Protein 4HUD (pdb70)

Solvent-accessible surface area: 57945 Å² total; per-residue (Å²): 86,75,14,59,2,0,1,1,60,11,0,5,6,0,0,0,3,12,0,30,99,8,67,0,32,66,73,92,186,116,34,80,107,96,45,164,2,37,3,0,34,5,14,62,107,29,0,56,78,41,2,76,128,60,54,42,117,123,66,146,120,22,80,78,108,33,72,104,24,26,10,13,0,2,0,21,3,59,52,2,44,44,29,76,163,194,109,16,72,59,96,20,4,27,3,48,0,28,0,39,0,1,0,1,0,86,86,58,29,2,1,11,10,0,0,1,44,0,6,0,35,1,63,46,78,18,94,5,39,0,81,0,42,28,35,132,99,150,59,62,121,16,83,2,84,0,24,14,104,60,15,57,44,86,53,36,41,107,89,53,76,20,25,25,10,7,0,36,0,24,0,23,2,69,1,3,12,42,16,48,22,85,137,28,88,8,135,14,39,1,28,25,34,103,77,87,96,85,102,32,41,69,10,136,65,11,28,82,73,15,135,84,67,15,56,2,0,0,2,60,14,2,5,7,0,1,0,3,12,0,29,105,9,70,0,36,53,64,88,187,114,34,84,108,105,46,167,2,38,4,0,35,5,13,59,108,34,0,51,78,44,2,76,128,64,40,44,137,117,60,136,144,31,76,80,108,40,84,103,23,17,10,11,0,2,0,20,4,60,54,2,45,44,31,82,162,199,110,20,72,60,110,26,4,26,3,49,0,31,0,42,0,1,0,0,0,78,88,52,29,2,0,10,9,0,0,1,48,1,6,1,35,0,60,49,78,20,91,3,39,0,85,1,40,27,33,135,102,147,53,64,132,19,83,3,84,0,22,15,112,61,15,59,44,84,53,37,39,106,87,58,64,22,25,25,7,8,1,35,0,22,0,23,2,70,2,3,12,44,14,50,20,86,139,26,88,6,128,13,39,0,26,20,31,100,78,82,96,78,102,24,45,70,9,142,67,11,26,81,70,13,134,88,74,16,58,2,0,1,0,57,13,1,5,6,0,0,0,4,13,1,31,104,9,69,0,35,57,81,82,188,111,35,85,100,105,51,171,1,40,3,0,36,5,12,61,114,32,0,53,83,48,0,71,134,60,33,41,127,116,56,141,138,28,88,76,109,36,83,102,24,18,10,14,0,2,0,22,3,58,55,3,44,45,27,81,157,196,102,18,71,61,104,24,5,26,3,48,0,27,0,41,0,1,0,0,0,81,89,49,28,3,0,12,10,0,0,1,46,0,6,0,39,1,57,46,78,18,92,4,38,1,82,1,38,28,31,133,99,147,56,65,131,16,86,3,88,0,21,14,111,58,13,58,44,84,50,37,41,108,89,49,63,14,23,20,7,9,1,36,0,24,0,20,1,70,1,3,12,45,15,52,21,88,137,29,87,9,134,13,38,1,28,23,31,106,75,87,94,82,104,27,43,68,10,143,64,11,28,83,72,16,136,82,70,18,57,2,0,1,0,59,14,2,5,6,0,0,0,4,14,0,29,106,10,70,0,34,56,76,97,186,112,37,77,106,106,46,170,2,41,4,0,37,5,13,58,105,34,0,45,84,48,3,76,130,67,44,45,121,116,70,147,119,36,85,77,113,30,70,100,25,18,5,15,0,2,0,23,4,58,51,2,44,42,28,77,166,195,102,14,73,60,99,22,3,31,3,50,0,28,0,40,0,1,0,0,0,77,87,52,29,2,0,12,10,0,0,1,45,1,7,0,44,1,61,48,79,17,94,4,39,0,84,0,40,31,31,133,100,152,57,67,127,16,86,3,82,0,21,15,103,58,12,59,42,84,54,38,40,106,80,59,63,20,24,22,8,7,1,33,0,26,0,24,1,68,1,3,12,42,15,53,21,87,139,30,87,9,130,14,38,1,27,25,35,107,80,81,98,83,100,25,44,70,10,140,64,10,29,77,73,14,136,81,65,20,54,2,0,1,2,59,14,1,5,6,0,0,0,4,12,1,31,108,9,70,0,37,59,90,88,186,111,34,80,106,103,46,173,3,38,4,0,38,5,14,58,106,35,0,49,86,43,2,77,126,60,42,40,119,121,66,150,135,26,91,79,104,39,79,103,17,16,6,12,0,2,0,22,4,59,53,3,45,44,28,80,156,202,113,22,69,59,107,21,4,25,4,48,0,29,0,41,0,1,0,0,0,75,90,52,28,3,0,12,11,0,0,1,43,0,7,0,33,1,60,48,78,19,91,4,41,0,83,0,37,29,35,135,96,153,56,63,133,18,87,3,82,0,22,15,107,59,15,57,41,88,54,38,42,104,88,57,62,19,22,23,7,8,1,36,0,23,0,24,1,67,1,3,10,45,15,51,21,87,138,28,94,8,132,14,39,0,25,23,31,99,77,84,95,77,103,28,46,74,11,143,65,12,30,81,75,13,136,86,68,17,58,3,0,1,1,56,14,1,5,7,0,0,0,4,13,0,32,100,9,67,0,36,53,94,81,187,112,33,77,104,104,48,173,2,38,4,0,38,5,15,58,108,35,0,50,89,44,2,73,127,74,43,43,121,115,61,138,135,38,76,82,113,35,73,102,24,17,8,12,0,2,0,18,3,57,54,3,42,44,26,74,160,196,91,16,77,56,109,24,4,28,3,49,0,29,1,44,0,1,0,0,0,78,90,51,28,4,0,12,10,0,0,1,44,0,5,0,36,0,57,48,78,19,94,4,39,0,84,0,47,27,30,130,100,150,62,60,131,17,83,3,84,0,20,12,109,56,15,60,41,87,46,38,40,107,82,51,62,17,23,21,8,6,0,36,0,21,0,24,2,70,2,4,10,44,14,49,24,85,137,26,88,8,129,16,38,1,28,23,34,108,78,81,95,86,105,26,42,74,12,144,65,11,29,80,78,16,137

Radius of gyration: 38.24 Å; Cα contacts (8 Å, |Δi|>4): 2691; chains: 6; bounding box: 109×105×53 Å

CATH classification: 3.30.2000.40

Sequence (1266 aa):
GYFYNSSFRRYATLMGDLFSNIQIKRQLESGDKFIRVPITYASKEHFMMKLNKWTSINSQEDVAKVETILPRINLHLVDFSYNAPVVSQYNPSPIKMIYELSIFTRYEDDMFQIVEQILPYFQPHFNTTMYEQFGNDIPFKRDIKIVLMSAAIDEAIDGRRRIEWSLTFEVNGWMYPPVDDAEGLIRTTYTDFHANTRDLPDGEGVFESVDGYFYNSSFRRYATLMGDLFSNIQIKRQLESGDKFIRVPITYASKEHFMMKLNKWTSINSQEDVAKVETILPRINLHLVDFSYNAPVVSQYNPSPIKMIYELSIFTRYEDDMFQIVEQILPYFQPHFNTTMYEQFGNDIPFKRDIKIVLMSAAIDEAIDGRRRIEWSLTFEVNGWMYPPVDDAEGLIRTTYTDFHANTRDLPDGEGVFESVDGYFYNSSFRRYATLMGDLFSNIQIKRQLESGDKFIRVPITYASKEHFMMKLNKWTSINSQEDVAKVETILPRINLHLVDFSYNAPVVSQYNPSPIKMIYELSIFTRYEDDMFQIVEQILPYFQPHFNTTMYEQFGNDIPFKRDIKIVLMSAAIDEAIDGRRRIEWSLTFEVNGWMYPPVDDAEGLIRTTYTDFHANTRDLPDGEGVFESVDGYFYNSSFRRYATLMGDLFSNIQIKRQLESGDKFIRVPITYASKEHFMMKLNKWTSINSQEDVAKVETILPRINLHLVDFSYNAPVVSQYNPSPIKMIYELSIFTRYEDDMFQIVEQILPYFQPHFNTTMYEQFGNDIPFKRDIKIVLMSAAIDEAIDGRRRIEWSLTFEVNGWMYPPVDDAEGLIRTTYTDFHANTRDLPDGEGVFESVDGYFYNSSFRRYATLMGDLFSNIQIKRQLESGDKFIRVPITYASKEHFMMKLNKWTSINSQEDVAKVETILPRINLHLVDFSYNAPVVSQYNPSPIKMIYELSIFTRYEDDMFQIVEQILPYFQPHFNTTMYEQFGNDIPFKRDIKIVLMSAAIDEAIDGRRRIEWSLTFEVNGWMYPPVDDAEGLIRTTYTDFHANTRDLPDGEGVFESVDGYFYNSSFRRYATLMGDLFSNIQIKRQLESGDKFIRVPITYASKEHFMMKLNKWTSINSQEDVAKVETILPRINLHLVDFSYNAPVVSQYNPSPIKMIYELSIFTRYEDDMFQIVEQILPYFQPHFNTTMYEQFGNDIPFKRDIKIVLMSAAIDEAIDGRRRIEWSLTFEVNGWMYPPVDDAEGLIRTTYTDFHANTRDLPDGEGVFESVD

Organism: Enterobacteria phage T4 (NCBI:txid10665)

Nearest PDB structures (foldseek):
  4hud-assembly1_A  TM=1.002E+00  e=3.599E-44  Tequatrovirus T4
  4huh-assembly1_E  TM=1.003E+00  e=1.280E-42  Tequatrovirus T4
  4huh-assembly1_C  TM=1.003E+00  e=3.822E-42  Tequatrovirus T4
  4huh-assembly1_F  TM=1.003E+00  e=7.202E-42  Tequatrovirus T4
  4huh-assembly1_D  TM=9.959E-01  e=1.709E-41  Tequatrovirus T4

Structure (mmCIF, N/CA/C/O backbone):
data_4HUD
#
_entry.id   4HUD
#
_cell.length_a   100.682
_cell.length_b   100.682
_cell.length_c   155.891
_cell.angle_alpha   90.00
_cell.angle_beta   90.00
_cell.angle_gamma   120.00
#
_symmetry.space_group_name_H-M   'P 32'
#
loop_
_entity.id
_entity.type
_entity.pdbx_description
1 polymer 'Tail connector protein Gp15'
2 water water
#
loop_
_atom_site.group_PDB
_atom_site.id
_atom_site.type_symbol
_atom_site.label_atom_id
_atom_site.label_alt_id
_atom_site.label_comp_id
_atom_site.label_asym_id
_atom_site.label_entity_id
_atom_site.label_seq_id
_atom_site.pdbx_PDB_ins_code
_atom_site.Cartn_x
_atom_site.Cartn_y
_atom_site.Cartn_z
_atom_site.occupancy
_atom_site.B_iso_or_equiv
_atom_site.auth_seq_id
_atom_site.auth_comp_id
_atom_site.auth_asym_id
_atom_site.auth_atom_id
_atom_site.pdbx_PDB_model_num
ATOM 1 N N . GLY A 1 3 ? 48.966 21.508 5.069 1.00 73.30 3 GLY A N 1
ATOM 2 C CA . GLY A 1 3 ? 47.973 22.398 4.495 1.00 70.02 3 GLY A CA 1
ATOM 3 C C . GLY A 1 3 ? 46.782 22.629 5.410 1.00 69.16 3 GLY A C 1
ATOM 4 O O . GLY A 1 3 ? 45.663 22.830 4.943 1.00 68.50 3 GLY A O 1
ATOM 5 N N . TYR A 1 4 ? 47.020 22.597 6.717 1.00 62.42 4 TYR A N 1
ATOM 6 C CA . TYR A 1 4 ? 45.985 22.916 7.694 1.00 56.09 4 TYR A CA 1
ATOM 7 C C . TYR A 1 4 ? 46.548 23.120 9.101 1.00 57.16 4 TYR A C 1
ATOM 8 O O . TYR A 1 4 ? 47.591 22.585 9.449 1.00 59.24 4 TYR A O 1
ATOM 17 N N . PHE A 1 5 ? 45.884 23.966 9.879 1.00 61.23 5 PHE A N 1
ATOM 18 C CA . PHE A 1 5 ? 46.271 24.201 11.266 1.00 61.38 5 PHE A CA 1
ATOM 19 C C . PHE A 1 5 ? 45.932 22.965 12.135 1.00 55.24 5 PHE A C 1
ATOM 20 O O . PHE A 1 5 ? 44.836 22.861 12.691 1.00 53.56 5 PHE A O 1
ATOM 28 N N . TYR A 1 6 ? 46.904 22.068 12.274 1.00 57.27 6 TYR A N 1
ATOM 29 C CA . TYR A 1 6 ? 46.724 20.768 12.938 1.00 57.60 6 TYR A CA 1
ATOM 30 C C . TYR A 1 6 ? 46.137 20.879 14.346 1.00 57.09 6 TYR A C 1
ATOM 31 O O . TYR A 1 6 ? 45.319 20.042 14.743 1.00 56.13 6 TYR A O 1
ATOM 40 N N . ASN A 1 7 ? 46.572 21.888 15.105 1.00 57.90 7 ASN A N 1
ATOM 41 C CA . ASN A 1 7 ? 46.112 22.040 16.486 1.00 57.77 7 ASN A CA 1
ATOM 42 C C . ASN A 1 7 ? 44.797 22.817 16.656 1.00 57.21 7 ASN A C 1
ATOM 43 O O . ASN A 1 7 ? 44.371 23.075 17.782 1.00 55.25 7 ASN A O 1
ATOM 48 N N . SER A 1 8 ? 44.156 23.164 15.545 1.00 53.55 8 SER A N 1
ATOM 49 C CA . SER A 1 8 ? 42.853 23.818 15.578 1.00 51.22 8 SER A CA 1
ATOM 50 C C . SER A 1 8 ? 41.896 23.173 16.568 1.00 50.44 8 SER A C 1
ATOM 51 O O . SER A 1 8 ? 41.722 21.956 16.538 1.00 51.87 8 SER A O 1
ATOM 54 N N . SER A 1 9 ? 41.312 23.966 17.464 1.00 49.78 9 SER A N 1
ATOM 55 C CA . SER A 1 9 ? 40.326 23.451 18.414 1.00 50.13 9 SER A CA 1
ATOM 56 C C . SER A 1 9 ? 39.066 22.977 17.697 1.00 46.74 9 SER A C 1
ATOM 57 O O . SER A 1 9 ? 38.474 21.941 18.047 1.00 46.41 9 SER A O 1
ATOM 60 N N . PHE A 1 10 ? 38.659 23.735 16.686 1.00 48.51 10 PHE A N 1
ATOM 61 C CA . PHE A 1 10 ? 37.511 23.344 15.900 1.00 43.40 10 PHE A CA 1
ATOM 62 C C . PHE A 1 10 ? 37.781 22.009 15.222 1.00 48.04 10 PHE A C 1
ATOM 63 O O . PHE A 1 10 ? 36.923 21.114 15.266 1.00 54.52 10 PHE A O 1
ATOM 71 N N . ARG A 1 11 ? 38.951 21.869 14.599 1.00 45.25 11 ARG A N 1
ATOM 72 C CA . ARG A 1 11 ? 39.335 20.597 13.986 1.00 46.01 11 ARG A CA 1
ATOM 73 C C . ARG A 1 11 ? 39.263 19.422 14.971 1.00 55.86 11 ARG A C 1
ATOM 74 O O . ARG A 1 11 ? 38.786 18.334 14.614 1.00 46.38 11 ARG A O 1
ATOM 82 N N . ARG A 1 12 ? 39.752 19.634 16.198 1.00 48.78 12 ARG A N 1
ATOM 83 C CA . ARG A 1 12 ? 39.727 18.564 17.202 1.00 52.41 12 ARG A CA 1
ATOM 84 C C . ARG A 1 12 ? 38.295 18.171 17.534 1.00 51.59 12 ARG A C 1
ATOM 85 O O . ARG A 1 12 ? 37.972 16.996 17.644 1.00 48.14 12 ARG A O 1
ATOM 93 N N . TYR A 1 13 ? 37.424 19.149 17.711 1.00 49.42 13 TYR A N 1
ATOM 94 C CA . TYR A 1 13 ? 36.057 18.755 17.989 1.00 47.87 13 TYR A CA 1
ATOM 95 C C . TYR A 1 13 ? 35.364 18.045 16.797 1.00 55.60 13 TYR A C 1
ATOM 96 O O . TYR A 1 13 ? 34.703 17.027 16.990 1.00 47.00 13 TYR A O 1
ATOM 105 N N . ALA A 1 14 ? 35.581 18.533 15.576 1.00 42.29 14 ALA A N 1
ATOM 106 C CA . ALA A 1 14 ? 35.092 17.865 14.369 1.00 41.41 14 ALA A CA 1
ATOM 107 C C . ALA A 1 14 ? 35.583 16.421 14.245 1.00 42.71 14 ALA A C 1
ATOM 108 O O . ALA A 1 14 ? 34.849 15.550 13.794 1.00 42.04 14 ALA A O 1
ATOM 110 N N . THR A 1 15 ? 36.837 16.180 14.600 1.00 50.01 15 THR A N 1
ATOM 111 C CA . THR A 1 15 ? 37.420 14.863 14.446 1.00 47.37 15 THR A CA 1
ATOM 112 C C . THR A 1 15 ? 36.960 13.950 15.568 1.00 56.20 15 THR A C 1
ATOM 113 O O . THR A 1 15 ? 36.668 12.782 15.345 1.00 47.92 15 THR A O 1
ATOM 117 N N . LEU A 1 16 ? 36.890 14.487 16.777 1.00 46.65 16 LEU A N 1
ATOM 118 C CA . LEU A 1 16 ? 36.372 13.737 17.915 1.00 47.03 16 LEU A CA 1
ATOM 119 C C . LEU A 1 16 ? 34.975 13.211 17.590 1.00 45.31 16 LEU A C 1
ATOM 120 O O . LEU A 1 16 ? 34.709 12.001 17.657 1.00 45.74 16 LEU A O 1
ATOM 125 N N . MET A 1 17 ? 34.090 14.140 17.225 1.00 51.62 17 MET A N 1
ATOM 126 C CA . MET A 1 17 ? 32.736 13.772 16.818 1.00 52.22 17 MET A CA 1
ATOM 127 C C . MET A 1 17 ? 32.745 12.784 15.660 1.00 56.61 17 MET A C 1
ATOM 128 O O . MET A 1 17 ? 32.062 11.759 15.717 1.00 64.35 17 MET A O 1
ATOM 133 N N . GLY A 1 18 ? 33.520 13.079 14.618 1.00 42.12 18 GLY A N 1
ATOM 134 C CA . GLY A 1 18 ? 33.533 12.204 13.464 1.00 42.26 18 GLY A CA 1
ATOM 135 C C . GLY A 1 18 ? 33.931 10.787 13.845 1.00 54.31 18 GLY A C 1
ATOM 136 O O . GLY A 1 18 ? 33.453 9.802 13.280 1.00 45.29 18 GLY A O 1
ATOM 137 N N . ASP A 1 19 ? 34.793 10.690 14.847 1.00 46.49 19 ASP A N 1
ATOM 138 C CA . ASP A 1 19 ? 35.449 9.436 15.156 1.00 54.61 19 ASP A CA 1
ATOM 139 C C . ASP A 1 19 ? 34.622 8.589 16.106 1.00 49.01 19 ASP A C 1
ATOM 140 O O . ASP A 1 19 ? 34.721 7.358 16.071 1.00 55.70 19 ASP A O 1
ATOM 145 N N . LEU A 1 20 ? 33.811 9.228 16.944 1.00 46.08 20 LEU A N 1
ATOM 146 C CA . LEU A 1 20 ? 32.855 8.464 17.740 1.00 45.93 20 LEU A CA 1
ATOM 147 C C . LEU A 1 20 ? 31.911 7.688 16.816 1.00 44.93 20 LEU A C 1
ATOM 148 O O . LEU A 1 20 ? 31.497 6.573 17.124 1.00 45.49 20 LEU A O 1
ATOM 153 N N . PHE A 1 21 ? 31.607 8.284 15.668 1.00 48.05 21 PHE A N 1
ATOM 154 C CA . PHE A 1 21 ? 30.680 7.730 14.686 1.00 45.61 21 PHE A CA 1
ATOM 155 C C . PHE A 1 21 ? 31.399 7.181 13.451 1.00 44.65 21 PHE A C 1
ATOM 156 O O . PHE A 1 21 ? 30.819 7.047 12.383 1.00 48.32 21 PHE A O 1
ATOM 164 N N . SER A 1 22 ? 32.671 6.862 13.584 1.00 45.65 22 SER A N 1
ATOM 165 C CA . SER A 1 22 ? 33.412 6.426 12.415 1.00 56.27 22 SER A CA 1
ATOM 166 C C . SER A 1 22 ? 33.242 4.925 12.201 1.00 59.07 22 SER A C 1
ATOM 167 O O . SER A 1 22 ? 33.271 4.427 11.068 1.00 47.25 22 SER A O 1
ATOM 170 N N . ASN A 1 23 ? 33.016 4.235 13.314 1.00 71.38 23 ASN A N 1
ATOM 171 C CA . ASN A 1 23 ? 33.084 2.791 13.392 1.00 70.56 23 ASN A CA 1
ATOM 172 C C . ASN A 1 23 ? 31.719 2.171 13.643 1.00 73.79 23 ASN A C 1
ATOM 173 O O . ASN A 1 23 ? 31.462 1.608 14.708 1.00 65.01 23 ASN A O 1
ATOM 178 N N . ILE A 1 24 ? 30.846 2.309 12.652 1.00 55.52 24 ILE A N 1
ATOM 179 C CA . ILE A 1 24 ? 29.471 1.828 12.710 1.00 54.06 24 ILE A CA 1
ATOM 180 C C . ILE A 1 24 ? 29.220 0.966 11.494 1.00 53.41 24 ILE A C 1
ATOM 181 O O . ILE A 1 24 ? 29.476 1.381 10.366 1.00 51.05 24 ILE A O 1
ATOM 186 N N . GLN A 1 25 ? 28.754 -0.249 11.709 1.00 47.00 25 GLN A N 1
ATOM 187 C CA . GLN A 1 25 ? 28.523 -1.112 10.580 1.00 47.53 25 GLN A CA 1
ATOM 188 C C . GLN A 1 25 ? 27.085 -1.563 10.538 1.00 53.24 25 GLN A C 1
ATOM 189 O O . GLN A 1 25 ? 26.397 -1.578 11.553 1.00 50.45 25 GLN A O 1
ATOM 195 N N . ILE A 1 26 ? 26.621 -1.910 9.350 1.00 46.61 26 ILE A N 1
ATOM 196 C CA . ILE A 1 26 ? 25.319 -2.524 9.219 1.00 50.94 26 ILE A CA 1
ATOM 197 C C . ILE A 1 26 ? 25.458 -3.953 8.691 1.00 48.64 26 ILE A C 1
ATOM 198 O O . ILE A 1 26 ? 26.313 -4.233 7.840 1.00 53.22 26 ILE A O 1
ATOM 203 N N . LYS A 1 27 ? 24.630 -4.854 9.217 1.00 49.75 27 LYS A N 1
ATOM 204 C CA . LYS A 1 27 ? 24.573 -6.235 8.727 1.00 60.86 27 LYS A CA 1
ATOM 205 C C . LYS A 1 27 ? 23.675 -6.295 7.494 1.00 49.50 27 LYS A C 1
ATOM 206 O O . LYS A 1 27 ? 22.583 -5.740 7.468 1.00 51.36 27 LYS A O 1
ATOM 212 N N . ARG A 1 28 ? 24.129 -7.028 6.499 1.00 50.88 28 ARG A N 1
ATOM 213 C CA . ARG A 1 28 ? 23.512 -7.108 5.196 1.00 50.83 28 ARG A CA 1
ATOM 214 C C . ARG A 1 28 ? 23.548 -8.594 4.794 1.00 59.70 28 ARG A C 1
ATOM 215 O O . ARG A 1 28 ? 24.587 -9.090 4.334 1.00 70.56 28 ARG A O 1
ATOM 223 N N . GLN A 1 29 ? 22.432 -9.313 4.988 1.00 70.19 29 GLN A N 1
ATOM 224 C CA . GLN A 1 29 ? 22.412 -10.785 4.793 1.00 81.00 29 GLN A CA 1
ATOM 225 C C . GLN A 1 29 ? 22.500 -11.231 3.331 1.00 73.04 29 GLN A C 1
ATOM 226 O O . GLN A 1 29 ? 21.631 -10.927 2.530 1.00 70.22 29 GLN A O 1
ATOM 232 N N . LEU A 1 30 ? 23.514 -12.008 2.992 1.00 95.73 30 LEU A N 1
ATOM 233 C CA . LEU A 1 30 ? 23.629 -12.456 1.618 1.00 108.82 30 LEU A CA 1
ATOM 234 C C . LEU A 1 30 ? 23.450 -13.971 1.542 1.00 112.77 30 LEU A C 1
ATOM 235 O O . LEU A 1 30 ? 23.342 -14.643 2.569 1.00 109.93 30 LEU A O 1
ATOM 240 N N . GLU A 1 31 ? 23.388 -14.502 0.326 1.00 93.34 31 GLU A N 1
ATOM 241 C CA . GLU A 1 31 ? 23.213 -15.934 0.138 1.00 99.90 31 GLU A CA 1
ATOM 242 C C . GLU A 1 31 ? 24.466 -16.674 0.600 1.00 97.96 31 GLU A C 1
ATOM 243 O O . GLU A 1 31 ? 24.379 -17.689 1.294 1.00 94.54 31 GLU A O 1
ATOM 249 N N . SER A 1 32 ? 25.629 -16.166 0.204 1.00 104.41 32 SER A N 1
ATOM 250 C CA . SER A 1 32 ? 26.899 -16.775 0.583 1.00 103.19 32 SER A CA 1
ATOM 251 C C . SER A 1 32 ? 27.156 -16.627 2.081 1.00 101.72 32 SER A C 1
ATOM 252 O O . SER A 1 32 ? 27.874 -17.427 2.683 1.00 108.20 32 SER A O 1
ATOM 255 N N . GLY A 1 33 ? 26.568 -15.596 2.674 1.00 104.07 33 GLY A N 1
ATOM 256 C CA . GLY A 1 33 ? 26.713 -15.337 4.093 1.00 101.23 33 GLY A CA 1
ATOM 257 C C . GLY A 1 33 ? 26.568 -13.859 4.406 1.00 99.27 33 GLY A C 1
ATOM 258 O O . GLY A 1 33 ? 26.535 -13.027 3.505 1.00 91.29 33 GLY A O 1
ATOM 259 N N . ASP A 1 34 ? 26.507 -13.536 5.691 1.00 82.42 34 ASP A N 1
ATOM 260 C CA . ASP A 1 34 ? 26.354 -12.164 6.148 1.00 66.22 34 ASP A CA 1
ATOM 261 C C . ASP A 1 34 ? 27.520 -11.256 5.758 1.00 68.61 34 ASP A C 1
ATOM 262 O O . ASP A 1 34 ? 28.673 -11.603 5.957 1.00 76.93 34 ASP A O 1
ATOM 267 N N . LYS A 1 35 ? 27.215 -10.086 5.204 1.00 58.53 35 LYS A N 1
ATOM 268 C CA . LYS A 1 35 ? 28.261 -9.104 4.946 1.00 60.34 35 LYS A CA 1
ATOM 269 C C . LYS A 1 35 ? 28.062 -7.904 5.857 1.00 56.26 35 LYS A C 1
ATOM 270 O O . LYS A 1 35 ? 26.964 -7.396 5.956 1.00 54.67 35 LYS A O 1
ATOM 276 N N . PHE A 1 36 ? 29.120 -7.474 6.537 1.00 55.51 36 PHE A N 1
ATOM 277 C CA . PHE A 1 36 ? 29.027 -6.314 7.406 1.00 53.88 36 PHE A CA 1
ATOM 278 C C . PHE A 1 36 ? 29.659 -5.132 6.704 1.00 53.16 36 PHE A C 1
ATOM 279 O O . PHE A 1 36 ? 30.807 -5.189 6.320 1.00 54.40 36 PHE A O 1
ATOM 287 N N . ILE A 1 37 ? 28.919 -4.059 6.499 1.00 51.25 37 ILE A N 1
ATOM 288 C CA . ILE A 1 37 ? 29.547 -2.923 5.827 1.00 50.67 37 ILE A CA 1
ATOM 289 C C . ILE A 1 37 ? 29.575 -1.680 6.687 1.00 49.20 37 ILE A C 1
ATOM 290 O O . ILE A 1 37 ? 28.593 -1.313 7.321 1.00 47.80 37 ILE A O 1
ATOM 295 N N . ARG A 1 38 ? 30.752 -1.066 6.700 1.00 62.37 38 ARG A N 1
ATOM 296 C CA . ARG A 1 38 ? 31.041 0.135 7.464 1.00 56.84 38 ARG A CA 1
ATOM 297 C C . ARG A 1 38 ? 30.438 1.326 6.769 1.00 50.29 38 ARG A C 1
ATOM 298 O O . ARG A 1 38 ? 30.503 1.449 5.548 1.00 49.92 38 ARG A O 1
ATOM 306 N N . VAL A 1 39 ? 29.836 2.191 7.569 1.00 45.43 39 VAL A N 1
ATOM 307 C CA . VAL A 1 39 ? 29.245 3.435 7.089 1.00 43.71 39 VAL A CA 1
ATOM 308 C C . VAL A 1 39 ? 30.263 4.576 7.056 1.00 43.69 39 VAL A C 1
ATOM 309 O O . VAL A 1 39 ? 30.713 5.029 8.091 1.00 43.69 39 VAL A O 1
ATOM 313 N N . PRO A 1 40 ? 30.636 5.021 5.849 1.00 43.82 40 PRO A N 1
ATOM 314 C CA . PRO A 1 40 ? 31.577 6.102 5.568 1.00 43.92 40 PRO A CA 1
ATOM 315 C C . PRO A 1 40 ? 31.056 7.449 5.988 1.00 42.19 40 PRO A C 1
ATOM 316 O O . PRO A 1 40 ? 29.875 7.740 5.760 1.00 40.96 40 PRO A O 1
ATOM 320 N N . ILE A 1 41 ? 31.913 8.264 6.599 1.00 42.39 41 ILE A N 1
ATOM 321 C CA . ILE A 1 41 ? 31.471 9.529 7.164 1.00 40.90 41 ILE A CA 1
ATOM 322 C C . ILE A 1 41 ? 32.212 10.730 6.578 1.00 40.89 41 ILE A C 1
ATOM 323 O O . ILE A 1 41 ? 33.423 10.715 6.432 1.00 42.31 41 ILE A O 1
ATOM 328 N N . THR A 1 42 ? 31.486 11.786 6.233 1.00 47.81 42 THR A N 1
ATOM 329 C CA . THR A 1 42 ? 32.137 12.993 5.716 1.00 42.21 42 THR A CA 1
ATOM 330 C C . THR A 1 42 ? 31.854 14.209 6.579 1.00 39.51 42 THR A C 1
ATOM 331 O O . THR A 1 42 ? 30.896 14.231 7.346 1.00 37.39 42 THR A O 1
ATOM 335 N N . TYR A 1 43 ? 32.709 15.219 6.442 1.00 38.57 43 TYR A N 1
ATOM 336 C CA . TYR A 1 43 ? 32.538 16.490 7.134 1.00 40.20 43 TYR A CA 1
ATOM 337 C C . TYR A 1 43 ? 32.381 17.608 6.118 1.00 36.91 43 TYR A C 1
ATOM 338 O O . TYR A 1 43 ? 33.322 17.947 5.396 1.00 37.92 43 TYR A O 1
ATOM 347 N N . ALA A 1 44 ? 31.175 18.156 6.049 1.00 35.26 44 ALA A N 1
ATOM 348 C CA . ALA A 1 44 ? 30.838 19.107 5.001 1.00 34.55 44 ALA A CA 1
ATOM 349 C C . ALA A 1 44 ? 29.553 19.866 5.297 1.00 32.75 44 ALA A C 1
ATOM 350 O O . ALA A 1 44 ? 28.704 19.416 6.064 1.00 32.00 44 ALA A O 1
ATOM 352 N N . SER A 1 45 ? 29.431 21.039 4.697 1.00 47.40 45 SER A N 1
ATOM 353 C CA . SER A 1 45 ? 28.173 21.765 4.748 1.00 54.89 45 SER A CA 1
ATOM 354 C C . SER A 1 45 ? 27.090 20.854 4.157 1.00 50.30 45 SER A C 1
ATOM 355 O O . SER A 1 45 ? 27.347 20.081 3.230 1.00 40.20 45 SER A O 1
ATOM 358 N N . LYS A 1 46 ? 25.893 20.911 4.723 1.00 42.77 46 LYS A N 1
ATOM 359 C CA . LYS A 1 46 ? 24.856 19.964 4.329 1.00 40.59 46 LYS A CA 1
ATOM 360 C C . LYS A 1 46 ? 24.510 20.152 2.851 1.00 32.47 46 LYS A C 1
ATOM 361 O O . LYS A 1 46 ? 24.373 19.191 2.101 1.00 50.92 46 LYS A O 1
ATOM 367 N N . GLU A 1 47 ? 24.360 21.400 2.443 1.00 39.84 47 GLU A N 1
ATOM 368 C CA . GLU A 1 47 ? 24.061 21.705 1.054 1.00 44.20 47 GLU A CA 1
ATOM 369 C C . GLU A 1 47 ? 25.106 21.106 0.125 1.00 41.27 47 GLU A C 1
ATOM 370 O O . GLU A 1 47 ? 24.785 20.426 -0.854 1.00 54.08 47 GLU A O 1
ATOM 376 N N . HIS A 1 48 ? 26.361 21.365 0.456 1.00 43.81 48 HIS A N 1
ATOM 377 C CA . HIS A 1 48 ? 27.494 20.836 -0.277 1.00 51.51 48 HIS A CA 1
ATOM 378 C C . HIS A 1 48 ? 27.387 19.325 -0.415 1.00 52.50 48 HIS A C 1
ATOM 379 O O . HIS A 1 48 ? 27.373 18.776 -1.531 1.00 56.97 48 HIS A O 1
ATOM 386 N N . PHE A 1 49 ? 27.292 18.661 0.733 1.00 46.61 49 PHE A N 1
ATOM 387 C CA . PHE A 1 49 ? 27.218 17.206 0.780 1.00 45.91 49 PHE A CA 1
ATOM 388 C C . PHE A 1 49 ? 26.106 16.656 -0.099 1.00 47.81 49 PHE A 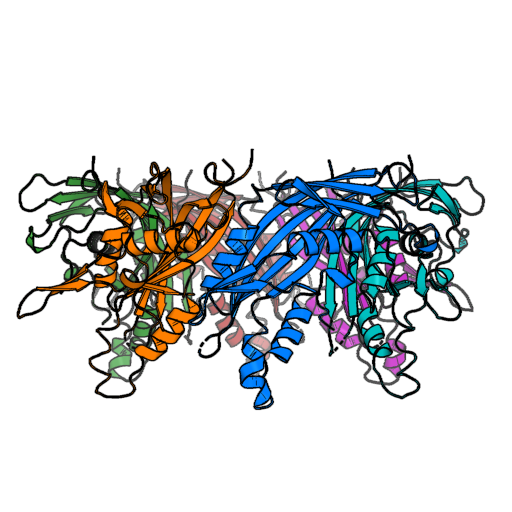C 1
ATOM 389 O O . PHE A 1 49 ? 26.298 15.653 -0.788 1.00 50.55 49 PHE A O 1
ATOM 397 N N . MET A 1 50 ? 24.945 17.306 -0.061 1.00 49.16 50 MET A N 1
ATOM 398 C CA . MET A 1 50 ? 23.802 16.839 -0.828 1.00 46.63 50 MET A CA 1
ATOM 399 C C . MET A 1 50 ? 24.023 17.051 -2.324 1.00 49.91 50 MET A C 1
ATOM 400 O O . MET A 1 50 ? 23.624 16.218 -3.135 1.00 54.27 50 MET A O 1
ATOM 405 N N . MET A 1 51 ? 24.680 18.146 -2.690 1.00 61.31 51 MET A N 1
ATOM 406 C CA . MET A 1 51 ? 25.050 18.365 -4.087 1.00 64.77 51 MET A CA 1
ATOM 407 C C . MET A 1 51 ? 25.911 17.220 -4.615 1.00 64.30 51 MET A C 1
ATOM 408 O O . MET A 1 51 ? 25.589 16.576 -5.626 1.00 65.94 51 MET A O 1
ATOM 413 N N . LYS A 1 52 ? 27.032 16.999 -3.937 1.00 50.72 52 LYS A N 1
ATOM 414 C CA . LYS A 1 52 ? 27.957 15.956 -4.346 1.00 58.31 52 LYS A CA 1
ATOM 415 C C . LYS A 1 52 ? 27.300 14.556 -4.299 1.00 61.49 52 LYS A C 1
ATOM 416 O O . LYS A 1 52 ? 27.621 13.670 -5.093 1.00 55.59 52 LYS A O 1
ATOM 422 N N . LEU A 1 53 ? 26.361 14.376 -3.377 1.00 61.33 53 LEU A N 1
ATOM 423 C CA . LEU A 1 53 ? 25.643 13.116 -3.251 1.00 54.01 53 LEU A CA 1
ATOM 424 C C . LEU A 1 53 ? 24.719 12.889 -4.432 1.00 51.31 53 LEU A C 1
ATOM 425 O O . LEU A 1 53 ? 24.520 11.759 -4.866 1.00 55.92 53 LEU A O 1
ATOM 430 N N . ASN A 1 54 ? 24.131 13.967 -4.937 1.00 53.35 54 ASN A N 1
ATOM 431 C CA . ASN A 1 54 ? 23.315 13.862 -6.137 1.00 52.43 54 ASN A CA 1
ATOM 432 C C . ASN A 1 54 ? 24.204 13.599 -7.346 1.00 60.30 54 ASN A C 1
ATOM 433 O O . ASN A 1 54 ? 23.796 12.919 -8.293 1.00 55.39 54 ASN A O 1
ATOM 438 N N . LYS A 1 55 ? 25.437 14.103 -7.281 1.00 54.59 55 LYS A N 1
ATOM 439 C CA . LYS A 1 55 ? 26.408 13.903 -8.354 1.00 53.12 55 LYS A CA 1
ATOM 440 C C . LYS A 1 55 ? 26.915 12.468 -8.438 1.00 69.25 55 LYS A C 1
ATOM 441 O O . LYS A 1 55 ? 27.093 11.936 -9.531 1.00 75.97 55 LYS A O 1
ATOM 447 N N . TRP A 1 56 ? 27.164 11.855 -7.284 1.00 69.50 56 TRP A N 1
ATOM 448 C CA . TRP A 1 56 ? 27.667 10.485 -7.221 1.00 68.99 56 TRP A CA 1
ATOM 449 C C . TRP A 1 56 ? 26.593 9.498 -7.650 1.00 79.66 56 TRP A C 1
ATOM 450 O O . TRP A 1 56 ? 26.864 8.509 -8.342 1.00 78.26 56 TRP A O 1
ATOM 461 N N . THR A 1 57 ? 25.368 9.785 -7.228 1.00 70.60 57 THR A N 1
ATOM 462 C CA . THR A 1 57 ? 24.247 8.879 -7.409 1.00 51.07 57 THR A CA 1
ATOM 463 C C . THR A 1 57 ? 23.679 8.946 -8.831 1.00 64.01 57 THR A C 1
ATOM 464 O O . THR A 1 57 ? 22.762 8.199 -9.177 1.00 72.32 57 THR A O 1
ATOM 468 N N . SER A 1 58 ? 24.197 9.860 -9.647 1.00 65.72 58 SER A N 1
ATOM 469 C CA . SER A 1 58 ? 23.714 9.987 -11.023 1.00 75.64 58 SER A CA 1
ATOM 470 C C . SER A 1 58 ? 24.286 8.929 -11.992 1.00 82.34 58 SER A C 1
ATOM 471 O O . SER A 1 58 ? 25.501 8.744 -12.102 1.00 82.21 58 SER A O 1
ATOM 474 N N . ILE A 1 59 ? 23.387 8.248 -12.695 1.00 85.71 59 ILE A N 1
ATOM 475 C CA . ILE A 1 59 ? 23.772 7.243 -13.673 1.00 86.40 59 ILE A CA 1
ATOM 476 C C . ILE A 1 59 ? 24.081 7.867 -15.037 1.00 82.84 59 ILE A C 1
ATOM 477 O O . ILE A 1 59 ? 23.184 8.204 -15.807 1.00 67.48 59 ILE A O 1
ATOM 482 N N . ASN A 1 60 ? 25.359 8.113 -15.280 1.00 87.86 60 ASN A N 1
ATOM 483 C CA . ASN A 1 60 ? 25.810 8.664 -16.553 1.00 93.69 60 ASN A CA 1
ATOM 484 C C . ASN A 1 60 ? 26.172 7.576 -17.571 1.00 94.72 60 ASN A C 1
ATOM 485 O O . ASN A 1 60 ? 25.983 7.750 -18.776 1.00 90.04 60 ASN A O 1
ATOM 490 N N . SER A 1 61 ? 26.679 6.448 -17.090 1.00 66.84 61 SER A N 1
ATOM 491 C CA . SER A 1 61 ? 27.012 5.356 -18.004 1.00 67.84 61 SER A CA 1
ATOM 492 C C . SER A 1 61 ? 26.573 4.023 -17.411 1.00 68.00 61 SER A C 1
ATOM 493 O O . SER A 1 61 ? 25.933 3.993 -16.367 1.00 63.85 61 SER A O 1
ATOM 496 N N . GLN A 1 62 ? 26.957 2.922 -18.044 1.00 103.65 62 GLN A N 1
ATOM 497 C CA . GLN A 1 62 ? 26.463 1.619 -17.628 1.00 99.83 62 GLN A CA 1
ATOM 498 C C . GLN A 1 62 ? 27.200 1.100 -16.398 1.00 93.41 62 GLN A C 1
ATOM 499 O O . GLN A 1 62 ? 26.617 0.413 -15.562 1.00 82.70 62 GLN A O 1
ATOM 505 N N . GLU A 1 63 ? 28.475 1.461 -16.281 1.00 104.00 63 GLU A N 1
ATOM 506 C CA . GLU A 1 63 ? 29.300 1.076 -15.138 1.00 105.53 63 GLU A CA 1
ATOM 507 C C . GLU A 1 63 ? 28.818 1.760 -13.863 1.00 107.51 63 GLU A C 1
ATOM 508 O O . GLU A 1 63 ? 29.119 1.337 -12.747 1.00 106.48 63 GLU A O 1
ATOM 514 N N . ASP A 1 64 ? 28.028 2.804 -14.044 1.00 97.32 64 ASP A N 1
ATOM 515 C CA . ASP A 1 64 ? 27.449 3.528 -12.931 1.00 92.46 64 ASP A CA 1
ATOM 516 C C . ASP A 1 64 ? 26.306 2.742 -12.302 1.00 90.59 64 ASP A C 1
ATOM 517 O O . ASP A 1 64 ? 26.169 2.721 -11.083 1.00 88.85 64 ASP A O 1
ATOM 522 N N . VAL A 1 65 ? 25.497 2.094 -13.132 1.00 82.03 65 VAL A N 1
ATOM 523 C CA . VAL A 1 65 ? 24.342 1.347 -12.640 1.00 76.61 65 VAL A CA 1
ATOM 524 C C . VAL A 1 65 ? 24.619 0.493 -11.392 1.00 75.91 65 VAL A C 1
ATOM 525 O O . VAL A 1 65 ? 23.930 0.636 -10.382 1.00 75.39 65 VAL A O 1
ATOM 529 N N . ALA A 1 66 ? 25.671 -0.314 -11.419 1.00 96.90 66 ALA A N 1
ATOM 530 C CA . ALA A 1 66 ? 26.046 -1.100 -10.246 1.00 89.00 66 ALA A CA 1
ATOM 531 C C . ALA A 1 66 ? 26.656 -0.227 -9.148 1.00 87.45 66 ALA A C 1
ATOM 532 O O . ALA A 1 66 ? 26.135 -0.167 -8.034 1.00 82.09 66 ALA A O 1
ATOM 534 N N . LYS A 1 67 ? 27.772 0.422 -9.480 1.00 98.14 67 LYS A N 1
ATOM 535 C CA . LYS A 1 67 ? 28.495 1.362 -8.611 1.00 95.90 67 LYS A CA 1
ATOM 536 C C . LYS A 1 67 ? 27.640 2.296 -7.743 1.00 94.36 67 LYS A C 1
ATOM 537 O O . LYS A 1 67 ? 28.041 2.710 -6.652 1.00 92.21 67 LYS A O 1
ATOM 543 N N . VAL A 1 68 ? 26.444 2.596 -8.224 1.00 85.12 68 VAL A N 1
ATOM 544 C CA . VAL A 1 68 ? 25.574 3.563 -7.591 1.00 77.37 68 VAL A CA 1
ATOM 545 C C . VAL A 1 68 ? 24.970 3.107 -6.256 1.00 75.38 68 VAL A C 1
ATOM 546 O O . VAL A 1 68 ? 24.782 3.936 -5.358 1.00 68.58 68 VAL A O 1
ATOM 550 N N . GLU A 1 69 ? 24.690 1.812 -6.108 1.00 83.03 69 GLU A N 1
ATOM 551 C CA . GLU A 1 69 ? 24.057 1.317 -4.889 1.00 81.11 69 GLU A CA 1
ATOM 552 C C . GLU A 1 69 ? 25.065 0.976 -3.796 1.00 71.38 69 GLU A C 1
ATOM 553 O O . GLU A 1 69 ? 24.733 0.321 -2.816 1.00 75.45 69 GLU A O 1
ATOM 559 N N . THR A 1 70 ? 26.298 1.433 -3.956 1.00 63.19 70 THR A N 1
ATOM 560 C CA . THR A 1 70 ? 27.296 1.273 -2.913 1.00 66.37 70 THR A CA 1
ATOM 561 C C . THR A 1 70 ? 27.498 2.582 -2.174 1.00 71.27 70 THR A C 1
ATOM 562 O O . THR A 1 70 ? 28.030 2.615 -1.064 1.00 64.43 70 THR A O 1
ATOM 566 N N . ILE A 1 71 ? 27.077 3.666 -2.811 1.00 73.82 71 ILE A N 1
ATOM 567 C CA . ILE A 1 71 ? 27.212 5.000 -2.247 1.00 62.20 71 ILE A CA 1
ATOM 568 C C . ILE A 1 71 ? 26.421 5.129 -0.942 1.00 55.88 71 ILE A C 1
ATOM 569 O O . ILE A 1 71 ? 26.973 5.540 0.070 1.00 57.76 71 ILE A O 1
ATOM 574 N N . LEU A 1 72 ? 25.142 4.776 -0.940 1.00 47.42 72 LEU A N 1
ATOM 575 C CA . LEU A 1 72 ? 24.426 4.726 0.332 1.00 40.31 72 LEU A CA 1
ATOM 576 C C . LEU A 1 72 ? 24.639 3.364 0.984 1.00 41.46 72 LEU A C 1
ATOM 577 O O . LEU A 1 72 ? 24.729 2.351 0.286 1.00 54.03 72 LEU A O 1
ATOM 582 N N . PRO A 1 73 ? 24.691 3.318 2.327 1.00 40.98 73 PRO A N 1
ATOM 583 C CA . PRO A 1 73 ? 24.439 4.370 3.319 1.00 39.42 73 PRO A CA 1
ATOM 584 C C . PRO A 1 73 ? 25.641 5.243 3.619 1.00 39.49 73 PRO A C 1
ATOM 585 O O . PRO A 1 73 ? 26.785 4.833 3.457 1.00 40.88 73 PRO A O 1
ATOM 589 N N . ARG A 1 74 ? 25.390 6.469 4.044 1.00 43.50 74 ARG A N 1
ATOM 590 C CA . ARG A 1 74 ? 26.480 7.262 4.605 1.00 41.74 74 ARG A CA 1
ATOM 591 C C . ARG A 1 74 ? 26.013 8.250 5.642 1.00 37.32 74 ARG A C 1
ATOM 592 O O . ARG A 1 74 ? 24.823 8.410 5.894 1.00 42.01 74 ARG A O 1
ATOM 600 N N . ILE A 1 75 ? 26.987 8.875 6.273 1.00 37.86 75 ILE A N 1
ATOM 601 C CA . ILE A 1 75 ? 26.742 9.865 7.302 1.00 37.96 75 ILE A CA 1
ATOM 602 C C . ILE A 1 75 ? 27.531 11.108 6.949 1.00 35.75 75 ILE A C 1
ATOM 603 O O . ILE A 1 75 ? 28.692 11.027 6.568 1.00 43.70 75 ILE A O 1
ATOM 608 N N . ASN A 1 76 ? 26.868 12.254 6.987 1.00 37.86 76 ASN A N 1
ATOM 609 C CA . ASN A 1 76 ? 27.550 13.532 6.808 1.00 34.12 76 ASN A CA 1
ATOM 610 C C . ASN A 1 76 ? 27.543 14.291 8.115 1.00 33.58 76 ASN A C 1
ATOM 611 O O . ASN A 1 76 ? 26.553 14.238 8.823 1.00 32.71 76 ASN A O 1
ATOM 616 N N . LEU A 1 77 ? 28.653 14.922 8.478 1.00 34.29 77 LEU A N 1
ATOM 617 C CA . LEU A 1 77 ? 28.710 15.668 9.734 1.00 34.00 77 LEU A CA 1
ATOM 618 C C . LEU A 1 77 ? 29.071 17.137 9.533 1.00 33.53 77 LEU A C 1
ATOM 619 O O . LEU A 1 77 ? 29.916 17.465 8.706 1.00 34.18 77 LEU A O 1
ATOM 624 N N . HIS A 1 78 ? 28.434 18.034 10.276 1.00 32.51 78 HIS A N 1
ATOM 625 C CA . HIS A 1 78 ? 28.865 19.433 10.207 1.00 33.13 78 HIS A CA 1
ATOM 626 C C . HIS A 1 78 ? 28.562 20.267 11.442 1.00 33.11 78 HIS A C 1
ATOM 627 O O . HIS A 1 78 ? 27.577 20.024 12.142 1.00 31.08 78 HIS A O 1
ATOM 634 N N . LEU A 1 79 ? 29.415 21.261 11.685 1.00 32.34 79 LEU A N 1
ATOM 635 C CA . LEU A 1 79 ? 29.149 22.288 12.696 1.00 31.93 79 LEU A CA 1
ATOM 636 C C . LEU A 1 79 ? 28.137 23.287 12.103 1.00 30.34 79 LEU A C 1
ATOM 637 O O . LEU A 1 79 ? 28.220 23.668 10.928 1.00 30.01 79 LEU A O 1
ATOM 642 N N . VAL A 1 80 ? 27.151 23.666 12.907 1.00 29.45 80 VAL A N 1
ATOM 643 C CA . VAL A 1 80 ? 26.039 24.513 12.438 1.00 27.94 80 VAL A CA 1
ATOM 644 C C . VAL A 1 80 ? 25.790 25.676 13.377 1.00 27.65 80 VAL A C 1
ATOM 645 O O . VAL A 1 80 ? 25.079 26.610 13.017 1.00 26.60 80 VAL A O 1
ATOM 649 N N . ASP A 1 81 ? 26.332 25.582 14.591 1.00 34.86 81 ASP A N 1
ATOM 650 C CA . ASP A 1 81 ? 26.265 26.674 15.554 1.00 34.74 81 ASP A CA 1
ATOM 651 C C . ASP A 1 81 ? 27.261 26.537 16.721 1.00 35.18 81 ASP A C 1
ATOM 652 O O . ASP A 1 81 ? 27.672 25.437 17.069 1.00 37.35 81 ASP A O 1
ATOM 657 N N . PHE A 1 82 ? 27.619 27.668 17.328 1.00 30.85 82 PHE A N 1
ATOM 658 C CA . PHE A 1 82 ? 28.394 27.684 18.568 1.00 32.46 82 PHE A CA 1
ATOM 659 C C . PHE A 1 82 ? 28.105 28.968 19.348 1.00 32.46 82 PHE A C 1
ATOM 660 O O . PHE A 1 82 ? 27.691 29.966 18.761 1.00 38.62 82 PHE A O 1
ATOM 668 N N . SER A 1 83 ? 28.337 28.957 20.656 1.00 35.85 83 SER A N 1
ATOM 669 C CA . SER A 1 83 ? 28.084 30.143 21.475 1.00 36.09 83 SER A CA 1
ATOM 670 C C . SER A 1 83 ? 28.853 29.993 22.769 1.00 47.65 83 SER A C 1
ATOM 671 O O . SER A 1 83 ? 29.258 28.876 23.099 1.00 49.35 83 SER A O 1
ATOM 674 N N . TYR A 1 84 ? 29.049 31.073 23.516 1.00 37.75 84 TYR A N 1
ATOM 675 C CA . TYR A 1 84 ? 29.693 30.935 24.822 1.00 40.44 84 TYR A CA 1
ATOM 676 C C . TYR A 1 84 ? 28.821 30.120 25.781 1.00 47.24 84 TYR A C 1
ATOM 677 O O . TYR A 1 84 ? 27.603 30.261 25.769 1.00 53.08 84 TYR A O 1
ATOM 686 N N . ASN A 1 85 ? 29.440 29.256 26.588 1.00 54.92 85 ASN A N 1
ATOM 687 C CA . ASN A 1 85 ? 28.714 28.293 27.438 1.00 56.49 85 ASN A CA 1
ATOM 688 C C . ASN A 1 85 ? 28.665 28.672 28.918 1.00 62.66 85 ASN A C 1
ATOM 689 O O . ASN A 1 85 ? 29.295 28.020 29.759 1.00 64.68 85 ASN A O 1
ATOM 694 N N . ALA A 1 86 ? 27.829 29.662 29.221 1.00 86.94 86 ALA A N 1
ATOM 695 C CA . ALA A 1 86 ? 27.659 30.234 30.560 1.00 94.45 86 ALA A CA 1
ATOM 696 C C . ALA A 1 86 ? 27.342 29.210 31.652 1.00 113.98 86 ALA A C 1
ATOM 697 O O . ALA A 1 86 ? 26.348 28.489 31.570 1.00 120.56 86 ALA A O 1
ATOM 699 N N . PRO A 1 87 ? 28.208 29.131 32.674 1.00 133.38 87 PRO A N 1
ATOM 700 C CA . PRO A 1 87 ? 28.019 28.188 33.780 1.00 132.05 87 PRO A CA 1
ATOM 701 C C . PRO A 1 87 ? 26.913 28.648 34.724 1.00 130.04 87 PRO A C 1
ATOM 702 O O . PRO A 1 87 ? 25.892 27.968 34.834 1.00 124.42 87 PRO A O 1
ATOM 706 N N . VAL A 1 105 ? 44.582 34.047 34.929 1.00 112.17 105 VAL A N 1
ATOM 707 C CA . VAL A 1 105 ? 43.896 35.279 34.557 1.00 115.14 105 VAL A CA 1
ATOM 708 C C . VAL A 1 105 ? 43.706 35.418 33.042 1.00 108.87 105 VAL A C 1
ATOM 709 O O . VAL A 1 105 ? 42.638 35.836 32.582 1.00 111.48 105 VAL A O 1
ATOM 713 N N . VAL A 1 106 ? 44.724 35.049 32.267 1.00 89.94 106 VAL A N 1
ATOM 714 C CA . VAL A 1 106 ? 44.621 35.118 30.813 1.00 82.74 106 VAL A CA 1
ATOM 715 C C . VAL A 1 106 ? 43.850 33.898 30.330 1.00 84.22 106 VAL A C 1
ATOM 716 O O . VAL A 1 106 ? 43.355 33.123 31.149 1.00 90.58 106 VAL A O 1
ATOM 720 N N . SER A 1 107 ? 43.765 33.698 29.018 1.00 71.61 107 SER A N 1
ATOM 721 C CA . SER A 1 107 ? 42.916 32.626 28.504 1.00 71.87 107 SER A CA 1
ATOM 722 C C . SER A 1 107 ? 43.634 31.682 27.544 1.00 73.42 107 SER A C 1
ATOM 723 O O . SER A 1 107 ? 43.971 32.062 26.419 1.00 68.95 107 SER A O 1
ATOM 726 N N . GLN A 1 108 ? 43.900 30.483 28.065 1.00 118.35 108 GLN A N 1
ATOM 727 C CA . GLN A 1 108 ? 44.156 29.229 27.341 1.00 128.18 108 GLN A CA 1
ATOM 728 C C . GLN A 1 108 ? 44.768 28.219 28.302 1.00 125.06 108 GLN A C 1
ATOM 729 O O . GLN A 1 108 ? 45.920 28.357 28.706 1.00 123.48 108 GLN A O 1
ATOM 735 N N . TYR A 1 109 ? 43.969 27.212 28.659 1.00 87.76 109 TYR A N 1
ATOM 736 C CA . TYR A 1 109 ? 44.265 26.261 29.746 1.00 85.21 109 TYR A CA 1
ATOM 737 C C . TYR A 1 109 ? 44.926 26.890 30.984 1.00 81.99 109 TYR A C 1
ATOM 738 O O . TYR A 1 109 ? 46.130 26.706 31.186 1.00 78.81 109 TYR A O 1
ATOM 747 N N . ASN A 1 110 ? 44.172 27.618 31.822 1.00 85.01 110 ASN A N 1
ATOM 748 C CA . ASN A 1 110 ? 42.706 27.775 31.778 1.00 90.29 110 ASN A CA 1
ATOM 749 C C . ASN A 1 110 ? 42.081 28.361 30.497 1.00 89.84 110 ASN A C 1
ATOM 750 O O . ASN A 1 110 ? 42.473 29.436 30.035 1.00 87.25 110 ASN A O 1
ATOM 755 N N . PRO A 1 111 ? 41.143 27.611 29.892 1.00 67.88 111 PRO A N 1
ATOM 756 C CA . PRO A 1 111 ? 40.528 27.974 28.620 1.00 58.58 111 PRO A CA 1
ATOM 757 C C . PRO A 1 111 ? 39.038 28.265 28.784 1.00 58.87 111 PRO A C 1
ATOM 758 O O . PRO A 1 111 ? 38.489 28.190 29.881 1.00 57.07 111 PRO A O 1
ATOM 762 N N . SER A 1 112 ? 38.380 28.554 27.673 1.00 53.98 112 SER A N 1
ATOM 763 C CA . SER A 1 112 ? 37.025 29.084 27.700 1.00 66.59 112 SER A CA 1
ATOM 764 C C . SER A 1 112 ? 35.969 28.026 27.402 1.00 52.12 112 SER A C 1
ATOM 765 O O . SER A 1 112 ? 36.103 27.276 26.439 1.00 49.89 112 SER A O 1
ATOM 768 N N . PRO A 1 113 ? 34.929 27.947 28.250 1.00 60.13 113 PRO A N 1
ATOM 769 C CA . PRO A 1 113 ? 33.841 26.990 28.045 1.00 60.06 113 PRO A CA 1
ATOM 770 C C . PRO A 1 113 ? 32.999 27.402 26.853 1.00 58.56 113 PRO A C 1
ATOM 771 O O . PRO A 1 113 ? 32.318 28.422 26.888 1.00 67.95 113 PRO A O 1
ATOM 775 N N . ILE A 1 114 ? 33.075 26.615 25.793 1.00 52.12 114 ILE A N 1
ATOM 776 C CA . ILE A 1 114 ? 32.358 26.915 24.569 1.00 48.57 114 ILE A CA 1
ATOM 777 C C . ILE A 1 114 ? 31.326 25.823 24.385 1.00 48.59 114 ILE A C 1
ATOM 778 O O . ILE A 1 114 ? 31.396 24.768 25.024 1.00 62.57 114 ILE A O 1
ATOM 783 N N . LYS A 1 115 ? 30.371 26.054 23.504 1.00 41.62 115 LYS A N 1
ATOM 784 C CA . LYS A 1 115 ? 29.340 25.063 23.249 1.00 46.66 115 LYS A CA 1
ATOM 785 C C . LYS A 1 115 ? 29.109 25.026 21.747 1.00 37.37 115 LYS A C 1
ATOM 786 O O . LYS A 1 115 ? 28.927 26.062 21.126 1.00 46.67 115 LYS A O 1
ATOM 792 N N . MET A 1 116 ? 29.198 23.843 21.162 1.00 36.22 116 MET A N 1
ATOM 793 C CA . MET A 1 116 ? 29.229 23.667 19.706 1.00 45.76 116 MET A CA 1
ATOM 794 C C . MET A 1 116 ? 28.083 22.763 19.221 1.00 34.65 116 MET A C 1
ATOM 795 O O . MET A 1 116 ? 27.796 21.734 19.819 1.00 38.97 116 MET A O 1
ATOM 800 N N . ILE A 1 117 ? 27.449 23.130 18.121 1.00 36.66 117 ILE A N 1
ATOM 801 C CA . ILE A 1 117 ? 26.250 22.413 17.677 1.00 31.20 117 ILE A CA 1
ATOM 802 C C . ILE A 1 117 ? 26.529 21.641 16.400 1.00 36.55 117 ILE A C 1
ATOM 803 O O . ILE A 1 117 ? 26.923 22.239 15.393 1.00 33.74 117 ILE A O 1
ATOM 808 N N . TYR A 1 118 ? 26.317 20.328 16.434 1.00 31.39 118 TYR A N 1
ATOM 809 C CA . TYR A 1 118 ? 26.638 19.490 15.297 1.00 31.53 118 TYR A CA 1
ATOM 810 C C . TYR A 1 118 ? 25.409 18.803 14.727 1.00 31.33 118 TYR A C 1
ATOM 811 O O . TYR A 1 118 ? 24.585 18.239 15.458 1.00 30.31 118 TYR A O 1
ATOM 820 N N . GLU A 1 119 ? 25.298 18.846 13.404 1.00 40.37 119 GLU A N 1
ATOM 821 C CA . GLU A 1 119 ? 24.293 18.080 12.684 1.00 35.43 119 GLU A CA 1
ATOM 822 C C . GLU A 1 119 ? 24.920 16.822 12.099 1.00 41.13 119 GLU A C 1
ATOM 823 O O . GLU A 1 119 ? 25.811 16.891 11.234 1.00 42.97 119 GLU A O 1
ATOM 829 N N . LEU A 1 120 ? 24.429 15.680 12.578 1.00 30.54 120 LEU A N 1
ATOM 830 C CA . LEU A 1 120 ? 24.862 14.362 12.160 1.00 31.60 120 LEU A CA 1
ATOM 831 C C . LEU A 1 120 ? 23.792 13.815 11.241 1.00 30.86 120 LEU A C 1
ATOM 832 O O . LEU A 1 120 ? 22.702 13.529 11.689 1.00 30.27 120 LEU A O 1
ATOM 837 N N . SER A 1 121 ? 24.060 13.711 9.946 1.00 32.43 121 SER A N 1
ATOM 838 C CA . SER A 1 121 ? 22.999 13.364 8.990 1.00 37.69 121 SER A CA 1
ATOM 839 C C . SER A 1 121 ? 23.150 11.989 8.332 1.00 32.80 121 SER A C 1
ATOM 840 O O . SER A 1 121 ? 24.000 11.783 7.478 1.00 36.46 121 SER A O 1
ATOM 843 N N . ILE A 1 122 ? 22.287 11.058 8.723 1.00 33.73 122 ILE A N 1
ATOM 844 C CA . ILE A 1 122 ? 22.294 9.700 8.203 1.00 36.27 122 ILE A CA 1
ATOM 845 C C . ILE A 1 122 ? 21.376 9.540 6.984 1.00 31.96 122 ILE A C 1
ATOM 846 O O . ILE A 1 122 ? 20.184 9.841 7.045 1.00 55.08 122 ILE A O 1
ATOM 851 N N . PHE A 1 123 ? 21.957 9.051 5.889 1.00 40.35 123 PHE A N 1
ATOM 852 C CA . PHE A 1 123 ? 21.246 8.849 4.628 1.00 32.82 123 PHE A CA 1
ATOM 853 C C . PHE A 1 123 ? 21.341 7.386 4.260 1.00 34.21 123 PHE A C 1
ATOM 854 O O . PHE A 1 123 ? 22.404 6.770 4.404 1.00 37.74 123 PHE A O 1
ATOM 862 N N . THR A 1 124 ? 20.260 6.857 3.701 1.00 41.28 124 THR A N 1
ATOM 863 C CA . THR A 1 124 ? 20.088 5.421 3.618 1.00 36.75 124 THR A CA 1
ATOM 864 C C . THR A 1 124 ? 19.059 5.020 2.557 1.00 39.02 124 THR A C 1
ATOM 865 O O . THR A 1 124 ? 18.028 5.671 2.405 1.00 41.70 124 THR A O 1
ATOM 869 N N . ARG A 1 125 ? 19.304 3.945 1.834 1.00 56.17 125 ARG A N 1
ATOM 870 C CA . ARG A 1 125 ? 18.315 3.526 0.851 1.00 57.84 125 ARG A CA 1
ATOM 871 C C . ARG A 1 125 ? 17.218 2.657 1.449 1.00 56.52 125 ARG A C 1
ATOM 872 O O . ARG A 1 125 ? 16.144 2.549 0.881 1.00 55.33 125 ARG A O 1
ATOM 880 N N . TYR A 1 126 ? 17.488 2.083 2.615 1.00 37.60 126 TYR A N 1
ATOM 881 C CA . TYR A 1 126 ? 16.587 1.155 3.261 1.00 37.92 126 TYR A CA 1
ATOM 882 C C . TYR A 1 126 ? 16.256 1.487 4.719 1.00 36.96 126 TYR A C 1
ATOM 883 O O . TYR A 1 126 ? 17.132 1.655 5.535 1.00 37.79 126 TYR A O 1
ATOM 892 N N . GLU A 1 127 ? 14.981 1.512 5.057 1.00 40.96 127 GLU A N 1
ATOM 893 C CA . GLU A 1 127 ? 14.556 1.659 6.443 1.00 37.28 127 GLU A CA 1
ATOM 894 C C . GLU A 1 127 ? 15.370 0.790 7.416 1.00 44.09 127 GLU A C 1
ATOM 895 O O . GLU A 1 127 ? 15.700 1.224 8.517 1.00 40.23 127 GLU A O 1
ATOM 901 N N . ASP A 1 128 ? 15.692 -0.429 6.989 1.00 38.31 128 ASP A N 1
ATOM 902 C CA . ASP A 1 128 ? 16.460 -1.391 7.787 1.00 39.60 128 ASP A CA 1
ATOM 903 C C . ASP A 1 128 ? 17.869 -0.906 8.090 1.00 39.69 128 ASP A C 1
ATOM 904 O O . ASP A 1 128 ? 18.302 -0.900 9.249 1.00 39.85 128 ASP A O 1
ATOM 909 N N . ASP A 1 129 ? 18.573 -0.477 7.048 1.00 39.69 129 ASP A N 1
ATOM 910 C CA . ASP A 1 129 ? 19.862 0.195 7.228 1.00 44.39 129 ASP A CA 1
ATOM 911 C C . ASP A 1 129 ? 19.796 1.305 8.303 1.00 43.20 129 ASP A C 1
ATOM 912 O O . ASP A 1 129 ? 20.617 1.319 9.253 1.00 38.81 129 ASP A O 1
ATOM 917 N N . MET A 1 130 ? 18.792 2.190 8.183 1.00 36.90 130 MET A N 1
ATOM 918 C CA . MET A 1 130 ? 18.624 3.273 9.130 1.00 35.70 130 MET A CA 1
ATOM 919 C C . MET A 1 130 ? 18.436 2.758 10.548 1.00 36.17 130 MET A C 1
ATOM 920 O O . MET A 1 130 ? 19.088 3.228 11.480 1.00 36.18 130 MET A O 1
ATOM 925 N N . PHE A 1 131 ? 17.538 1.796 10.706 1.00 36.68 131 PHE A N 1
ATOM 926 C CA . PHE A 1 131 ? 17.225 1.225 12.015 1.00 37.27 131 PHE A CA 1
ATOM 927 C C . PHE A 1 131 ? 18.484 0.692 12.692 1.00 42.06 131 PHE A C 1
ATOM 928 O O . PHE A 1 131 ? 18.702 0.908 13.893 1.00 38.77 131 PHE A O 1
ATOM 936 N N . GLN A 1 132 ? 19.300 -0.013 11.912 1.00 39.63 132 GLN A N 1
ATOM 937 C CA . GLN A 1 132 ? 20.545 -0.554 12.431 1.00 41.03 132 GLN A CA 1
ATOM 938 C C . GLN A 1 132 ? 21.464 0.537 12.946 1.00 40.58 132 GLN A C 1
ATOM 939 O O . GLN A 1 132 ? 21.829 0.556 14.145 1.00 41.87 132 GLN A O 1
ATOM 945 N N . ILE A 1 133 ? 21.788 1.470 12.051 1.00 39.67 133 ILE A N 1
ATOM 946 C CA . ILE A 1 133 ? 22.683 2.576 12.389 1.00 39.27 133 ILE A CA 1
ATOM 947 C C . ILE A 1 133 ? 22.231 3.307 13.653 1.00 38.56 133 ILE A C 1
ATOM 948 O O . ILE A 1 133 ? 22.972 3.393 14.654 1.00 39.32 133 ILE A O 1
ATOM 953 N N . VAL A 1 134 ? 20.997 3.808 13.614 1.00 37.24 134 VAL A N 1
ATOM 954 C CA . VAL A 1 134 ? 20.491 4.652 14.694 1.00 36.47 134 VAL A CA 1
ATOM 955 C C . VAL A 1 134 ? 20.411 3.879 15.979 1.00 37.61 134 VAL A C 1
ATOM 956 O O . VAL A 1 134 ? 20.654 4.443 17.041 1.00 37.72 134 VAL A O 1
ATOM 960 N N . GLU A 1 135 ? 20.101 2.588 15.889 1.00 44.74 135 GLU A N 1
ATOM 961 C CA . GLU A 1 135 ? 20.124 1.764 17.087 1.00 47.35 135 GLU A CA 1
ATOM 962 C C . GLU A 1 135 ? 21.534 1.701 17.664 1.00 45.82 135 GLU A C 1
ATOM 963 O O . GLU A 1 135 ? 21.694 1.487 18.864 1.00 45.93 135 GLU A O 1
ATOM 969 N N . GLN A 1 136 ? 22.550 1.884 16.815 1.00 44.24 136 GLN A N 1
ATOM 970 C CA . GLN A 1 136 ? 23.936 1.956 17.320 1.00 42.52 136 GLN A CA 1
ATOM 971 C C . GLN A 1 136 ? 24.355 3.320 17.840 1.00 44.30 136 GLN A C 1
ATOM 972 O O . GLN A 1 136 ? 25.351 3.421 18.564 1.00 43.65 136 GLN A O 1
ATOM 978 N N . ILE A 1 137 ? 23.627 4.371 17.468 1.00 49.93 137 ILE A N 1
ATOM 979 C CA . ILE A 1 137 ? 23.916 5.707 18.019 1.00 40.48 137 ILE A CA 1
ATOM 980 C C . ILE A 1 137 ? 23.082 6.030 19.271 1.00 39.29 137 ILE A C 1
ATOM 981 O O . ILE A 1 137 ? 23.611 6.225 20.366 1.00 48.22 137 ILE A O 1
ATOM 986 N N . LEU A 1 138 ? 21.773 6.077 19.078 1.00 39.72 138 LEU A N 1
ATOM 987 C CA . LEU A 1 138 ? 20.791 6.508 20.073 1.00 45.28 138 LEU A CA 1
ATOM 988 C C . LEU A 1 138 ? 20.883 6.072 21.562 1.00 49.46 138 LEU A C 1
ATOM 989 O O . LEU A 1 138 ? 20.579 6.881 22.452 1.00 48.55 138 LEU A O 1
ATOM 994 N N . PRO A 1 139 ? 21.239 4.801 21.847 1.00 56.02 139 PRO A N 1
ATOM 995 C CA . PRO A 1 139 ? 21.152 4.422 23.264 1.00 51.24 139 PRO A CA 1
ATOM 996 C C . PRO A 1 139 ? 22.240 5.015 24.144 1.00 53.07 139 PRO A C 1
ATOM 997 O O . PRO A 1 139 ? 22.067 5.041 25.359 1.00 53.22 139 PRO A O 1
ATOM 1001 N N . TYR A 1 140 ? 23.321 5.510 23.551 1.00 60.97 140 TYR A N 1
ATOM 1002 C CA . TYR A 1 140 ? 24.430 6.045 24.341 1.00 59.25 140 TYR A CA 1
ATOM 1003 C C . TYR A 1 140 ? 24.243 7.528 24.762 1.00 60.21 140 TYR A C 1
ATOM 1004 O O . TYR A 1 140 ? 25.146 8.138 25.321 1.00 61.94 140 TYR A O 1
ATOM 1013 N N . PHE A 1 141 ? 23.070 8.096 24.518 1.00 46.85 141 PHE A N 1
ATOM 1014 C CA . PHE A 1 141 ? 22.818 9.481 24.870 1.00 44.28 141 PHE A CA 1
ATOM 1015 C C . PHE A 1 141 ? 21.578 9.622 25.746 1.00 48.59 141 PHE A C 1
ATOM 1016 O O . PHE A 1 141 ? 20.461 9.646 25.237 1.00 55.47 141 PHE A O 1
ATOM 1024 N N . GLN A 1 142 ? 21.763 9.746 27.058 1.00 61.34 142 GLN A N 1
ATOM 1025 C CA . GLN A 1 142 ? 20.626 9.657 27.978 1.00 61.33 142 GLN A CA 1
ATOM 1026 C C . GLN A 1 142 ? 20.385 10.846 28.917 1.00 61.48 142 GLN A C 1
ATOM 1027 O O . GLN A 1 142 ? 20.409 10.675 30.133 1.00 70.26 142 GLN A O 1
ATOM 1033 N N . PRO A 1 143 ? 20.141 12.050 28.374 1.00 56.46 143 PRO A N 1
ATOM 1034 C CA . PRO A 1 143 ? 20.188 12.446 26.962 1.00 59.95 143 PRO A CA 1
ATOM 1035 C C . PRO A 1 143 ? 21.629 12.764 26.572 1.00 60.48 143 PRO A C 1
ATOM 1036 O O . PRO A 1 143 ? 21.930 13.083 25.418 1.00 63.80 143 PRO A O 1
ATOM 1040 N N . HIS A 1 144 ? 22.514 12.652 27.555 1.00 71.04 144 HIS A N 1
ATOM 1041 C CA . HIS A 1 144 ? 23.897 13.053 27.399 1.00 69.55 144 HIS A CA 1
ATOM 1042 C C . HIS A 1 144 ? 24.853 11.868 27.465 1.00 70.51 144 HIS A C 1
ATOM 1043 O O . HIS A 1 144 ? 24.529 10.805 27.989 1.00 74.65 144 HIS A O 1
ATOM 1050 N N . PHE A 1 145 ? 26.037 12.077 26.911 1.00 72.44 145 PHE A N 1
ATOM 1051 C CA . PHE A 1 145 ? 27.106 11.104 26.900 1.00 70.43 145 PHE A CA 1
ATOM 1052 C C . PHE A 1 145 ? 28.371 11.844 27.323 1.00 71.58 145 PHE A C 1
ATOM 1053 O O . PHE A 1 145 ? 28.759 12.826 26.680 1.00 72.21 145 PHE A O 1
ATOM 1061 N N . ASN A 1 146 ? 28.995 11.395 28.412 1.00 58.91 146 ASN A N 1
ATOM 1062 C CA . ASN A 1 146 ? 30.213 12.023 28.912 1.00 54.70 146 ASN A CA 1
ATOM 1063 C C . ASN A 1 146 ? 31.429 11.417 28.248 1.00 61.65 146 ASN A C 1
ATOM 1064 O O . ASN A 1 146 ? 31.445 10.231 27.935 1.00 71.45 146 ASN A O 1
ATOM 1069 N N . THR A 1 147 ? 32.446 12.233 28.020 1.00 64.48 147 THR A N 1
ATOM 1070 C CA . THR A 1 147 ? 33.753 11.733 27.605 1.00 70.30 147 THR A CA 1
ATOM 1071 C C . THR A 1 147 ? 34.905 12.596 28.133 1.00 74.15 147 THR A C 1
ATOM 1072 O O . THR A 1 147 ? 34.867 13.827 28.053 1.00 70.41 147 THR A O 1
ATOM 1076 N N . THR A 1 148 ? 35.924 11.951 28.689 1.00 87.44 148 THR A N 1
ATOM 1077 C CA . THR A 1 148 ? 37.093 12.683 29.154 1.00 83.77 148 THR A CA 1
ATOM 1078 C C . THR A 1 148 ? 38.107 12.756 28.025 1.00 78.86 148 THR A C 1
ATOM 1079 O O . THR A 1 148 ? 38.478 11.736 27.447 1.00 76.80 148 THR A O 1
ATOM 1083 N N . MET A 1 149 ? 38.538 13.963 27.687 1.00 67.39 149 MET A N 1
ATOM 1084 C CA . MET A 1 149 ? 39.500 14.103 26.606 1.00 68.66 149 MET A CA 1
ATOM 1085 C C . MET A 1 149 ? 40.861 14.560 27.120 1.00 79.38 149 MET A C 1
ATOM 1086 O O . MET A 1 149 ? 40.950 15.450 27.970 1.00 90.55 149 MET A O 1
ATOM 1091 N N . TYR A 1 150 ? 41.921 13.955 26.590 1.00 69.76 150 TYR A N 1
ATOM 1092 C CA . TYR A 1 150 ? 43.277 14.304 27.002 1.00 65.07 150 TYR A CA 1
ATOM 1093 C C . TYR A 1 150 ? 44.106 14.902 25.909 1.00 64.93 150 TYR A C 1
ATOM 1094 O O . TYR A 1 150 ? 44.448 14.224 24.936 1.00 64.79 150 TYR A O 1
ATOM 1103 N N . GLU A 1 151 ? 44.462 16.164 26.091 1.00 65.17 151 GLU A N 1
ATOM 1104 C CA . GLU A 1 151 ? 45.287 16.823 25.106 1.00 65.23 151 GLU A CA 1
ATOM 1105 C C . GLU A 1 151 ? 46.637 17.167 25.713 1.00 68.13 151 GLU A C 1
ATOM 1106 O O . GLU A 1 151 ? 46.730 17.994 26.610 1.00 72.53 151 GLU A O 1
ATOM 1112 N N . GLN A 1 152 ? 47.681 16.498 25.233 1.00 72.13 152 GLN A N 1
ATOM 1113 C CA . GLN A 1 152 ? 49.032 16.707 25.724 1.00 75.10 152 GLN A CA 1
ATOM 1114 C C . GLN A 1 152 ? 49.838 17.597 24.765 1.00 85.00 152 GLN A C 1
ATOM 1115 O O . GLN A 1 152 ? 49.776 17.440 23.543 1.00 74.95 152 GLN A O 1
ATOM 1121 N N . PHE A 1 153 ? 50.564 18.553 25.334 1.00 76.43 153 PHE A N 1
ATOM 1122 C CA . PHE A 1 153 ? 51.331 19.515 24.549 1.00 76.93 153 PHE A CA 1
ATOM 1123 C C . PHE A 1 153 ? 52.828 19.182 24.522 1.00 88.55 153 PHE A C 1
ATOM 1124 O O . PHE A 1 153 ? 53.530 19.332 25.532 1.00 89.94 153 PHE A O 1
ATOM 1132 N N . GLY A 1 154 ? 53.320 18.739 23.368 1.00 89.14 154 GLY A N 1
ATOM 1133 C CA . GLY A 1 154 ? 54.705 18.323 23.271 1.00 89.48 154 GLY A CA 1
ATOM 1134 C C . GLY A 1 154 ? 54.900 17.155 24.209 1.00 95.72 154 GLY A C 1
ATOM 1135 O O . GLY A 1 154 ? 54.512 16.034 23.892 1.00 106.17 154 GLY A O 1
ATOM 1136 N N . ASN A 1 155 ? 55.480 17.418 25.376 1.00 96.80 155 ASN A N 1
ATOM 1137 C CA . ASN A 1 155 ? 55.699 16.370 26.373 1.00 103.73 155 ASN A CA 1
ATOM 1138 C C . ASN A 1 155 ? 55.241 16.708 27.791 1.00 99.27 155 ASN A C 1
ATOM 1139 O O . ASN A 1 155 ? 55.520 15.946 28.724 1.00 94.36 155 ASN A O 1
ATOM 1144 N N . ASP A 1 156 ? 54.532 17.825 27.956 1.00 90.81 156 ASP A N 1
ATOM 1145 C CA . ASP A 1 156 ? 54.084 18.241 29.286 1.00 87.78 156 ASP A CA 1
ATOM 1146 C C . ASP A 1 156 ? 53.051 17.245 29.815 1.00 94.20 156 ASP A C 1
ATOM 1147 O O . ASP A 1 156 ? 52.705 16.276 29.135 1.00 85.40 156 ASP A O 1
ATOM 1152 N N . ILE A 1 157 ? 52.552 17.488 31.023 1.00 103.47 157 ILE A N 1
ATOM 1153 C CA . ILE A 1 157 ? 51.455 16.686 31.556 1.00 104.30 157 ILE A CA 1
ATOM 1154 C C . ILE A 1 157 ? 50.211 16.959 30.719 1.00 105.05 157 ILE A C 1
ATOM 1155 O O . ILE A 1 157 ? 49.875 18.116 30.451 1.00 98.98 157 ILE A O 1
ATOM 1160 N N . PRO A 1 158 ? 49.514 15.896 30.301 1.00 91.06 158 PRO A N 1
ATOM 1161 C CA . PRO A 1 158 ? 48.355 16.147 29.441 1.00 78.10 158 PRO A CA 1
ATOM 1162 C C . PRO A 1 158 ? 47.302 16.966 30.178 1.00 80.78 158 PRO A C 1
ATOM 1163 O O . PRO A 1 158 ? 47.286 17.003 31.412 1.00 82.27 158 PRO A O 1
ATOM 1167 N N . PHE A 1 159 ? 46.465 17.655 29.414 1.00 72.14 159 PHE A N 1
ATOM 1168 C CA . PHE A 1 159 ? 45.349 18.381 29.965 1.00 70.64 159 PHE A CA 1
ATOM 1169 C C . PHE A 1 159 ? 44.122 17.519 29.904 1.00 68.75 159 PHE A C 1
ATOM 1170 O O . PHE A 1 159 ? 43.931 16.756 28.953 1.00 67.47 159 PHE A O 1
ATOM 1178 N N . LYS A 1 160 ? 43.287 17.673 30.922 1.00 89.59 160 LYS A N 1
ATOM 1179 C CA . LYS A 1 160 ? 42.055 16.921 31.061 1.00 98.21 160 LYS A CA 1
ATOM 1180 C C . LYS A 1 160 ? 40.827 17.800 30.818 1.00 93.34 160 LYS A C 1
ATOM 1181 O O . LYS A 1 160 ? 40.458 18.607 31.677 1.00 96.13 160 LYS A O 1
ATOM 1187 N N . ARG A 1 161 ? 40.210 17.667 29.650 1.00 69.94 161 ARG A N 1
ATOM 1188 C CA . ARG A 1 161 ? 39.018 18.454 29.318 1.00 69.17 161 ARG A CA 1
ATOM 1189 C C . ARG A 1 161 ? 37.780 17.580 29.388 1.00 63.98 161 ARG A C 1
ATOM 1190 O O . ARG A 1 161 ? 37.695 16.575 28.686 1.00 62.76 161 ARG A O 1
ATOM 1198 N N . ASP A 1 162 ? 36.829 17.958 30.239 1.00 85.14 162 ASP A N 1
ATOM 1199 C CA . ASP A 1 162 ? 35.564 17.231 30.354 1.00 81.45 162 ASP A CA 1
ATOM 1200 C C . ASP A 1 162 ? 34.613 17.614 29.238 1.00 75.11 162 ASP A C 1
ATOM 1201 O O . ASP A 1 162 ? 34.175 18.758 29.140 1.00 83.24 162 ASP A O 1
ATOM 1206 N N . ILE A 1 163 ? 34.288 16.648 28.395 1.00 70.14 163 ILE A N 1
ATOM 1207 C CA . ILE A 1 163 ? 33.463 16.914 27.230 1.00 65.23 163 ILE A CA 1
ATOM 1208 C C . ILE A 1 163 ? 32.114 16.229 27.388 1.00 57.94 163 ILE A C 1
ATOM 1209 O O . ILE A 1 163 ? 32.046 15.010 27.452 1.00 64.70 163 ILE A O 1
ATOM 1214 N N . LYS A 1 164 ? 31.053 17.020 27.482 1.00 58.09 164 LYS A N 1
ATOM 1215 C CA . LYS A 1 164 ? 29.691 16.503 27.547 1.00 54.76 164 LYS A CA 1
ATOM 1216 C C . LYS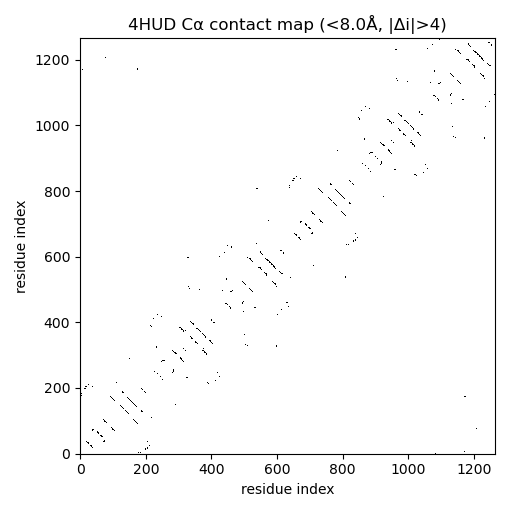 A 1 164 ? 29.015 16.666 26.205 1.00 56.73 164 LYS A C 1
ATOM 1217 O O . LYS A 1 164 ? 28.858 17.797 25.724 1.00 54.47 164 LYS A O 1
ATOM 1223 N N . ILE A 1 165 ? 28.578 15.555 25.620 1.00 49.08 165 ILE A N 1
ATOM 1224 C CA . ILE A 1 165 ? 27.838 15.620 24.363 1.00 52.87 165 ILE A CA 1
ATOM 1225 C C . ILE A 1 165 ? 26.355 15.298 24.593 1.00 50.65 165 ILE A C 1
ATOM 1226 O O . ILE A 1 165 ? 26.007 14.225 25.070 1.00 57.95 165 ILE A O 1
ATOM 1231 N N . VAL A 1 166 ? 25.473 16.236 24.268 1.00 49.48 166 VAL A N 1
ATOM 1232 C CA . VAL A 1 166 ? 24.050 16.038 24.554 1.00 49.03 166 VAL A CA 1
ATOM 1233 C C . VAL A 1 166 ? 23.231 15.881 23.273 1.00 44.75 166 VAL A C 1
ATOM 1234 O O . VAL A 1 166 ? 23.321 16.702 22.355 1.00 41.63 166 VAL A O 1
ATOM 1238 N N . LEU A 1 167 ? 22.434 14.821 23.210 1.00 46.23 167 LEU A N 1
ATOM 1239 C CA . LEU A 1 167 ? 21.532 14.631 22.077 1.00 52.09 167 LEU A CA 1
ATOM 1240 C C . LEU A 1 167 ? 20.369 15.599 22.224 1.00 49.49 167 LEU A C 1
ATOM 1241 O O . LEU A 1 167 ? 19.584 15.493 23.158 1.00 61.49 167 LEU A O 1
ATOM 1246 N N . MET A 1 168 ? 20.257 16.543 21.302 1.00 48.32 168 MET A N 1
ATOM 1247 C CA . MET A 1 168 ? 19.286 17.620 21.444 1.00 44.45 168 MET A CA 1
ATOM 1248 C C . MET A 1 168 ? 17.934 17.336 20.789 1.00 46.34 168 MET A C 1
ATOM 1249 O O . MET A 1 168 ? 16.898 17.576 21.393 1.00 45.51 168 MET A O 1
ATOM 1254 N N . SER A 1 169 ? 17.952 16.825 19.560 1.00 34.07 169 SER A N 1
ATOM 1255 C CA . SER A 1 169 ? 16.729 16.559 18.819 1.00 28.34 169 SER A CA 1
ATOM 1256 C C . SER A 1 169 ? 17.023 15.690 17.594 1.00 38.42 169 SER A C 1
ATOM 1257 O O . SER A 1 169 ? 18.190 15.556 17.198 1.00 28.84 169 SER A O 1
ATOM 1260 N N . ALA A 1 170 ? 15.962 15.141 16.981 1.00 26.82 170 ALA A N 1
ATOM 1261 C CA . ALA A 1 170 ? 16.116 14.306 15.793 1.00 26.88 170 ALA A CA 1
ATOM 1262 C C . ALA A 1 170 ? 15.165 14.783 14.729 1.00 25.68 170 ALA A C 1
ATOM 1263 O O . ALA A 1 170 ? 14.159 15.341 15.075 1.00 28.45 170 ALA A O 1
ATOM 1265 N N . ALA A 1 171 ? 15.430 14.517 13.451 1.00 25.83 171 ALA A N 1
ATOM 1266 C CA . ALA A 1 171 ? 14.542 14.961 12.360 1.00 24.85 171 ALA A CA 1
ATOM 1267 C C . ALA A 1 171 ? 14.430 13.948 11.223 1.00 25.26 171 ALA A C 1
ATOM 1268 O O . ALA A 1 171 ? 15.428 13.608 10.598 1.00 42.79 171 ALA A O 1
ATOM 1270 N N . ILE A 1 172 ? 13.218 13.470 10.947 1.00 39.55 172 ILE A N 1
ATOM 1271 C CA . ILE A 1 172 ? 13.002 12.420 9.945 1.00 31.30 172 ILE A CA 1
ATOM 1272 C C . ILE A 1 172 ? 12.423 12.947 8.619 1.00 29.74 172 ILE A C 1
ATOM 1273 O O . ILE A 1 172 ? 11.453 13.702 8.623 1.00 33.46 172 ILE A O 1
ATOM 1278 N N . ASP A 1 173 ? 13.015 12.551 7.493 1.00 41.34 173 ASP A N 1
ATOM 1279 C CA . ASP A 1 173 ? 12.565 13.009 6.169 1.00 48.39 173 ASP A CA 1
ATOM 1280 C C . ASP A 1 173 ? 12.852 12.040 5.007 1.00 60.69 173 ASP A C 1
ATOM 1281 O O . ASP A 1 173 ? 13.649 11.099 5.136 1.00 56.40 173 ASP A O 1
ATOM 1286 N N . GLU A 1 174 ? 12.228 12.291 3.857 1.00 70.25 174 GLU A N 1
ATOM 1287 C CA . GLU A 1 174 ? 12.548 11.522 2.660 1.00 70.21 174 GLU A CA 1
ATOM 1288 C C . GLU A 1 174 ? 12.996 12.372 1.464 1.00 81.79 174 GLU A C 1
ATOM 1289 O O . GLU A 1 174 ? 13.290 13.564 1.611 1.00 78.49 174 GLU A O 1
ATOM 1295 N N . ALA A 1 175 ? 13.050 11.731 0.294 1.00 108.00 175 ALA A N 1
ATOM 1296 C CA . ALA A 1 175 ? 13.367 12.366 -0.992 1.00 109.24 175 ALA A CA 1
ATOM 1297 C C . ALA A 1 175 ? 13.208 11.322 -2.098 1.00 118.89 175 ALA A C 1
ATOM 1298 O O . ALA A 1 175 ? 14.154 10.612 -2.435 1.00 124.36 175 ALA A O 1
ATOM 1300 N N . ILE A 1 176 ? 12.019 11.262 -2.684 1.00 113.75 176 ILE A N 1
ATOM 1301 C CA . ILE A 1 176 ? 11.596 10.113 -3.481 1.00 124.35 176 ILE A CA 1
ATOM 1302 C C . ILE A 1 176 ? 11.842 10.261 -4.991 1.00 129.68 176 ILE A C 1
ATOM 1303 O O . ILE A 1 176 ? 12.152 11.355 -5.476 1.00 114.38 176 ILE A O 1
ATOM 1308 N N . ASP A 1 177 ? 11.743 9.133 -5.704 1.00 154.85 177 ASP A N 1
ATOM 1309 C CA . ASP A 1 177 ? 11.686 9.087 -7.170 1.00 151.27 177 ASP A CA 1
ATOM 1310 C C . ASP A 1 177 ? 11.259 7.705 -7.696 1.00 146.91 177 ASP A C 1
ATOM 1311 O O . ASP A 1 177 ? 12.092 6.910 -8.140 1.00 145.37 177 ASP A O 1
ATOM 1316 N N . GLY A 1 178 ? 9.958 7.428 -7.649 1.00 107.74 178 GLY A N 1
ATOM 1317 C CA . GLY A 1 178 ? 9.429 6.159 -8.117 1.00 96.20 178 GLY A CA 1
ATOM 1318 C C . GLY A 1 178 ? 9.278 5.142 -7.001 1.00 100.23 178 GLY A C 1
ATOM 1319 O O . GLY A 1 178 ? 10.117 4.245 -6.850 1.00 100.55 178 GLY A O 1
ATOM 1320 N N . ARG A 1 183 ? 13.312 4.964 -5.396 1.00 106.41 183 ARG A N 1
ATOM 1321 C CA . ARG A 1 183 ? 12.712 4.520 -4.137 1.00 113.42 183 ARG A CA 1
ATOM 1322 C C . ARG A 1 183 ? 12.305 5.611 -3.113 1.00 130.19 183 ARG A C 1
ATOM 1323 O O . ARG A 1 183 ? 11.155 5.605 -2.669 1.00 131.65 183 ARG A O 1
ATOM 1325 N N . ARG A 1 184 ? 13.192 6.536 -2.720 1.00 123.20 184 ARG A N 1
ATOM 1326 C CA . ARG A 1 184 ? 14.583 6.642 -3.164 1.00 112.42 184 ARG A CA 1
ATOM 1327 C C . ARG A 1 184 ? 15.589 6.750 -2.027 1.00 99.50 184 ARG A C 1
ATOM 1328 O O . ARG A 1 184 ? 16.532 5.966 -1.952 1.00 110.16 184 ARG A O 1
ATOM 1336 N N . ARG A 1 185 ? 15.398 7.728 -1.149 1.00 48.25 185 ARG A N 1
ATOM 1337 C CA . ARG A 1 185 ? 16.433 8.052 -0.168 1.00 46.19 185 ARG A CA 1
ATOM 1338 C C . ARG A 1 185 ? 15.934 8.556 1.197 1.00 42.49 185 ARG A C 1
ATOM 1339 O O . ARG A 1 185 ? 15.299 9.608 1.281 1.00 40.68 185 ARG A O 1
ATOM 1347 N N . ILE A 1 186 ? 16.280 7.842 2.270 1.00 35.43 186 ILE A N 1
ATOM 1348 C CA . ILE A 1 186 ? 15.848 8.220 3.625 1.00 30.65 186 ILE A CA 1
ATOM 1349 C C . ILE A 1 186 ? 16.888 9.109 4.293 1.00 35.99 186 ILE A C 1
ATOM 1350 O O . ILE A 1 186 ? 18.081 8.817 4.211 1.00 44.98 186 ILE A O 1
ATOM 1355 N N . GLU A 1 187 ? 16.442 10.182 4.951 1.00 40.51 187 GLU A N 1
ATOM 1356 C CA . GLU A 1 187 ? 17.350 11.088 5.667 1.00 44.56 187 GLU A CA 1
ATOM 1357 C C . GLU A 1 187 ? 16.874 11.384 7.093 1.00 41.63 187 GLU A C 1
ATOM 1358 O O . GLU A 1 187 ? 15.840 12.024 7.295 1.00 49.95 187 GLU A O 1
ATOM 1364 N N . TRP A 1 188 ? 17.626 10.908 8.074 1.00 34.97 188 TRP A N 1
ATOM 1365 C CA . TRP A 1 188 ? 17.387 11.238 9.475 1.00 28.18 188 TRP A CA 1
ATOM 1366 C C . TRP A 1 188 ? 18.554 12.075 9.988 1.00 28.24 188 TRP A C 1
ATOM 1367 O O . TRP A 1 188 ? 19.708 11.731 9.747 1.00 45.51 188 TRP A O 1
ATOM 1378 N N . SER A 1 189 ? 18.279 13.149 10.712 1.00 47.71 189 SER A N 1
ATOM 1379 C CA . SER A 1 189 ? 19.345 13.989 11.241 1.00 32.83 189 SER A CA 1
ATOM 1380 C C . SER A 1 189 ? 19.321 14.104 12.766 1.00 41.40 189 SER A C 1
ATOM 1381 O O . SER A 1 189 ? 18.299 14.460 13.348 1.00 39.98 189 SER A O 1
ATOM 1384 N N . LEU A 1 190 ? 20.433 13.797 13.419 1.00 34.13 190 LEU A N 1
ATOM 1385 C CA . LEU A 1 190 ? 20.565 14.052 14.852 1.00 42.05 190 LEU A CA 1
ATOM 1386 C C . LEU A 1 190 ? 21.269 15.411 15.096 1.00 41.92 190 LEU A C 1
ATOM 1387 O O . LEU A 1 190 ? 22.180 15.799 14.364 1.00 47.08 190 LEU A O 1
ATOM 1392 N N . THR A 1 191 ? 20.841 16.142 16.119 1.00 28.78 191 THR A N 1
ATOM 1393 C CA . THR A 1 191 ? 21.484 17.382 16.479 1.00 28.73 191 THR A CA 1
ATOM 1394 C C . THR A 1 191 ? 22.102 17.181 17.835 1.00 31.34 191 THR A C 1
ATOM 1395 O O . THR A 1 191 ? 21.461 16.677 18.745 1.00 30.37 191 THR A O 1
ATOM 1399 N N . PHE A 1 192 ? 23.370 17.558 17.955 1.00 34.57 192 PHE A N 1
ATOM 1400 C CA . PHE A 1 192 ? 24.137 17.310 19.158 1.00 33.36 192 PHE A CA 1
ATOM 1401 C C . PHE A 1 192 ? 24.769 18.572 19.696 1.00 39.83 192 PHE A C 1
ATOM 1402 O O . PHE A 1 192 ? 25.377 19.343 18.954 1.00 33.35 192 PHE A O 1
ATOM 1410 N N . GLU A 1 193 ? 24.683 18.744 21.007 1.00 50.48 193 GLU A N 1
ATOM 1411 C CA . GLU A 1 193 ? 25.356 19.839 21.684 1.00 50.08 193 GLU A CA 1
ATOM 1412 C C . GLU A 1 193 ? 26.604 19.320 22.370 1.00 55.34 193 GLU A C 1
ATOM 1413 O O . GLU A 1 193 ? 26.505 18.528 23.312 1.00 64.01 193 GLU A O 1
ATOM 1419 N N . VAL A 1 194 ? 27.775 19.729 21.876 1.00 36.78 194 VAL A N 1
ATOM 1420 C CA . VAL A 1 194 ? 29.042 19.398 22.517 1.00 38.80 194 VAL A CA 1
ATOM 1421 C C . VAL A 1 194 ? 29.373 20.520 23.479 1.00 39.59 194 VAL A C 1
ATOM 1422 O O . VAL A 1 194 ? 29.409 21.680 23.086 1.00 38.83 194 VAL A O 1
ATOM 1426 N N . ASN A 1 195 ? 29.562 20.187 24.749 1.00 43.36 195 ASN A N 1
ATOM 1427 C CA . ASN A 1 195 ? 30.002 21.187 25.710 1.00 47.40 195 ASN A CA 1
ATOM 1428 C C . ASN A 1 195 ? 31.510 21.125 25.905 1.00 57.03 195 ASN A C 1
ATOM 1429 O O . ASN A 1 195 ? 32.003 20.338 26.709 1.00 60.08 195 ASN A O 1
ATOM 1434 N N . GLY A 1 196 ? 32.240 21.963 25.173 1.00 49.59 196 GLY A N 1
ATOM 1435 C CA . GLY A 1 196 ? 33.683 21.827 25.100 1.00 45.87 196 GLY A CA 1
ATOM 1436 C C . GLY A 1 196 ? 34.510 23.036 25.496 1.00 51.95 196 GLY A C 1
ATOM 1437 O O . GLY A 1 196 ? 34.082 23.890 26.287 1.00 51.17 196 GLY A O 1
ATOM 1438 N N . TRP A 1 197 ? 35.707 23.119 24.922 1.00 52.00 197 TRP A N 1
ATOM 1439 C CA . TRP A 1 197 ? 36.679 24.116 25.352 1.00 56.40 197 TRP A CA 1
ATOM 1440 C C . TRP A 1 197 ? 37.448 24.763 24.202 1.00 56.35 197 TRP A C 1
ATOM 1441 O O . TRP A 1 197 ? 38.008 24.071 23.340 1.00 59.54 197 TRP A O 1
ATOM 1452 N N . MET A 1 198 ? 37.484 26.092 24.221 1.00 49.82 198 MET A N 1
ATOM 1453 C CA . MET A 1 198 ? 38.167 26.877 23.214 1.00 49.68 198 MET A CA 1
ATOM 1454 C C . MET A 1 198 ? 39.335 27.635 23.840 1.00 65.52 198 MET A C 1
ATOM 1455 O O . MET A 1 198 ? 39.313 27.967 25.025 1.00 57.02 198 MET A O 1
ATOM 1460 N N . TYR A 1 199 ? 40.378 27.862 23.050 1.00 52.52 199 TYR A N 1
ATOM 1461 C CA . TYR A 1 199 ? 41.477 28.717 23.457 1.00 54.09 199 TYR A CA 1
ATOM 1462 C C . TYR A 1 199 ? 42.205 29.227 22.209 1.00 54.04 199 TYR A C 1
ATOM 1463 O O . TYR A 1 199 ? 42.030 28.659 21.139 1.00 52.84 199 TYR A O 1
ATOM 1472 N N . PRO A 1 200 ? 42.984 30.315 22.318 1.00 55.38 200 PRO A N 1
ATOM 1473 C CA . PRO A 1 200 ? 43.696 30.786 21.116 1.00 55.48 200 PRO A CA 1
ATOM 1474 C C . PRO A 1 200 ? 44.626 29.719 20.499 1.00 56.62 200 PRO A C 1
ATOM 1475 O O . PRO A 1 200 ? 45.124 28.848 21.225 1.00 58.19 200 PRO A O 1
ATOM 1479 N N . PRO A 1 201 ? 44.845 29.791 19.171 1.00 55.94 201 PRO A N 1
ATOM 1480 C CA . PRO A 1 201 ? 45.608 28.806 18.399 1.00 56.81 201 PRO A CA 1
ATOM 1481 C C . PRO A 1 201 ? 47.014 28.631 18.922 1.00 59.75 201 PRO A C 1
ATOM 1482 O O . PRO A 1 201 ? 47.708 29.592 19.169 1.00 61.16 201 PRO A O 1
ATOM 1486 N N . VAL A 1 202 ? 47.440 27.398 19.066 1.00 60.78 202 VAL A N 1
ATOM 1487 C CA . VAL A 1 202 ? 48.804 27.109 19.435 1.00 63.67 202 VAL A CA 1
ATOM 1488 C C . VAL A 1 202 ? 49.522 26.569 18.207 1.00 64.21 202 VAL A C 1
ATOM 1489 O O . VAL A 1 202 ? 49.253 25.463 17.767 1.00 63.57 202 VAL A O 1
ATOM 1493 N N . ASP A 1 203 ? 50.421 27.378 17.654 1.00 65.48 203 ASP A N 1
ATOM 1494 C CA . ASP A 1 203 ? 51.072 27.079 16.377 1.00 73.68 203 ASP A CA 1
ATOM 1495 C C . ASP A 1 203 ? 51.540 25.628 16.268 1.00 75.72 203 ASP A C 1
ATOM 1496 O O . ASP A 1 203 ? 52.069 25.050 17.222 1.00 68.84 203 ASP A O 1
ATOM 1501 N N . ASP A 1 204 ? 51.340 25.054 15.088 1.00 70.05 204 ASP A N 1
ATOM 1502 C CA . ASP A 1 204 ? 51.742 23.685 14.823 1.00 75.77 204 ASP A CA 1
ATOM 1503 C C . ASP A 1 204 ? 53.271 23.582 14.945 1.00 79.05 204 ASP A C 1
ATOM 1504 O O . ASP A 1 204 ? 53.815 22.496 15.215 1.00 76.19 204 ASP A O 1
ATOM 1509 N N . ALA A 1 205 ? 53.955 24.712 14.746 1.00 71.37 205 ALA A N 1
ATOM 1510 C CA . ALA A 1 205 ? 55.423 24.778 14.849 1.00 74.54 205 ALA A CA 1
ATOM 1511 C C . ALA A 1 205 ? 55.920 24.663 16.292 1.00 76.44 205 ALA A C 1
ATOM 1512 O O . ALA A 1 205 ? 57.070 24.322 16.535 1.00 79.18 205 ALA A O 1
ATOM 1514 N N . GLU A 1 206 ? 55.040 24.952 17.241 1.00 75.08 206 GLU A N 1
ATOM 1515 C CA . GLU A 1 206 ? 55.330 24.840 18.666 1.00 76.71 206 GLU A CA 1
ATOM 1516 C C . GLU A 1 206 ? 55.144 23.396 19.138 1.00 81.40 206 GLU A C 1
ATOM 1517 O O . GLU A 1 206 ? 55.317 23.087 20.315 1.00 78.30 206 GLU A O 1
ATOM 1523 N N . GLY A 1 207 ? 54.771 22.519 18.212 1.00 75.64 207 GLY A N 1
ATOM 1524 C CA . GLY A 1 207 ? 54.621 21.108 18.514 1.00 75.89 207 GLY A CA 1
ATOM 1525 C C . GLY A 1 207 ? 53.202 20.595 18.398 1.00 72.99 207 GLY A C 1
ATOM 1526 O O . GLY A 1 207 ? 52.285 21.267 18.831 1.00 71.23 207 GLY A O 1
ATOM 1527 N N . LEU A 1 208 ? 53.032 19.396 17.843 1.00 72.63 208 LEU A N 1
ATOM 1528 C CA . LEU A 1 208 ? 51.703 18.811 17.602 1.00 70.00 208 LEU A CA 1
ATOM 1529 C C . LEU A 1 208 ? 51.041 18.275 18.855 1.00 69.73 208 LEU A C 1
ATOM 1530 O O . LEU A 1 208 ? 51.647 17.564 19.642 1.00 71.78 208 LEU A O 1
ATOM 1535 N N . ILE A 1 209 ? 49.770 18.599 19.017 1.00 68.82 209 ILE A N 1
ATOM 1536 C CA . ILE A 1 209 ? 49.047 18.219 20.212 1.00 66.94 209 ILE A CA 1
ATOM 1537 C C . ILE A 1 209 ? 48.687 16.738 20.112 1.00 70.24 209 ILE A C 1
ATOM 1538 O O . ILE A 1 209 ? 48.309 16.265 19.040 1.00 69.57 209 ILE A O 1
ATOM 1543 N N . ARG A 1 210 ? 48.861 15.998 21.205 1.00 84.76 210 ARG A N 1
ATOM 1544 C CA . ARG A 1 210 ? 48.490 14.580 21.257 1.00 88.54 210 ARG A CA 1
ATOM 1545 C C . ARG A 1 210 ? 47.143 14.411 21.952 1.00 80.19 210 ARG A C 1
ATOM 1546 O O . ARG A 1 210 ? 46.976 14.871 23.067 1.00 80.85 210 ARG A O 1
ATOM 1554 N N . THR A 1 211 ? 46.193 13.716 21.335 1.00 64.66 211 THR A N 1
ATOM 1555 C CA . THR A 1 211 ? 44.844 13.676 21.893 1.00 62.83 211 THR A CA 1
ATOM 1556 C C . THR A 1 211 ? 44.276 12.279 22.039 1.00 62.75 211 THR A C 1
ATOM 1557 O O . THR A 1 211 ? 44.278 11.509 21.083 1.00 62.39 211 THR A O 1
ATOM 1561 N N . THR A 1 212 ? 43.757 11.980 23.233 1.00 70.60 212 THR A N 1
ATOM 1562 C CA . THR A 1 212 ? 43.014 10.738 23.494 1.00 78.47 212 THR A CA 1
ATOM 1563 C C . THR A 1 212 ? 41.601 11.054 24.017 1.00 78.76 212 THR A C 1
ATOM 1564 O O . THR A 1 212 ? 41.307 12.193 24.394 1.00 74.93 212 THR A O 1
ATOM 1568 N N . TYR A 1 213 ? 40.724 10.056 24.002 1.00 65.87 213 TYR A N 1
ATOM 1569 C CA . TYR A 1 213 ? 39.367 10.215 24.518 1.00 59.73 213 TYR A CA 1
ATOM 1570 C C . TYR A 1 213 ? 38.706 8.872 24.861 1.00 65.08 213 TYR A C 1
ATOM 1571 O O . TYR A 1 213 ? 39.207 7.792 24.494 1.00 62.93 213 TYR A O 1
ATOM 1580 N N . THR A 1 214 ? 37.587 8.948 25.577 1.00 57.96 214 THR A N 1
ATOM 1581 C CA . THR A 1 214 ? 36.859 7.750 25.954 1.00 62.27 214 THR A CA 1
ATOM 1582 C C . THR A 1 214 ? 35.667 7.562 25.026 1.00 55.78 214 THR A C 1
ATOM 1583 O O . THR A 1 214 ? 34.847 8.462 24.887 1.00 53.95 214 THR A O 1
ATOM 1587 N N . ASP A 1 215 ? 35.583 6.401 24.374 1.00 59.73 215 ASP A N 1
ATOM 1588 C CA . ASP A 1 215 ? 34.515 6.179 23.405 1.00 58.58 215 ASP A CA 1
ATOM 1589 C C . ASP A 1 215 ? 33.227 5.799 24.096 1.00 57.13 215 ASP A C 1
ATOM 1590 O O . ASP A 1 215 ? 33.116 5.921 25.313 1.00 65.58 215 ASP A O 1
ATOM 1595 N N . PHE A 1 216 ? 32.267 5.307 23.318 1.00 63.93 216 PHE A N 1
ATOM 1596 C CA . PHE A 1 216 ? 30.944 5.003 23.841 1.00 64.10 216 PHE A CA 1
ATOM 1597 C C . PHE A 1 216 ? 30.939 3.916 24.909 1.00 64.34 216 PHE A C 1
ATOM 1598 O O . PHE A 1 216 ? 29.941 3.726 25.597 1.00 64.86 216 PHE A O 1
ATOM 1606 N N . HIS A 1 217 ? 32.060 3.220 25.053 1.00 82.41 217 HIS A N 1
ATOM 1607 C CA . HIS A 1 217 ? 32.188 2.152 26.045 1.00 89.53 217 HIS A CA 1
ATOM 1608 C C . HIS A 1 217 ? 33.282 2.471 27.066 1.00 84.95 217 HIS A C 1
ATOM 1609 O O . HIS A 1 217 ? 33.804 1.577 27.717 1.00 90.35 217 HIS A O 1
ATOM 1616 N N . ALA A 1 218 ? 33.628 3.750 27.180 1.00 72.47 218 ALA A N 1
ATOM 1617 C CA . ALA A 1 218 ? 34.667 4.219 28.098 1.00 73.62 218 ALA A CA 1
ATOM 1618 C C . ALA A 1 218 ? 36.036 3.648 27.766 1.00 76.24 218 ALA A C 1
ATOM 1619 O O . ALA A 1 218 ? 36.959 3.711 28.575 1.00 77.70 218 ALA A O 1
ATOM 1621 N N . ASN A 1 219 ? 36.165 3.105 26.564 1.00 83.64 219 ASN A N 1
ATOM 1622 C CA . ASN A 1 219 ? 37.441 2.607 26.092 1.00 84.56 219 ASN A CA 1
ATOM 1623 C C . ASN A 1 219 ? 38.268 3.720 25.480 1.00 88.25 219 ASN A C 1
ATOM 1624 O O . ASN A 1 219 ? 37.828 4.406 24.564 1.00 93.65 219 ASN A O 1
ATOM 1629 N N . THR A 1 220 ? 39.487 3.858 25.980 1.00 69.59 220 THR A N 1
ATOM 1630 C CA . THR A 1 220 ? 40.348 4.990 25.681 1.00 71.26 220 THR A CA 1
ATOM 1631 C C . THR A 1 220 ? 41.066 4.884 24.341 1.00 65.25 220 THR A C 1
ATOM 1632 O O . THR A 1 220 ? 42.172 4.362 24.267 1.00 76.95 220 THR A O 1
ATOM 1636 N N . ARG A 1 221 ? 40.434 5.378 23.280 1.00 90.52 221 ARG A N 1
ATOM 1637 C CA . ARG A 1 221 ? 41.097 5.430 21.980 1.00 87.40 221 ARG A CA 1
ATOM 1638 C C . ARG A 1 221 ? 41.833 6.745 21.910 1.00 90.01 221 ARG A C 1
ATOM 1639 O O . ARG A 1 221 ? 41.511 7.661 22.651 1.00 99.65 221 ARG A O 1
ATOM 1647 N N . ASP A 1 222 ? 42.839 6.847 21.051 1.00 77.16 222 ASP A N 1
ATOM 1648 C CA . ASP A 1 222 ? 43.455 8.147 20.817 1.00 77.66 222 ASP A CA 1
ATOM 1649 C C . ASP A 1 222 ? 43.059 8.700 19.453 1.00 77.57 222 ASP A C 1
ATOM 1650 O O . ASP A 1 222 ? 42.953 7.962 18.472 1.00 84.11 222 ASP A O 1
ATOM 1655 N N . LEU A 1 223 ? 42.846 10.011 19.417 1.00 68.35 223 LEU A N 1
ATOM 1656 C CA . LEU A 1 223 ? 42.283 10.714 18.268 1.00 73.17 223 LEU A CA 1
ATOM 1657 C C . LEU A 1 223 ? 43.089 10.555 16.980 1.00 58.24 223 LEU A C 1
ATOM 1658 O O . LEU A 1 223 ? 44.227 11.004 16.882 1.00 60.70 223 LEU A O 1
ATOM 1663 N N . PRO A 1 224 ? 42.488 9.883 15.992 1.00 61.41 224 PRO A N 1
ATOM 1664 C CA . PRO A 1 224 ? 43.124 9.678 14.694 1.00 59.18 224 PRO A CA 1
ATOM 1665 C C . PRO A 1 224 ? 43.197 11.008 13.996 1.00 56.73 224 PRO A C 1
ATOM 1666 O O . PRO A 1 224 ? 42.318 11.821 14.254 1.00 56.98 224 PRO A O 1
ATOM 1670 N N . ASP A 1 225 ? 44.151 11.201 13.091 1.00 57.83 225 ASP A N 1
ATOM 1671 C CA . ASP A 1 225 ? 44.222 12.436 12.310 1.00 59.03 225 ASP A CA 1
ATOM 1672 C C . ASP A 1 225 ? 42.977 12.588 11.447 1.00 55.33 225 ASP A C 1
ATOM 1673 O O . ASP A 1 225 ? 42.354 11.585 11.079 1.00 54.19 225 ASP A O 1
ATOM 1678 N N . GLY A 1 226 ? 42.614 13.840 11.146 1.00 67.43 226 GLY A N 1
ATOM 1679 C CA . GLY A 1 226 ? 41.419 14.134 10.376 1.00 53.18 226 GLY A CA 1
ATOM 1680 C C . GLY A 1 226 ? 41.275 13.258 9.143 1.00 55.89 226 GLY A C 1
ATOM 1681 O O . GLY A 1 226 ? 40.262 12.557 8.952 1.00 60.34 226 GLY A O 1
ATOM 1682 N N . GLU A 1 227 ? 42.327 13.252 8.334 1.00 77.57 227 GLU A N 1
ATOM 1683 C CA . GLU A 1 227 ? 42.377 12.485 7.097 1.00 68.69 227 GLU A CA 1
ATOM 1684 C C . GLU A 1 227 ? 41.999 11.010 7.254 1.00 68.24 227 GLU A C 1
ATOM 1685 O O . GLU A 1 227 ? 41.649 10.350 6.278 1.00 71.43 227 GLU A O 1
ATOM 1691 N N . GLY A 1 228 ? 42.068 10.493 8.478 1.00 64.56 228 GLY A N 1
ATOM 1692 C CA . GLY A 1 228 ? 41.782 9.089 8.725 1.00 59.07 228 GLY A CA 1
ATOM 1693 C C . GLY A 1 228 ? 40.322 8.777 8.990 1.00 64.72 228 GLY A C 1
ATOM 1694 O O . GLY A 1 228 ? 39.843 7.693 8.656 1.00 68.15 228 GLY A O 1
ATOM 1695 N N . VAL A 1 229 ? 39.608 9.733 9.578 1.00 56.06 229 VAL A N 1
ATOM 1696 C CA . VAL A 1 229 ? 38.215 9.530 9.974 1.00 51.70 229 VAL A CA 1
ATOM 1697 C C . VAL A 1 229 ? 37.229 9.783 8.840 1.00 47.69 229 VAL A C 1
ATOM 1698 O O . VAL A 1 229 ? 36.362 8.963 8.573 1.00 54.24 229 VAL A O 1
ATOM 1702 N N . PHE A 1 230 ? 37.381 10.911 8.163 1.00 47.09 230 PHE A N 1
ATOM 1703 C CA . PHE A 1 230 ? 36.425 11.331 7.152 1.00 47.76 230 PHE A CA 1
ATOM 1704 C C . PHE A 1 230 ? 36.876 10.975 5.761 1.00 46.50 230 PHE A C 1
ATOM 1705 O O . PHE A 1 230 ? 37.970 11.296 5.357 1.00 49.30 230 PHE A O 1
ATOM 1713 N N . GLU A 1 231 ? 36.008 10.342 5.009 1.00 50.85 231 GLU A N 1
ATOM 1714 C CA . GLU A 1 231 ? 36.238 10.185 3.593 1.00 52.42 231 GLU A CA 1
ATOM 1715 C C . GLU A 1 231 ? 36.132 11.568 2.999 1.00 52.63 231 GLU A C 1
ATOM 1716 O O . GLU A 1 231 ? 35.371 12.389 3.495 1.00 55.47 231 GLU A O 1
ATOM 1722 N N . SER A 1 232 ? 36.875 11.849 1.938 1.00 66.20 232 SER A N 1
ATOM 1723 C CA . SER A 1 232 ? 36.874 13.211 1.413 1.00 73.98 232 SER A CA 1
ATOM 1724 C C . SER A 1 232 ? 35.674 13.450 0.519 1.00 65.27 232 SER A C 1
ATOM 1725 O O . SER A 1 232 ? 35.417 12.701 -0.415 1.00 65.39 232 SER A O 1
ATOM 1728 N N . VAL A 1 233 ? 34.946 14.514 0.810 1.00 75.31 233 VAL A N 1
ATOM 1729 C CA . VAL A 1 233 ? 33.848 14.909 -0.048 1.00 81.50 233 VAL A CA 1
ATOM 1730 C C . VAL A 1 233 ? 34.426 15.436 -1.360 1.00 88.48 233 VAL A C 1
ATOM 1731 O O . VAL A 1 233 ? 33.800 15.328 -2.413 1.00 83.36 233 VAL A O 1
ATOM 1735 N N . ASP A 1 234 ? 35.643 15.974 -1.292 1.00 98.32 234 ASP A N 1
ATOM 1736 C CA . ASP A 1 234 ? 36.339 16.483 -2.470 1.00 99.39 234 ASP A CA 1
ATOM 1737 C C . ASP A 1 234 ? 37.010 15.357 -3.247 1.00 103.53 234 ASP A C 1
ATOM 1738 O O . ASP A 1 234 ? 36.864 15.259 -4.465 1.00 107.05 234 ASP A O 1
ATOM 1743 N N . GLY B 1 3 ? 16.605 -10.813 5.479 1.00 72.18 3 GLY B N 1
ATOM 1744 C CA . GLY B 1 3 ? 16.993 -9.599 4.787 1.00 70.20 3 GLY B CA 1
ATOM 1745 C C . GLY B 1 3 ? 16.607 -8.351 5.564 1.00 71.51 3 GLY B C 1
ATOM 1746 O O . GLY B 1 3 ? 16.307 -7.313 4.988 1.00 66.60 3 GLY B O 1
ATOM 1747 N N . TYR B 1 4 ? 16.614 -8.460 6.885 1.00 65.74 4 TYR B N 1
ATOM 1748 C CA . TYR B 1 4 ? 16.373 -7.325 7.744 1.00 63.59 4 TYR B CA 1
ATOM 1749 C C . TYR B 1 4 ? 16.771 -7.699 9.153 1.00 64.29 4 TYR B C 1
ATOM 1750 O O . TYR B 1 4 ? 16.690 -8.852 9.535 1.00 65.88 4 TYR B O 1
ATOM 1759 N N . PHE B 1 5 ? 17.220 -6.718 9.919 1.00 63.55 5 PHE B N 1
ATOM 1760 C CA . PHE B 1 5 ? 17.603 -6.951 11.302 1.00 63.99 5 PHE B CA 1
ATOM 1761 C C . PHE B 1 5 ? 16.366 -7.260 12.158 1.00 63.17 5 PHE B C 1
ATOM 1762 O O . PHE B 1 5 ? 15.697 -6.360 12.661 1.00 61.27 5 PHE B O 1
ATOM 1770 N N . TYR B 1 6 ? 16.088 -8.549 12.314 1.00 64.81 6 TYR B N 1
ATOM 1771 C CA . TYR B 1 6 ? 14.888 -9.053 12.982 1.00 64.50 6 TYR B CA 1
ATOM 1772 C C . TYR B 1 6 ? 14.666 -8.493 14.393 1.00 63.73 6 TYR B C 1
ATOM 1773 O O . TYR B 1 6 ? 13.543 -8.181 14.768 1.00 62.39 6 TYR B O 1
ATOM 1782 N N . ASN B 1 7 ? 15.733 -8.385 15.178 1.00 64.80 7 ASN B N 1
ATOM 1783 C CA . ASN B 1 7 ? 15.625 -7.931 16.565 1.00 64.51 7 ASN B CA 1
ATOM 1784 C C . ASN B 1 7 ? 15.678 -6.396 16.737 1.00 65.53 7 ASN B C 1
ATOM 1785 O O . ASN B 1 7 ? 15.737 -5.879 17.860 1.00 62.27 7 ASN B O 1
ATOM 1790 N N . SER B 1 8 ? 15.667 -5.682 15.617 1.00 60.98 8 SER B N 1
ATOM 1791 C CA . SER B 1 8 ? 15.588 -4.237 15.618 1.00 58.94 8 SER B CA 1
ATOM 1792 C C . SER B 1 8 ? 14.552 -3.717 16.601 1.00 63.52 8 SER B C 1
ATOM 1793 O O . SER B 1 8 ? 13.394 -4.138 16.566 1.00 57.65 8 SER B O 1
ATOM 1796 N N . SER B 1 9 ? 14.971 -2.812 17.481 1.00 57.25 9 SER B N 1
ATOM 1797 C CA . SER B 1 9 ? 14.055 -2.179 18.433 1.00 62.98 9 SER B CA 1
ATOM 1798 C C . SER B 1 9 ? 13.000 -1.310 17.720 1.00 53.76 9 SER B C 1
ATOM 1799 O O . SER B 1 9 ? 11.812 -1.274 18.089 1.00 54.50 9 SER B O 1
ATOM 1802 N N . PHE B 1 10 ? 13.450 -0.597 16.699 1.00 52.81 10 PHE B N 1
ATOM 1803 C CA . PHE B 1 10 ? 12.543 0.228 15.927 1.00 50.80 10 PHE B CA 1
ATOM 1804 C C . PHE B 1 10 ? 11.527 -0.684 15.274 1.00 50.92 10 PHE B C 1
ATOM 1805 O O . PHE B 1 10 ? 10.322 -0.411 15.346 1.00 49.81 10 PHE B O 1
ATOM 1813 N N . ARG B 1 11 ? 12.006 -1.768 14.659 1.00 52.41 11 ARG B N 1
ATOM 1814 C CA . ARG B 1 11 ? 11.103 -2.751 14.049 1.00 52.87 11 ARG B CA 1
ATOM 1815 C C . ARG B 1 11 ? 10.034 -3.274 15.012 1.00 60.97 11 ARG B C 1
ATOM 1816 O O . ARG B 1 11 ? 8.851 -3.358 14.646 1.00 52.47 11 ARG B O 1
ATOM 1824 N N . ARG B 1 12 ? 10.446 -3.605 16.238 1.00 54.20 12 ARG B N 1
ATOM 1825 C CA . ARG B 1 12 ? 9.499 -4.127 17.216 1.00 54.73 12 ARG B CA 1
ATOM 1826 C C . ARG B 1 12 ? 8.422 -3.106 17.570 1.00 52.97 12 ARG B C 1
ATOM 1827 O O . ARG B 1 12 ? 7.228 -3.436 17.582 1.00 52.87 12 ARG B O 1
ATOM 1835 N N . TYR B 1 13 ? 8.815 -1.865 17.819 1.00 51.71 13 TYR B N 1
ATOM 1836 C CA . TYR B 1 13 ? 7.781 -0.890 18.125 1.00 50.16 13 TYR B CA 1
ATOM 1837 C C . TYR B 1 13 ? 6.826 -0.639 16.928 1.00 50.14 13 TYR B C 1
ATOM 1838 O O . TYR B 1 13 ? 5.598 -0.566 17.100 1.00 48.46 13 TYR B O 1
ATOM 1847 N N . ALA B 1 14 ? 7.383 -0.583 15.719 1.00 48.61 14 ALA B N 1
ATOM 1848 C CA . ALA B 1 14 ? 6.572 -0.460 14.509 1.00 47.79 14 ALA B CA 1
ATOM 1849 C C . ALA B 1 14 ? 5.547 -1.569 14.388 1.00 48.78 14 ALA B C 1
ATOM 1850 O O . ALA B 1 14 ? 4.421 -1.339 13.976 1.00 48.12 14 ALA B O 1
ATOM 1852 N N . THR B 1 15 ? 5.939 -2.782 14.738 1.00 50.52 15 THR B N 1
ATOM 1853 C CA . THR B 1 15 ? 5.053 -3.927 14.595 1.00 51.73 15 THR B CA 1
ATOM 1854 C C . THR B 1 15 ? 4.006 -4.000 15.700 1.00 51.90 15 THR B C 1
ATOM 1855 O O . THR B 1 15 ? 2.851 -4.332 15.454 1.00 52.10 15 THR B O 1
ATOM 1859 N N . LEU B 1 16 ? 4.422 -3.695 16.919 1.00 52.03 16 LEU B N 1
ATOM 1860 C CA . LEU B 1 16 ? 3.499 -3.636 18.032 1.00 52.27 16 LEU B CA 1
ATOM 1861 C C . LEU B 1 16 ? 2.376 -2.666 17.694 1.00 51.06 16 LEU B C 1
ATOM 1862 O O . LEU B 1 16 ? 1.188 -3.041 17.740 1.00 51.16 16 LEU B O 1
ATOM 1867 N N . MET B 1 17 ? 2.755 -1.429 17.342 1.00 49.68 17 MET B N 1
ATOM 1868 C CA . MET B 1 17 ? 1.768 -0.437 16.942 1.00 49.93 17 MET B CA 1
ATOM 1869 C C . MET B 1 17 ? 0.911 -0.947 15.791 1.00 57.19 17 MET B C 1
ATOM 1870 O O . MET B 1 17 ? -0.322 -0.913 15.881 1.00 64.63 17 MET B O 1
ATOM 1875 N N . GLY B 1 18 ? 1.531 -1.462 14.733 1.00 54.25 18 GLY B N 1
ATOM 1876 C CA . GLY B 1 18 ? 0.718 -1.941 13.624 1.00 54.55 18 GLY B CA 1
ATOM 1877 C C . GLY B 1 18 ? -0.295 -3.021 14.018 1.00 67.09 18 GLY B C 1
ATOM 1878 O O . GLY B 1 18 ? -1.392 -3.108 13.456 1.00 59.36 18 GLY B O 1
ATOM 1879 N N . ASP B 1 19 ? 0.064 -3.839 15.003 1.00 51.27 19 ASP B N 1
ATOM 1880 C CA . ASP B 1 19 ? -0.709 -5.034 15.302 1.00 56.39 19 ASP B CA 1
ATOM 1881 C C . ASP B 1 19 ? -1.833 -4.710 16.272 1.00 53.10 19 ASP B C 1
ATOM 1882 O O . ASP B 1 19 ? -2.874 -5.386 16.269 1.00 59.04 19 ASP B O 1
ATOM 1887 N N . LEU B 1 20 ? -1.637 -3.686 17.094 1.00 51.99 20 LEU B N 1
ATOM 1888 C CA . LEU B 1 20 ? -2.741 -3.195 17.906 1.00 51.94 20 LEU B CA 1
ATOM 1889 C C . LEU B 1 20 ? -3.896 -2.765 16.983 1.00 51.34 20 LEU B C 1
ATOM 1890 O O . LEU B 1 20 ? -5.089 -2.921 17.301 1.00 52.12 20 LEU B O 1
ATOM 1895 N N . PHE B 1 21 ? -3.510 -2.240 15.823 1.00 54.22 21 PHE B N 1
ATOM 1896 C CA . PHE B 1 21 ? -4.441 -1.716 14.844 1.00 54.11 21 PHE B CA 1
ATOM 1897 C C . PHE B 1 21 ? -4.555 -2.623 13.614 1.00 54.71 21 PHE B C 1
ATOM 1898 O O . PHE B 1 21 ? -4.924 -2.184 12.533 1.00 57.88 21 PHE B O 1
ATOM 1906 N N . SER B 1 22 ? -4.222 -3.893 13.769 1.00 58.16 22 SER B N 1
ATOM 1907 C CA . SER B 1 22 ? -4.250 -4.795 12.617 1.00 68.25 22 SER B CA 1
ATOM 1908 C C . SER B 1 22 ? -5.625 -5.415 12.421 1.00 67.42 22 SER B C 1
ATOM 1909 O O . SER B 1 22 ? -6.037 -5.715 11.295 1.00 58.88 22 SER B O 1
ATOM 1912 N N . ASN B 1 23 ? -6.334 -5.544 13.537 1.00 63.99 23 ASN B N 1
ATOM 1913 C CA . ASN B 1 23 ? -7.543 -6.336 13.649 1.00 63.11 23 ASN B CA 1
ATOM 1914 C C . ASN B 1 23 ? -8.764 -5.455 13.833 1.00 64.73 23 ASN B C 1
ATOM 1915 O O . ASN B 1 23 ? -9.375 -5.442 14.900 1.00 58.24 23 ASN B O 1
ATOM 1920 N N . ILE B 1 24 ? -9.077 -4.685 12.794 1.00 59.48 24 ILE B N 1
ATOM 1921 C CA . ILE B 1 24 ? -10.193 -3.742 12.806 1.00 61.24 24 ILE B CA 1
ATOM 1922 C C . ILE B 1 24 ? -11.082 -3.939 11.594 1.00 60.59 24 ILE B C 1
ATOM 1923 O O . ILE B 1 24 ? -10.608 -3.867 10.458 1.00 60.38 24 ILE B O 1
ATOM 1928 N N . GLN B 1 25 ? -12.370 -4.156 11.813 1.00 62.27 25 GLN B N 1
ATOM 1929 C CA . GLN B 1 25 ? -13.249 -4.384 10.679 1.00 61.68 25 GLN B CA 1
ATOM 1930 C C . GLN B 1 25 ? -14.352 -3.351 10.625 1.00 65.59 25 GLN B C 1
ATOM 1931 O O . GLN B 1 25 ? -14.715 -2.769 11.643 1.00 68.44 25 GLN B O 1
ATOM 1937 N N . ILE B 1 26 ? -14.876 -3.105 9.432 1.00 58.94 26 ILE B N 1
ATOM 1938 C CA . ILE B 1 26 ? -16.079 -2.284 9.320 1.00 59.26 26 ILE B CA 1
ATOM 1939 C C . ILE B 1 26 ? -17.223 -3.122 8.744 1.00 61.89 26 ILE B C 1
ATOM 1940 O O . ILE B 1 26 ? -17.018 -3.980 7.872 1.00 63.20 26 ILE B O 1
ATOM 1945 N N . LYS B 1 27 ? -18.423 -2.882 9.254 1.00 63.03 27 LYS B N 1
ATOM 1946 C CA . LYS B 1 27 ? -19.611 -3.522 8.721 1.00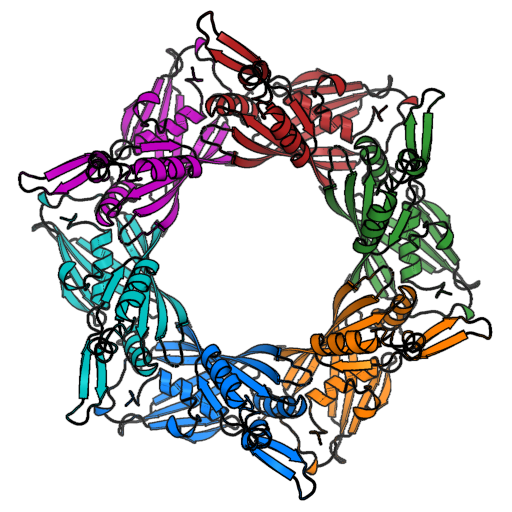 65.65 27 LYS B CA 1
ATOM 1947 C C . LYS B 1 27 ? -20.065 -2.741 7.498 1.00 65.63 27 LYS B C 1
ATOM 1948 O O . LYS B 1 27 ? -20.071 -1.520 7.497 1.00 64.05 27 LYS B O 1
ATOM 1954 N N . ARG B 1 28 ? -20.458 -3.461 6.468 1.00 67.56 28 ARG B N 1
ATOM 1955 C CA . ARG B 1 28 ? -20.807 -2.921 5.169 1.00 67.96 28 ARG B CA 1
ATOM 1956 C C . ARG B 1 28 ? -22.048 -3.687 4.727 1.00 71.16 28 ARG B C 1
ATOM 1957 O O . ARG B 1 28 ? -21.952 -4.826 4.260 1.00 81.71 28 ARG B O 1
ATOM 1965 N N . GLN B 1 29 ? -23.221 -3.095 4.927 1.00 91.24 29 GLN B N 1
ATOM 1966 C CA . GLN B 1 29 ? -24.482 -3.819 4.698 1.00 103.58 29 GLN B CA 1
ATOM 1967 C C . GLN B 1 29 ? -24.881 -4.031 3.231 1.00 96.09 29 GLN B C 1
ATOM 1968 O O . GLN B 1 29 ? -24.989 -3.087 2.462 1.00 91.93 29 GLN B O 1
ATOM 1974 N N . LEU B 1 30 ? -25.064 -5.286 2.841 1.00 102.61 30 LEU B N 1
ATOM 1975 C CA . LEU B 1 30 ? -25.545 -5.602 1.498 1.00 116.10 30 LEU B CA 1
ATOM 1976 C C . LEU B 1 30 ? -26.908 -6.284 1.553 1.00 121.20 30 LEU B C 1
ATOM 1977 O O . LEU B 1 30 ? -27.401 -6.626 2.629 1.00 119.28 30 LEU B O 1
ATOM 1982 N N . GLU B 1 31 ? -27.512 -6.478 0.386 1.00 119.94 31 GLU B N 1
ATOM 1983 C CA . GLU B 1 31 ? -28.826 -7.104 0.302 1.00 126.72 31 GLU B CA 1
ATOM 1984 C C . GLU B 1 31 ? -28.738 -8.583 0.681 1.00 122.54 31 GLU B C 1
ATOM 1985 O O . GLU B 1 31 ? -29.561 -9.087 1.443 1.00 119.42 31 GLU B O 1
ATOM 1991 N N . SER B 1 32 ? -27.727 -9.273 0.166 1.00 117.75 32 SER B N 1
ATOM 1992 C CA . SER B 1 32 ? -27.565 -10.693 0.451 1.00 118.39 32 SER B CA 1
ATOM 1993 C C . SER B 1 32 ? -27.268 -10.909 1.933 1.00 117.11 32 SER B C 1
ATOM 1994 O O . SER B 1 32 ? -27.558 -11.969 2.487 1.00 123.37 32 SER B O 1
ATOM 1997 N N . GLY B 1 33 ? -26.693 -9.889 2.561 1.00 99.83 33 GLY B N 1
ATOM 1998 C CA . GLY B 1 33 ? -26.374 -9.904 3.977 1.00 96.21 33 GLY B CA 1
ATOM 1999 C C . GLY B 1 33 ? -25.190 -8.998 4.283 1.00 95.19 33 GLY B C 1
ATOM 2000 O O . GLY B 1 33 ? -24.496 -8.549 3.373 1.00 89.14 33 GLY B O 1
ATOM 2001 N N . ASP B 1 34 ? -24.949 -8.754 5.569 1.00 86.43 34 ASP B N 1
ATOM 2002 C CA . ASP B 1 34 ? -23.861 -7.897 6.032 1.00 80.23 34 ASP B CA 1
ATOM 2003 C C . ASP B 1 34 ? -22.491 -8.465 5.684 1.00 78.96 34 ASP B C 1
ATOM 2004 O O . ASP B 1 34 ? -22.229 -9.626 5.928 1.00 80.23 34 ASP B O 1
ATOM 2009 N N . LYS B 1 35 ? -21.611 -7.637 5.131 1.00 75.91 35 LYS B N 1
ATOM 2010 C CA . LYS B 1 35 ? -20.227 -8.053 4.904 1.00 74.54 35 LYS B CA 1
ATOM 2011 C C . LYS B 1 35 ? -19.292 -7.287 5.829 1.00 71.57 35 LYS B C 1
ATOM 2012 O O . LYS B 1 35 ? -19.413 -6.091 5.946 1.00 69.93 35 LYS B O 1
ATOM 2018 N N . PHE B 1 36 ? -18.388 -7.985 6.507 1.00 71.07 36 PHE B N 1
ATOM 2019 C CA . PHE B 1 36 ? -17.419 -7.343 7.386 1.00 68.49 36 PHE B CA 1
ATOM 2020 C C . PHE B 1 36 ? -16.081 -7.278 6.678 1.00 66.99 36 PHE B C 1
ATOM 2021 O O . PHE B 1 36 ? -15.575 -8.300 6.239 1.00 68.11 36 PHE B O 1
ATOM 2029 N N . ILE B 1 37 ? -15.493 -6.100 6.537 1.00 64.63 37 ILE B N 1
ATOM 2030 C CA . ILE B 1 37 ? -14.190 -6.066 5.873 1.00 63.41 37 ILE B CA 1
ATOM 2031 C C . ILE B 1 37 ? -13.078 -5.538 6.755 1.00 61.14 37 ILE B C 1
ATOM 2032 O O . ILE B 1 37 ? -13.251 -4.572 7.482 1.00 59.71 37 ILE B O 1
ATOM 2037 N N . ARG B 1 38 ? -11.955 -6.243 6.717 1.00 74.86 38 ARG B N 1
ATOM 2038 C CA . ARG B 1 38 ? -10.770 -5.885 7.481 1.00 72.43 38 ARG B CA 1
ATOM 2039 C C . ARG B 1 38 ? -10.058 -4.706 6.836 1.00 67.72 38 ARG B C 1
ATOM 2040 O O . ARG B 1 38 ? -9.934 -4.636 5.616 1.00 70.28 38 ARG B O 1
ATOM 2048 N N . VAL B 1 39 ? -9.607 -3.775 7.666 1.00 55.37 39 VAL B N 1
ATOM 2049 C CA . VAL B 1 39 ? -8.842 -2.627 7.195 1.00 53.44 39 VAL B CA 1
ATOM 2050 C C . VAL B 1 39 ? -7.359 -2.964 7.131 1.00 52.94 39 VAL B C 1
ATOM 2051 O O . VAL B 1 39 ? -6.736 -3.183 8.159 1.00 52.56 39 VAL B O 1
ATOM 2055 N N . PRO B 1 40 ? -6.800 -3.041 5.911 1.00 53.18 40 PRO B N 1
ATOM 2056 C CA . PRO B 1 40 ? -5.390 -3.334 5.635 1.00 52.95 40 PRO B CA 1
ATOM 2057 C C . PRO B 1 40 ? -4.453 -2.236 6.086 1.00 50.92 40 PRO B C 1
ATOM 2058 O O . PRO B 1 40 ? -4.733 -1.055 5.846 1.00 49.65 40 PRO B O 1
ATOM 2062 N N . ILE B 1 41 ? -3.340 -2.598 6.714 1.00 50.74 41 ILE B N 1
ATOM 2063 C CA . ILE B 1 41 ? -2.473 -1.586 7.300 1.00 48.99 41 ILE B CA 1
ATOM 2064 C C . ILE B 1 41 ? -1.076 -1.629 6.703 1.00 48.94 41 ILE B C 1
ATOM 2065 O O . ILE B 1 41 ? -0.542 -2.693 6.491 1.00 50.28 41 ILE B O 1
ATOM 2070 N N . THR B 1 42 ? -0.516 -0.466 6.372 1.00 47.54 42 THR B N 1
ATOM 2071 C CA . THR B 1 42 ? 0.860 -0.377 5.855 1.00 47.51 42 THR B CA 1
ATOM 2072 C C . THR B 1 42 ? 1.785 0.528 6.672 1.00 46.11 42 THR B C 1
ATOM 2073 O O . THR B 1 42 ? 1.342 1.442 7.368 1.00 44.83 42 THR B O 1
ATOM 2077 N N . TYR B 1 43 ? 3.089 0.302 6.521 1.00 46.52 43 TYR B N 1
ATOM 2078 C CA . TYR B 1 43 ? 4.100 1.105 7.195 1.00 45.51 43 TYR B CA 1
ATOM 2079 C C . TYR B 1 43 ? 4.962 1.809 6.164 1.00 45.24 43 TYR B C 1
ATOM 2080 O O . TYR B 1 43 ? 5.666 1.177 5.409 1.00 46.44 43 TYR B O 1
ATOM 2089 N N . ALA B 1 44 ? 4.849 3.122 6.094 1.00 43.81 44 ALA B N 1
ATOM 2090 C CA . ALA B 1 44 ? 5.489 3.874 5.031 1.00 43.62 44 ALA B CA 1
ATOM 2091 C C . ALA B 1 44 ? 5.523 5.360 5.332 1.00 42.00 44 ALA B C 1
ATOM 2092 O O . ALA B 1 44 ? 4.703 5.874 6.072 1.00 40.99 44 ALA B O 1
ATOM 2094 N N . SER B 1 45 ? 6.495 6.047 4.758 1.00 48.17 45 SER B N 1
ATOM 2095 C CA . SER B 1 45 ? 6.499 7.488 4.846 1.00 56.08 45 SER B CA 1
ATOM 2096 C C . SER B 1 45 ? 5.189 7.917 4.221 1.00 53.64 45 SER B C 1
ATOM 2097 O O . SER B 1 45 ? 4.754 7.322 3.238 1.00 44.72 45 SER B O 1
ATOM 2100 N N . LYS B 1 46 ? 4.567 8.941 4.792 1.00 47.61 46 LYS B N 1
ATOM 2101 C CA . LYS B 1 46 ? 3.232 9.318 4.375 1.00 43.09 46 LYS B CA 1
ATOM 2102 C C . LYS B 1 46 ? 3.203 9.754 2.914 1.00 39.99 46 LYS B C 1
ATOM 2103 O O . LYS B 1 46 ? 2.347 9.324 2.156 1.00 55.67 46 LYS B O 1
ATOM 2109 N N . GLU B 1 47 ? 4.153 10.587 2.517 1.00 48.82 47 GLU B N 1
ATOM 2110 C CA . GLU B 1 47 ? 4.226 11.067 1.141 1.00 50.82 47 GLU B CA 1
ATOM 2111 C C . GLU B 1 47 ? 4.233 9.897 0.169 1.00 52.13 47 GLU B C 1
ATOM 2112 O O . GLU B 1 47 ? 3.492 9.884 -0.813 1.00 62.47 47 GLU B O 1
ATOM 2118 N N . HIS B 1 48 ? 5.094 8.927 0.462 1.00 47.78 48 HIS B N 1
ATOM 2119 C CA . HIS B 1 48 ? 5.224 7.681 -0.281 1.00 53.56 48 HIS B CA 1
ATOM 2120 C C . HIS B 1 48 ? 3.882 6.985 -0.431 1.00 54.94 48 HIS B C 1
ATOM 2121 O O . HIS B 1 48 ? 3.428 6.682 -1.550 1.00 59.25 48 HIS B O 1
ATOM 2128 N N . PHE B 1 49 ? 3.260 6.714 0.713 1.00 54.82 49 PHE B N 1
ATOM 2129 C CA . PHE B 1 49 ? 1.982 6.024 0.741 1.00 49.76 49 PHE B CA 1
ATOM 2130 C C . PHE B 1 49 ? 0.974 6.741 -0.137 1.00 50.67 49 PHE B C 1
ATOM 2131 O O . PHE B 1 49 ? 0.280 6.115 -0.918 1.00 55.52 49 PHE B O 1
ATOM 2139 N N . MET B 1 50 ? 0.932 8.060 -0.050 1.00 64.41 50 MET B N 1
ATOM 2140 C CA . MET B 1 50 ? -0.049 8.812 -0.816 1.00 63.64 50 MET B CA 1
ATOM 2141 C C . MET B 1 50 ? 0.253 8.760 -2.311 1.00 68.62 50 MET B C 1
ATOM 2142 O O . MET B 1 50 ? -0.665 8.714 -3.125 1.00 73.49 50 MET B O 1
ATOM 2147 N N . MET B 1 51 ? 1.532 8.757 -2.670 1.00 73.44 51 MET B N 1
ATOM 2148 C CA . MET B 1 51 ? 1.920 8.599 -4.068 1.00 75.22 51 MET B CA 1
ATOM 2149 C C . MET B 1 51 ? 1.354 7.306 -4.616 1.00 75.71 51 MET B C 1
ATOM 2150 O O . MET B 1 51 ? 0.606 7.295 -5.604 1.00 78.77 51 MET B O 1
ATOM 2155 N N . LYS B 1 52 ? 1.719 6.211 -3.959 1.00 62.02 52 LYS B N 1
ATOM 2156 C CA . LYS B 1 52 ? 1.286 4.900 -4.407 1.00 66.27 52 LYS B CA 1
ATOM 2157 C C . LYS B 1 52 ? -0.252 4.796 -4.403 1.00 75.04 52 LYS B C 1
ATOM 2158 O O . LYS B 1 52 ? -0.851 4.160 -5.269 1.00 75.41 52 LYS B O 1
ATOM 2164 N N . LEU B 1 53 ? -0.887 5.483 -3.461 1.00 71.94 53 LEU B N 1
ATOM 2165 C CA . LEU B 1 53 ? -2.341 5.466 -3.331 1.00 64.53 53 LEU B CA 1
ATOM 2166 C C . LEU B 1 53 ? -3.016 6.210 -4.483 1.00 66.46 53 LEU B C 1
ATOM 2167 O O . LEU B 1 53 ? -4.098 5.825 -4.928 1.00 67.05 53 LEU B O 1
ATOM 2172 N N . ASN B 1 54 ? -2.380 7.283 -4.952 1.00 80.75 54 ASN B N 1
ATOM 2173 C CA . ASN B 1 54 ? -2.839 8.002 -6.139 1.00 73.16 54 ASN B CA 1
ATOM 2174 C C . ASN B 1 54 ? -2.609 7.152 -7.391 1.00 85.73 54 ASN B C 1
ATOM 2175 O O . ASN B 1 54 ? -3.319 7.293 -8.388 1.00 82.59 54 ASN B O 1
ATOM 2180 N N . LYS B 1 55 ? -1.597 6.284 -7.335 1.00 98.04 55 LYS B N 1
ATOM 2181 C CA . LYS B 1 55 ? -1.328 5.350 -8.428 1.00 95.27 55 LYS B CA 1
ATOM 2182 C C . LYS B 1 55 ? -2.379 4.238 -8.538 1.00 112.04 55 LYS B C 1
ATOM 2183 O O . LYS B 1 55 ? -2.803 3.883 -9.642 1.00 119.39 55 LYS B O 1
ATOM 2189 N N . TRP B 1 56 ? -2.787 3.686 -7.394 1.00 101.67 56 TRP B N 1
ATOM 2190 C CA . TRP B 1 56 ? -3.781 2.607 -7.358 1.00 98.68 56 TRP B CA 1
ATOM 2191 C C . TRP B 1 56 ? -5.201 3.105 -7.710 1.00 107.09 56 TRP B C 1
ATOM 2192 O O . TRP B 1 56 ? -5.959 2.419 -8.405 1.00 107.03 56 TRP B O 1
ATOM 2203 N N . THR B 1 57 ? -5.553 4.293 -7.217 1.00 106.15 57 THR B N 1
ATOM 2204 C CA . THR B 1 57 ? -6.915 4.825 -7.333 1.00 94.05 57 THR B CA 1
ATOM 2205 C C . THR B 1 57 ? -7.240 5.442 -8.693 1.00 106.25 57 THR B C 1
ATOM 2206 O O . THR B 1 57 ? -8.384 5.815 -8.956 1.00 109.57 57 THR B O 1
ATOM 2210 N N . SER B 1 58 ? -6.236 5.542 -9.555 1.00 143.69 58 SER B N 1
ATOM 2211 C CA . SER B 1 58 ? -6.413 6.128 -10.880 1.00 148.94 58 SER B CA 1
ATOM 2212 C C . SER B 1 58 ? -7.129 5.168 -11.832 1.00 157.26 58 SER B C 1
ATOM 2213 O O . SER B 1 58 ? -6.779 3.989 -11.923 1.00 157.70 58 SER B O 1
ATOM 2216 N N . ILE B 1 59 ? -8.139 5.680 -12.531 1.00 144.13 59 ILE B N 1
ATOM 2217 C CA . ILE B 1 59 ? -8.925 4.881 -13.471 1.00 145.88 59 ILE B CA 1
ATOM 2218 C C . ILE B 1 59 ? -8.229 4.703 -14.824 1.00 142.54 59 ILE B C 1
ATOM 2219 O O . ILE B 1 59 ? -8.416 5.496 -15.747 1.00 129.77 59 ILE B O 1
ATOM 2224 N N . ASN B 1 60 ? -7.438 3.638 -14.940 1.00 167.66 60 ASN B N 1
ATOM 2225 C CA . ASN B 1 60 ? -6.702 3.379 -16.173 1.00 173.09 60 ASN B CA 1
ATOM 2226 C C . ASN B 1 60 ? -7.527 2.542 -17.144 1.00 175.64 60 ASN B C 1
ATOM 2227 O O . ASN B 1 60 ? -7.473 2.749 -18.357 1.00 173.41 60 ASN B O 1
ATOM 2232 N N . SER B 1 61 ? -8.289 1.594 -16.605 1.00 169.92 61 SER B N 1
ATOM 2233 C CA . SER B 1 61 ? -9.155 0.754 -17.429 1.00 170.86 61 SER B CA 1
ATOM 2234 C C . SER B 1 61 ? -10.472 0.445 -16.717 1.00 171.85 61 SER B C 1
ATOM 2235 O O . SER B 1 61 ? -10.791 1.052 -15.696 1.00 166.83 61 SER B O 1
ATOM 2238 N N . GLN B 1 62 ? -11.242 -0.469 -17.305 1.00 179.46 62 GLN B N 1
ATOM 2239 C CA . GLN B 1 62 ? -12.510 -0.943 -16.754 1.00 175.96 62 GLN B CA 1
ATOM 2240 C C . GLN B 1 62 ? -12.253 -2.068 -15.747 1.00 170.70 62 GLN B C 1
ATOM 2241 O O . GLN B 1 62 ? -13.021 -2.248 -14.799 1.00 160.51 62 GLN B O 1
ATOM 2247 N N . GLU B 1 63 ? -11.170 -2.817 -15.944 1.00 169.57 63 GLU B N 1
ATOM 2248 C CA . GLU B 1 63 ? -10.788 -3.836 -14.973 1.00 170.01 63 GLU B CA 1
ATOM 2249 C C . GLU B 1 63 ? -10.360 -3.134 -13.684 1.00 172.20 63 GLU B C 1
ATOM 2250 O O . GLU B 1 63 ? -10.322 -3.741 -12.613 1.00 171.09 63 GLU B O 1
ATOM 2256 N N . ASP B 1 64 ? -10.026 -1.849 -13.814 1.00 167.95 64 ASP B N 1
ATOM 2257 C CA . ASP B 1 64 ? -9.726 -0.962 -12.682 1.00 163.89 64 ASP B CA 1
ATOM 2258 C C . ASP B 1 64 ? -10.965 -0.393 -11.960 1.00 162.60 64 ASP B C 1
ATOM 2259 O O . ASP B 1 64 ? -10.978 -0.291 -10.729 1.00 160.48 64 ASP B O 1
ATOM 2264 N N . VAL B 1 65 ? -11.968 0.014 -12.744 1.00 170.26 65 VAL B N 1
ATOM 2265 C CA . VAL B 1 65 ? -13.213 0.621 -12.245 1.00 167.89 65 VAL B CA 1
ATOM 2266 C C . VAL B 1 65 ? -13.845 -0.087 -11.028 1.00 165.54 65 VAL B C 1
ATOM 2267 O O . VAL B 1 65 ? -14.232 0.572 -10.058 1.00 163.23 65 VAL B O 1
ATOM 2271 N N . ALA B 1 66 ? -13.939 -1.414 -11.065 1.00 158.37 66 ALA B N 1
ATOM 2272 C CA . ALA B 1 66 ? -14.436 -2.155 -9.903 1.00 150.12 66 ALA B CA 1
ATOM 2273 C C . ALA B 1 66 ? -13.409 -2.135 -8.771 1.00 148.99 66 ALA B C 1
ATOM 2274 O O . ALA B 1 66 ? -13.656 -1.555 -7.711 1.00 143.97 66 ALA B O 1
ATOM 2276 N N . LYS B 1 67 ? -12.254 -2.750 -9.019 1.00 141.32 67 LYS B N 1
ATOM 2277 C CA . LYS B 1 67 ? -11.094 -2.777 -8.111 1.00 138.57 67 LYS B CA 1
ATOM 2278 C C . LYS B 1 67 ? -10.714 -1.450 -7.392 1.00 135.12 67 LYS B C 1
ATOM 2279 O O . LYS B 1 67 ? -9.635 -1.345 -6.803 1.00 132.77 67 LYS B O 1
ATOM 2285 N N . VAL B 1 68 ? -11.573 -0.438 -7.436 1.00 157.97 68 VAL B N 1
ATOM 2286 C CA . VAL B 1 68 ? -11.253 0.833 -6.797 1.00 153.69 68 VAL B CA 1
ATOM 2287 C C . VAL B 1 68 ? -11.804 0.879 -5.369 1.00 152.15 68 VAL B C 1
ATOM 2288 O O . VAL B 1 68 ? -11.152 1.394 -4.456 1.00 145.65 68 VAL B O 1
ATOM 2292 N N . GLU B 1 69 ? -12.990 0.312 -5.167 1.00 135.01 69 GLU B N 1
ATOM 2293 C CA . GLU B 1 69 ? -13.612 0.342 -3.846 1.00 134.01 69 GLU B CA 1
ATOM 2294 C C . GLU B 1 69 ? -13.205 -0.865 -2.996 1.00 124.93 69 GLU B C 1
ATOM 2295 O O . GLU B 1 69 ? -13.848 -1.192 -1.998 1.00 127.84 69 GLU B O 1
ATOM 2301 N N . THR B 1 70 ? -12.144 -1.539 -3.422 1.00 78.58 70 THR B N 1
ATOM 2302 C CA . THR B 1 70 ? -11.505 -2.558 -2.609 1.00 83.55 70 THR B CA 1
ATOM 2303 C C . THR B 1 70 ? -10.232 -1.952 -1.993 1.00 88.28 70 THR B C 1
ATOM 2304 O O . THR B 1 70 ? -9.719 -2.432 -0.973 1.00 78.56 70 THR B O 1
ATOM 2308 N N . ILE B 1 71 ? -9.724 -0.897 -2.630 1.00 90.54 71 ILE B N 1
ATOM 2309 C CA . ILE B 1 71 ? -8.532 -0.196 -2.148 1.00 79.05 71 ILE B CA 1
ATOM 2310 C C . ILE B 1 71 ? -8.757 0.510 -0.810 1.00 75.27 71 ILE B C 1
ATOM 2311 O O . ILE B 1 71 ? -8.020 0.264 0.144 1.00 75.74 71 ILE B O 1
ATOM 2316 N N . LEU B 1 72 ? -9.765 1.382 -0.743 1.00 56.63 72 LEU B N 1
ATOM 2317 C CA . LEU B 1 72 ? -10.171 2.005 0.519 1.00 52.68 72 LEU B CA 1
ATOM 2318 C C . LEU B 1 72 ? -11.195 1.118 1.203 1.00 54.00 72 LEU B C 1
ATOM 2319 O O . LEU B 1 72 ? -12.005 0.487 0.532 1.00 58.92 72 LEU B O 1
ATOM 2324 N N . PRO B 1 73 ? -11.207 1.096 2.544 1.00 53.06 73 PRO B N 1
ATOM 2325 C CA . PRO B 1 73 ? -10.460 1.932 3.489 1.00 50.87 73 PRO B CA 1
ATOM 2326 C C . PRO B 1 73 ? -9.097 1.391 3.774 1.00 50.27 73 PRO B C 1
ATOM 2327 O O . PRO B 1 73 ? -8.877 0.197 3.669 1.00 51.57 73 PRO B O 1
ATOM 2331 N N . ARG B 1 74 ? -8.171 2.253 4.147 1.00 49.69 74 ARG B N 1
ATOM 2332 C CA . ARG B 1 74 ? -6.914 1.736 4.657 1.00 48.60 74 ARG B CA 1
ATOM 2333 C C . ARG B 1 74 ? -6.272 2.605 5.701 1.00 46.79 74 ARG B C 1
ATOM 2334 O O . ARG B 1 74 ? -6.735 3.688 6.005 1.00 50.41 74 ARG B O 1
ATOM 2342 N N . ILE B 1 75 ? -5.234 2.058 6.301 1.00 46.01 75 ILE B N 1
ATOM 2343 C CA . ILE B 1 75 ? -4.489 2.741 7.321 1.00 44.58 75 ILE B CA 1
ATOM 2344 C C . ILE B 1 75 ? -3.035 2.643 6.953 1.00 44.30 75 ILE B C 1
ATOM 2345 O O . ILE B 1 75 ? -2.522 1.569 6.614 1.00 45.47 75 ILE B O 1
ATOM 2350 N N . ASN B 1 76 ? -2.377 3.793 6.960 1.00 46.42 76 ASN B N 1
ATOM 2351 C CA . ASN B 1 76 ? -0.943 3.822 6.791 1.00 43.45 76 ASN B CA 1
ATOM 2352 C C . ASN B 1 76 ? -0.337 4.219 8.116 1.00 41.72 76 ASN B C 1
ATOM 2353 O O . ASN B 1 76 ? -0.815 5.144 8.750 1.00 40.71 76 ASN B O 1
ATOM 2358 N N . LEU B 1 77 ? 0.720 3.543 8.530 1.00 42.25 77 LEU B N 1
ATOM 2359 C CA . LEU B 1 77 ? 1.363 3.855 9.802 1.00 41.71 77 LEU B CA 1
ATOM 2360 C C . LEU B 1 77 ? 2.802 4.312 9.586 1.00 41.34 77 LEU B C 1
ATOM 2361 O O . LEU B 1 77 ? 3.483 3.754 8.753 1.00 42.13 77 LEU B O 1
ATOM 2366 N N . HIS B 1 78 ? 3.271 5.324 10.310 1.00 40.30 78 HIS B N 1
ATOM 2367 C CA . HIS B 1 78 ? 4.715 5.660 10.245 1.00 40.25 78 HIS B CA 1
ATOM 2368 C C . HIS B 1 78 ? 5.299 6.361 11.457 1.00 39.69 78 HIS B C 1
ATOM 2369 O O . HIS B 1 78 ? 4.613 7.121 12.127 1.00 38.84 78 HIS B O 1
ATOM 2376 N N . LEU B 1 79 ? 6.587 6.131 11.700 1.00 40.33 79 LEU B N 1
ATOM 2377 C CA . LEU B 1 79 ? 7.329 6.897 12.706 1.00 39.98 79 LEU B CA 1
ATOM 2378 C C . LEU B 1 79 ? 7.729 8.283 12.153 1.00 38.87 79 LEU B C 1
ATOM 2379 O O . LEU B 1 79 ? 8.170 8.403 11.008 1.00 38.93 79 LEU B O 1
ATOM 2384 N N . VAL B 1 80 ? 7.559 9.324 12.969 1.00 37.99 80 VAL B N 1
ATOM 2385 C CA . VAL B 1 80 ? 7.759 10.718 12.527 1.00 36.92 80 VAL B CA 1
ATOM 2386 C C . VAL B 1 80 ? 8.648 11.513 13.463 1.00 36.87 80 VAL B C 1
ATOM 2387 O O . VAL B 1 80 ? 9.177 12.543 13.068 1.00 36.35 80 VAL B O 1
ATOM 2391 N N . ASP B 1 81 ? 8.827 11.022 14.687 1.00 44.78 81 ASP B N 1
ATOM 2392 C CA . ASP B 1 81 ? 9.773 11.636 15.622 1.00 47.59 81 ASP B CA 1
ATOM 2393 C C . ASP B 1 81 ? 10.156 10.705 16.779 1.00 46.96 81 ASP B C 1
ATOM 2394 O O . ASP B 1 81 ? 9.431 9.775 17.090 1.00 47.72 81 ASP B O 1
ATOM 2399 N N . PHE B 1 82 ? 11.308 10.958 17.399 1.00 40.17 82 PHE B N 1
ATOM 2400 C CA . PHE B 1 82 ? 11.682 10.287 18.653 1.00 45.09 82 PHE B CA 1
ATOM 2401 C C . PHE B 1 82 ? 12.647 11.178 19.439 1.00 45.73 82 PHE B C 1
ATOM 2402 O O . PHE B 1 82 ? 13.309 12.010 18.853 1.00 54.23 82 PHE B O 1
ATOM 2410 N N . SER B 1 83 ? 12.738 10.986 20.752 1.00 43.21 83 SER B N 1
ATOM 2411 C CA . SER B 1 83 ? 13.641 11.768 21.589 1.00 44.02 83 SER B CA 1
ATOM 2412 C C . SER B 1 83 ? 13.872 11.010 22.885 1.00 51.91 83 SER B C 1
ATOM 2413 O O . SER B 1 83 ? 13.094 10.114 23.216 1.00 54.53 83 SER B O 1
ATOM 2416 N N . TYR B 1 84 ? 14.928 11.345 23.622 1.00 54.76 84 TYR B N 1
ATOM 2417 C CA . TYR B 1 84 ? 15.158 10.711 24.923 1.00 58.90 84 TYR B CA 1
ATOM 2418 C C . TYR B 1 84 ? 14.028 11.109 25.882 1.00 67.22 84 TYR B C 1
ATOM 2419 O O . TYR B 1 84 ? 13.516 12.231 25.812 1.00 66.25 84 TYR B O 1
ATOM 2428 N N . ASN B 1 85 ? 13.624 10.185 26.751 1.00 83.08 85 ASN B N 1
ATOM 2429 C CA . ASN B 1 85 ? 12.456 10.379 27.617 1.00 82.32 85 ASN B CA 1
ATOM 2430 C C . ASN B 1 85 ? 12.829 10.749 29.060 1.00 85.93 85 ASN B C 1
ATOM 2431 O O . ASN B 1 85 ? 12.773 9.902 29.954 1.00 90.44 85 ASN B O 1
ATOM 2436 N N . ALA B 1 86 ? 13.209 12.008 29.278 1.00 125.83 86 ALA B N 1
ATOM 2437 C CA . ALA B 1 86 ? 13.601 12.486 30.608 1.00 133.32 86 ALA B CA 1
ATOM 2438 C C . ALA B 1 86 ? 12.512 12.294 31.666 1.00 152.10 86 ALA B C 1
ATOM 2439 O O . ALA B 1 86 ? 11.453 12.921 31.594 1.00 157.06 86 ALA B O 1
ATOM 2441 N N . PRO B 1 87 ? 12.781 11.434 32.665 1.00 123.85 87 PRO B N 1
ATOM 2442 C CA . PRO B 1 87 ? 11.808 11.196 33.736 1.00 121.34 87 PRO B CA 1
ATOM 2443 C C . PRO B 1 87 ? 11.793 12.347 34.741 1.00 118.26 87 PRO B C 1
ATOM 2444 O O . PRO B 1 87 ? 10.914 12.399 35.603 1.00 112.23 87 PRO B O 1
ATOM 2448 N N . VAL B 1 105 ? 26.229 -0.775 34.977 1.00 127.09 105 VAL B N 1
ATOM 2449 C CA . VAL B 1 105 ? 26.985 0.411 34.580 1.00 128.48 105 VAL B CA 1
ATOM 2450 C C . VAL B 1 105 ? 26.816 0.777 33.095 1.00 120.14 105 VAL B C 1
ATOM 2451 O O . VAL B 1 105 ? 26.640 1.951 32.755 1.00 121.82 105 VAL B O 1
ATOM 2455 N N . VAL B 1 106 ? 26.862 -0.230 32.225 1.00 101.60 106 VAL B N 1
ATOM 2456 C CA . VAL B 1 106 ? 26.646 -0.043 30.789 1.00 91.63 106 VAL B CA 1
ATOM 2457 C C . VAL B 1 106 ? 25.162 -0.007 30.408 1.00 95.54 106 VAL B C 1
ATOM 2458 O O . VAL B 1 106 ? 24.283 0.083 31.272 1.00 101.05 106 VAL B O 1
ATOM 2462 N N . SER B 1 107 ? 24.893 -0.081 29.107 1.00 80.86 107 SER B N 1
ATOM 2463 C CA . SER B 1 107 ? 23.552 0.161 28.586 1.00 76.18 107 SER B CA 1
ATOM 2464 C C . SER B 1 107 ? 22.951 -0.905 27.671 1.00 79.74 107 SER B C 1
ATOM 2465 O O . SER B 1 107 ? 23.323 -0.989 26.504 1.00 78.50 107 SER B O 1
ATOM 2468 N N . GLN B 1 108 ? 22.014 -1.681 28.228 1.00 102.26 108 GLN B N 1
ATOM 2469 C CA . GLN B 1 108 ? 20.994 -2.489 27.527 1.00 111.44 108 GLN B CA 1
ATOM 2470 C C . GLN B 1 108 ? 20.388 -3.528 28.465 1.00 112.24 108 GLN B C 1
ATOM 2471 O O . GLN B 1 108 ? 21.049 -4.502 28.834 1.00 106.22 108 GLN B O 1
ATOM 2477 N N . TYR B 1 109 ? 19.118 -3.325 28.811 1.00 86.83 109 TYR B N 1
ATOM 2478 C CA . TYR B 1 109 ? 18.444 -4.061 29.894 1.00 81.96 109 TYR B CA 1
ATOM 2479 C C . TYR B 1 109 ? 19.353 -4.321 31.100 1.00 77.38 109 TYR B C 1
ATOM 2480 O O . TYR B 1 109 ? 19.754 -5.457 31.305 1.00 79.73 109 TYR B O 1
ATOM 2489 N N . ASN B 1 110 ? 19.651 -3.303 31.925 1.00 85.75 110 ASN B N 1
ATOM 2490 C CA . ASN B 1 110 ? 19.040 -1.959 31.897 1.00 91.55 110 ASN B CA 1
ATOM 2491 C C . ASN B 1 110 ? 19.151 -1.147 30.600 1.00 89.82 110 ASN B C 1
ATOM 2492 O O . ASN B 1 110 ? 20.242 -0.943 30.068 1.00 86.90 110 ASN B O 1
ATOM 2497 N N . PRO B 1 111 ? 17.990 -0.741 30.056 1.00 86.00 111 PRO B N 1
ATOM 2498 C CA . PRO B 1 111 ? 17.903 -0.060 28.769 1.00 74.94 111 PRO B CA 1
ATOM 2499 C C . PRO B 1 111 ? 17.471 1.392 28.930 1.00 76.49 111 PRO B C 1
ATOM 2500 O O . PRO B 1 111 ? 17.137 1.842 30.023 1.00 76.03 111 PRO B O 1
ATOM 2504 N N . SER B 1 112 ? 17.440 2.109 27.818 1.00 63.39 112 SER B N 1
ATOM 2505 C CA . SER B 1 112 ? 17.278 3.553 27.838 1.00 70.76 112 SER B CA 1
ATOM 2506 C C . SER B 1 112 ? 15.844 3.973 27.509 1.00 59.32 112 SER B C 1
ATOM 2507 O O . SER B 1 112 ? 15.278 3.530 26.520 1.00 58.04 112 SER B O 1
ATOM 2510 N N . PRO B 1 113 ? 15.257 4.840 28.346 1.00 67.33 113 PRO B N 1
ATOM 2511 C CA . PRO B 1 113 ? 13.888 5.310 28.127 1.00 65.35 113 PRO B CA 1
ATOM 2512 C C . PRO B 1 113 ? 13.824 6.206 26.905 1.00 63.26 113 PRO B C 1
ATOM 2513 O O . PRO B 1 113 ? 14.456 7.256 26.866 1.00 74.38 113 PRO B O 1
ATOM 2517 N N . ILE B 1 114 ? 13.128 5.741 25.880 1.00 55.00 114 ILE B N 1
ATOM 2518 C C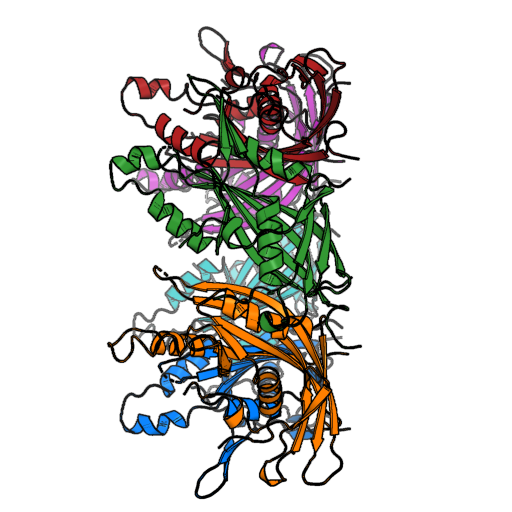A . ILE B 1 114 ? 13.011 6.495 24.646 1.00 51.81 114 ILE B CA 1
ATOM 2519 C C . ILE B 1 114 ? 11.544 6.869 24.474 1.00 50.79 114 ILE B C 1
ATOM 2520 O O . ILE B 1 114 ? 10.645 6.299 25.122 1.00 61.74 114 ILE B O 1
ATOM 2525 N N . LYS B 1 115 ? 11.285 7.796 23.570 1.00 57.44 115 LYS B N 1
ATOM 2526 C CA . LYS B 1 115 ? 9.922 8.192 23.304 1.00 60.49 115 LYS B CA 1
ATOM 2527 C C . LYS B 1 115 ? 9.772 8.334 21.800 1.00 52.81 115 LYS B C 1
ATOM 2528 O O . LYS B 1 115 ? 10.546 9.030 21.158 1.00 59.47 115 LYS B O 1
ATOM 2534 N N . MET B 1 116 ? 8.805 7.624 21.238 1.00 45.94 116 MET B N 1
ATOM 2535 C CA . MET B 1 116 ? 8.648 7.499 19.787 1.00 56.49 116 MET B CA 1
ATOM 2536 C C . MET B 1 116 ? 7.284 8.025 19.323 1.00 44.78 116 MET B C 1
ATOM 2537 O O . MET B 1 116 ? 6.269 7.732 19.935 1.00 49.03 116 MET B O 1
ATOM 2542 N N . ILE B 1 117 ? 7.266 8.775 18.226 1.00 45.17 117 ILE B N 1
ATOM 2543 C CA . ILE B 1 117 ? 6.055 9.455 17.767 1.00 38.87 117 ILE B CA 1
ATOM 2544 C C . ILE B 1 117 ? 5.532 8.847 16.474 1.00 47.84 117 ILE B C 1
ATOM 2545 O O . ILE B 1 117 ? 6.247 8.803 15.477 1.00 44.86 117 ILE B O 1
ATOM 2550 N N . TYR B 1 118 ? 4.285 8.389 16.489 1.00 38.60 118 TYR B N 1
ATOM 2551 C CA . TYR B 1 118 ? 3.735 7.689 15.340 1.00 38.71 118 TYR B CA 1
ATOM 2552 C C . TYR B 1 118 ? 2.535 8.400 14.739 1.00 37.76 118 TYR B C 1
ATOM 2553 O O . TYR B 1 118 ? 1.625 8.807 15.451 1.00 37.53 118 TYR B O 1
ATOM 2562 N N . GLU B 1 119 ? 2.530 8.526 13.418 1.00 42.21 119 GLU B N 1
ATOM 2563 C CA . GLU B 1 119 ? 1.367 9.011 12.699 1.00 40.30 119 GLU B CA 1
ATOM 2564 C C . GLU B 1 119 ? 0.597 7.842 12.086 1.00 47.15 119 GLU B C 1
ATOM 2565 O O . GLU B 1 119 ? 1.079 7.148 11.181 1.00 46.46 119 GLU B O 1
ATOM 2571 N N . LEU B 1 120 ? -0.621 7.660 12.581 1.00 38.08 120 LEU B N 1
ATOM 2572 C CA . LEU B 1 120 ? -1.529 6.612 12.146 1.00 39.15 120 LEU B CA 1
ATOM 2573 C C . LEU B 1 120 ? -2.565 7.272 11.254 1.00 41.79 120 LEU B C 1
ATOM 2574 O O . LEU B 1 120 ? -3.349 8.084 11.729 1.00 38.24 120 LEU B O 1
ATOM 2579 N N . SER B 1 121 ? -2.540 6.979 9.958 1.00 39.10 121 SER B N 1
ATOM 2580 C CA . SER B 1 121 ? -3.375 7.710 8.996 1.00 40.58 121 SER B CA 1
ATOM 2581 C C . SER B 1 121 ? -4.498 6.881 8.381 1.00 40.10 121 SER B C 1
ATOM 2582 O O . SER B 1 121 ? -4.257 5.982 7.584 1.00 41.07 121 SER B O 1
ATOM 2585 N N . ILE B 1 122 ? -5.725 7.208 8.762 1.00 40.24 122 ILE B N 1
ATOM 2586 C CA . ILE B 1 122 ? -6.914 6.529 8.276 1.00 41.60 122 ILE B CA 1
ATOM 2587 C C . ILE B 1 122 ? -7.499 7.210 7.040 1.00 41.67 122 ILE B C 1
ATOM 2588 O O . ILE B 1 122 ? -7.756 8.402 7.051 1.00 53.46 122 ILE B O 1
ATOM 2593 N N . PHE B 1 123 ? -7.684 6.433 5.976 1.00 42.91 123 PHE B N 1
ATOM 2594 C CA . PHE B 1 123 ? -8.211 6.916 4.701 1.00 43.38 123 PHE B CA 1
ATOM 2595 C C . PHE B 1 123 ? -9.464 6.126 4.399 1.00 45.17 123 PHE B C 1
ATOM 2596 O O . PHE B 1 123 ? -9.530 4.926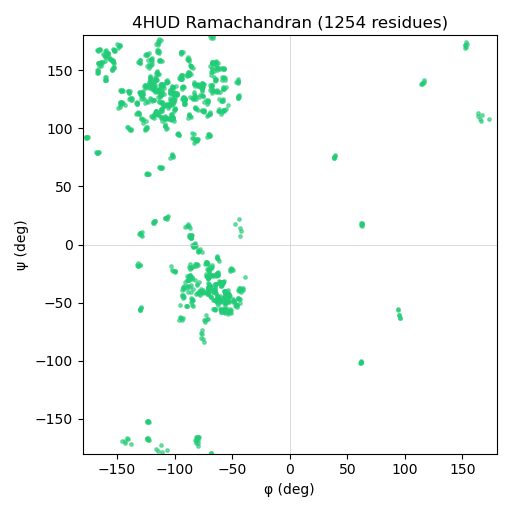 4.630 1.00 46.28 123 PHE B O 1
ATOM 2604 N N . THR B 1 124 ? -10.443 6.788 3.821 1.00 45.61 124 THR B N 1
ATOM 2605 C CA . THR B 1 124 ? -11.780 6.247 3.800 1.00 47.28 124 THR B CA 1
ATOM 2606 C C . THR B 1 124 ? -12.577 6.918 2.699 1.00 48.07 124 THR B C 1
ATOM 2607 O O . THR B 1 124 ? -12.437 8.115 2.470 1.00 46.99 124 THR B O 1
ATOM 2611 N N . ARG B 1 125 ? -13.411 6.171 1.999 1.00 59.28 125 ARG B N 1
ATOM 2612 C CA . ARG B 1 125 ? -14.251 6.812 0.997 1.00 62.75 125 ARG B CA 1
ATOM 2613 C C . ARG B 1 125 ? -15.568 7.342 1.566 1.00 61.48 125 ARG B C 1
ATOM 2614 O O . ARG B 1 125 ? -16.199 8.190 0.956 1.00 63.60 125 ARG B O 1
ATOM 2622 N N . TYR B 1 126 ? -15.968 6.840 2.731 1.00 51.75 126 TYR B N 1
ATOM 2623 C CA . TYR B 1 126 ? -17.235 7.199 3.354 1.00 52.56 126 TYR B CA 1
ATOM 2624 C C . TYR B 1 126 ? -17.077 7.602 4.810 1.00 51.14 126 TYR B C 1
ATOM 2625 O O . TYR B 1 126 ? -16.500 6.881 5.591 1.00 50.72 126 TYR B O 1
ATOM 2634 N N . GLU B 1 127 ? -17.643 8.735 5.183 1.00 50.65 127 GLU B N 1
ATOM 2635 C CA . GLU B 1 127 ? -17.677 9.161 6.574 1.00 49.70 127 GLU B CA 1
ATOM 2636 C C . GLU B 1 127 ? -18.039 7.998 7.528 1.00 51.25 127 GLU B C 1
ATOM 2637 O O . GLU B 1 127 ? -17.466 7.867 8.608 1.00 49.92 127 GLU B O 1
ATOM 2643 N N . ASP B 1 128 ? -18.954 7.132 7.101 1.00 53.03 128 ASP B N 1
ATOM 2644 C CA . ASP B 1 128 ? -19.413 6.005 7.925 1.00 54.48 128 ASP B CA 1
ATOM 2645 C C . ASP B 1 128 ? -18.271 5.030 8.238 1.00 53.81 128 ASP B C 1
ATOM 2646 O O . ASP B 1 128 ? -18.060 4.640 9.392 1.00 53.66 128 ASP B O 1
ATOM 2651 N N . ASP B 1 129 ? -17.528 4.656 7.206 1.00 54.12 129 ASP B N 1
ATOM 2652 C CA . ASP B 1 129 ? -16.313 3.860 7.379 1.00 57.10 129 ASP B CA 1
ATOM 2653 C C . ASP B 1 129 ? -15.379 4.423 8.465 1.00 53.20 129 ASP B C 1
ATOM 2654 O O . ASP B 1 129 ? -14.898 3.667 9.353 1.00 52.06 129 ASP B O 1
ATOM 2659 N N . MET B 1 130 ? -15.126 5.739 8.382 1.00 49.21 130 MET B N 1
ATOM 2660 C CA . MET B 1 130 ? -14.270 6.440 9.333 1.00 47.39 130 MET B CA 1
ATOM 2661 C C . MET B 1 130 ? -14.830 6.342 10.739 1.00 47.89 130 MET B C 1
ATOM 2662 O O . MET B 1 130 ? -14.096 6.081 11.687 1.00 47.31 130 MET B O 1
ATOM 2667 N N . PHE B 1 131 ? -16.122 6.610 10.874 1.00 49.08 131 PHE B N 1
ATOM 2668 C CA . PHE B 1 131 ? -16.762 6.611 12.180 1.00 49.80 131 PHE B CA 1
ATOM 2669 C C . PHE B 1 131 ? -16.562 5.261 12.834 1.00 50.91 131 PHE B C 1
ATOM 2670 O O . PHE B 1 131 ? -16.230 5.169 14.011 1.00 50.73 131 PHE B O 1
ATOM 2678 N N . GLN B 1 132 ? -16.768 4.210 12.047 1.00 52.83 132 GLN B N 1
ATOM 2679 C CA . GLN B 1 132 ? -16.607 2.849 12.541 1.00 54.11 132 GLN B CA 1
ATOM 2680 C C . GLN B 1 132 ? -15.189 2.587 13.045 1.00 52.78 132 GLN B C 1
ATOM 2681 O O . GLN B 1 132 ? -14.984 2.275 14.237 1.00 55.62 132 GLN B O 1
ATOM 2687 N N . ILE B 1 133 ? -14.207 2.773 12.165 1.00 50.86 133 ILE B N 1
ATOM 2688 C CA . ILE B 1 133 ? -12.810 2.554 12.550 1.00 49.72 133 ILE B CA 1
ATOM 2689 C C . ILE B 1 133 ? -12.421 3.358 13.819 1.00 48.60 133 ILE B C 1
ATOM 2690 O O . ILE B 1 133 ? -11.999 2.784 14.840 1.00 49.03 133 ILE B O 1
ATOM 2695 N N . VAL B 1 134 ? -12.581 4.685 13.759 1.00 47.34 134 VAL B N 1
ATOM 2696 C CA . VAL B 1 134 ? -12.115 5.554 14.846 1.00 46.24 134 VAL B CA 1
ATOM 2697 C C . VAL B 1 134 ? -12.854 5.280 16.132 1.00 47.53 134 VAL B C 1
ATOM 2698 O O . VAL B 1 134 ? -12.269 5.350 17.205 1.00 47.30 134 VAL B O 1
ATOM 2702 N N . GLU B 1 135 ? -14.133 4.930 16.028 1.00 49.11 135 GLU B N 1
ATOM 2703 C CA . GLU B 1 135 ? -14.874 4.526 17.217 1.00 50.72 135 GLU B CA 1
ATOM 2704 C C . GLU B 1 135 ? -14.265 3.270 17.805 1.00 51.64 135 GLU B C 1
ATOM 2705 O O . GLU B 1 135 ? -14.381 3.037 19.005 1.00 52.58 135 GLU B O 1
ATOM 2711 N N . GLN B 1 136 ? -13.608 2.466 16.971 1.00 51.52 136 GLN B N 1
ATOM 2712 C CA . GLN B 1 136 ? -12.890 1.297 17.513 1.00 52.36 136 GLN B CA 1
ATOM 2713 C C . GLN B 1 136 ? -11.497 1.637 18.059 1.00 50.95 136 GLN B C 1
ATOM 2714 O O . GLN B 1 136 ? -10.900 0.839 18.783 1.00 51.73 136 GLN B O 1
ATOM 2720 N N . ILE B 1 137 ? -10.949 2.789 17.696 1.00 50.44 137 ILE B N 1
ATOM 2721 C CA . ILE B 1 137 ? -9.669 3.171 18.295 1.00 47.93 137 ILE B CA 1
ATOM 2722 C C . ILE B 1 137 ? -9.795 4.091 19.533 1.00 47.69 137 ILE B C 1
ATOM 2723 O O . ILE B 1 137 ? -9.411 3.727 20.640 1.00 48.47 137 ILE B O 1
ATOM 2728 N N . LEU B 1 138 ? -10.345 5.281 19.313 1.00 51.92 138 LEU B N 1
ATOM 2729 C CA . LEU B 1 138 ? -10.434 6.393 20.283 1.00 53.58 138 LEU B CA 1
ATOM 2730 C C . LEU B 1 138 ? -10.800 6.116 21.764 1.00 57.26 138 LEU B C 1
ATOM 2731 O O . LEU B 1 138 ? -10.288 6.800 22.662 1.00 54.46 138 LEU B O 1
ATOM 2736 N N . PRO B 1 139 ? -11.728 5.174 22.031 1.00 57.11 139 PRO B N 1
ATOM 2737 C CA . PRO B 1 139 ? -12.111 5.058 23.444 1.00 53.82 139 PRO B CA 1
ATOM 2738 C C . PRO B 1 139 ? -11.057 4.407 24.338 1.00 55.76 139 PRO B C 1
ATOM 2739 O O . PRO B 1 139 ? -11.135 4.556 25.556 1.00 55.53 139 PRO B O 1
ATOM 2743 N N . TYR B 1 140 ? -10.077 3.723 23.756 1.00 68.73 140 TYR B N 1
ATOM 2744 C CA . TYR B 1 140 ? -9.060 3.055 24.564 1.00 65.67 140 TYR B CA 1
ATOM 2745 C C . TYR B 1 140 ? -7.876 3.958 24.965 1.00 62.27 140 TYR B C 1
ATOM 2746 O O . TYR B 1 140 ? -6.939 3.493 25.592 1.00 65.37 140 TYR B O 1
ATOM 2755 N N . PHE B 1 141 ? -7.931 5.245 24.660 1.00 50.90 141 PHE B N 1
ATOM 2756 C CA . PHE B 1 141 ? -6.824 6.134 24.989 1.00 51.01 141 PHE B CA 1
ATOM 2757 C C . PHE B 1 141 ? -7.316 7.292 25.846 1.00 58.18 141 PHE B C 1
ATOM 2758 O O . PHE B 1 141 ? -7.916 8.249 25.340 1.00 61.20 141 PHE B O 1
ATOM 2766 N N . GLN B 1 142 ? -7.086 7.203 27.154 1.00 69.00 142 GLN B N 1
ATOM 2767 C CA . GLN B 1 142 ? -7.711 8.158 28.069 1.00 66.23 142 GLN B CA 1
ATOM 2768 C C . GLN B 1 142 ? -6.774 8.940 28.999 1.00 65.17 142 GLN B C 1
ATOM 2769 O O . GLN B 1 142 ? -6.915 8.874 30.216 1.00 72.47 142 GLN B O 1
ATOM 2775 N N . PRO B 1 143 ? -5.841 9.719 28.437 1.00 59.57 143 PRO B N 1
ATOM 2776 C CA . PRO B 1 143 ? -5.526 9.836 27.013 1.00 61.04 143 PRO B CA 1
ATOM 2777 C C . PRO B 1 143 ? -4.567 8.718 26.617 1.00 59.66 143 PRO B C 1
ATOM 2778 O O . PRO B 1 143 ? -4.215 8.576 25.449 1.00 66.25 143 PRO B O 1
ATOM 2782 N N . HIS B 1 144 ? -4.192 7.899 27.595 1.00 67.26 144 HIS B N 1
ATOM 2783 C CA . HIS B 1 144 ? -3.163 6.884 27.404 1.00 68.53 144 HIS B CA 1
ATOM 2784 C C . HIS B 1 144 ? -3.724 5.476 27.470 1.00 70.06 144 HIS B C 1
ATOM 2785 O O . HIS B 1 144 ? -4.792 5.250 28.030 1.00 73.71 144 HIS B O 1
ATOM 2792 N N . PHE B 1 145 ? -2.987 4.541 26.882 1.00 65.78 145 PHE B N 1
ATOM 2793 C CA . PHE B 1 145 ? -3.302 3.122 26.909 1.00 67.31 145 PHE B CA 1
ATOM 2794 C C . PHE B 1 145 ? -2.014 2.364 27.244 1.00 67.55 145 PHE B C 1
ATOM 2795 O O . PHE B 1 145 ? -1.011 2.484 26.524 1.00 66.01 145 PHE B O 1
ATOM 2803 N N . ASN B 1 146 ? -2.037 1.595 28.333 1.00 66.17 146 ASN B N 1
ATOM 2804 C CA . ASN B 1 146 ? -0.865 0.830 28.761 1.00 60.40 146 ASN B CA 1
ATOM 2805 C C . ASN B 1 146 ? -0.818 -0.542 28.100 1.00 68.21 146 ASN B C 1
ATOM 2806 O O . ASN B 1 146 ? -1.854 -1.152 27.820 1.00 75.52 146 ASN B O 1
ATOM 2811 N N . THR B 1 147 ? 0.390 -1.030 27.853 1.00 72.33 147 THR B N 1
ATOM 2812 C CA . THR B 1 147 ? 0.560 -2.422 27.453 1.00 78.63 147 THR B CA 1
ATOM 2813 C C . THR B 1 147 ? 1.848 -2.984 28.044 1.00 80.71 147 THR B C 1
ATOM 2814 O O . THR B 1 147 ? 2.900 -2.337 27.996 1.00 79.08 147 THR B O 1
ATOM 2818 N N . THR B 1 148 ? 1.752 -4.170 28.639 1.00 90.24 148 THR B N 1
ATOM 2819 C CA . THR B 1 148 ? 2.929 -4.835 29.171 1.00 84.26 148 THR B CA 1
ATOM 2820 C C . THR B 1 148 ? 3.487 -5.715 28.071 1.00 81.24 148 THR B C 1
ATOM 2821 O O . THR B 1 148 ? 2.790 -6.567 27.522 1.00 80.56 148 THR B O 1
ATOM 2825 N N . MET B 1 149 ? 4.752 -5.507 27.744 1.00 75.41 149 MET B N 1
ATOM 2826 C CA . MET B 1 149 ? 5.365 -6.280 26.682 1.00 74.43 149 MET B CA 1
ATOM 2827 C C . MET B 1 149 ? 6.418 -7.216 27.260 1.00 84.61 149 MET B C 1
ATOM 2828 O O . MET B 1 149 ? 7.192 -6.824 28.137 1.00 99.07 149 MET B O 1
ATOM 2833 N N . TYR B 1 150 ? 6.442 -8.454 26.776 1.00 75.98 150 TYR B N 1
ATOM 2834 C CA . TYR B 1 150 ? 7.418 -9.425 27.254 1.00 69.38 150 TYR B CA 1
ATOM 2835 C C . TYR B 1 150 ? 8.358 -9.847 26.152 1.00 69.23 150 TYR B C 1
ATOM 2836 O O . TYR B 1 150 ? 7.937 -10.481 25.179 1.00 68.99 150 TYR B O 1
ATOM 2845 N N . GLU B 1 151 ? 9.634 -9.497 26.311 1.00 69.56 151 GLU B N 1
ATOM 2846 C CA . GLU B 1 151 ? 10.621 -9.854 25.307 1.00 69.65 151 GLU B CA 1
ATOM 2847 C C . GLU B 1 151 ? 11.642 -10.836 25.862 1.00 72.48 151 GLU B C 1
ATOM 2848 O O . GLU B 1 151 ? 12.461 -10.496 26.705 1.00 79.24 151 GLU B O 1
ATOM 2854 N N . GLN B 1 152 ? 11.593 -12.061 25.360 1.00 73.89 152 GLN B N 1
ATOM 2855 C CA . GLN B 1 152 ? 12.457 -13.127 25.819 1.00 76.78 152 GLN B CA 1
ATOM 2856 C C . GLN B 1 152 ? 13.629 -13.375 24.865 1.00 77.16 152 GLN B C 1
ATOM 2857 O O . GLN B 1 152 ? 13.458 -13.404 23.639 1.00 75.88 152 GLN B O 1
ATOM 2863 N N . PHE B 1 153 ? 14.818 -13.541 25.441 1.00 85.56 153 PHE B N 1
ATOM 2864 C CA . PHE B 1 153 ? 16.035 -13.767 24.673 1.00 86.34 153 PHE B CA 1
ATOM 2865 C C . PHE B 1 153 ? 16.437 -15.247 24.679 1.00 93.98 153 PHE B C 1
ATOM 2866 O O . PHE B 1 153 ? 16.841 -15.793 25.712 1.00 98.46 153 PHE B O 1
ATOM 2874 N N . GLY B 1 154 ? 16.294 -15.902 23.529 1.00 96.98 154 GLY B N 1
ATOM 2875 C CA . GLY B 1 154 ? 16.590 -17.317 23.431 1.00 99.60 154 GLY B CA 1
ATOM 2876 C C . GLY B 1 154 ? 15.679 -18.059 24.379 1.00 106.39 154 GLY B C 1
ATOM 2877 O O . GLY B 1 154 ? 14.493 -18.233 24.101 1.00 116.99 154 GLY B O 1
ATOM 2878 N N . ASN B 1 155 ? 16.219 -18.457 25.525 1.00 94.28 155 ASN B N 1
ATOM 2879 C CA . ASN B 1 155 ? 15.418 -19.147 26.534 1.00 98.94 155 ASN B CA 1
ATOM 2880 C C . ASN B 1 155 ? 15.539 -18.560 27.937 1.00 96.56 155 ASN B C 1
ATOM 2881 O O . ASN B 1 155 ? 15.058 -19.160 28.906 1.00 98.46 155 ASN B O 1
ATOM 2886 N N . ASP B 1 156 ? 16.175 -17.394 28.048 1.00 90.20 156 ASP B N 1
ATOM 2887 C CA . ASP B 1 156 ? 16.329 -16.744 29.346 1.00 90.86 156 ASP B CA 1
ATOM 2888 C C . ASP B 1 156 ? 14.954 -16.262 29.841 1.00 89.29 156 ASP B C 1
ATOM 2889 O O . ASP B 1 156 ? 13.932 -16.456 29.172 1.00 87.80 156 ASP B O 1
ATOM 2894 N N . ILE B 1 157 ? 14.933 -15.640 31.016 1.00 107.63 157 ILE B N 1
ATOM 2895 C CA . ILE B 1 157 ? 13.717 -15.017 31.530 1.00 109.76 157 ILE B CA 1
ATOM 2896 C C . ILE B 1 157 ? 13.327 -13.818 30.677 1.00 110.82 157 ILE B C 1
ATOM 2897 O O . ILE B 1 157 ? 14.160 -12.952 30.392 1.00 103.78 157 ILE B O 1
ATOM 2902 N N . PRO B 1 158 ? 12.048 -13.762 30.268 1.00 101.07 158 PRO B N 1
ATOM 2903 C CA . PRO B 1 158 ? 11.660 -12.657 29.406 1.00 84.46 158 PRO B CA 1
ATOM 2904 C C . PRO B 1 158 ? 11.788 -11.372 30.197 1.00 91.43 158 PRO B C 1
ATOM 2905 O O . PRO B 1 158 ? 11.707 -11.395 31.426 1.00 96.64 158 PRO B O 1
ATOM 2909 N N . PHE B 1 159 ? 11.978 -10.267 29.492 1.00 76.23 159 PHE B N 1
ATOM 2910 C CA . PHE B 1 159 ? 12.042 -8.963 30.104 1.00 75.11 159 PHE B CA 1
ATOM 2911 C C . PHE B 1 159 ? 10.660 -8.346 30.068 1.00 73.14 159 PHE B C 1
ATOM 2912 O O . PHE B 1 159 ? 9.892 -8.572 29.121 1.00 71.71 159 PHE B O 1
ATOM 2920 N N . LYS B 1 160 ? 10.359 -7.575 31.108 1.00 86.57 160 LYS B N 1
ATOM 2921 C CA . LYS B 1 160 ? 9.058 -6.954 31.287 1.00 93.83 160 LYS B CA 1
ATOM 2922 C C . LYS B 1 160 ? 9.154 -5.461 31.029 1.00 91.26 160 LYS B C 1
ATOM 2923 O O . LYS B 1 160 ? 9.557 -4.694 31.904 1.00 94.04 160 LYS B O 1
ATOM 2929 N N . ARG B 1 161 ? 8.759 -5.045 29.831 1.00 75.19 161 ARG B N 1
ATOM 2930 C CA . ARG B 1 161 ? 8.829 -3.634 29.478 1.00 75.33 161 ARG B CA 1
ATOM 2931 C C . ARG B 1 161 ? 7.436 -3.034 29.497 1.00 72.99 161 ARG B C 1
ATOM 2932 O O . ARG B 1 161 ? 6.566 -3.440 28.724 1.00 69.89 161 ARG B O 1
ATOM 2940 N N . ASP B 1 162 ? 7.237 -2.065 30.385 1.00 91.27 162 ASP B N 1
ATOM 2941 C CA . ASP B 1 162 ? 5.970 -1.359 30.488 1.00 87.24 162 ASP B CA 1
ATOM 2942 C C . ASP B 1 162 ? 5.916 -0.261 29.440 1.00 83.34 162 ASP B C 1
ATOM 2943 O O . ASP B 1 162 ? 6.733 0.656 29.443 1.00 91.43 162 ASP B O 1
ATOM 2948 N N . ILE B 1 163 ? 4.959 -0.371 28.527 1.00 67.11 163 ILE B N 1
ATOM 2949 C CA . ILE B 1 163 ? 4.863 0.543 27.392 1.00 63.64 163 ILE B CA 1
ATOM 2950 C C . ILE B 1 163 ? 3.624 1.413 27.512 1.00 54.41 163 ILE B C 1
ATOM 2951 O O . ILE B 1 163 ? 2.518 0.903 27.509 1.00 63.81 163 ILE B O 1
ATOM 2956 N N . LYS B 1 164 ? 3.805 2.720 27.631 1.00 64.35 164 LYS B N 1
ATOM 2957 C CA . LYS B 1 164 ? 2.679 3.648 27.665 1.00 65.74 164 LYS B CA 1
ATOM 2958 C C . LYS B 1 164 ? 2.498 4.287 26.301 1.00 69.96 164 LYS B C 1
ATOM 2959 O O . LYS B 1 164 ? 3.427 4.909 25.780 1.00 64.02 164 LYS B O 1
ATOM 2965 N N . ILE B 1 165 ? 1.310 4.126 25.720 1.00 50.72 165 ILE B N 1
ATOM 2966 C CA . ILE B 1 165 ? 1.007 4.762 24.441 1.00 53.17 165 ILE B CA 1
ATOM 2967 C C . ILE B 1 165 ? 0.002 5.907 24.619 1.00 53.38 165 ILE B C 1
ATOM 2968 O O . ILE B 1 165 ? -1.116 5.701 25.085 1.00 60.70 165 ILE B O 1
ATOM 2973 N N . VAL B 1 166 ? 0.397 7.121 24.260 1.00 53.81 166 VAL B N 1
ATOM 2974 C CA . VAL B 1 166 ? -0.464 8.278 24.492 1.00 47.72 166 VAL B CA 1
ATOM 2975 C C . VAL B 1 166 ? -0.960 8.933 23.195 1.00 48.36 166 VAL B C 1
ATOM 2976 O O . VAL B 1 166 ? -0.166 9.304 22.313 1.00 43.69 166 VAL B O 1
ATOM 2980 N N . LEU B 1 167 ? -2.278 9.090 23.107 1.00 44.07 167 LEU B N 1
ATOM 2981 C CA . LEU B 1 167 ? -2.906 9.804 22.006 1.00 47.05 167 LEU B CA 1
ATOM 2982 C C . LEU B 1 167 ? -2.683 11.276 22.192 1.00 45.41 167 LEU B C 1
ATOM 2983 O O . LEU B 1 167 ? -3.212 11.872 23.125 1.00 57.22 167 LEU B O 1
ATOM 2988 N N . MET B 1 168 ? -1.916 11.874 21.292 1.00 56.50 168 MET B N 1
ATOM 2989 C CA . MET B 1 168 ? -1.504 13.263 21.451 1.00 53.36 168 MET B CA 1
ATOM 2990 C C . MET B 1 168 ? -2.437 14.260 20.762 1.00 51.48 168 MET B C 1
ATOM 2991 O O . MET B 1 168 ? -2.784 15.275 21.343 1.00 51.95 168 MET B O 1
ATOM 2996 N N . SER B 1 169 ? -2.852 13.951 19.538 1.00 42.35 169 SER B N 1
ATOM 2997 C CA . SER B 1 169 ? -3.731 14.824 18.771 1.00 38.71 169 SER B CA 1
ATOM 2998 C C . SER B 1 169 ? -4.354 14.084 17.580 1.00 46.63 169 SER B C 1
ATOM 2999 O O . SER B 1 169 ? -3.933 12.967 17.236 1.00 39.28 169 SER B O 1
ATOM 3002 N N . ALA B 1 170 ? -5.362 14.708 16.963 1.00 35.00 170 ALA B N 1
ATOM 3003 C CA . ALA B 1 170 ? -6.027 14.129 15.796 1.00 35.26 170 ALA B CA 1
ATOM 3004 C C . ALA B 1 170 ? -6.061 15.211 14.762 1.00 34.31 170 ALA B C 1
ATOM 3005 O O . ALA B 1 170 ? -5.928 16.334 15.131 1.00 33.67 170 ALA B O 1
ATOM 3007 N N . ALA B 1 171 ? -6.203 14.890 13.482 1.00 34.34 171 ALA B N 1
ATOM 3008 C CA . ALA B 1 171 ? -6.259 15.897 12.410 1.00 33.65 171 ALA B CA 1
ATOM 3009 C C . ALA B 1 171 ? -7.210 15.485 11.270 1.00 34.38 171 ALA B C 1
ATOM 3010 O O . ALA B 1 171 ? -7.032 14.422 10.668 1.00 47.46 171 ALA B O 1
ATOM 3012 N N . ILE B 1 172 ? -8.226 16.292 10.979 1.00 42.18 172 ILE B N 1
ATOM 3013 C CA . ILE B 1 172 ? -9.244 15.914 9.988 1.00 36.03 172 ILE B CA 1
ATOM 3014 C C . ILE B 1 172 ? -9.086 16.626 8.637 1.00 35.74 172 ILE B C 1
ATOM 3015 O O . ILE B 1 172 ? -8.894 17.838 8.584 1.00 39.52 172 ILE B O 1
ATOM 3020 N N . ASP B 1 173 ? -9.166 15.871 7.542 1.00 53.60 173 ASP B N 1
ATOM 3021 C CA . ASP B 1 173 ? -8.965 16.454 6.215 1.00 58.85 173 ASP B CA 1
ATOM 3022 C C . ASP B 1 173 ? -9.700 15.729 5.067 1.00 68.04 173 ASP B C 1
ATOM 3023 O O . ASP B 1 173 ? -10.212 14.617 5.234 1.00 63.02 173 ASP B O 1
ATOM 3028 N N . GLU B 1 174 ? -9.745 16.378 3.904 1.00 74.07 174 GLU B N 1
ATOM 3029 C CA . GLU B 1 174 ? -10.264 15.767 2.680 1.00 73.56 174 GLU B CA 1
ATOM 3030 C C . GLU B 1 174 ? -9.264 15.781 1.510 1.00 80.86 174 GLU B C 1
ATOM 3031 O O . GLU B 1 174 ? -8.065 16.030 1.696 1.00 74.97 174 GLU B O 1
ATOM 3037 N N . ALA B 1 175 ? -9.791 15.485 0.319 1.00 83.48 175 ALA B N 1
ATOM 3038 C CA . ALA B 1 175 ? -9.090 15.570 -0.970 1.00 84.22 175 ALA B CA 1
ATOM 3039 C C . ALA B 1 175 ? -10.090 15.216 -2.080 1.00 95.80 175 ALA B C 1
ATOM 3040 O O . ALA B 1 175 ? -10.216 14.048 -2.455 1.00 100.21 175 ALA B O 1
ATOM 3042 N N . ILE B 1 176 ? -10.759 16.228 -2.635 1.00 112.05 176 ILE B N 1
ATOM 3043 C CA . ILE B 1 176 ? -11.976 16.020 -3.432 1.00 122.66 176 ILE B CA 1
ATOM 3044 C C . ILE B 1 176 ? -11.715 15.882 -4.940 1.00 127.66 176 ILE B C 1
ATOM 3045 O O . ILE B 1 176 ? -10.623 16.184 -5.425 1.00 112.72 176 ILE B O 1
ATOM 3050 N N . ASP B 1 177 ? -12.730 15.395 -5.658 1.00 167.60 177 ASP B N 1
ATOM 3051 C CA . ASP B 1 177 ? -12.772 15.394 -7.122 1.00 164.64 177 ASP B CA 1
ATOM 3052 C C . ASP B 1 177 ? -14.189 15.071 -7.612 1.00 160.49 177 ASP B C 1
ATOM 3053 O O . ASP B 1 177 ? -14.485 13.937 -8.005 1.00 158.67 177 ASP B O 1
ATOM 3058 N N . GLY B 1 178 ? -15.055 16.082 -7.586 1.00 109.88 178 GLY B N 1
ATOM 3059 C CA . GLY B 1 178 ? -16.443 15.928 -7.986 1.00 105.67 178 GLY B CA 1
ATOM 3060 C C . GLY B 1 178 ? -17.352 15.679 -6.795 1.00 100.40 178 GLY B C 1
ATOM 3061 O O . GLY B 1 178 ? -17.962 14.616 -6.671 1.00 99.93 178 GLY B O 1
ATOM 3062 N N . ARG B 1 183 ? -15.566 11.673 -5.421 1.00 113.85 183 ARG B N 1
ATOM 3063 C CA . ARG B 1 183 ? -16.305 12.080 -4.221 1.00 120.87 183 ARG B CA 1
ATOM 3064 C C . ARG B 1 183 ? -15.590 13.040 -3.230 1.00 135.91 183 ARG B C 1
ATOM 3065 O O . ARG B 1 183 ? -16.180 14.066 -2.878 1.00 137.62 183 ARG B O 1
ATOM 3067 N N . ARG B 1 184 ? -14.363 12.752 -2.766 1.00 104.99 184 ARG B N 1
ATOM 3068 C CA . ARG B 1 184 ? -13.574 11.562 -3.104 1.00 93.29 184 ARG B CA 1
ATOM 3069 C C . ARG B 1 184 ? -12.995 10.797 -1.902 1.00 81.25 184 ARG B C 1
ATOM 3070 O O . ARG B 1 184 ? -13.266 9.609 -1.748 1.00 93.65 184 ARG B O 1
ATOM 3078 N N . ARG B 1 185 ? -12.222 11.460 -1.044 1.00 66.47 185 ARG B N 1
ATOM 3079 C CA . ARG B 1 185 ? -11.444 10.725 -0.032 1.00 65.33 185 ARG B CA 1
ATOM 3080 C C . ARG B 1 185 ? -11.250 11.426 1.321 1.00 60.04 185 ARG B C 1
ATOM 3081 O O . ARG B 1 185 ? -10.725 12.547 1.379 1.00 53.47 185 ARG B O 1
ATOM 3089 N N . ILE B 1 186 ? -11.678 10.757 2.399 1.00 44.10 186 ILE B N 1
ATOM 3090 C CA . ILE B 1 186 ? -11.581 11.308 3.756 1.00 42.72 186 ILE B CA 1
ATOM 3091 C C . ILE B 1 186 ? -10.304 10.833 4.406 1.00 41.66 186 ILE B C 1
ATOM 3092 O O . ILE B 1 186 ? -9.961 9.666 4.302 1.00 51.64 186 ILE B O 1
ATOM 3097 N N . GLU B 1 187 ? -9.597 11.740 5.067 1.00 47.01 187 GLU B N 1
ATOM 3098 C CA . GLU B 1 187 ? -8.356 11.385 5.736 1.00 53.56 187 GLU B CA 1
ATOM 3099 C C . GLU B 1 187 ? -8.280 11.955 7.152 1.00 50.27 187 GLU B C 1
ATOM 3100 O O . GLU B 1 187 ? -8.212 13.171 7.335 1.00 58.83 187 GLU B O 1
ATOM 3106 N N . TRP B 1 188 ? -8.307 11.084 8.152 1.00 38.54 188 TRP B N 1
ATOM 3107 C CA . TRP B 1 188 ? -8.104 11.498 9.535 1.00 37.80 188 TRP B CA 1
ATOM 3108 C C . TRP B 1 188 ? -6.803 10.905 10.021 1.00 37.43 188 TRP B C 1
ATOM 3109 O O . TRP B 1 188 ? -6.578 9.717 9.834 1.00 44.59 188 TRP B O 1
ATOM 3120 N N . SER B 1 189 ? -5.969 11.697 10.686 1.00 53.13 189 SER B N 1
ATOM 3121 C CA . SER B 1 189 ? -4.696 11.181 11.192 1.00 40.02 189 SER B CA 1
ATOM 3122 C C . SER B 1 189 ? -4.580 11.311 12.711 1.00 46.43 189 SER B C 1
ATOM 3123 O O . SER B 1 189 ? -4.725 12.397 13.253 1.00 47.62 189 SER B O 1
ATOM 3126 N N . LEU B 1 190 ? -4.314 10.208 13.392 1.00 37.58 190 LEU B N 1
ATOM 3127 C CA . LEU B 1 190 ? -4.020 10.229 14.822 1.00 41.03 190 LEU B CA 1
ATOM 3128 C C . LEU B 1 190 ? -2.486 10.290 15.081 1.00 45.78 190 LEU B C 1
ATOM 3129 O O . LEU B 1 190 ? -1.714 9.635 14.383 1.00 48.95 190 LEU B O 1
ATOM 3134 N N . THR B 1 191 ? -2.052 11.036 16.097 1.00 36.23 191 THR B N 1
ATOM 3135 C CA . THR B 1 191 ? -0.650 11.084 16.469 1.00 36.11 191 THR B CA 1
ATOM 3136 C C . THR B 1 191 ? -0.486 10.459 17.841 1.00 37.15 191 THR B C 1
ATOM 3137 O O . THR B 1 191 ? -1.212 10.771 18.763 1.00 37.45 191 THR B O 1
ATOM 3141 N N . PHE B 1 192 ? 0.490 9.565 17.959 1.00 40.30 192 PHE B N 1
ATOM 3142 C CA . PHE B 1 192 ? 0.678 8.751 19.153 1.00 39.45 192 PHE B CA 1
ATOM 3143 C C . PHE B 1 192 ? 2.078 8.847 19.750 1.00 47.34 192 PHE B C 1
ATOM 3144 O O . PHE B 1 192 ? 3.089 8.716 19.055 1.00 39.59 192 PHE B O 1
ATOM 3152 N N . GLU B 1 193 ? 2.124 9.004 21.065 1.00 59.75 193 GLU B N 1
ATOM 3153 C CA . GLU B 1 193 ? 3.387 8.979 21.771 1.00 58.13 193 GLU B CA 1
ATOM 3154 C C . GLU B 1 193 ? 3.560 7.647 22.479 1.00 59.29 193 GLU B C 1
ATOM 3155 O O . GLU B 1 193 ? 2.888 7.368 23.468 1.00 67.36 193 GLU B O 1
ATOM 3161 N N . VAL B 1 194 ? 4.479 6.833 21.973 1.00 43.22 194 VAL B N 1
ATOM 3162 C CA . VAL B 1 194 ? 4.842 5.572 22.594 1.00 45.01 194 VAL B CA 1
ATOM 3163 C C . VAL B 1 194 ? 6.013 5.827 23.526 1.00 45.94 194 VAL B C 1
ATOM 3164 O O . VAL B 1 194 ? 7.051 6.289 23.089 1.00 47.15 194 VAL B O 1
ATOM 3168 N N . ASN B 1 195 ? 5.844 5.534 24.810 1.00 59.42 195 ASN B N 1
ATOM 3169 C CA . ASN B 1 195 ? 6.944 5.657 25.763 1.00 62.31 195 ASN B CA 1
ATOM 3170 C C . ASN B 1 195 ? 7.627 4.312 25.992 1.00 69.77 195 ASN B C 1
ATOM 3171 O O . ASN B 1 195 ? 7.196 3.512 26.826 1.00 74.23 195 ASN B O 1
ATOM 3176 N N . GLY B 1 196 ? 8.707 4.072 25.259 1.00 64.33 196 GLY B N 1
ATOM 3177 C CA . GLY B 1 196 ? 9.283 2.745 25.218 1.00 60.83 196 GLY B CA 1
ATOM 3178 C C . GLY B 1 196 ? 10.735 2.698 25.642 1.00 66.76 196 GLY B C 1
ATOM 3179 O O . GLY B 1 196 ? 11.203 3.544 26.414 1.00 65.51 196 GLY B O 1
ATOM 3180 N N . TRP B 1 197 ? 11.452 1.714 25.103 1.00 56.15 197 TRP B N 1
ATOM 3181 C CA . TRP B 1 197 ? 12.799 1.394 25.549 1.00 60.80 197 TRP B CA 1
ATOM 3182 C C . TRP B 1 197 ? 13.735 1.076 24.387 1.00 59.67 197 TRP B C 1
ATOM 3183 O O . TRP B 1 197 ? 13.394 0.301 23.496 1.00 60.39 197 TRP B O 1
ATOM 3194 N N . MET B 1 198 ? 14.910 1.689 24.404 1.00 58.28 198 MET B N 1
ATOM 3195 C CA . MET B 1 198 ? 15.925 1.485 23.388 1.00 59.34 198 MET B CA 1
ATOM 3196 C C . MET B 1 198 ? 17.176 0.842 23.997 1.00 71.99 198 MET B C 1
ATOM 3197 O O . MET B 1 198 ? 17.501 1.085 25.156 1.00 67.19 198 MET B O 1
ATOM 3202 N N . TYR B 1 199 ? 17.865 0.013 23.214 1.00 60.77 199 TYR B N 1
ATOM 3203 C CA . TYR B 1 199 ? 19.168 -0.548 23.590 1.00 63.34 199 TYR B CA 1
ATOM 3204 C C . TYR B 1 199 ? 19.967 -0.942 22.339 1.00 63.71 199 TYR B C 1
ATOM 3205 O O . TYR B 1 199 ? 19.391 -1.111 21.274 1.00 62.32 199 TYR B O 1
ATOM 3214 N N . PRO B 1 200 ? 21.297 -1.077 22.454 1.00 65.75 200 PRO B N 1
ATOM 3215 C CA . PRO B 1 200 ? 22.076 -1.473 21.271 1.00 66.36 200 PRO B CA 1
ATOM 3216 C C . PRO B 1 200 ? 21.610 -2.815 20.655 1.00 66.91 200 PRO B C 1
ATOM 3217 O O . PRO B 1 200 ? 21.045 -3.655 21.372 1.00 67.75 200 PRO B O 1
ATOM 3221 N N . PRO B 1 201 ? 21.813 -2.986 19.332 1.00 66.52 201 PRO B N 1
ATOM 3222 C CA . PRO B 1 201 ? 21.331 -4.124 18.548 1.00 66.86 201 PRO B CA 1
ATOM 3223 C C . PRO B 1 201 ? 21.845 -5.433 19.105 1.00 69.66 201 PRO B C 1
ATOM 3224 O O . PRO B 1 201 ? 23.020 -5.525 19.452 1.00 71.71 201 PRO B O 1
ATOM 3228 N N . VAL B 1 202 ? 20.970 -6.420 19.211 1.00 69.90 202 VAL B N 1
ATOM 3229 C CA . VAL B 1 202 ? 21.371 -7.754 19.591 1.00 72.59 202 VAL B CA 1
ATOM 3230 C C . VAL B 1 202 ? 21.272 -8.648 18.356 1.00 73.04 202 VAL B C 1
ATOM 3231 O O . VAL B 1 202 ? 20.181 -8.957 17.902 1.00 71.82 202 VAL B O 1
ATOM 3235 N N . ASP B 1 203 ? 22.420 -9.035 17.809 1.00 76.01 203 ASP B N 1
ATOM 3236 C CA . ASP B 1 203 ? 22.485 -9.771 16.548 1.00 78.38 203 ASP B CA 1
ATOM 3237 C C . ASP B 1 203 ? 21.499 -10.941 16.460 1.00 79.64 203 ASP B C 1
ATOM 3238 O O . ASP B 1 203 ? 21.295 -11.696 17.423 1.00 78.39 203 ASP B O 1
ATOM 3243 N N . ASP B 1 204 ? 20.916 -11.098 15.278 1.00 74.98 204 ASP B N 1
ATOM 3244 C CA . ASP B 1 204 ? 19.962 -12.163 15.029 1.00 79.90 204 ASP B CA 1
ATOM 3245 C C . ASP B 1 204 ? 20.666 -13.507 15.200 1.00 82.63 204 ASP B C 1
ATOM 3246 O O . ASP B 1 204 ? 20.029 -14.523 15.519 1.00 79.58 204 ASP B O 1
ATOM 3251 N N . ALA B 1 205 ? 21.985 -13.508 15.008 1.00 80.29 205 ALA B N 1
ATOM 3252 C CA . ALA B 1 205 ? 22.776 -14.740 15.119 1.00 83.55 205 ALA B CA 1
ATOM 3253 C C . ALA B 1 205 ? 22.887 -15.251 16.556 1.00 85.13 205 ALA B C 1
ATOM 3254 O O . ALA B 1 205 ? 23.099 -16.434 16.784 1.00 87.63 205 ALA B O 1
ATOM 3256 N N . GLU B 1 206 ? 22.702 -14.354 17.514 1.00 83.75 206 GLU B N 1
ATOM 3257 C CA . GLU B 1 206 ? 22.717 -14.664 18.939 1.00 85.08 206 GLU B CA 1
ATOM 3258 C C . GLU B 1 206 ? 21.351 -15.203 19.392 1.00 84.37 206 GLU B C 1
ATOM 3259 O O . GLU B 1 206 ? 21.167 -15.551 20.555 1.00 85.51 206 GLU B O 1
ATOM 3265 N N . GLY B 1 207 ? 20.400 -15.273 18.462 1.00 82.68 207 GLY B N 1
ATOM 3266 C CA . GLY B 1 207 ? 19.067 -15.798 18.741 1.00 82.09 207 GLY B CA 1
ATOM 3267 C C . GLY B 1 207 ? 17.921 -14.794 18.617 1.00 78.92 207 GLY B C 1
ATOM 3268 O O . GLY B 1 207 ? 18.035 -13.670 19.083 1.00 77.40 207 GLY B O 1
ATOM 3269 N N . LEU B 1 208 ? 16.810 -15.228 18.017 1.00 78.15 208 LEU B N 1
ATOM 3270 C CA . LEU B 1 208 ? 15.642 -14.378 17.740 1.00 75.35 208 LEU B CA 1
ATOM 3271 C C . LEU B 1 208 ? 14.771 -14.087 18.949 1.00 74.68 208 LEU B C 1
ATOM 3272 O O . LEU B 1 208 ? 14.404 -14.966 19.705 1.00 76.32 208 LEU B O 1
ATOM 3277 N N . ILE B 1 209 ? 14.393 -12.833 19.089 1.00 72.30 209 ILE B N 1
ATOM 3278 C CA . ILE B 1 209 ? 13.655 -12.409 20.254 1.00 71.70 209 ILE B CA 1
ATOM 3279 C C . ILE B 1 209 ? 12.195 -12.858 20.173 1.00 71.22 209 ILE B C 1
ATOM 3280 O O . ILE B 1 209 ? 11.567 -12.810 19.110 1.00 70.03 209 ILE B O 1
ATOM 3285 N N . ARG B 1 210 ? 11.681 -13.353 21.297 1.00 86.35 210 ARG B N 1
ATOM 3286 C CA . ARG B 1 210 ? 10.285 -13.754 21.383 1.00 90.13 210 ARG B CA 1
ATOM 3287 C C . ARG B 1 210 ? 9.535 -12.602 22.026 1.00 80.34 210 ARG B C 1
ATOM 3288 O O . ARG B 1 210 ? 9.930 -12.126 23.077 1.00 80.82 210 ARG B O 1
ATOM 3296 N N . THR B 1 211 ? 8.452 -12.149 21.410 1.00 68.60 211 THR B N 1
ATOM 3297 C CA . THR B 1 211 ? 7.798 -10.943 21.894 1.00 66.70 211 THR B CA 1
ATOM 3298 C C . THR B 1 211 ? 6.309 -11.152 22.086 1.00 66.59 211 THR B C 1
ATOM 3299 O O . THR B 1 211 ? 5.636 -11.583 21.157 1.00 66.36 211 THR B O 1
ATOM 3303 N N . THR B 1 212 ? 5.797 -10.817 23.274 1.00 74.46 212 THR B N 1
ATOM 3304 C CA . THR B 1 212 ? 4.350 -10.819 23.546 1.00 82.59 212 THR B CA 1
ATOM 3305 C C . THR B 1 212 ? 3.873 -9.452 24.065 1.00 80.54 212 THR B C 1
ATOM 3306 O O . THR B 1 212 ? 4.675 -8.631 24.491 1.00 76.74 212 THR B O 1
ATOM 3310 N N . TYR B 1 213 ? 2.566 -9.210 24.033 1.00 70.85 213 TYR B N 1
ATOM 3311 C CA . TYR B 1 213 ? 2.019 -7.956 24.545 1.00 65.20 213 TYR B CA 1
ATOM 3312 C C . TYR B 1 213 ? 0.531 -8.061 24.880 1.00 66.20 213 TYR B C 1
ATOM 3313 O O . TYR B 1 213 ? -0.151 -9.005 24.461 1.00 68.28 213 TYR B O 1
ATOM 3322 N N . THR B 1 214 ? 0.026 -7.074 25.611 1.00 62.63 214 THR B N 1
ATOM 3323 C CA . THR B 1 214 ? -1.382 -7.063 25.993 1.00 68.62 214 THR B CA 1
ATOM 3324 C C . THR B 1 214 ? -2.191 -6.120 25.088 1.00 64.85 214 THR B C 1
ATOM 3325 O O . THR B 1 214 ? -1.892 -4.925 25.008 1.00 59.22 214 THR B O 1
ATOM 3329 N N . ASP B 1 215 ? -3.230 -6.628 24.431 1.00 61.38 215 ASP B N 1
ATOM 3330 C CA . ASP B 1 215 ? -3.937 -5.783 23.475 1.00 59.53 215 ASP B CA 1
ATOM 3331 C C . ASP B 1 215 ? -4.888 -4.826 24.178 1.00 59.17 215 ASP B C 1
ATOM 3332 O O . ASP B 1 215 ? -4.800 -4.631 25.391 1.00 66.86 215 ASP B O 1
ATOM 3337 N N . PHE B 1 216 ? -5.795 -4.225 23.416 1.00 66.89 216 PHE B N 1
ATOM 3338 C CA . PHE B 1 216 ? -6.697 -3.233 23.973 1.00 73.48 216 PHE B CA 1
ATOM 3339 C C . PHE B 1 216 ? -7.604 -3.844 25.044 1.00 72.75 216 PHE B C 1
ATOM 3340 O O . PHE B 1 216 ? -8.259 -3.125 25.788 1.00 75.03 216 PHE B O 1
ATOM 3348 N N . HIS B 1 217 ? -7.608 -5.170 25.135 1.00 80.88 217 HIS B N 1
ATOM 3349 C CA . HIS B 1 217 ? -8.440 -5.879 26.106 1.00 88.10 217 HIS B CA 1
ATOM 3350 C C . HIS B 1 217 ? -7.620 -6.709 27.095 1.00 84.85 217 HIS B C 1
ATOM 3351 O O . HIS B 1 217 ? -8.149 -7.617 27.731 1.00 89.26 217 HIS B O 1
ATOM 3358 N N . ALA B 1 218 ? -6.332 -6.396 27.212 1.00 69.82 218 ALA B N 1
ATOM 3359 C CA . ALA B 1 218 ? -5.425 -7.121 28.102 1.00 71.90 218 ALA B CA 1
ATOM 3360 C C . ALA B 1 218 ? -5.288 -8.591 27.708 1.00 76.09 218 ALA B C 1
ATOM 3361 O O . ALA B 1 218 ? -4.861 -9.425 28.512 1.00 76.81 218 ALA B O 1
ATOM 3363 N N . ASN B 1 219 ? -5.663 -8.906 26.471 1.00 88.85 219 ASN B N 1
ATOM 3364 C CA . ASN B 1 219 ? -5.491 -10.253 25.942 1.00 88.95 219 ASN B CA 1
ATOM 3365 C C . ASN B 1 219 ? -4.057 -10.372 25.478 1.00 89.26 219 ASN B C 1
ATOM 3366 O O . ASN B 1 219 ? -3.590 -9.553 24.681 1.00 92.57 219 ASN B O 1
ATOM 3371 N N . THR B 1 220 ? -3.358 -11.383 25.985 1.00 75.22 220 THR B N 1
ATOM 3372 C CA . THR B 1 220 ? -1.928 -11.497 25.751 1.00 74.09 220 THR B CA 1
ATOM 3373 C C . THR B 1 220 ? -1.697 -12.133 24.396 1.00 72.53 220 THR B C 1
ATOM 3374 O O . THR B 1 220 ? -1.594 -13.344 24.290 1.00 77.41 220 THR B O 1
ATOM 3378 N N . ARG B 1 221 ? -1.625 -11.319 23.355 1.00 97.01 221 ARG B N 1
ATOM 3379 C CA . ARG B 1 221 ? -1.311 -11.845 22.040 1.00 95.97 221 ARG B CA 1
ATOM 3380 C C . ARG B 1 221 ? 0.194 -11.834 21.977 1.00 93.91 221 ARG B C 1
ATOM 3381 O O . ARG B 1 221 ? 0.820 -11.106 22.738 1.00 104.00 221 ARG B O 1
ATOM 3389 N N . ASP B 1 222 ? 0.797 -12.643 21.114 1.00 70.15 222 ASP B N 1
ATOM 3390 C CA . ASP B 1 222 ? 2.245 -12.519 20.938 1.00 69.85 222 ASP B CA 1
ATOM 3391 C C . ASP B 1 222 ? 2.570 -11.859 19.607 1.00 71.05 222 ASP B C 1
ATOM 3392 O O . ASP B 1 222 ? 1.928 -12.148 18.594 1.00 77.49 222 ASP B O 1
ATOM 3397 N N . LEU B 1 223 ? 3.565 -10.976 19.620 1.00 70.87 223 LEU B N 1
ATOM 3398 C CA . LEU B 1 223 ? 3.857 -10.118 18.475 1.00 76.37 223 LEU B CA 1
ATOM 3399 C C . LEU B 1 223 ? 4.244 -10.888 17.210 1.00 62.63 223 LEU B C 1
ATOM 3400 O O . LEU B 1 223 ? 5.269 -11.555 17.174 1.00 70.29 223 LEU B O 1
ATOM 3405 N N . PRO B 1 224 ? 3.400 -10.798 16.170 1.00 61.93 224 PRO B N 1
ATOM 3406 C CA . PRO B 1 224 ? 3.597 -11.473 14.887 1.00 62.66 224 PRO B CA 1
ATOM 3407 C C . PRO B 1 224 ? 4.782 -10.888 14.172 1.00 61.78 224 PRO B C 1
ATOM 3408 O O . PRO B 1 224 ? 5.119 -9.765 14.473 1.00 60.15 224 PRO B O 1
ATOM 3412 N N . ASP B 1 225 ? 5.404 -11.629 13.261 1.00 62.97 225 ASP B N 1
ATOM 3413 C CA . ASP B 1 225 ? 6.463 -11.076 12.430 1.00 62.31 225 ASP B CA 1
ATOM 3414 C C . ASP B 1 225 ? 5.889 -9.971 11.559 1.00 60.33 225 ASP B C 1
ATOM 3415 O O . ASP B 1 225 ? 4.698 -10.000 11.225 1.00 60.06 225 ASP B O 1
ATOM 3420 N N . GLY B 1 226 ? 6.745 -9.006 11.199 1.00 63.19 226 GLY B N 1
ATOM 3421 C CA . GLY B 1 226 ? 6.363 -7.863 10.392 1.00 57.29 226 GLY B CA 1
ATOM 3422 C C . GLY B 1 226 ? 5.520 -8.177 9.166 1.00 57.64 226 GLY B C 1
ATOM 3423 O O . GLY B 1 226 ? 4.454 -7.589 8.960 1.00 62.58 226 GLY B O 1
ATOM 3424 N N . GLU B 1 227 ? 5.997 -9.110 8.353 1.00 75.12 227 GLU B N 1
ATOM 3425 C CA . GLU B 1 227 ? 5.326 -9.514 7.119 1.00 68.55 227 GLU B CA 1
ATOM 3426 C C . GLU B 1 227 ? 3.836 -9.898 7.286 1.00 68.41 227 GLU B C 1
ATOM 3427 O O . GLU B 1 227 ? 3.062 -9.882 6.322 1.00 69.07 227 GLU B O 1
ATOM 3433 N N . GLY B 1 228 ? 3.433 -10.246 8.505 1.00 60.53 228 GLY B N 1
ATOM 3434 C CA . GLY B 1 228 ? 2.073 -10.687 8.753 1.00 61.07 228 GLY B CA 1
ATOM 3435 C C . GLY B 1 228 ? 1.146 -9.534 9.051 1.00 59.19 228 GLY B C 1
ATOM 3436 O O . GLY B 1 228 ? -0.062 -9.576 8.739 1.00 59.40 228 GLY B O 1
ATOM 3437 N N . VAL B 1 229 ? 1.705 -8.481 9.644 1.00 57.49 229 VAL B N 1
ATOM 3438 C CA . VAL B 1 229 ? 0.887 -7.362 10.070 1.00 55.78 229 VAL B CA 1
ATOM 3439 C C . VAL B 1 229 ? 0.672 -6.396 8.919 1.00 54.55 229 VAL B C 1
ATOM 3440 O O . VAL B 1 229 ? -0.438 -5.975 8.664 1.00 57.46 229 VAL B O 1
ATOM 3444 N N . PHE B 1 230 ? 1.734 -6.035 8.222 1.00 54.16 230 PHE B N 1
ATOM 3445 C CA . PHE B 1 230 ? 1.613 -5.004 7.194 1.00 54.33 230 PHE B CA 1
ATOM 3446 C C . PHE B 1 230 ? 1.533 -5.568 5.807 1.00 54.28 230 PHE B C 1
ATOM 3447 O O . PHE B 1 230 ? 2.362 -6.368 5.410 1.00 55.60 230 PHE B O 1
ATOM 3455 N N . GLU B 1 231 ? 0.558 -5.111 5.051 1.00 54.01 231 GLU B N 1
ATOM 3456 C CA . GLU B 1 231 ? 0.587 -5.343 3.633 1.00 55.07 231 GLU B CA 1
ATOM 3457 C C . GLU B 1 231 ? 1.780 -4.570 3.061 1.00 54.30 231 GLU B C 1
ATOM 3458 O O . GLU B 1 231 ? 2.200 -3.541 3.604 1.00 52.61 231 GLU B O 1
ATOM 3464 N N . SER B 1 232 ? 2.372 -5.080 1.992 1.00 82.50 232 SER B N 1
ATOM 3465 C CA . SER B 1 232 ? 3.521 -4.399 1.431 1.00 88.17 232 SER B CA 1
ATOM 3466 C C . SER B 1 232 ? 3.040 -3.282 0.533 1.00 79.19 232 SER B C 1
ATOM 3467 O O . SER B 1 232 ? 2.215 -3.501 -0.351 1.00 83.86 232 SER B O 1
ATOM 3470 N N . VAL B 1 233 ? 3.535 -2.076 0.765 1.00 76.57 233 VAL B N 1
ATOM 3471 C CA . VAL B 1 233 ? 3.246 -0.987 -0.153 1.00 83.85 233 VAL B CA 1
ATOM 3472 C C . VAL B 1 233 ? 4.049 -1.234 -1.440 1.00 90.18 233 VAL B C 1
ATOM 3473 O O . VAL B 1 233 ? 3.653 -0.819 -2.528 1.00 85.43 233 VAL B O 1
ATOM 3477 N N . ASP B 1 234 ? 5.174 -1.932 -1.305 1.00 112.24 234 ASP B N 1
ATOM 3478 C CA . ASP B 1 234 ? 6.005 -2.270 -2.455 1.00 115.91 234 ASP B CA 1
ATOM 3479 C C . ASP B 1 234 ? 5.453 -3.487 -3.195 1.00 119.67 234 ASP B C 1
ATOM 3480 O O . ASP B 1 234 ? 4.577 -3.364 -4.053 1.00 122.03 234 ASP B O 1
ATOM 3485 N N . GLY C 1 3 ? -27.402 0.987 5.445 1.00 75.21 3 GLY C N 1
ATOM 3486 C CA . GLY C 1 3 ? -26.180 1.427 4.801 1.00 73.56 3 GLY C CA 1
ATOM 3487 C C . GLY C 1 3 ? -25.400 2.420 5.645 1.00 71.78 3 GLY C C 1
ATOM 3488 O O . GLY C 1 3 ? -24.706 3.289 5.120 1.00 69.59 3 GLY C O 1
ATOM 3489 N N . TYR C 1 4 ? -25.516 2.293 6.960 1.00 68.11 4 TYR C N 1
ATOM 3490 C CA . TYR C 1 4 ? -24.697 3.079 7.869 1.00 66.11 4 TYR C CA 1
ATOM 3491 C C . TYR C 1 4 ? -24.802 2.504 9.270 1.00 66.77 4 TYR C C 1
ATOM 3492 O O . TYR C 1 4 ? -25.811 1.910 9.632 1.00 68.54 4 TYR C O 1
ATOM 3501 N N . PHE C 1 5 ? -23.724 2.629 10.035 1.00 63.77 5 PHE C N 1
ATOM 3502 C CA . PHE C 1 5 ? -23.726 2.190 11.425 1.00 64.43 5 PHE C CA 1
ATOM 3503 C C . PHE C 1 5 ? -24.619 3.131 12.275 1.00 64.18 5 PHE C C 1
ATOM 3504 O O . PHE C 1 5 ? -24.190 4.188 12.730 1.00 62.53 5 PHE C O 1
ATOM 3512 N N . TYR C 1 6 ? -25.867 2.716 12.457 1.00 68.56 6 TYR C N 1
ATOM 3513 C CA . TYR C 1 6 ? -26.888 3.521 13.119 1.00 68.76 6 TYR C CA 1
ATOM 3514 C C . TYR C 1 6 ? -26.488 4.008 14.511 1.00 68.13 6 TYR C C 1
ATOM 3515 O O . TYR C 1 6 ? -26.752 5.169 14.878 1.00 67.10 6 TYR C O 1
ATOM 3524 N N . ASN C 1 7 ? -25.869 3.123 15.285 1.00 66.35 7 ASN C N 1
ATOM 3525 C CA . ASN C 1 7 ? -25.527 3.428 16.667 1.00 66.27 7 ASN C CA 1
ATOM 3526 C C . ASN C 1 7 ? -24.181 4.118 16.816 1.00 65.57 7 ASN C C 1
ATOM 3527 O O . ASN C 1 7 ? -23.689 4.286 17.933 1.00 64.18 7 ASN C O 1
ATOM 3532 N N . SER C 1 8 ? -23.575 4.482 15.692 1.00 62.87 8 SER C N 1
ATOM 3533 C CA . SER C 1 8 ? -22.352 5.271 15.702 1.00 60.85 8 SER C CA 1
ATOM 3534 C C . SER C 1 8 ? -22.458 6.427 16.687 1.00 64.76 8 SER C C 1
ATOM 3535 O O . SER C 1 8 ? -23.442 7.161 16.669 1.00 59.97 8 SER C O 1
ATOM 3538 N N . SER C 1 9 ? -21.474 6.552 17.574 1.00 61.87 9 SER C N 1
ATOM 3539 C CA . SER C 1 9 ? -21.414 7.655 18.534 1.00 69.09 9 SER C CA 1
ATOM 3540 C C . SER C 1 9 ? -21.230 9.014 17.842 1.00 60.13 9 SER C C 1
ATOM 3541 O O . SER C 1 9 ? -21.864 10.028 18.207 1.00 64.41 9 SER C O 1
ATOM 3544 N N . PHE C 1 10 ? -20.369 9.027 16.832 1.00 55.18 10 PHE C N 1
ATOM 3545 C CA . PHE C 1 10 ? -20.132 10.239 16.070 1.00 53.31 10 PHE C CA 1
ATOM 3546 C C . PHE C 1 10 ? -21.427 10.642 15.406 1.00 53.57 10 PHE C C 1
ATOM 3547 O O . PHE C 1 10 ? -21.812 11.812 15.469 1.00 52.87 10 PHE C O 1
ATOM 3555 N N . ARG C 1 11 ? -22.104 9.677 14.782 1.00 54.90 11 ARG C N 1
ATOM 3556 C CA . ARG C 1 11 ? -23.399 9.957 14.159 1.00 55.52 11 ARG C CA 1
ATOM 3557 C C . ARG C 1 11 ? -24.372 10.629 15.128 1.00 64.06 11 ARG C C 1
ATOM 3558 O O . ARG C 1 11 ? -25.008 11.646 14.790 1.00 55.49 11 ARG C O 1
ATOM 3566 N N . ARG C 1 12 ? -24.439 10.097 16.349 1.00 60.47 12 ARG C N 1
ATOM 3567 C CA . ARG C 1 12 ? -25.334 10.657 17.357 1.00 61.26 12 ARG C CA 1
ATOM 3568 C C . ARG C 1 12 ? -24.967 12.128 17.668 1.00 59.55 12 ARG C C 1
ATOM 3569 O O . ARG C 1 12 ? -25.850 12.982 17.748 1.00 59.63 12 ARG C O 1
ATOM 3577 N N . TYR C 1 13 ? -23.685 12.433 17.830 1.00 55.88 13 TYR C N 1
ATOM 3578 C CA . TYR C 1 13 ? -23.335 13.832 18.084 1.00 54.34 13 TYR C CA 1
ATOM 3579 C C . TYR C 1 13 ? -23.614 14.776 16.894 1.00 58.21 13 TYR C C 1
ATOM 3580 O O . TYR C 1 13 ? -24.149 15.872 17.081 1.00 52.68 13 TYR C O 1
ATOM 3589 N N . ALA C 1 14 ? -23.319 14.316 15.681 1.00 51.64 14 ALA C N 1
ATOM 3590 C CA . ALA C 1 14 ? -23.646 15.057 14.464 1.00 50.86 14 ALA C CA 1
ATOM 3591 C C . ALA C 1 14 ? -25.135 15.393 14.374 1.00 51.98 14 ALA C C 1
ATOM 3592 O O . ALA C 1 14 ? -25.533 16.472 13.931 1.00 51.36 14 ALA C O 1
ATOM 3594 N N . THR C 1 15 ? -25.966 14.445 14.772 1.00 53.79 15 THR C N 1
ATOM 3595 C CA . THR C 1 15 ? -27.393 14.631 14.654 1.00 55.14 15 THR C CA 1
ATOM 3596 C C . THR C 1 15 ? -27.902 15.536 15.771 1.00 57.06 15 THR C C 1
ATOM 3597 O O . THR C 1 15 ? -28.741 16.396 15.544 1.00 55.47 15 THR C O 1
ATOM 3601 N N . LEU C 1 16 ? -27.384 15.342 16.976 1.00 55.38 16 LEU C N 1
ATOM 3602 C CA . LEU C 1 16 ? -27.757 16.176 18.104 1.00 55.65 16 LEU C CA 1
ATOM 3603 C C . LEU C 1 16 ? -27.493 17.635 17.773 1.00 53.94 16 LEU C C 1
ATOM 3604 O O . LEU C 1 16 ? -28.408 18.467 17.820 1.00 54.37 16 LEU C O 1
ATOM 3609 N N . MET C 1 17 ? -26.242 17.933 17.414 1.00 53.10 17 MET C N 1
ATOM 3610 C CA . MET C 1 17 ? -25.848 19.289 17.019 1.00 51.44 17 MET C CA 1
ATOM 3611 C C . MET C 1 17 ? -26.703 19.780 15.859 1.00 58.80 17 MET C C 1
ATOM 3612 O O . MET C 1 17 ? -27.208 20.906 15.893 1.00 66.47 17 MET C O 1
ATOM 3617 N N . GLY C 1 18 ? -26.872 18.948 14.832 1.00 51.05 18 GLY C N 1
ATOM 3618 C CA . GLY C 1 18 ? -27.673 19.369 13.695 1.00 51.40 18 GLY C CA 1
ATOM 3619 C C . GLY C 1 18 ? -29.107 19.732 14.060 1.00 57.78 18 GLY C C 1
ATOM 3620 O O . GLY C 1 18 ? -29.726 20.594 13.446 1.00 53.00 18 GLY C O 1
ATOM 3621 N N . ASP C 1 19 ? -29.634 19.049 15.066 1.00 56.49 19 ASP C N 1
ATOM 3622 C CA . ASP C 1 19 ? -31.054 19.098 15.364 1.00 62.45 19 ASP C CA 1
ATOM 3623 C C . ASP C 1 19 ? -31.354 20.232 16.318 1.00 58.31 19 ASP C C 1
ATOM 3624 O O . ASP C 1 19 ? -32.473 20.762 16.321 1.00 63.27 19 ASP C O 1
ATOM 3629 N N . LEU C 1 20 ? -30.372 20.599 17.134 1.00 54.90 20 LEU C N 1
ATOM 3630 C CA . LEU C 1 20 ? -30.539 21.784 17.952 1.00 54.69 20 LEU C CA 1
ATOM 3631 C C . LEU C 1 20 ? -30.773 22.993 17.042 1.00 53.81 20 LEU C C 1
ATOM 3632 O O . LEU C 1 20 ? -31.555 23.903 17.362 1.00 54.45 20 LEU C O 1
ATOM 3637 N N . PHE C 1 21 ? -30.106 22.973 15.890 1.00 58.37 21 PHE C N 1
ATOM 3638 C CA . PHE C 1 21 ? -30.135 24.077 14.940 1.00 57.81 21 PHE C CA 1
ATOM 3639 C C . PHE C 1 21 ? -30.937 23.726 13.694 1.00 58.42 21 PHE C C 1
ATOM 3640 O O . PHE C 1 21 ? -30.721 24.292 12.627 1.00 62.79 21 PHE C O 1
ATOM 3648 N N . SER C 1 22 ? -31.840 22.769 13.819 1.00 57.98 22 SER C N 1
ATOM 3649 C CA . SER C 1 22 ? -32.639 22.332 12.684 1.00 66.85 22 SER C CA 1
ATOM 3650 C C . SER C 1 22 ? -33.890 23.192 12.521 1.00 68.74 22 SER C C 1
ATOM 3651 O O . SER C 1 22 ? -34.437 23.327 11.420 1.00 63.47 22 SER C O 1
ATOM 3654 N N . ASN C 1 23 ? -34.338 23.755 13.638 1.00 63.04 23 ASN C N 1
ATOM 3655 C CA . ASN C 1 23 ? -35.628 24.407 13.730 1.00 59.29 23 ASN C CA 1
ATOM 3656 C C . ASN C 1 23 ? -35.511 25.914 13.928 1.00 65.20 23 ASN C C 1
ATOM 3657 O O . ASN C 1 23 ? -35.886 26.455 14.972 1.00 58.87 23 ASN C O 1
ATOM 3662 N N . ILE C 1 24 ? -34.975 26.576 12.909 1.00 57.10 24 ILE C N 1
ATOM 3663 C CA . ILE C 1 24 ? -34.752 28.011 12.903 1.00 56.12 24 ILE C CA 1
ATOM 3664 C C . ILE C 1 24 ? -35.389 28.597 11.673 1.00 56.94 24 ILE C C 1
ATOM 3665 O O . ILE C 1 24 ? -35.086 28.182 10.557 1.00 56.75 24 ILE C O 1
ATOM 3670 N N . GLN C 1 25 ? -36.255 29.579 11.853 1.00 64.85 25 GLN C N 1
ATOM 3671 C CA . GLN C 1 25 ? -36.880 30.188 10.701 1.00 64.10 25 GLN C CA 1
ATOM 3672 C C . GLN C 1 25 ? -36.537 31.671 10.667 1.00 66.28 25 GLN C C 1
ATOM 3673 O O . GLN C 1 25 ? -36.180 32.249 11.689 1.00 65.94 25 GLN C O 1
ATOM 3679 N N . ILE C 1 26 ? -36.575 32.268 9.482 1.00 58.20 26 ILE C N 1
ATOM 3680 C CA . ILE C 1 26 ? -36.456 33.722 9.378 1.00 60.05 26 ILE C CA 1
ATOM 3681 C C . ILE C 1 26 ? -37.743 34.321 8.815 1.00 60.87 26 ILE C C 1
ATOM 3682 O O . ILE C 1 26 ? -38.410 33.713 7.956 1.00 68.20 26 ILE C O 1
ATOM 3687 N N . LYS C 1 27 ? -38.103 35.491 9.334 1.00 60.34 27 LYS C N 1
ATOM 3688 C CA . LYS C 1 27 ? -39.275 36.219 8.859 1.00 62.58 27 LYS C CA 1
ATOM 3689 C C . LYS C 1 27 ? -38.906 37.033 7.623 1.00 62.37 27 LYS C C 1
ATOM 3690 O O . LYS C 1 27 ? -37.870 37.649 7.572 1.00 60.48 27 LYS C O 1
ATOM 3696 N N . ARG C 1 28 ? -39.775 37.035 6.635 1.00 64.53 28 ARG C N 1
ATOM 3697 C CA . ARG C 1 28 ? -39.513 37.618 5.338 1.00 64.82 28 ARG C CA 1
ATOM 3698 C C . ARG C 1 28 ? -40.790 38.329 4.902 1.00 67.60 28 ARG C C 1
ATOM 3699 O O . ARG C 1 28 ? -41.720 37.674 4.437 1.00 76.11 28 ARG C O 1
ATOM 3707 N N . GLN C 1 29 ? -40.870 39.650 5.069 1.00 92.27 29 GLN C N 1
ATOM 3708 C CA . GLN C 1 29 ? -42.136 40.341 4.796 1.00 103.40 29 GLN C CA 1
ATOM 3709 C C . GLN C 1 29 ? -42.470 40.415 3.303 1.00 98.82 29 GLN C C 1
ATOM 3710 O O . GLN C 1 29 ? -41.672 40.887 2.506 1.00 94.18 29 GLN C O 1
ATOM 3716 N N . LEU C 1 30 ? -43.644 39.922 2.930 1.00 95.77 30 LEU C N 1
ATOM 3717 C CA . LEU C 1 30 ? -44.118 40.011 1.549 1.00 109.44 30 LEU C CA 1
ATOM 3718 C C . LEU C 1 30 ? -45.345 40.909 1.397 1.00 116.34 30 LEU C C 1
ATOM 3719 O O . LEU C 1 30 ? -45.884 41.432 2.375 1.00 113.71 30 LEU C O 1
ATOM 3724 N N . GLU C 1 31 ? -45.769 41.081 0.150 1.00 121.73 31 GLU C N 1
ATOM 3725 C CA . GLU C 1 31 ? -46.900 41.927 -0.171 1.00 126.22 31 GLU C CA 1
ATOM 3726 C C . GLU C 1 31 ? -48.169 41.352 0.436 1.00 125.89 31 GLU C C 1
ATOM 3727 O O . GLU C 1 31 ? -48.945 42.066 1.075 1.00 123.89 31 GLU C O 1
ATOM 3733 N N . SER C 1 32 ? -48.364 40.053 0.239 1.00 123.93 32 SER C N 1
ATOM 3734 C CA . SER C 1 32 ? -49.530 39.345 0.752 1.00 120.54 32 SER C CA 1
ATOM 3735 C C . SER C 1 32 ? -49.528 39.201 2.272 1.00 120.95 32 SER C C 1
ATOM 3736 O O . SER C 1 32 ? -50.587 39.107 2.895 1.00 127.79 32 SER C O 1
ATOM 3739 N N . GLY C 1 33 ? -48.335 39.195 2.860 1.00 113.00 33 GLY C N 1
ATOM 3740 C CA . GLY C 1 33 ? -48.181 39.037 4.297 1.00 109.38 33 GLY C CA 1
ATOM 3741 C C . GLY C 1 33 ? -46.837 38.415 4.638 1.00 107.40 33 GLY C C 1
ATOM 3742 O O . GLY C 1 33 ? -46.099 38.008 3.744 1.00 104.32 33 GLY C O 1
ATOM 3743 N N . ASP C 1 34 ? -46.521 38.329 5.927 1.00 79.11 34 ASP C N 1
ATOM 3744 C CA . ASP C 1 34 ? -45.245 37.764 6.372 1.00 75.94 34 ASP C CA 1
ATOM 3745 C C . ASP C 1 34 ? -45.066 36.313 5.945 1.00 75.86 34 ASP C C 1
ATOM 3746 O O . ASP C 1 34 ? -45.953 35.502 6.131 1.00 77.78 34 ASP C O 1
ATOM 3751 N N . LYS C 1 35 ? -43.915 35.990 5.366 1.00 73.76 35 LYS C N 1
ATOM 3752 C CA . LYS C 1 35 ? -43.569 34.594 5.071 1.00 73.34 35 LYS C CA 1
ATOM 3753 C C . LYS C 1 35 ? -42.428 34.120 5.956 1.00 70.44 35 LYS C C 1
ATOM 3754 O O . LYS C 1 35 ? -41.406 34.768 6.041 1.00 68.24 35 LYS C O 1
ATOM 3760 N N . PHE C 1 36 ? -42.610 32.979 6.601 1.00 70.62 36 PHE C N 1
ATOM 3761 C CA . PHE C 1 36 ? -41.581 32.388 7.445 1.00 68.22 36 PHE C CA 1
ATOM 3762 C C . PHE C 1 36 ? -40.877 31.247 6.726 1.00 67.44 36 PHE C C 1
ATOM 3763 O O . PHE C 1 36 ? -41.517 30.317 6.261 1.00 69.20 36 PHE C O 1
ATOM 3771 N N . ILE C 1 37 ? -39.561 31.324 6.597 1.00 64.97 37 ILE C N 1
ATOM 3772 C CA . ILE C 1 37 ? -38.862 30.233 5.920 1.00 64.32 37 ILE C CA 1
ATOM 3773 C C . ILE C 1 37 ? -37.826 29.528 6.796 1.00 62.18 37 ILE C C 1
ATOM 3774 O O . ILE C 1 37 ? -37.040 30.159 7.486 1.00 60.29 37 ILE C O 1
ATOM 3779 N N . ARG C 1 38 ? -37.860 28.204 6.771 1.00 73.90 38 ARG C N 1
ATOM 3780 C CA . ARG C 1 38 ? -36.929 27.396 7.554 1.00 73.85 38 ARG C CA 1
ATOM 3781 C C . ARG C 1 38 ? -35.523 27.380 6.954 1.00 67.81 38 ARG C C 1
ATOM 3782 O O . ARG C 1 38 ? -35.353 27.295 5.743 1.00 68.63 38 ARG C O 1
ATOM 3790 N N . VAL C 1 39 ? -34.523 27.490 7.817 1.00 56.89 39 VAL C N 1
ATOM 3791 C CA . VAL C 1 39 ? -33.131 27.398 7.385 1.00 54.95 39 VAL C CA 1
ATOM 3792 C C . VAL C 1 39 ? -32.662 25.929 7.399 1.00 54.87 39 VAL C C 1
ATOM 3793 O O . VAL C 1 39 ? -32.501 25.342 8.469 1.00 54.51 39 VAL C O 1
ATOM 3797 N N . PRO C 1 40 ? -32.466 25.344 6.200 1.00 55.39 40 PRO C N 1
ATOM 3798 C CA . PRO C 1 40 ? -32.023 23.979 5.922 1.00 55.54 40 PRO C CA 1
ATOM 3799 C C . PRO C 1 40 ? -30.568 23.712 6.307 1.00 53.46 40 PRO C C 1
ATOM 3800 O O . PRO C 1 40 ? -29.672 24.543 6.048 1.00 51.97 40 PRO C O 1
ATOM 3804 N N . ILE C 1 41 ? -30.324 22.555 6.916 1.00 53.48 41 ILE C N 1
ATOM 3805 C CA . ILE C 1 41 ? -29.014 22.303 7.477 1.00 51.71 41 ILE C CA 1
ATOM 3806 C C . ILE C 1 41 ? -28.364 21.076 6.852 1.00 51.87 41 ILE C C 1
ATOM 3807 O O . ILE C 1 41 ? -29.023 20.081 6.643 1.00 53.40 41 ILE C O 1
ATOM 3812 N N . THR C 1 42 ? -27.081 21.161 6.503 1.00 50.45 42 THR C N 1
ATOM 3813 C CA . THR C 1 42 ? -26.382 19.995 5.956 1.00 50.64 42 THR C CA 1
ATOM 3814 C C . THR C 1 42 ? -25.168 19.607 6.812 1.00 49.23 42 THR C C 1
ATOM 3815 O O . THR C 1 42 ? -24.614 20.434 7.540 1.00 47.85 42 THR C O 1
ATOM 3819 N N . TYR C 1 43 ? -24.731 18.356 6.691 1.00 49.70 43 TYR C N 1
ATOM 3820 C CA . TYR C 1 43 ? -23.535 17.900 7.397 1.00 48.61 43 TYR C CA 1
ATOM 3821 C C . TYR C 1 43 ? -22.502 17.495 6.375 1.00 48.34 43 TYR C C 1
ATOM 3822 O O . TYR C 1 43 ? -22.696 16.559 5.636 1.00 49.54 43 TYR C O 1
ATOM 3831 N N . ALA C 1 44 ? -21.428 18.253 6.288 1.00 46.91 44 ALA C N 1
ATOM 3832 C CA . ALA C 1 44 ? -20.487 18.056 5.218 1.00 46.79 44 ALA C CA 1
ATOM 3833 C C . ALA C 1 44 ? -19.194 18.792 5.489 1.00 45.19 44 ALA C C 1
ATOM 3834 O O . ALA C 1 44 ? -19.149 19.738 6.265 1.00 44.16 44 ALA C O 1
ATOM 3836 N N . SER C 1 45 ? -18.121 18.318 4.880 1.00 45.11 45 SER C N 1
ATOM 3837 C CA . SER C 1 45 ? -16.875 19.049 4.938 1.00 55.85 45 SER C CA 1
ATOM 3838 C C . SER C 1 45 ? -17.130 20.429 4.349 1.00 52.05 45 SER C C 1
ATOM 3839 O O . SER C 1 45 ? -17.922 20.566 3.423 1.00 44.33 45 SER C O 1
ATOM 3842 N N . LYS C 1 46 ? -16.489 21.450 4.901 1.00 49.91 46 LYS C N 1
ATOM 3843 C CA . LYS C 1 46 ? -16.784 22.802 4.461 1.00 45.30 46 LYS C CA 1
ATOM 3844 C C . LYS C 1 46 ? -16.410 23.012 2.991 1.00 44.38 46 LYS C C 1
ATOM 3845 O O . LYS C 1 46 ? -17.230 23.474 2.204 1.00 57.15 46 LYS C O 1
ATOM 3851 N N . GLU C 1 47 ? -15.207 22.597 2.614 1.00 53.82 47 GLU C N 1
ATOM 3852 C CA . GLU C 1 47 ? -14.717 22.772 1.248 1.00 57.04 47 GLU C CA 1
ATOM 3853 C C . GLU C 1 47 ? -15.720 22.215 0.246 1.00 57.50 47 GLU C C 1
ATOM 3854 O O . GLU C 1 47 ? -16.118 22.887 -0.712 1.00 68.82 47 GLU C O 1
ATOM 3860 N N . HIS C 1 48 ? -16.139 20.985 0.518 1.00 53.40 48 HIS C N 1
ATOM 3861 C CA . HIS C 1 48 ? -17.161 20.275 -0.236 1.00 60.99 48 HIS C CA 1
ATOM 3862 C C . HIS C 1 48 ? -18.427 21.115 -0.395 1.00 65.06 48 HIS C C 1
ATOM 3863 O O . HIS C 1 48 ? -18.854 21.428 -1.521 1.00 69.43 48 HIS C O 1
ATOM 3870 N N . PHE C 1 49 ? -19.002 21.499 0.745 1.00 68.28 49 PHE C N 1
ATOM 3871 C CA . PHE C 1 49 ? -20.250 22.250 0.773 1.00 64.36 49 PHE C CA 1
ATOM 3872 C C . PHE C 1 49 ? -20.153 23.489 -0.077 1.00 66.18 49 PHE C C 1
ATOM 3873 O O . PHE C 1 49 ? -21.067 23.798 -0.832 1.00 71.71 49 PHE C O 1
ATOM 3881 N N . MET C 1 50 ? -19.037 24.190 0.031 1.00 59.85 50 MET C N 1
ATOM 3882 C CA . MET C 1 50 ? -18.895 25.432 -0.703 1.00 59.73 50 MET C CA 1
ATOM 3883 C C . MET C 1 50 ? -18.768 25.159 -2.191 1.00 63.86 50 MET C C 1
ATOM 3884 O O . MET C 1 50 ? -19.265 25.932 -3.003 1.00 66.06 50 MET C O 1
ATOM 3889 N N . MET C 1 51 ? -18.107 24.063 -2.551 1.00 75.13 51 MET C N 1
ATOM 3890 C CA . MET C 1 51 ? -18.033 23.681 -3.956 1.00 77.63 51 MET C CA 1
ATOM 3891 C C . MET C 1 51 ? -19.431 23.484 -4.532 1.00 79.86 51 MET C C 1
ATOM 3892 O O . MET C 1 51 ? -19.796 24.130 -5.520 1.00 81.84 51 MET C O 1
ATOM 3897 N N . LYS C 1 52 ? -20.208 22.596 -3.911 1.00 70.81 52 LYS C N 1
ATOM 3898 C CA . LYS C 1 52 ? -21.576 22.319 -4.366 1.00 75.42 52 LYS C CA 1
ATOM 3899 C C . LYS C 1 52 ? -22.467 23.574 -4.344 1.00 82.41 52 LYS C C 1
ATOM 3900 O O . LYS C 1 52 ? -23.376 23.731 -5.159 1.00 82.37 52 LYS C O 1
ATOM 3906 N N . LEU C 1 53 ? -22.196 24.462 -3.399 1.00 70.00 53 LEU C N 1
ATOM 3907 C CA . LEU C 1 53 ? -22.927 25.711 -3.278 1.00 64.64 53 LEU C CA 1
ATOM 3908 C C . LEU C 1 53 ? -22.576 26.653 -4.429 1.00 66.97 53 LEU C C 1
ATOM 3909 O O . LEU C 1 53 ? -23.418 27.419 -4.885 1.00 69.13 53 LEU C O 1
ATOM 3914 N N . ASN C 1 54 ? -21.318 26.620 -4.867 1.00 81.53 54 ASN C N 1
ATOM 3915 C CA . ASN C 1 54 ? -20.886 27.383 -6.037 1.00 77.01 54 ASN C CA 1
ATOM 3916 C C . ASN C 1 54 ? -21.448 26.789 -7.326 1.00 87.18 54 ASN C C 1
ATOM 3917 O O . ASN C 1 54 ? -21.656 27.497 -8.313 1.00 85.55 54 ASN C O 1
ATOM 3922 N N . LYS C 1 55 ? -21.686 25.482 -7.311 1.00 79.31 55 LYS C N 1
ATOM 3923 C CA . LYS C 1 55 ? -22.311 24.813 -8.444 1.00 78.09 55 LYS C CA 1
ATOM 3924 C C . LYS C 1 55 ? -23.793 25.182 -8.538 1.00 93.62 55 LYS C C 1
ATOM 3925 O O . LYS C 1 55 ? -24.312 25.401 -9.636 1.00 102.45 55 LYS C O 1
ATOM 3931 N N . TRP C 1 56 ? -24.472 25.240 -7.388 1.00 104.80 56 TRP C N 1
ATOM 3932 C CA . TRP C 1 56 ? -25.901 25.574 -7.344 1.00 103.71 56 TRP C CA 1
ATOM 3933 C C . TRP C 1 56 ? -26.161 27.057 -7.650 1.00 111.70 56 TRP C C 1
ATOM 3934 O O . TRP C 1 56 ? -27.097 27.401 -8.378 1.00 109.66 56 TRP C O 1
ATOM 3945 N N . THR C 1 57 ? -25.322 27.924 -7.082 1.00 121.42 57 THR C N 1
ATOM 3946 C CA . THR C 1 57 ? -25.515 29.374 -7.149 1.00 110.56 57 THR C CA 1
ATOM 3947 C C . THR C 1 57 ? -25.051 29.948 -8.473 1.00 123.15 57 THR C C 1
ATOM 3948 O O . THR C 1 57 ? -25.223 31.140 -8.740 1.00 127.74 57 THR C O 1
ATOM 3952 N N . SER C 1 58 ? -24.450 29.102 -9.301 1.00 139.95 58 SER C N 1
ATOM 3953 C CA . SER C 1 58 ? -23.977 29.556 -10.594 1.00 146.81 58 SER C CA 1
ATOM 3954 C C . SER C 1 58 ? -25.186 29.722 -11.499 1.00 155.71 58 SER C C 1
ATOM 3955 O O . SER C 1 58 ? -25.998 28.801 -11.644 1.00 155.87 58 SER C O 1
ATOM 3958 N N . ILE C 1 59 ? -25.307 30.898 -12.105 1.00 130.66 59 ILE C N 1
ATOM 3959 C CA . ILE C 1 59 ? -26.437 31.158 -12.981 1.00 132.22 59 ILE C CA 1
ATOM 3960 C C . ILE C 1 59 ? -26.146 30.576 -14.355 1.00 129.90 59 ILE C C 1
ATOM 3961 O O . ILE C 1 59 ? -25.582 31.240 -15.231 1.00 118.27 59 ILE C O 1
ATOM 3966 N N . ASN C 1 60 ? -26.559 29.325 -14.531 1.00 165.34 60 ASN C N 1
ATOM 3967 C CA . ASN C 1 60 ? -26.346 28.614 -15.776 1.00 170.85 60 ASN C CA 1
ATOM 3968 C C . ASN C 1 60 ? -27.493 28.951 -16.703 1.00 173.48 60 ASN C C 1
ATOM 3969 O O . ASN C 1 60 ? -27.323 29.033 -17.922 1.00 171.05 60 ASN C O 1
ATOM 3974 N N . SER C 1 61 ? -28.673 29.126 -16.112 1.00 185.73 61 SER C N 1
ATOM 3975 C CA . SER C 1 61 ? -29.866 29.394 -16.898 1.00 186.80 61 SER C CA 1
ATOM 3976 C C . SER C 1 61 ? -30.945 30.324 -16.295 1.00 187.55 61 SER C C 1
ATOM 3977 O O . SER C 1 61 ? -30.715 30.989 -15.285 1.00 182.85 61 SER C O 1
ATOM 3980 N N . GLN C 1 62 ? -32.116 30.366 -16.940 1.00 169.22 62 GLN C N 1
ATOM 3981 C CA . GLN C 1 62 ? -33.215 31.262 -16.543 1.00 166.26 62 GLN C CA 1
ATOM 3982 C C . GLN C 1 62 ? -34.153 30.778 -15.436 1.00 159.08 62 GLN C C 1
ATOM 3983 O O . GLN C 1 62 ? -34.557 31.562 -14.578 1.00 146.97 62 GLN C O 1
ATOM 3989 N N . GLU C 1 63 ? -34.483 29.488 -15.431 1.00 203.34 63 GLU C N 1
ATOM 3990 C CA . GLU C 1 63 ? -35.329 28.936 -14.371 1.00 203.22 63 GLU C CA 1
ATOM 3991 C C . GLU C 1 63 ? -34.483 28.904 -13.103 1.00 204.54 63 GLU C C 1
ATOM 3992 O O . GLU C 1 63 ? -35.000 28.797 -11.991 1.00 202.68 63 GLU C O 1
ATOM 3998 N N . ASP C 1 64 ? -33.174 29.020 -13.303 1.00 196.38 64 ASP C N 1
ATOM 3999 C CA . ASP C 1 64 ? -32.216 29.147 -12.219 1.00 192.13 64 ASP C CA 1
ATOM 4000 C C . ASP C 1 64 ? -32.214 30.570 -11.632 1.00 192.04 64 ASP C C 1
ATOM 4001 O O . ASP C 1 64 ? -32.102 30.734 -10.415 1.00 189.72 64 ASP C O 1
ATOM 4006 N N . VAL C 1 65 ? -32.325 31.582 -12.498 1.00 179.29 65 VAL C N 1
ATOM 4007 C CA . VAL C 1 65 ? -32.336 33.000 -12.096 1.00 176.65 65 VAL C CA 1
ATOM 4008 C C . VAL C 1 65 ? -33.210 33.271 -10.862 1.00 173.96 65 VAL C C 1
ATOM 4009 O O . VAL C 1 65 ? -32.786 33.961 -9.930 1.00 170.69 65 VAL C O 1
ATOM 4013 N N . ALA C 1 66 ? -34.426 32.729 -10.867 1.00 158.19 66 ALA C N 1
ATOM 4014 C CA . ALA C 1 66 ? -35.300 32.784 -9.698 1.00 148.04 66 ALA C CA 1
ATOM 4015 C C . ALA C 1 66 ? -34.827 31.805 -8.617 1.00 145.92 66 ALA C C 1
ATOM 4016 O O . ALA C 1 66 ? -34.414 32.216 -7.533 1.00 139.81 66 ALA C O 1
ATOM 4018 N N . LYS C 1 67 ? -34.887 30.510 -8.936 1.00 152.80 67 LYS C N 1
ATOM 4019 C CA . LYS C 1 67 ? -34.420 29.401 -8.081 1.00 149.71 67 LYS C CA 1
ATOM 4020 C C . LYS C 1 67 ? -33.059 29.569 -7.353 1.00 147.44 67 LYS C C 1
ATOM 4021 O O . LYS C 1 67 ? -32.561 28.622 -6.741 1.00 145.36 67 LYS C O 1
ATOM 4027 N N . VAL C 1 68 ? -32.458 30.754 -7.406 1.00 148.59 68 VAL C N 1
ATOM 4028 C CA . VAL C 1 68 ? -31.166 30.981 -6.759 1.00 143.98 68 VAL C CA 1
ATOM 4029 C C . VAL C 1 68 ? -31.384 31.494 -5.335 1.00 140.67 68 VAL C C 1
ATOM 4030 O O . VAL C 1 68 ? -30.635 31.149 -4.414 1.00 134.08 68 VAL C O 1
ATOM 4034 N N . GLU C 1 69 ? -32.429 32.297 -5.149 1.00 138.35 69 GLU C N 1
ATOM 4035 C CA . GLU C 1 69 ? -32.712 32.874 -3.839 1.00 137.21 69 GLU C CA 1
ATOM 4036 C C . GLU C 1 69 ? -33.580 31.962 -2.979 1.00 125.56 69 GLU C C 1
ATOM 4037 O O . GLU C 1 69 ? -34.153 32.385 -1.977 1.00 130.54 69 GLU C O 1
ATOM 4043 N N . THR C 1 70 ? -33.679 30.705 -3.376 1.00 89.39 70 THR C N 1
ATOM 4044 C CA . THR C 1 70 ? -34.298 29.715 -2.525 1.00 93.20 70 THR C CA 1
ATOM 4045 C C . THR C 1 70 ? -33.166 28.931 -1.869 1.00 98.62 70 THR C C 1
ATOM 4046 O O . THR C 1 70 ? -33.338 28.345 -0.798 1.00 93.80 70 THR C O 1
ATOM 4050 N N . ILE C 1 71 ? -31.996 28.958 -2.513 1.00 86.98 71 ILE C N 1
ATOM 4051 C CA . ILE C 1 71 ? -30.795 28.279 -2.014 1.00 74.86 71 ILE C CA 1
ATOM 4052 C C . ILE C 1 71 ? -30.285 28.848 -0.701 1.00 69.66 71 ILE C C 1
ATOM 4053 O O . ILE C 1 71 ? -30.137 28.108 0.274 1.00 69.18 71 ILE C O 1
ATOM 4058 N N . LEU C 1 72 ? -30.026 30.157 -0.672 1.00 55.75 72 LEU C N 1
ATOM 4059 C CA . LEU C 1 72 ? -29.649 30.822 0.571 1.00 53.78 72 LEU C CA 1
ATOM 4060 C C . LEU C 1 72 ? -30.937 31.239 1.254 1.00 54.78 72 LEU C C 1
ATOM 4061 O O . LEU C 1 72 ? -31.922 31.493 0.579 1.00 59.70 72 LEU C O 1
ATOM 4066 N N . PRO C 1 73 ? -30.958 31.265 2.596 1.00 53.60 73 PRO C N 1
ATOM 4067 C CA . PRO C 1 73 ? -29.846 31.032 3.525 1.00 51.40 73 PRO C CA 1
ATOM 4068 C C . PRO C 1 73 ? -29.687 29.571 3.826 1.00 51.37 73 PRO C C 1
ATOM 4069 O O . PRO C 1 73 ? -30.639 28.823 3.701 1.00 52.97 73 PRO C O 1
ATOM 4073 N N . ARG C 1 74 ? -28.496 29.145 4.197 1.00 49.71 74 ARG C N 1
ATOM 4074 C CA . ARG C 1 74 ? -28.399 27.807 4.741 1.00 49.69 74 ARG C CA 1
ATOM 4075 C C . ARG C 1 74 ? -27.317 27.678 5.767 1.00 47.83 74 ARG C C 1
ATOM 4076 O O . ARG C 1 74 ? -26.537 28.581 5.979 1.00 48.98 74 ARG C O 1
ATOM 4084 N N . ILE C 1 75 ? -27.306 26.532 6.419 1.00 47.95 75 ILE C N 1
ATOM 4085 C CA . ILE C 1 75 ? -26.329 26.238 7.439 1.00 46.52 75 ILE C CA 1
ATOM 4086 C C . ILE C 1 75 ? -25.675 24.910 7.124 1.00 46.56 75 ILE C C 1
ATOM 4087 O O . ILE C 1 75 ? -26.351 23.915 6.856 1.00 47.91 75 ILE C O 1
ATOM 4092 N N . ASN C 1 76 ? -24.348 24.900 7.124 1.00 47.46 76 ASN C N 1
ATOM 4093 C CA . ASN C 1 76 ? -23.605 23.661 6.955 1.00 45.25 76 ASN C CA 1
ATOM 4094 C C . ASN C 1 76 ? -22.937 23.332 8.274 1.00 44.35 76 ASN C C 1
ATOM 4095 O O . ASN C 1 76 ? -22.369 24.215 8.890 1.00 43.19 76 ASN C O 1
ATOM 4100 N N . LEU C 1 77 ? -22.984 22.078 8.707 1.00 44.93 77 LEU C N 1
ATOM 4101 C CA . LEU C 1 77 ? -22.371 21.686 9.978 1.00 44.38 77 LEU C CA 1
ATOM 4102 C C . LEU C 1 77 ? -21.262 20.656 9.754 1.00 44.15 77 LEU C C 1
ATOM 4103 O O . LEU C 1 77 ? -21.429 19.768 8.929 1.00 45.15 77 LEU C O 1
ATOM 4108 N N . HIS C 1 78 ? -20.145 20.741 10.478 1.00 43.15 78 HIS C N 1
ATOM 4109 C CA . HIS C 1 78 ? -19.138 19.664 10.377 1.00 43.18 78 HIS C CA 1
ATOM 4110 C C . HIS C 1 78 ? -18.259 19.455 11.597 1.00 42.72 78 HIS C C 1
ATOM 4111 O O . HIS C 1 78 ? -18.058 20.375 12.376 1.00 41.98 78 HIS C O 1
ATOM 4118 N N . LEU C 1 79 ? -17.770 18.230 11.780 1.00 43.35 79 LEU C N 1
ATOM 4119 C CA . LEU C 1 79 ? -16.737 17.966 12.781 1.00 43.06 79 LEU C CA 1
ATOM 4120 C C . LEU C 1 79 ? -15.342 18.362 12.258 1.00 42.00 79 LEU C C 1
ATOM 4121 O O . LEU C 1 79 ? -15.012 18.145 11.091 1.00 41.96 79 LEU C O 1
ATOM 4126 N N . VAL C 1 80 ? -14.542 18.981 13.116 1.00 41.29 80 VAL C N 1
ATOM 4127 C CA . VAL C 1 80 ? -13.250 19.537 12.697 1.00 40.33 80 VAL C CA 1
ATOM 4128 C C . VAL C 1 80 ? -12.130 19.158 13.633 1.00 40.44 80 VAL C C 1
ATOM 4129 O O . VAL C 1 80 ? -10.958 19.297 13.289 1.00 39.99 80 VAL C O 1
ATOM 4133 N N . ASP C 1 81 ? -12.485 18.729 14.835 1.00 41.54 81 ASP C N 1
ATOM 4134 C CA . ASP C 1 81 ? -11.481 18.254 15.777 1.00 42.00 81 ASP C CA 1
ATOM 4135 C C . ASP C 1 81 ? -12.092 17.452 16.925 1.00 43.32 81 ASP C C 1
ATOM 4136 O O . ASP C 1 81 ? -13.262 17.641 17.256 1.00 43.66 81 ASP C O 1
ATOM 4141 N N . PHE C 1 82 ? -11.290 16.580 17.545 1.00 43.85 82 PHE C N 1
ATOM 4142 C CA . PHE C 1 82 ? -11.706 15.929 18.787 1.00 45.28 82 PHE C CA 1
ATOM 4143 C C . PHE C 1 82 ? -10.490 15.565 19.619 1.00 45.97 82 PHE C C 1
ATOM 4144 O O . PHE C 1 82 ? -9.430 15.393 19.074 1.00 45.61 82 PHE C O 1
ATOM 4152 N N . SER C 1 83 ? -10.641 15.415 20.927 1.00 47.17 83 SER C N 1
ATOM 4153 C CA . SER C 1 83 ? -9.515 15.026 21.766 1.00 48.14 83 SER C CA 1
ATOM 4154 C C . SER C 1 83 ? -10.050 14.416 23.042 1.00 52.20 83 SER C C 1
ATOM 4155 O O . SER C 1 83 ? -11.240 14.560 23.342 1.00 51.25 83 SER C O 1
ATOM 4158 N N . TYR C 1 84 ? -9.194 13.709 23.776 1.00 52.96 84 TYR C N 1
ATOM 4159 C CA . TYR C 1 84 ? -9.579 13.207 25.086 1.00 55.02 84 TYR C CA 1
ATOM 4160 C C . TYR C 1 84 ? -9.842 14.378 26.015 1.00 61.33 84 TYR C C 1
ATOM 4161 O O . TYR C 1 84 ? -9.131 15.391 25.969 1.00 61.48 84 TYR C O 1
ATOM 4170 N N . ASN C 1 85 ? -10.858 14.235 26.863 1.00 69.78 85 ASN C N 1
ATOM 4171 C CA . ASN C 1 85 ? -11.335 15.343 27.693 1.00 72.62 85 ASN C CA 1
ATOM 4172 C C . ASN C 1 85 ? -10.858 15.242 29.140 1.00 77.75 85 ASN C C 1
ATOM 4173 O O . ASN C 1 85 ? -11.629 14.872 30.026 1.00 82.18 85 ASN C O 1
ATOM 4178 N N . ALA C 1 86 ? -9.588 15.572 29.369 1.00 119.10 86 ALA C N 1
ATOM 4179 C CA . ALA C 1 86 ? -9.007 15.535 30.709 1.00 125.99 86 ALA C CA 1
ATOM 4180 C C . ALA C 1 86 ? -9.796 16.424 31.668 1.00 145.25 86 ALA C C 1
ATOM 4181 O O . ALA C 1 86 ? -9.840 17.643 31.496 1.00 150.69 86 ALA C O 1
ATOM 4183 N N . PRO C 1 87 ? -10.427 15.814 32.684 1.00 109.87 87 PRO C N 1
ATOM 4184 C CA . PRO C 1 87 ? -11.222 16.592 33.640 1.00 108.42 87 PRO C CA 1
ATOM 4185 C C . PRO C 1 87 ? -10.334 17.338 34.633 1.00 106.68 87 PRO C C 1
ATOM 4186 O O . PRO C 1 87 ? -10.322 17.004 35.816 1.00 103.14 87 PRO C O 1
ATOM 4190 N N . VAL C 1 105 ? -14.793 -1.791 34.923 1.00 118.32 105 VAL C N 1
ATOM 4191 C CA . VAL C 1 105 ? -13.339 -1.882 34.797 1.00 120.71 105 VAL C CA 1
ATOM 4192 C C . VAL C 1 105 ? -12.885 -1.660 33.344 1.00 113.16 105 VAL C C 1
ATOM 4193 O O . VAL C 1 105 ? -11.896 -0.971 33.098 1.00 114.91 105 VAL C O 1
ATOM 4197 N N . VAL C 1 106 ? -13.618 -2.236 32.391 1.00 95.76 106 VAL C N 1
ATOM 4198 C CA . VAL C 1 106 ? -13.361 -2.047 30.962 1.00 88.11 106 VAL C CA 1
ATOM 4199 C C . VAL C 1 106 ? -13.993 -0.724 30.511 1.00 88.36 106 VAL C C 1
ATOM 4200 O O . VAL C 1 106 ? -14.336 0.115 31.351 1.00 95.41 106 VAL C O 1
ATOM 4204 N N . SER C 1 107 ? -14.125 -0.511 29.203 1.00 80.89 107 SER C N 1
ATOM 4205 C CA . SER C 1 107 ? -14.606 0.780 28.717 1.00 81.07 107 SER C CA 1
ATOM 4206 C C . SER C 1 107 ? -15.830 0.690 27.795 1.00 83.30 107 SER C C 1
ATOM 4207 O O . SER C 1 107 ? -15.732 0.227 26.655 1.00 80.64 107 SER C O 1
ATOM 4210 N N . GLN C 1 108 ? -16.970 1.090 28.362 1.00 109.09 108 GLN C N 1
ATOM 4211 C CA . GLN C 1 108 ? -18.193 1.556 27.683 1.00 118.12 108 GLN C CA 1
ATOM 4212 C C . GLN C 1 108 ? -19.367 1.519 28.645 1.00 115.84 108 GLN C C 1
ATOM 4213 O O . GLN C 1 108 ? -19.812 0.442 29.059 1.00 110.76 108 GLN C O 1
ATOM 4219 N N . TYR C 1 109 ? -19.866 2.710 28.971 1.00 83.46 109 TYR C N 1
ATOM 4220 C CA . TYR C 1 109 ? -20.837 2.921 30.047 1.00 82.33 109 TYR C CA 1
ATOM 4221 C C . TYR C 1 109 ? -20.555 2.041 31.278 1.00 82.08 109 TYR C C 1
ATOM 4222 O O . TYR C 1 109 ? -21.264 1.054 31.497 1.00 84.42 109 TYR C O 1
ATOM 4231 N N . ASN C 1 110 ? -19.536 2.368 32.086 1.00 92.17 110 ASN C N 1
ATOM 4232 C CA . ASN C 1 110 ? -18.703 3.589 32.022 1.00 100.24 110 ASN C CA 1
ATOM 4233 C C . ASN C 1 110 ? -17.900 3.879 30.735 1.00 97.27 110 ASN C C 1
ATOM 4234 O O . ASN C 1 110 ? -17.121 3.046 30.266 1.00 94.41 110 ASN C O 1
ATOM 4239 N N . PRO C 1 111 ? -18.127 5.066 30.145 1.00 79.52 111 PRO C N 1
ATOM 4240 C CA . PRO C 1 111 ? -17.553 5.429 28.853 1.00 71.27 111 PRO C CA 1
ATOM 4241 C C . PRO C 1 111 ? -16.511 6.529 28.979 1.00 71.44 111 PRO C C 1
ATOM 4242 O O . PRO C 1 111 ? -16.245 7.034 30.070 1.00 70.48 111 PRO C O 1
ATOM 4246 N N . SER C 1 112 ? -15.955 6.936 27.850 1.00 66.12 112 SER C N 1
ATOM 4247 C CA . SER C 1 112 ? -14.805 7.816 27.878 1.00 64.60 112 SER C CA 1
ATOM 4248 C C . SER C 1 112 ? -15.200 9.264 27.585 1.00 62.55 112 SER C C 1
ATOM 4249 O O . SER C 1 112 ? -15.884 9.552 26.609 1.00 61.14 112 SER C O 1
ATOM 4252 N N . PRO C 1 113 ? -14.769 10.184 28.451 1.00 70.83 113 PRO C N 1
ATOM 4253 C CA . PRO C 1 113 ? -15.079 11.589 28.230 1.00 67.53 113 PRO C CA 1
ATOM 4254 C C . PRO C 1 113 ? -14.296 12.110 27.035 1.00 66.10 113 PRO C C 1
ATOM 4255 O O . PRO C 1 113 ? -13.070 12.208 27.075 1.00 76.37 113 PRO C O 1
ATOM 4259 N N . ILE C 1 114 ? -15.013 12.424 25.967 1.00 62.42 114 ILE C N 1
ATOM 4260 C CA . ILE C 1 114 ? -14.391 12.896 24.750 1.00 59.29 114 ILE C CA 1
ATOM 4261 C C . ILE C 1 114 ? -14.802 14.334 24.549 1.00 57.41 114 ILE C C 1
ATOM 4262 O O . ILE C 1 114 ? -15.759 14.822 25.164 1.00 66.06 114 ILE C O 1
ATOM 4267 N N . LYS C 1 115 ? -14.101 15.020 23.666 1.00 56.44 115 LYS C N 1
ATOM 4268 C CA . LYS C 1 115 ? -14.414 16.406 23.401 1.00 60.82 115 LYS C CA 1
ATOM 4269 C C . LYS C 1 115 ? -14.349 16.636 21.903 1.00 51.95 115 LYS C C 1
ATOM 4270 O O . LYS C 1 115 ? -13.351 16.336 21.267 1.00 59.34 115 LYS C O 1
ATOM 4276 N N . MET C 1 116 ? -15.444 17.134 21.344 1.00 47.37 116 MET C N 1
ATOM 4277 C CA . MET C 1 116 ? -15.631 17.224 19.897 1.00 55.21 116 MET C CA 1
ATOM 4278 C C . MET C 1 116 ? -15.851 18.671 19.443 1.00 44.79 116 MET C C 1
ATOM 4279 O O . MET C 1 116 ? -16.534 19.436 20.099 1.00 48.88 116 MET C O 1
ATOM 4284 N N . ILE C 1 117 ? -15.236 19.047 18.333 1.00 43.51 117 ILE C N 1
ATOM 4285 C CA . ILE C 1 117 ? -15.263 20.421 17.879 1.00 42.20 117 ILE C CA 1
ATOM 4286 C C . ILE C 1 117 ? -16.046 20.546 16.583 1.00 43.27 117 ILE C C 1
ATOM 4287 O O . ILE C 1 117 ? -15.727 19.883 15.599 1.00 41.79 117 ILE C O 1
ATOM 4292 N N . TYR C 1 118 ? -17.067 21.401 16.588 1.00 41.76 118 TYR C N 1
ATOM 4293 C CA . TYR C 1 118 ? -17.958 21.545 15.443 1.00 41.75 118 TYR C CA 1
ATOM 4294 C C . TYR C 1 118 ? -17.906 22.955 14.842 1.00 40.61 118 TYR C C 1
ATOM 4295 O O . TYR C 1 118 ? -17.954 23.945 15.553 1.00 40.24 118 TYR C O 1
ATOM 4304 N N . GLU C 1 119 ? -17.798 23.022 13.519 1.00 42.64 119 GLU C N 1
ATOM 4305 C CA . GLU C 1 119 ? -17.928 24.269 12.789 1.00 41.74 119 GLU C CA 1
ATOM 4306 C C . GLU C 1 119 ? -19.337 24.376 12.193 1.00 46.65 119 GLU C C 1
ATOM 4307 O O . GLU C 1 119 ? -19.745 23.539 11.370 1.00 48.60 119 GLU C O 1
ATOM 4313 N N . LEU C 1 120 ? -20.078 25.389 12.647 1.00 40.30 120 LEU C N 1
ATOM 4314 C CA . LEU C 1 120 ? -21.446 25.668 12.211 1.00 41.20 120 LEU C CA 1
ATOM 4315 C C . LEU C 1 120 ? -21.385 26.878 11.300 1.00 40.58 120 LEU C C 1
ATOM 4316 O O . LEU C 1 120 ? -21.134 27.994 11.761 1.00 39.86 120 LEU C O 1
ATOM 4321 N N . SER C 1 121 ? -21.584 26.679 10.003 1.00 40.99 121 SER C N 1
ATOM 4322 C CA . SER C 1 121 ? -21.314 27.755 9.041 1.00 44.08 121 SER C CA 1
ATOM 4323 C C . SER C 1 121 ? -22.601 28.280 8.422 1.00 41.57 121 SER C C 1
ATOM 4324 O O . SER C 1 121 ? -23.256 27.578 7.644 1.00 44.12 121 SER C O 1
ATOM 4327 N N . ILE C 1 122 ? -22.959 29.510 8.801 1.00 41.33 122 ILE C N 1
ATOM 4328 C CA . ILE C 1 122 ? -24.169 30.171 8.338 1.00 42.41 122 ILE C CA 1
ATOM 4329 C C . ILE C 1 122 ? -23.889 31.015 7.097 1.00 42.36 122 ILE C C 1
ATOM 4330 O O . ILE C 1 122 ? -22.973 31.824 7.091 1.00 48.07 122 ILE C O 1
ATOM 4335 N N . PHE C 1 123 ? -24.671 30.786 6.045 1.00 43.73 123 PHE C N 1
ATOM 4336 C CA . PHE C 1 123 ? -24.534 31.496 4.779 1.00 44.14 123 PHE C CA 1
ATOM 4337 C C . PHE C 1 123 ? -25.838 32.211 4.448 1.00 45.58 123 PHE C C 1
ATOM 4338 O O . PHE C 1 123 ? -26.928 31.705 4.714 1.00 46.75 123 PHE C O 1
ATOM 4346 N N . THR C 1 124 ? -25.721 33.378 3.837 1.00 45.65 124 THR C N 1
ATOM 4347 C CA . THR C 1 124 ? -26.838 34.290 3.780 1.00 46.81 124 THR C CA 1
ATOM 4348 C C . THR C 1 124 ? -26.686 35.305 2.666 1.00 47.40 124 THR C C 1
ATOM 4349 O O . THR C 1 124 ? -25.592 35.782 2.423 1.00 46.33 124 THR C O 1
ATOM 4353 N N . ARG C 1 125 ? -27.765 35.650 1.977 1.00 50.29 125 ARG C N 1
ATOM 4354 C CA . ARG C 1 125 ? -27.666 36.740 0.992 1.00 50.58 125 ARG C CA 1
ATOM 4355 C C . ARG C 1 125 ? -27.879 38.124 1.605 1.00 50.22 125 ARG C C 1
ATOM 4356 O O . ARG C 1 125 ? -27.424 39.099 1.057 1.00 51.08 125 ARG C O 1
ATOM 4364 N N . TYR C 1 126 ? -28.520 38.187 2.763 1.00 49.41 126 TYR C N 1
ATOM 4365 C CA . TYR C 1 126 ? -28.864 39.445 3.399 1.00 49.34 126 TYR C CA 1
ATOM 4366 C C . TYR C 1 126 ? -28.411 39.500 4.840 1.00 47.66 126 TYR C C 1
ATOM 4367 O O . TYR C 1 126 ? -28.764 38.637 5.625 1.00 47.57 126 TYR C O 1
ATOM 4376 N N . GLU C 1 127 ? -27.707 40.562 5.202 1.00 46.58 127 GLU C N 1
ATOM 4377 C CA . GLU C 1 127 ? -27.330 40.817 6.586 1.00 45.28 127 GLU C CA 1
ATOM 4378 C C . GLU C 1 127 ? -28.466 40.552 7.594 1.00 48.81 127 GLU C C 1
ATOM 4379 O O . GLU C 1 127 ? -28.222 40.068 8.703 1.00 45.32 127 GLU C O 1
ATOM 4385 N N . ASP C 1 128 ? -29.697 40.888 7.202 1.00 47.94 128 ASP C N 1
ATOM 4386 C CA . ASP C 1 128 ? -30.888 40.725 8.042 1.00 49.14 128 ASP C CA 1
ATOM 4387 C C . ASP C 1 128 ? -31.177 39.254 8.360 1.00 49.37 128 ASP C C 1
ATOM 4388 O O . ASP C 1 128 ? -31.431 38.882 9.508 1.00 49.30 128 ASP C O 1
ATOM 4393 N N . ASP C 1 129 ? -31.161 38.426 7.327 1.00 52.56 129 ASP C N 1
ATOM 4394 C CA . ASP C 1 129 ? -31.243 36.980 7.506 1.00 55.95 129 ASP C CA 1
ATOM 4395 C C . ASP C 1 129 ? -30.234 36.470 8.553 1.00 51.11 129 ASP C C 1
ATOM 4396 O O . ASP C 1 129 ? -30.581 35.663 9.443 1.00 51.10 129 ASP C O 1
ATOM 4401 N N . MET C 1 130 ? -28.990 36.936 8.427 1.00 46.49 130 MET C N 1
ATOM 4402 C CA . MET C 1 130 ? -27.955 36.561 9.368 1.00 44.90 130 MET C CA 1
ATOM 4403 C C . MET C 1 130 ? -28.323 37.003 10.774 1.00 44.95 130 MET C C 1
ATOM 4404 O O . MET C 1 130 ? -28.194 36.240 11.726 1.00 44.73 130 MET C O 1
ATOM 4409 N N . PHE C 1 131 ? -28.743 38.253 10.913 1.00 45.35 131 PHE C N 1
ATOM 4410 C CA . PHE C 1 131 ? -29.058 38.798 12.226 1.00 45.53 131 PHE C CA 1
ATOM 4411 C C . PHE C 1 131 ? -30.129 37.951 12.908 1.00 46.94 131 PHE C C 1
ATOM 4412 O O . PHE C 1 131 ? -30.024 37.598 14.088 1.00 46.85 131 PHE C O 1
ATOM 4420 N N . GLN C 1 132 ? -31.158 37.621 12.136 1.00 50.08 132 GLN C N 1
ATOM 4421 C CA . GLN C 1 132 ? -32.264 36.824 12.647 1.00 53.05 132 GLN C CA 1
ATOM 4422 C C . GLN C 1 132 ? -31.774 35.468 13.139 1.00 51.76 132 GLN C C 1
ATOM 4423 O O . GLN C 1 132 ? -31.978 35.115 14.323 1.00 59.27 132 GLN C O 1
ATOM 4429 N N . ILE C 1 133 ? -31.106 34.722 12.249 1.00 49.03 133 ILE C N 1
ATOM 4430 C CA . ILE C 1 133 ? -30.603 33.402 12.616 1.00 48.29 133 ILE C CA 1
ATOM 4431 C C . ILE C 1 133 ? -29.734 33.460 13.885 1.00 47.16 133 ILE C C 1
ATOM 4432 O O . ILE C 1 133 ? -30.015 32.785 14.899 1.00 47.82 133 ILE C O 1
ATOM 4437 N N . VAL C 1 134 ? -28.675 34.265 13.836 1.00 47.40 134 VAL C N 1
ATOM 4438 C CA . VAL C 1 134 ? -27.698 34.239 14.923 1.00 46.35 134 VAL C CA 1
ATOM 4439 C C . VAL C 1 134 ? -28.301 34.706 16.230 1.00 49.51 134 VAL C C 1
ATOM 4440 O O . VAL C 1 134 ? -27.982 34.178 17.289 1.00 48.60 134 VAL C O 1
ATOM 4444 N N . GLU C 1 135 ? -29.208 35.672 16.156 1.00 47.41 135 GLU C N 1
ATOM 4445 C CA . GLU C 1 135 ? -29.903 36.095 17.355 1.00 48.59 135 GLU C CA 1
ATOM 4446 C C . GLU C 1 135 ? -30.722 34.932 17.903 1.00 50.45 135 GLU C C 1
ATOM 4447 O O . GLU C 1 135 ? -31.015 34.881 19.095 1.00 51.05 135 GLU C O 1
ATOM 4453 N N . GLN C 1 136 ? -31.092 33.991 17.035 1.00 49.49 136 GLN C N 1
ATOM 4454 C CA . GLN C 1 136 ? -31.772 32.783 17.530 1.00 50.93 136 GLN C CA 1
ATOM 4455 C C . GLN C 1 136 ? -30.792 31.737 18.097 1.00 50.13 136 GLN C C 1
ATOM 4456 O O . GLN C 1 136 ? -31.201 30.825 18.814 1.00 51.34 136 GLN C O 1
ATOM 4462 N N . ILE C 1 137 ? -29.502 31.858 17.775 1.00 48.26 137 ILE C N 1
ATOM 4463 C CA . ILE C 1 137 ? -28.503 30.947 18.373 1.00 47.60 137 ILE C CA 1
ATOM 4464 C C . ILE C 1 137 ? -27.771 31.483 19.632 1.00 47.19 137 ILE C C 1
ATOM 4465 O O . ILE C 1 137 ? -27.835 30.905 20.717 1.00 48.15 137 ILE C O 1
ATOM 4470 N N . LEU C 1 138 ? -27.042 32.576 19.434 1.00 49.33 138 LEU C N 1
ATOM 4471 C CA . LEU C 1 138 ? -26.138 33.219 20.406 1.00 50.98 138 LEU C CA 1
ATOM 4472 C C . LEU C 1 138 ? -26.576 33.385 21.883 1.00 53.33 138 LEU C C 1
ATOM 4473 O O . LEU C 1 138 ? -25.744 33.286 22.793 1.00 49.78 138 LEU C O 1
ATOM 4478 N N . PRO C 1 139 ? -27.858 33.706 22.129 1.00 50.24 139 PRO C N 1
ATOM 4479 C CA . PRO C 1 139 ? -28.165 33.971 23.536 1.00 49.88 139 PRO C CA 1
ATOM 4480 C C . PRO C 1 139 ? -28.185 32.732 24.405 1.00 52.55 139 PRO C C 1
ATOM 4481 O O . PRO C 1 139 ? -28.171 32.851 25.628 1.00 52.75 139 PRO C O 1
ATOM 4485 N N . TYR C 1 140 ? -28.235 31.561 23.781 1.00 69.50 140 TYR C N 1
ATOM 4486 C CA . TYR C 1 140 ? -28.303 30.305 24.526 1.00 67.54 140 TYR C CA 1
ATOM 4487 C C . TYR C 1 140 ? -26.943 29.709 24.928 1.00 63.51 140 TYR C C 1
ATOM 4488 O O . TYR C 1 140 ? -26.882 28.602 25.457 1.00 63.63 140 TYR C O 1
ATOM 4497 N N . PHE C 1 141 ? -25.860 30.433 24.691 1.00 49.66 141 PHE C N 1
ATOM 4498 C CA . PHE C 1 141 ? -24.537 29.933 25.041 1.00 51.49 141 PHE C CA 1
ATOM 4499 C C . PHE C 1 141 ? -23.792 30.921 25.922 1.00 54.81 141 PHE C C 1
ATOM 4500 O O . PHE C 1 141 ? -23.175 31.856 25.417 1.00 59.14 141 PHE C O 1
ATOM 4508 N N . GLN C 1 142 ? -23.802 30.698 27.235 1.00 70.86 142 GLN C N 1
ATOM 4509 C CA . GLN C 1 142 ? -23.278 31.712 28.156 1.00 69.53 142 GLN C CA 1
ATOM 4510 C C . GLN C 1 142 ? -22.133 31.290 29.094 1.00 71.63 142 GLN C C 1
ATOM 4511 O O . GLN C 1 142 ? -22.286 31.345 30.312 1.00 80.11 142 GLN C O 1
ATOM 4517 N N . PRO C 1 143 ? -20.979 30.877 28.539 1.00 62.62 143 PRO C N 1
ATOM 4518 C CA . PRO C 1 143 ? -20.729 30.657 27.114 1.00 64.26 143 PRO C CA 1
ATOM 4519 C C . PRO C 1 143 ? -21.229 29.271 26.733 1.00 61.58 143 PRO C C 1
ATOM 4520 O O . PRO C 1 143 ? -21.207 28.909 25.560 1.00 68.22 143 PRO C O 1
ATOM 4524 N N . HIS C 1 144 ? -21.740 28.538 27.718 1.00 72.33 144 HIS C N 1
ATOM 4525 C CA . HIS C 1 144 ? -22.101 27.135 27.535 1.00 75.49 144 HIS C CA 1
ATOM 4526 C C . HIS C 1 144 ? -23.610 26.904 27.582 1.00 73.73 144 HIS C C 1
ATOM 4527 O O . HIS C 1 144 ? -24.365 27.697 28.134 1.00 77.09 144 HIS C O 1
ATOM 4534 N N . PHE C 1 145 ? -24.028 25.796 26.990 1.00 67.93 145 PHE C N 1
ATOM 4535 C CA . PHE C 1 145 ? -25.417 25.363 26.970 1.00 67.59 145 PHE C CA 1
ATOM 4536 C C . PHE C 1 145 ? -25.427 23.889 27.348 1.00 67.98 145 PHE C C 1
ATOM 4537 O O . PHE C 1 145 ? -24.768 23.068 26.686 1.00 68.95 145 PHE C O 1
ATOM 4545 N N . ASN C 1 146 ? -26.153 23.561 28.418 1.00 63.02 146 ASN C N 1
ATOM 4546 C CA . ASN C 1 146 ? -26.242 22.184 28.894 1.00 61.28 146 ASN C CA 1
ATOM 4547 C C . ASN C 1 146 ? -27.359 21.416 28.220 1.00 65.14 146 ASN C C 1
ATOM 4548 O O . ASN C 1 146 ? -28.404 21.971 27.882 1.00 72.36 146 ASN C O 1
ATOM 4553 N N . THR C 1 147 ? -27.134 20.128 28.013 1.00 67.93 147 THR C N 1
ATOM 4554 C CA . THR C 1 147 ? -28.225 19.241 27.631 1.00 74.92 147 THR C CA 1
ATOM 4555 C C . THR C 1 147 ? -28.025 17.841 28.200 1.00 76.59 147 THR C C 1
ATOM 4556 O O . THR C 1 147 ? -26.936 17.281 28.119 1.00 74.58 147 THR C O 1
ATOM 4560 N N . THR C 1 148 ? -29.067 17.295 28.814 1.00 93.97 148 THR C N 1
ATOM 4561 C CA . THR C 1 148 ? -29.009 15.933 29.312 1.00 89.01 148 THR C CA 1
ATOM 4562 C C . THR C 1 148 ? -29.526 15.018 28.219 1.00 87.18 148 THR C C 1
ATOM 4563 O O . THR C 1 148 ? -30.601 15.230 27.670 1.00 87.80 148 THR C O 1
ATOM 4567 N N . MET C 1 149 ? -28.732 14.018 27.877 1.00 77.86 149 MET C N 1
ATOM 4568 C CA . MET C 1 149 ? -29.098 13.094 26.827 1.00 75.40 149 MET C CA 1
ATOM 4569 C C . MET C 1 149 ? -29.375 11.717 27.413 1.00 89.34 149 MET C C 1
ATOM 4570 O O . MET C 1 149 ? -28.655 11.248 28.301 1.00 102.59 149 MET C O 1
ATOM 4575 N N . TYR C 1 150 ? -30.422 11.071 26.921 1.00 78.67 150 TYR C N 1
ATOM 4576 C CA . TYR C 1 150 ? -30.774 9.748 27.401 1.00 74.74 150 TYR C CA 1
ATOM 4577 C C . TYR C 1 150 ? -30.654 8.723 26.296 1.00 74.31 150 TYR C C 1
ATOM 4578 O O . TYR C 1 150 ? -31.356 8.791 25.292 1.00 75.57 150 TYR C O 1
ATOM 4587 N N . GLU C 1 151 ? -29.728 7.792 26.458 1.00 79.33 151 GLU C N 1
ATOM 4588 C CA . GLU C 1 151 ? -29.600 6.759 25.452 1.00 79.17 151 GLU C CA 1
ATOM 4589 C C . GLU C 1 151 ? -29.917 5.394 26.038 1.00 82.02 151 GLU C C 1
ATOM 4590 O O . GLU C 1 151 ? -29.177 4.868 26.861 1.00 92.45 151 GLU C O 1
ATOM 4596 N N . GLN C 1 152 ? -31.026 4.827 25.585 1.00 79.80 152 GLN C N 1
ATOM 4597 C CA . GLN C 1 152 ? -31.507 3.553 26.060 1.00 82.72 152 GLN C CA 1
ATOM 4598 C C . GLN C 1 152 ? -31.124 2.435 25.097 1.00 87.05 152 GLN C C 1
ATOM 4599 O O . GLN C 1 152 ? -31.216 2.590 23.871 1.00 81.00 152 GLN C O 1
ATOM 4605 N N . PHE C 1 153 ? -30.670 1.322 25.660 1.00 87.74 153 PHE C N 1
ATOM 4606 C CA . PHE C 1 153 ? -30.242 0.192 24.856 1.00 88.58 153 PHE C CA 1
ATOM 4607 C C . PHE C 1 153 ? -31.324 -0.892 24.821 1.00 100.52 153 PHE C C 1
ATOM 4608 O O . PHE C 1 153 ? -31.571 -1.579 25.818 1.00 104.00 153 PHE C O 1
ATOM 4616 N N . GLY C 1 154 ? -31.970 -1.043 23.667 1.00 122.45 154 GLY C N 1
ATOM 4617 C CA . GLY C 1 154 ? -33.063 -1.986 23.537 1.00 121.38 154 GLY C CA 1
ATOM 4618 C C . GLY C 1 154 ? -34.192 -1.595 24.465 1.00 130.72 154 GLY C C 1
ATOM 4619 O O . GLY C 1 154 ? -34.956 -0.674 24.171 1.00 139.89 154 GLY C O 1
ATOM 4620 N N . ASN C 1 155 ? -34.284 -2.275 25.602 1.00 107.94 155 ASN C N 1
ATOM 4621 C CA . ASN C 1 155 ? -35.326 -1.968 26.578 1.00 113.86 155 ASN C CA 1
ATOM 4622 C C . ASN C 1 155 ? -34.808 -1.758 27.997 1.00 110.53 155 ASN C C 1
ATOM 4623 O O . ASN C 1 155 ? -35.589 -1.607 28.939 1.00 105.99 155 ASN C O 1
ATOM 4628 N N . ASP C 1 156 ? -33.487 -1.709 28.137 1.00 107.47 156 ASP C N 1
ATOM 4629 C CA . ASP C 1 156 ? -32.853 -1.526 29.438 1.00 105.56 156 ASP C CA 1
ATOM 4630 C C . ASP C 1 156 ? -33.138 -0.123 29.972 1.00 111.79 156 ASP C C 1
ATOM 4631 O O . ASP C 1 156 ? -33.852 0.651 29.338 1.00 103.52 156 ASP C O 1
ATOM 4636 N N . ILE C 1 157 ? -32.608 0.192 31.151 1.00 102.49 157 ILE C N 1
ATOM 4637 C CA . ILE C 1 157 ? -32.683 1.553 31.674 1.00 101.18 157 ILE C CA 1
ATOM 4638 C C . ILE C 1 157 ? -31.818 2.464 30.808 1.00 103.46 157 ILE C C 1
ATOM 4639 O O . ILE C 1 157 ? -30.674 2.115 30.478 1.00 95.34 157 ILE C O 1
ATOM 4644 N N . PRO C 1 158 ? -32.369 3.623 30.404 1.00 102.34 158 PRO C N 1
ATOM 4645 C CA . PRO C 1 158 ? -31.570 4.506 29.559 1.00 89.29 158 PRO C CA 1
ATOM 4646 C C . PRO C 1 158 ? -30.380 5.027 30.353 1.00 92.49 158 PRO C C 1
ATOM 4647 O O . PRO C 1 158 ? -30.436 5.077 31.583 1.00 95.77 158 PRO C O 1
ATOM 4651 N N . PHE C 1 159 ? -29.319 5.409 29.653 1.00 81.61 159 PHE C N 1
ATOM 4652 C CA . PHE C 1 159 ? -28.152 6.000 30.274 1.00 80.50 159 PHE C CA 1
ATOM 4653 C C . PHE C 1 159 ? -28.285 7.515 30.223 1.00 78.63 159 PHE C C 1
ATOM 4654 O O . PHE C 1 159 ? -28.844 8.069 29.268 1.00 77.08 159 PHE C O 1
ATOM 4662 N N . LYS C 1 160 ? -27.770 8.173 31.258 1.00 92.16 160 LYS C N 1
ATOM 4663 C CA . LYS C 1 160 ? -27.855 9.617 31.395 1.00 97.47 160 LYS C CA 1
ATOM 4664 C C . LYS C 1 160 ? -26.486 10.271 31.164 1.00 99.13 160 LYS C C 1
ATOM 4665 O O . LYS C 1 160 ? -25.621 10.267 32.043 1.00 100.46 160 LYS C O 1
ATOM 4671 N N . ARG C 1 161 ? -26.298 10.831 29.971 1.00 83.20 161 ARG C N 1
ATOM 4672 C CA . ARG C 1 161 ? -25.047 11.488 29.615 1.00 79.59 161 ARG C CA 1
ATOM 4673 C C . ARG C 1 161 ? -25.241 12.993 29.660 1.00 78.45 161 ARG C C 1
ATOM 4674 O O . ARG C 1 161 ? -26.088 13.537 28.952 1.00 76.26 161 ARG C O 1
ATOM 4682 N N . ASP C 1 162 ? -24.466 13.654 30.516 1.00 99.37 162 ASP C N 1
ATOM 4683 C CA . ASP C 1 162 ? -24.483 15.107 30.632 1.00 89.95 162 ASP C CA 1
ATOM 4684 C C . ASP C 1 162 ? -23.605 15.741 29.560 1.00 89.35 162 ASP C C 1
ATOM 4685 O O . ASP C 1 162 ? -22.390 15.540 29.534 1.00 93.80 162 ASP C O 1
ATOM 4690 N N . ILE C 1 163 ? -24.231 16.520 28.686 1.00 79.45 163 ILE C N 1
ATOM 4691 C CA . ILE C 1 163 ? -23.563 17.089 27.522 1.00 73.04 163 ILE C CA 1
ATOM 4692 C C . ILE C 1 163 ? -23.418 18.592 27.660 1.00 66.58 163 ILE C C 1
ATOM 4693 O O . ILE C 1 163 ? -24.408 19.313 27.686 1.00 75.32 163 ILE C O 1
ATOM 4698 N N . LYS C 1 164 ? -22.184 19.064 27.743 1.00 69.01 164 LYS C N 1
ATOM 4699 C CA . LYS C 1 164 ? -21.914 20.494 27.792 1.00 70.46 164 LYS C CA 1
ATOM 4700 C C . LYS C 1 164 ? -21.457 20.959 26.418 1.00 70.87 164 LYS C C 1
ATOM 4701 O O . LYS C 1 164 ? -20.458 20.457 25.891 1.00 65.69 164 LYS C O 1
ATOM 4707 N N . ILE C 1 165 ? -22.188 21.906 25.831 1.00 52.62 165 ILE C N 1
ATOM 4708 C CA . ILE C 1 165 ? -21.762 22.474 24.553 1.00 54.70 165 ILE C CA 1
ATOM 4709 C C . ILE C 1 165 ? -21.295 23.931 24.746 1.00 51.43 165 ILE C C 1
ATOM 4710 O O . ILE C 1 165 ? -22.064 24.795 25.179 1.00 58.33 165 ILE C O 1
ATOM 4715 N N . VAL C 1 166 ? -20.045 24.221 24.418 1.00 63.97 166 VAL C N 1
ATOM 4716 C CA . VAL C 1 166 ? -19.504 25.547 24.705 1.00 63.40 166 VAL C CA 1
ATOM 4717 C C . VAL C 1 166 ? -19.234 26.343 23.432 1.00 62.81 166 VAL C C 1
ATOM 4718 O O . VAL C 1 166 ? -18.585 25.853 22.501 1.00 63.25 166 VAL C O 1
ATOM 4722 N N . LEU C 1 167 ? -19.754 27.563 23.378 1.00 50.39 167 LEU C N 1
ATOM 4723 C CA . LEU C 1 167 ? -19.454 28.444 22.253 1.00 54.83 167 LEU C CA 1
ATOM 4724 C C . LEU C 1 167 ? -18.060 29.022 22.396 1.00 51.17 167 LEU C C 1
ATOM 4725 O O . LEU C 1 167 ? -17.788 29.789 23.316 1.00 59.58 167 LEU C O 1
ATOM 4730 N N . MET C 1 168 ? -17.187 28.651 21.469 1.00 52.09 168 MET C N 1
ATOM 4731 C CA . MET C 1 168 ? -15.776 28.978 21.561 1.00 48.80 168 MET C CA 1
ATOM 4732 C C . MET C 1 168 ? -15.385 30.271 20.841 1.00 51.84 168 MET C C 1
ATOM 4733 O O . MET C 1 168 ? -14.649 31.081 21.391 1.00 51.58 168 MET C O 1
ATOM 4738 N N . SER C 1 169 ? -15.887 30.471 19.626 1.00 39.88 169 SER C N 1
ATOM 4739 C CA . SER C 1 169 ? -15.547 31.654 18.847 1.00 38.26 169 SER C CA 1
ATOM 4740 C C . SER C 1 169 ? -16.489 31.821 17.677 1.00 43.80 169 SER C C 1
ATOM 4741 O O . SER C 1 169 ? -17.248 30.897 17.341 1.00 38.92 169 SER C O 1
ATOM 4744 N N . ALA C 1 170 ? -16.419 32.999 17.052 1.00 35.80 170 ALA C N 1
ATOM 4745 C CA . ALA C 1 170 ? -17.224 33.315 15.876 1.00 35.77 170 ALA C CA 1
ATOM 4746 C C . ALA C 1 170 ? -16.281 33.862 14.833 1.00 34.85 170 ALA C C 1
ATOM 4747 O O . ALA C 1 170 ? -15.231 34.329 15.187 1.00 34.28 170 ALA C O 1
ATOM 4749 N N . ALA C 1 171 ? -16.622 33.782 13.556 1.00 34.88 171 ALA C N 1
ATOM 4750 C CA . ALA C 1 171 ? -15.759 34.346 12.514 1.00 34.24 171 ALA C CA 1
ATOM 4751 C C . ALA C 1 171 ? -16.590 34.861 11.346 1.00 34.64 171 ALA C C 1
ATOM 4752 O O . ALA C 1 171 ? -17.341 34.112 10.736 1.00 44.17 171 ALA C O 1
ATOM 4754 N N . ILE C 1 172 ? -16.441 36.141 11.039 1.00 46.49 172 ILE C N 1
ATOM 4755 C CA . ILE C 1 172 ? -17.255 36.829 10.038 1.00 38.36 172 ILE C CA 1
ATOM 4756 C C . ILE C 1 172 ? -16.504 37.026 8.703 1.00 38.67 172 ILE C C 1
ATOM 4757 O O . ILE C 1 172 ? -15.328 37.389 8.694 1.00 44.05 172 ILE C O 1
ATOM 4762 N N . ASP C 1 173 ? -17.177 36.754 7.586 1.00 40.87 173 ASP C N 1
ATOM 4763 C CA . ASP C 1 173 ? -16.564 36.873 6.261 1.00 47.53 173 ASP C CA 1
ATOM 4764 C C . ASP C 1 173 ? -17.563 37.196 5.127 1.00 56.81 173 ASP C C 1
ATOM 4765 O O . ASP C 1 173 ? -18.788 37.064 5.297 1.00 51.53 173 ASP C O 1
ATOM 4770 N N . GLU C 1 174 ? -17.032 37.594 3.967 1.00 70.64 174 GLU C N 1
ATOM 4771 C CA . GLU C 1 174 ? -17.841 37.740 2.749 1.00 71.79 174 GLU C CA 1
ATOM 4772 C C . GLU C 1 174 ? -17.337 36.886 1.560 1.00 82.08 174 GLU C C 1
ATOM 4773 O O . GLU C 1 174 ? -16.481 36.000 1.722 1.00 77.77 174 GLU C O 1
ATOM 4779 N N . ALA C 1 175 ? -17.896 37.170 0.378 1.00 99.50 175 ALA C N 1
ATOM 4780 C CA . ALA C 1 175 ? -17.499 36.576 -0.908 1.00 99.88 175 ALA C CA 1
ATOM 4781 C C . ALA C 1 175 ? -18.317 37.233 -2.025 1.00 112.01 175 ALA C C 1
ATOM 4782 O O . ALA C 1 175 ? -19.396 36.756 -2.373 1.00 117.77 175 ALA C O 1
ATOM 4784 N N . ILE C 1 176 ? -17.780 38.298 -2.614 1.00 127.99 176 ILE C N 1
ATOM 4785 C CA . ILE C 1 176 ? -18.583 39.233 -3.411 1.00 138.40 176 ILE C CA 1
ATOM 4786 C C . ILE C 1 176 ? -18.611 38.960 -4.928 1.00 144.02 176 ILE C C 1
ATOM 4787 O O . ILE C 1 176 ? -17.827 38.154 -5.441 1.00 129.21 176 ILE C O 1
ATOM 4792 N N . ASP C 1 177 ? -19.567 39.604 -5.610 1.00 132.62 177 ASP C N 1
ATOM 4793 C CA . ASP C 1 177 ? -19.608 39.717 -7.075 1.00 130.73 177 ASP C CA 1
ATOM 4794 C C . ASP C 1 177 ? -20.644 40.749 -7.561 1.00 127.66 177 ASP C C 1
ATOM 4795 O O . ASP C 1 177 ? -21.752 40.386 -7.968 1.00 126.35 177 ASP C O 1
ATOM 4800 N N . GLY C 1 178 ? -20.285 42.029 -7.509 1.00 114.25 178 GLY C N 1
ATOM 4801 C CA . GLY C 1 178 ? -21.179 43.085 -7.951 1.00 111.40 178 GLY C CA 1
ATOM 4802 C C . GLY C 1 178 ? -21.997 43.672 -6.816 1.00 108.00 178 GLY C C 1
ATOM 4803 O O . GLY C 1 178 ? -23.072 43.160 -6.490 1.00 101.14 178 GLY C O 1
ATOM 4804 N N . ARG C 1 183 ? -23.842 40.219 -5.313 1.00 101.64 183 ARG C N 1
ATOM 4805 C CA . ARG C 1 183 ? -23.929 41.034 -4.100 1.00 108.98 183 ARG C CA 1
ATOM 4806 C C . ARG C 1 183 ? -22.801 40.861 -3.052 1.00 124.45 183 ARG C C 1
ATOM 4807 O O . ARG C 1 183 ? -22.228 41.873 -2.639 1.00 127.10 183 ARG C O 1
ATOM 4809 N N . ARG C 1 184 ? -22.472 39.644 -2.593 1.00 106.56 184 ARG C N 1
ATOM 4810 C CA . ARG C 1 184 ? -23.110 38.380 -2.970 1.00 98.52 184 ARG C CA 1
ATOM 4811 C C . ARG C 1 184 ? -23.530 37.503 -1.782 1.00 87.46 184 ARG C C 1
ATOM 4812 O O . ARG C 1 184 ? -24.701 37.144 -1.656 1.00 97.27 184 ARG C O 1
ATOM 4820 N N . ARG C 1 185 ? -22.585 37.171 -0.905 1.00 52.86 185 ARG C N 1
ATOM 4821 C CA . ARG C 1 185 ? -22.833 36.144 0.115 1.00 49.56 185 ARG C CA 1
ATOM 4822 C C . ARG C 1 185 ? -22.144 36.361 1.474 1.00 45.83 185 ARG C C 1
ATOM 4823 O O . ARG C 1 185 ? -20.908 36.470 1.557 1.00 42.84 185 ARG C O 1
ATOM 4831 N N . ILE C 1 186 ? -22.950 36.412 2.537 1.00 43.47 186 ILE C N 1
ATOM 4832 C CA . ILE C 1 186 ? -22.424 36.647 3.884 1.00 41.88 186 ILE C CA 1
ATOM 4833 C C . ILE C 1 186 ? -22.179 35.306 4.564 1.00 42.71 186 ILE C C 1
ATOM 4834 O O . ILE C 1 186 ? -23.055 34.448 4.536 1.00 51.26 186 ILE C O 1
ATOM 4839 N N . GLU C 1 187 ? -21.022 35.137 5.207 1.00 45.84 187 GLU C N 1
ATOM 4840 C CA . GLU C 1 187 ? -20.701 33.865 5.854 1.00 51.02 187 GLU C CA 1
ATOM 4841 C C . GLU C 1 187 ? -20.218 34.081 7.278 1.00 46.86 187 GLU C C 1
ATOM 4842 O O . GLU C 1 187 ? -19.151 34.634 7.476 1.00 54.70 187 GLU C O 1
ATOM 4848 N N . TRP C 1 188 ? -20.989 33.663 8.270 1.00 40.00 188 TRP C N 1
ATOM 4849 C CA . TRP C 1 188 ? -20.520 33.697 9.652 1.00 37.82 188 TRP C CA 1
ATOM 4850 C C . TRP C 1 188 ? -20.396 32.273 10.168 1.00 37.96 188 TRP C C 1
ATOM 4851 O O . TRP C 1 188 ? -21.353 31.504 10.058 1.00 46.20 188 TRP C O 1
ATOM 4862 N N . SER C 1 189 ? -19.282 31.932 10.811 1.00 51.93 189 SER C N 1
ATOM 4863 C CA . SER C 1 189 ? -19.086 30.572 11.325 1.00 38.91 189 SER C CA 1
ATOM 4864 C C . SER C 1 189 ? -18.937 30.565 12.840 1.00 43.12 189 SER C C 1
ATOM 4865 O O . SER C 1 189 ? -18.085 31.262 13.383 1.00 43.30 189 SER C O 1
ATOM 4868 N N . LEU C 1 190 ? -19.767 29.793 13.524 1.00 38.39 190 LEU C N 1
ATOM 4869 C CA . LEU C 1 190 ? -19.594 29.570 14.954 1.00 43.60 190 LEU C CA 1
ATOM 4870 C C . LEU C 1 190 ? -18.790 28.280 15.209 1.00 45.58 190 LEU C C 1
ATOM 4871 O O . LEU C 1 190 ? -18.970 27.275 14.519 1.00 48.06 190 LEU C O 1
ATOM 4876 N N . THR C 1 191 ? -17.931 28.285 16.220 1.00 38.15 191 THR C N 1
ATOM 4877 C CA . THR C 1 191 ? -17.215 27.076 16.576 1.00 38.44 191 THR C CA 1
ATOM 4878 C C . THR C 1 191 ? -17.684 26.621 17.944 1.00 39.55 191 THR C C 1
ATOM 4879 O O . THR C 1 191 ? -17.741 27.398 18.877 1.00 39.68 191 THR C O 1
ATOM 4883 N N . PHE C 1 192 ? -18.015 25.345 18.063 1.00 45.07 192 PHE C N 1
ATOM 4884 C CA . PHE C 1 192 ? -18.597 24.827 19.288 1.00 42.75 192 PHE C CA 1
ATOM 4885 C C . PHE C 1 192 ? -17.803 23.659 19.844 1.00 49.33 192 PHE C C 1
ATOM 4886 O O . PHE C 1 192 ? -17.413 22.749 19.114 1.00 43.25 192 PHE C O 1
ATOM 4894 N N . GLU C 1 193 ? -17.593 23.682 21.154 1.00 57.28 193 GLU C N 1
ATOM 4895 C CA . GLU C 1 193 ? -16.979 22.566 21.840 1.00 56.95 193 GLU C CA 1
ATOM 4896 C C . GLU C 1 193 ? -18.039 21.741 22.558 1.00 62.49 193 GLU C C 1
ATOM 4897 O O . GLU C 1 193 ? -18.610 22.182 23.550 1.00 69.13 193 GLU C O 1
ATOM 4903 N N . VAL C 1 194 ? -18.285 20.538 22.052 1.00 46.65 194 VAL C N 1
ATOM 4904 C CA . VAL C 1 194 ? -19.184 19.589 22.681 1.00 48.53 194 VAL C CA 1
ATOM 4905 C C . VAL C 1 194 ? -18.392 18.685 23.628 1.00 49.70 194 VAL C C 1
ATOM 4906 O O . VAL C 1 194 ? -17.482 17.992 23.198 1.00 54.38 194 VAL C O 1
ATOM 4910 N N . ASN C 1 195 ? -18.736 18.685 24.913 1.00 56.15 195 ASN C N 1
ATOM 4911 C CA . ASN C 1 195 ? -18.085 17.790 25.873 1.00 57.00 195 ASN C CA 1
ATOM 4912 C C . ASN C 1 195 ? -18.922 16.535 26.119 1.00 63.45 195 ASN C C 1
ATOM 4913 O O . ASN C 1 195 ? -19.820 16.531 26.963 1.00 70.49 195 ASN C O 1
ATOM 4918 N N . GLY C 1 196 ? -18.614 15.468 25.386 1.00 62.67 196 GLY C N 1
ATOM 4919 C CA . GLY C 1 196 ? -19.487 14.308 25.348 1.00 58.36 196 GLY C CA 1
ATOM 4920 C C . GLY C 1 196 ? -18.826 13.004 25.735 1.00 63.98 196 GLY C C 1
ATOM 4921 O O . GLY C 1 196 ? -17.859 12.968 26.505 1.00 66.44 196 GLY C O 1
ATOM 4922 N N . TRP C 1 197 ? -19.346 11.916 25.181 1.00 62.10 197 TRP C N 1
ATOM 4923 C CA . TRP C 1 197 ? -18.933 10.590 25.613 1.00 68.92 197 TRP C CA 1
ATOM 4924 C C . TRP C 1 197 ? -18.760 9.597 24.463 1.00 65.90 197 TRP C C 1
ATOM 4925 O O . TRP C 1 197 ? -19.649 9.456 23.615 1.00 67.25 197 TRP C O 1
ATOM 4936 N N . MET C 1 198 ? -17.620 8.905 24.466 1.00 60.06 198 MET C N 1
ATOM 4937 C CA . MET C 1 198 ? -17.275 7.923 23.454 1.00 59.91 198 MET C CA 1
ATOM 4938 C C . MET C 1 198 ? -17.187 6.518 24.040 1.00 67.86 198 MET C C 1
ATOM 4939 O O . MET C 1 198 ? -16.774 6.339 25.185 1.00 63.65 198 MET C O 1
ATOM 4944 N N . TYR C 1 199 ? -17.566 5.524 23.237 1.00 62.82 199 TYR C N 1
ATOM 4945 C CA . TYR C 1 199 ? -17.402 4.112 23.580 1.00 64.97 199 TYR C CA 1
ATOM 4946 C C . TYR C 1 199 ? -17.348 3.237 22.322 1.00 64.77 199 TYR C C 1
ATOM 4947 O O . TYR C 1 199 ? -17.803 3.654 21.261 1.00 63.41 199 TYR C O 1
ATOM 4956 N N . PRO C 1 200 ? -16.788 2.020 22.432 1.00 66.29 200 PRO C N 1
ATOM 4957 C CA . PRO C 1 200 ? -16.725 1.129 21.260 1.00 66.34 200 PRO C CA 1
ATOM 4958 C C . PRO C 1 200 ? -18.106 0.830 20.638 1.00 66.91 200 PRO C C 1
ATOM 4959 O O . PRO C 1 200 ? -19.126 0.869 21.340 1.00 68.11 200 PRO C O 1
ATOM 4963 N N . PRO C 1 201 ? -18.130 0.568 19.317 1.00 66.17 201 PRO C N 1
ATOM 4964 C CA . PRO C 1 201 ? -19.361 0.392 18.544 1.00 66.56 201 PRO C CA 1
ATOM 4965 C C . PRO C 1 201 ? -20.217 -0.733 19.093 1.00 69.17 201 PRO C C 1
ATOM 4966 O O . PRO C 1 201 ? -19.706 -1.811 19.379 1.00 70.67 201 PRO C O 1
ATOM 4970 N N . VAL C 1 202 ? -21.506 -0.482 19.241 1.00 69.85 202 VAL C N 1
ATOM 4971 C CA . VAL C 1 202 ? -22.438 -1.512 19.627 1.00 72.41 202 VAL C CA 1
ATOM 4972 C C . VAL C 1 202 ? -23.284 -1.839 18.406 1.00 72.65 202 VAL C C 1
ATOM 4973 O O . VAL C 1 202 ? -24.083 -1.025 17.973 1.00 71.84 202 VAL C O 1
ATOM 4977 N N . ASP C 1 203 ? -23.069 -3.024 17.843 1.00 73.86 203 ASP C N 1
ATOM 4978 C CA . ASP C 1 203 ? -23.684 -3.447 16.583 1.00 80.36 203 ASP C CA 1
ATOM 4979 C C . ASP C 1 203 ? -25.185 -3.123 16.502 1.00 79.67 203 ASP C C 1
ATOM 4980 O O . ASP C 1 203 ? -25.939 -3.272 17.475 1.00 76.65 203 ASP C O 1
ATOM 4985 N N . ASP C 1 204 ? -25.609 -2.687 15.321 1.00 74.22 204 ASP C N 1
ATOM 4986 C CA . ASP C 1 204 ? -27.006 -2.346 15.087 1.00 76.73 204 ASP C CA 1
ATOM 4987 C C . ASP C 1 204 ? -27.847 -3.602 15.278 1.00 78.85 204 ASP C C 1
ATOM 4988 O O . ASP C 1 204 ? -29.051 -3.531 15.562 1.00 79.38 204 ASP C O 1
ATOM 4993 N N . ALA C 1 205 ? -27.201 -4.756 15.120 1.00 78.95 205 ALA C N 1
ATOM 4994 C CA . ALA C 1 205 ? -27.860 -6.057 15.277 1.00 81.81 205 ALA C CA 1
ATOM 4995 C C . ALA C 1 205 ? -28.217 -6.383 16.733 1.00 83.54 205 ALA C C 1
ATOM 4996 O O . ALA C 1 205 ? -29.115 -7.165 16.991 1.00 86.03 205 ALA C O 1
ATOM 4998 N N . GLU C 1 206 ? -27.535 -5.748 17.676 1.00 88.14 206 GLU C N 1
ATOM 4999 C CA . GLU C 1 206 ? -27.805 -5.925 19.099 1.00 89.79 206 GLU C CA 1
ATOM 5000 C C . GLU C 1 206 ? -28.989 -5.057 19.520 1.00 95.35 206 GLU C C 1
ATOM 5001 O O . GLU C 1 206 ? -29.397 -5.071 20.681 1.00 91.60 206 GLU C O 1
ATOM 5007 N N . GLY C 1 207 ? -29.538 -4.306 18.567 1.00 83.01 207 GLY C N 1
ATOM 5008 C CA . GLY C 1 207 ? -30.706 -3.470 18.804 1.00 83.34 207 GLY C CA 1
ATOM 5009 C C . GLY C 1 207 ? -30.408 -1.985 18.678 1.00 80.62 207 GLY C C 1
ATOM 5010 O O . GLY C 1 207 ? -29.405 -1.521 19.191 1.00 79.08 207 GLY C O 1
ATOM 5011 N N . LEU C 1 208 ? -31.305 -1.237 18.039 1.00 80.23 208 LEU C N 1
ATOM 5012 C CA . LEU C 1 208 ? -31.100 0.199 17.792 1.00 77.74 208 LEU C CA 1
ATOM 5013 C C . LEU C 1 208 ? -31.304 1.055 19.035 1.00 77.67 208 LEU C C 1
ATOM 5014 O O . LEU C 1 208 ? -32.270 0.892 19.780 1.00 79.76 208 LEU C O 1
ATOM 5019 N N . ILE C 1 209 ? -30.382 1.988 19.230 1.00 86.94 209 ILE C N 1
ATOM 5020 C CA . ILE C 1 209 ? -30.351 2.821 20.420 1.00 84.35 209 ILE C CA 1
ATOM 5021 C C . ILE C 1 209 ? -31.410 3.913 20.375 1.00 85.92 209 ILE C C 1
ATOM 5022 O O . ILE C 1 209 ? -31.599 4.570 19.352 1.00 88.76 209 ILE C O 1
ATOM 5027 N N . ARG C 1 210 ? -32.099 4.102 21.494 1.00 85.54 210 ARG C N 1
ATOM 5028 C CA . ARG C 1 210 ? -33.116 5.140 21.579 1.00 90.87 210 ARG C CA 1
ATOM 5029 C C . ARG C 1 210 ? -32.506 6.351 22.256 1.00 82.76 210 ARG C C 1
ATOM 5030 O O . ARG C 1 210 ? -31.921 6.218 23.313 1.00 83.11 210 ARG C O 1
ATOM 5038 N N . THR C 1 211 ? -32.646 7.532 21.660 1.00 73.33 211 THR C N 1
ATOM 5039 C CA . THR C 1 211 ? -31.954 8.709 22.173 1.00 71.47 211 THR C CA 1
ATOM 5040 C C . THR C 1 211 ? -32.928 9.881 22.368 1.00 71.69 211 THR C C 1
ATOM 5041 O O . THR C 1 211 ? -33.701 10.202 21.471 1.00 71.65 211 THR C O 1
ATOM 5045 N N . THR C 1 212 ? -32.897 10.501 23.547 1.00 72.13 212 THR C N 1
ATOM 5046 C CA . THR C 1 212 ? -33.641 11.738 23.794 1.00 82.52 212 THR C CA 1
ATOM 5047 C C . THR C 1 212 ? -32.704 12.857 24.283 1.00 81.02 212 THR C C 1
ATOM 5048 O O . THR C 1 212 ? -31.579 12.592 24.710 1.00 76.44 212 THR C O 1
ATOM 5052 N N . TYR C 1 213 ? -33.170 14.102 24.230 1.00 73.03 213 TYR C N 1
ATOM 5053 C CA . TYR C 1 213 ? -32.375 15.228 24.728 1.00 67.86 213 TYR C CA 1
ATOM 5054 C C . TYR C 1 213 ? -33.208 16.454 25.085 1.00 69.94 213 TYR C C 1
ATOM 5055 O O . TYR C 1 213 ? -34.380 16.555 24.716 1.00 70.73 213 TYR C O 1
ATOM 5064 N N . THR C 1 214 ? -32.591 17.376 25.817 1.00 78.89 214 THR C N 1
ATOM 5065 C CA . THR C 1 214 ? -33.281 18.590 26.199 1.00 87.99 214 THR C CA 1
ATOM 5066 C C . THR C 1 214 ? -32.819 19.708 25.275 1.00 81.94 214 THR C C 1
ATOM 5067 O O . THR C 1 214 ? -31.623 19.993 25.182 1.00 78.00 214 THR C O 1
ATOM 5071 N N . ASP C 1 215 ? -33.767 20.343 24.592 1.00 68.25 215 ASP C N 1
ATOM 5072 C CA . ASP C 1 215 ? -33.421 21.367 23.615 1.00 66.32 215 ASP C CA 1
ATOM 5073 C C . ASP C 1 215 ? -33.114 22.694 24.282 1.00 65.29 215 ASP C C 1
ATOM 5074 O O . ASP C 1 215 ? -32.914 22.756 25.492 1.00 74.03 215 ASP C O 1
ATOM 5079 N N . PHE C 1 216 ? -33.084 23.753 23.486 1.00 65.88 216 PHE C N 1
ATOM 5080 C CA . PHE C 1 216 ? -32.714 25.070 23.977 1.00 68.25 216 PHE C CA 1
ATOM 5081 C C . PHE C 1 216 ? -33.682 25.616 25.025 1.00 70.20 216 PHE C C 1
ATOM 5082 O O . PHE C 1 216 ? -33.423 26.655 25.635 1.00 68.51 216 PHE C O 1
ATOM 5090 N N . HIS C 1 217 ? -34.818 24.942 25.194 1.00 89.74 217 HIS C N 1
ATOM 5091 C CA . HIS C 1 217 ? -35.812 25.355 26.183 1.00 94.23 217 HIS C CA 1
ATOM 5092 C C . HIS C 1 217 ? -36.038 24.263 27.221 1.00 92.85 217 HIS C C 1
ATOM 5093 O O . HIS C 1 217 ? -37.054 24.258 27.912 1.00 97.58 217 HIS C O 1
ATOM 5100 N N . ALA C 1 218 ? -35.076 23.344 27.312 1.00 90.07 218 ALA C N 1
ATOM 5101 C CA . ALA C 1 218 ? -35.117 22.210 28.242 1.00 90.01 218 ALA C CA 1
ATOM 5102 C C . ALA C 1 218 ? -36.284 21.277 27.976 1.00 93.46 218 ALA C C 1
ATOM 5103 O O . ALA C 1 218 ? -36.671 20.485 28.842 1.00 94.53 218 ALA C O 1
ATOM 5105 N N . ASN C 1 219 ? -36.858 21.396 26.787 1.00 88.59 219 ASN C N 1
ATOM 5106 C CA . ASN C 1 219 ? -37.920 20.508 26.376 1.00 89.37 219 ASN C CA 1
ATOM 5107 C C . ASN C 1 219 ? -37.371 19.232 25.741 1.00 90.86 219 ASN C C 1
ATOM 5108 O O . ASN C 1 219 ? -36.529 19.278 24.834 1.00 91.09 219 ASN C O 1
ATOM 5113 N N . THR C 1 220 ? -37.821 18.097 26.257 1.00 83.66 220 THR C N 1
ATOM 5114 C CA . THR C 1 220 ? -37.255 16.814 25.910 1.00 83.99 220 THR C CA 1
ATOM 5115 C C . THR C 1 220 ? -37.748 16.276 24.579 1.00 83.23 220 THR C C 1
ATOM 5116 O O . THR C 1 220 ? -38.761 15.606 24.520 1.00 89.49 220 THR C O 1
ATOM 5120 N N . ARG C 1 221 ? -37.040 16.599 23.506 1.00 95.98 221 ARG C N 1
ATOM 5121 C CA . ARG C 1 221 ? -37.350 16.034 22.200 1.00 92.06 221 ARG C CA 1
ATOM 5122 C C . ARG C 1 221 ? -36.589 14.735 22.113 1.00 91.86 221 ARG C C 1
ATOM 5123 O O . ARG C 1 221 ? -35.656 14.535 22.880 1.00 103.45 221 ARG C O 1
ATOM 5131 N N . ASP C 1 222 ? -36.982 13.824 21.230 1.00 92.38 222 ASP C N 1
ATOM 5132 C CA . ASP C 1 222 ? -36.127 12.658 21.017 1.00 92.75 222 ASP C CA 1
ATOM 5133 C C . ASP C 1 222 ? -35.409 12.745 19.675 1.00 95.37 222 ASP C C 1
ATOM 5134 O O . ASP C 1 222 ? -35.992 13.151 18.671 1.00 103.17 222 ASP C O 1
ATOM 5139 N N . LEU C 1 223 ? -34.141 12.345 19.678 1.00 74.67 223 LEU C N 1
ATOM 5140 C CA . LEU C 1 223 ? -33.244 12.518 18.542 1.00 77.28 223 LEU C CA 1
ATOM 5141 C C . LEU C 1 223 ? -33.717 11.821 17.277 1.00 67.11 223 LEU C C 1
ATOM 5142 O O . LEU C 1 223 ? -33.701 10.607 17.198 1.00 76.59 223 LEU C O 1
ATOM 5147 N N . PRO C 1 224 ? -34.085 12.606 16.261 1.00 68.27 224 PRO C N 1
ATOM 5148 C CA . PRO C 1 224 ? -34.603 12.126 14.977 1.00 67.21 224 PRO C CA 1
ATOM 5149 C C . PRO C 1 224 ? -33.522 11.405 14.211 1.00 66.06 224 PRO C C 1
ATOM 5150 O O . PRO C 1 224 ? -32.369 11.692 14.476 1.00 68.71 224 PRO C O 1
ATOM 5154 N N . ASP C 1 225 ? -33.866 10.516 13.283 1.00 70.41 225 ASP C N 1
ATOM 5155 C CA . ASP C 1 225 ? -32.854 9.878 12.445 1.00 69.44 225 ASP C CA 1
ATOM 5156 C C . ASP C 1 225 ? -32.143 10.905 11.571 1.00 69.37 225 ASP C C 1
ATOM 5157 O O . ASP C 1 225 ? -32.729 11.939 11.216 1.00 67.13 225 ASP C O 1
ATOM 5162 N N . GLY C 1 226 ? -30.884 10.600 11.232 1.00 82.99 226 GLY C N 1
ATOM 5163 C CA . GLY C 1 226 ? -30.038 11.472 10.433 1.00 69.54 226 GLY C CA 1
ATOM 5164 C C . GLY C 1 226 ? -30.723 12.051 9.206 1.00 70.00 226 GLY C C 1
ATOM 5165 O O . GLY C 1 226 ? -30.742 13.269 9.001 1.00 75.63 226 GLY C O 1
ATOM 5166 N N . GLU C 1 227 ? -31.311 11.171 8.407 1.00 100.99 227 GLU C N 1
ATOM 5167 C CA . GLU C 1 227 ? -32.014 11.539 7.183 1.00 91.43 227 GLU C CA 1
ATOM 5168 C C . GLU C 1 227 ? -33.062 12.643 7.386 1.00 91.59 227 GLU C C 1
ATOM 5169 O O . GLU C 1 227 ? -33.425 13.358 6.448 1.00 92.83 227 GLU C O 1
ATOM 5175 N N . GLY C 1 228 ? -33.525 12.792 8.621 1.00 64.63 228 GLY C N 1
ATOM 5176 C CA . GLY C 1 228 ? -34.576 13.738 8.938 1.00 65.33 228 GLY C CA 1
ATOM 5177 C C . GLY C 1 228 ? -34.096 15.135 9.252 1.00 63.35 228 GLY C C 1
ATOM 5178 O O . GLY C 1 228 ? -34.829 16.110 9.050 1.00 63.73 228 GLY C O 1
ATOM 5179 N N . VAL C 1 229 ? -32.877 15.234 9.776 1.00 61.36 229 VAL C N 1
ATOM 5180 C CA . VAL C 1 229 ? -32.337 16.518 10.208 1.00 59.48 229 VAL C CA 1
ATOM 5181 C C . VAL C 1 229 ? -31.677 17.272 9.064 1.00 58.15 229 VAL C C 1
ATOM 5182 O O . VAL C 1 229 ? -31.968 18.430 8.829 1.00 59.72 229 VAL C O 1
ATOM 5186 N N . PHE C 1 230 ? -30.808 16.584 8.345 1.00 57.65 230 PHE C N 1
ATOM 5187 C CA . PHE C 1 230 ? -29.992 17.183 7.302 1.00 56.42 230 PHE C CA 1
ATOM 5188 C C . PHE C 1 230 ? -30.528 16.927 5.919 1.00 57.87 230 PHE C C 1
ATOM 5189 O O . PHE C 1 230 ? -30.777 15.796 5.549 1.00 59.25 230 PHE C O 1
ATOM 5197 N N . GLU C 1 231 ? -30.648 17.970 5.131 1.00 57.67 231 GLU C N 1
ATOM 5198 C CA . GLU C 1 231 ? -30.845 17.816 3.711 1.00 58.88 231 GLU C CA 1
ATOM 5199 C C . GLU C 1 231 ? -29.555 17.217 3.149 1.00 57.97 231 GLU C C 1
ATOM 5200 O O . GLU C 1 231 ? -28.479 17.400 3.714 1.00 57.84 231 GLU C O 1
ATOM 5206 N N . SER C 1 232 ? -29.658 16.456 2.067 1.00 73.94 232 SER C N 1
ATOM 5207 C CA . SER C 1 232 ? -28.487 15.793 1.505 1.00 78.57 232 SER C CA 1
ATOM 5208 C C . SER C 1 232 ? -27.682 16.717 0.620 1.00 72.26 232 SER C C 1
ATOM 5209 O O . SER C 1 232 ? -28.226 17.325 -0.292 1.00 75.09 232 SER C O 1
ATOM 5212 N N . VAL C 1 233 ? -26.384 16.814 0.872 1.00 92.19 233 VAL C N 1
ATOM 5213 C CA . VAL C 1 233 ? -25.526 17.580 -0.021 1.00 97.81 233 VAL C CA 1
ATOM 5214 C C . VAL C 1 233 ? -25.336 16.823 -1.341 1.00 103.73 233 VAL C C 1
ATOM 5215 O O . VAL C 1 233 ? -25.145 17.430 -2.395 1.00 98.87 233 VAL C O 1
ATOM 5219 N N . ASP C 1 234 ? -25.428 15.497 -1.284 1.00 98.00 234 ASP C N 1
ATOM 5220 C CA . ASP C 1 234 ? -25.284 14.671 -2.480 1.00 101.92 234 ASP C CA 1
ATOM 5221 C C . ASP C 1 234 ? -26.574 14.664 -3.294 1.00 106.28 234 ASP C C 1
ATOM 5222 O O . ASP C 1 234 ? -26.933 15.670 -3.908 1.00 107.46 234 ASP C O 1
ATOM 5227 N N . GLY D 1 3 ? -39.274 45.166 5.628 1.00 67.79 3 GLY D N 1
ATOM 5228 C CA . GLY D 1 3 ? -38.287 44.322 4.975 1.00 67.88 3 GLY D CA 1
ATOM 5229 C C . GLY D 1 3 ? -37.016 44.167 5.799 1.00 68.23 3 GLY D C 1
ATOM 5230 O O . GLY D 1 3 ? -35.913 44.034 5.262 1.00 63.02 3 GLY D O 1
ATOM 5231 N N . TYR D 1 4 ? -37.169 44.211 7.116 1.00 61.16 4 TYR D N 1
ATOM 5232 C CA . TYR D 1 4 ? -36.072 43.908 8.014 1.00 56.07 4 TYR D CA 1
ATOM 5233 C C . TYR D 1 4 ? -36.601 43.722 9.424 1.00 57.03 4 TYR D C 1
ATOM 5234 O O . TYR D 1 4 ? -37.619 44.303 9.809 1.00 58.89 4 TYR D O 1
ATOM 5243 N N . PHE D 1 5 ? -35.934 42.849 10.172 1.00 60.49 5 PHE D N 1
ATOM 5244 C CA . PHE D 1 5 ? -36.295 42.613 11.562 1.00 60.38 5 PHE D CA 1
ATOM 5245 C C . PHE D 1 5 ? -35.898 43.842 12.410 1.00 54.68 5 PHE D C 1
ATOM 5246 O O . PHE D 1 5 ? -34.744 43.979 12.830 1.00 52.57 5 PHE D O 1
ATOM 5254 N N . TYR D 1 6 ? -36.875 44.730 12.603 1.00 56.39 6 TYR D N 1
ATOM 5255 C CA . TYR D 1 6 ? -36.706 46.021 13.274 1.00 55.96 6 TYR D CA 1
ATOM 5256 C C . TYR D 1 6 ? -36.130 45.909 14.687 1.00 55.43 6 TYR D C 1
ATOM 5257 O O . TYR D 1 6 ? -35.283 46.722 15.093 1.00 53.86 6 TYR D O 1
ATOM 5266 N N . ASN D 1 7 ? -36.600 44.923 15.446 1.00 56.97 7 ASN D N 1
ATOM 5267 C CA . ASN D 1 7 ? -36.166 44.795 16.832 1.00 57.02 7 ASN D CA 1
ATOM 5268 C C . ASN D 1 7 ? -34.872 44.006 17.016 1.00 64.10 7 ASN D C 1
ATOM 5269 O O . ASN D 1 7 ? -34.462 43.754 18.149 1.00 55.14 7 ASN D O 1
ATOM 5274 N N . SER D 1 8 ? -34.240 43.627 15.909 1.00 54.31 8 SER D N 1
ATOM 5275 C CA . SER D 1 8 ? -32.937 42.975 15.927 1.00 52.23 8 SER D CA 1
ATOM 5276 C C . SER D 1 8 ? -31.959 43.638 16.895 1.00 58.37 8 SER D C 1
ATOM 5277 O O . SER D 1 8 ? -31.787 44.866 16.872 1.00 51.25 8 SER D O 1
ATOM 5280 N N . SER D 1 9 ? -31.356 42.831 17.768 1.00 50.51 9 SER D N 1
ATOM 5281 C CA . SER D 1 9 ? -30.346 43.331 18.696 1.00 56.82 9 SER D CA 1
ATOM 5282 C C . SER D 1 9 ? -29.124 43.839 17.938 1.00 48.56 9 SER D C 1
ATOM 5283 O O . SER D 1 9 ? -28.580 44.925 18.255 1.00 53.42 9 SER D O 1
ATOM 5286 N N . PHE D 1 10 ? -28.719 43.095 16.908 1.00 44.73 10 PHE D N 1
ATOM 5287 C CA . PHE D 1 10 ? -27.573 43.524 16.116 1.00 42.31 10 PHE D CA 1
ATOM 5288 C C . PHE D 1 10 ? -27.875 44.869 15.459 1.00 42.59 10 PHE D C 1
ATOM 5289 O O . PHE D 1 10 ? -27.074 45.793 15.573 1.00 45.31 10 PHE D O 1
ATOM 5297 N N . ARG D 1 11 ? -29.041 44.989 14.820 1.00 44.70 11 ARG D N 1
ATOM 5298 C CA . ARG D 1 11 ? -29.436 46.246 14.187 1.00 44.70 11 ARG D CA 1
ATOM 5299 C C . ARG D 1 11 ? -29.350 47.437 15.148 1.00 60.32 11 ARG D C 1
ATOM 5300 O O . ARG D 1 11 ? -28.857 48.510 14.772 1.00 42.57 11 ARG D O 1
ATOM 5308 N N . ARG D 1 12 ? -29.824 47.251 16.381 1.00 49.95 12 ARG D N 1
ATOM 5309 C CA . ARG D 1 12 ? -29.747 48.331 17.368 1.00 55.27 12 ARG D CA 1
ATOM 5310 C C . ARG D 1 12 ? -28.292 48.674 17.666 1.00 49.05 12 ARG D C 1
ATOM 5311 O O . ARG D 1 12 ? -27.936 49.833 17.730 1.00 49.09 12 ARG D O 1
ATOM 5319 N N . TYR D 1 13 ? -27.432 47.683 17.840 1.00 42.45 13 TYR D N 1
ATOM 5320 C CA . TYR D 1 13 ? -26.039 48.056 18.087 1.00 40.63 13 TYR D CA 1
ATOM 5321 C C . TYR D 1 13 ? -25.378 48.756 16.888 1.00 48.28 13 TYR D C 1
ATOM 5322 O O . TYR D 1 13 ? -24.669 49.751 17.076 1.00 38.01 13 TYR D O 1
ATOM 5331 N N . ALA D 1 14 ? -25.668 48.298 15.670 1.00 38.39 14 ALA D N 1
ATOM 5332 C CA . ALA D 1 14 ? -25.223 48.988 14.462 1.00 37.18 14 ALA D CA 1
ATOM 5333 C C . ALA D 1 14 ? -25.697 50.463 14.425 1.00 37.88 14 ALA D C 1
ATOM 5334 O O . ALA D 1 14 ? -24.946 51.374 14.061 1.00 36.86 14 ALA D O 1
ATOM 5336 N N . THR D 1 15 ? -26.941 50.696 14.828 1.00 43.59 15 THR D N 1
ATOM 5337 C CA . THR D 1 15 ? -27.510 52.018 14.738 1.00 40.80 15 THR D CA 1
ATOM 5338 C C . THR D 1 15 ? -26.993 52.908 15.845 1.00 43.71 15 THR D C 1
ATOM 5339 O O . THR D 1 15 ? -26.707 54.085 15.630 1.00 40.61 15 THR D O 1
ATOM 5343 N N . LEU D 1 16 ? -26.879 52.345 17.037 1.00 41.21 16 LEU D N 1
ATOM 5344 C CA . LEU D 1 16 ? -26.332 53.069 18.170 1.00 41.41 16 LEU D CA 1
ATOM 5345 C C . LEU D 1 16 ? -24.938 53.593 17.835 1.00 43.54 16 LEU D C 1
ATOM 5346 O O . LEU D 1 16 ? -24.689 54.815 17.885 1.00 40.64 16 LEU D O 1
ATOM 5351 N N . MET D 1 17 ? -24.049 52.670 17.459 1.00 46.83 17 MET D N 1
ATOM 5352 C CA . MET D 1 17 ? -22.694 53.050 17.070 1.00 43.62 17 MET D CA 1
ATOM 5353 C C . MET D 1 17 ? -22.723 54.063 15.940 1.00 47.96 17 MET D C 1
ATOM 5354 O O . MET D 1 17 ? -22.100 55.116 16.044 1.00 58.90 17 MET D O 1
ATOM 5359 N N . GLY D 1 18 ? -23.482 53.777 14.885 1.00 35.90 18 GLY D N 1
ATOM 5360 C CA . GLY D 1 18 ? -23.547 54.690 13.755 1.00 35.87 18 GLY D CA 1
ATOM 5361 C C . GLY D 1 18 ? -24.001 56.106 14.138 1.00 46.78 18 GLY D C 1
ATOM 5362 O O . GLY D 1 18 ? -23.618 57.087 13.515 1.00 37.52 18 GLY D O 1
ATOM 5363 N N . ASP D 1 19 ? -24.840 56.210 15.160 1.00 40.17 19 ASP D N 1
ATOM 5364 C CA . ASP D 1 19 ? -25.490 57.470 15.467 1.00 50.34 19 ASP D CA 1
ATOM 5365 C C . ASP D 1 19 ? -24.617 58.298 16.392 1.00 45.61 19 ASP D C 1
ATOM 5366 O O . ASP D 1 19 ? -24.679 59.540 16.369 1.00 47.46 19 ASP D O 1
ATOM 5371 N N . LEU D 1 20 ? -23.801 57.623 17.198 1.00 39.18 20 LEU D N 1
ATOM 5372 C CA . LEU D 1 20 ? -22.821 58.344 17.990 1.00 38.93 20 LEU D CA 1
ATOM 5373 C C . LEU D 1 20 ? -21.884 59.118 17.067 1.00 37.71 20 LEU D C 1
ATOM 5374 O O . LEU D 1 20 ? -21.475 60.242 17.373 1.00 38.20 20 LEU D O 1
ATOM 5379 N N . PHE D 1 21 ? -21.588 58.532 15.914 1.00 46.55 21 PHE D N 1
ATOM 5380 C CA . PHE D 1 21 ? -20.643 59.116 14.969 1.00 47.51 21 PHE D CA 1
ATOM 5381 C C . PHE D 1 21 ? -21.370 59.682 13.747 1.00 44.80 21 PHE D C 1
ATOM 5382 O O . PHE D 1 21 ? -20.794 59.826 12.673 1.00 47.62 21 PHE D O 1
ATOM 5390 N N . SER D 1 22 ? -22.641 60.002 13.903 1.00 40.72 22 SER D N 1
ATOM 5391 C CA . SER D 1 22 ? -23.414 60.466 12.759 1.00 54.95 22 SER D CA 1
ATOM 5392 C C . SER D 1 22 ? -23.260 61.961 12.521 1.00 54.89 22 SER D C 1
ATOM 5393 O O . SER D 1 22 ? -23.360 62.452 11.388 1.00 46.61 22 SER D O 1
ATOM 5396 N N . ASN D 1 23 ? -23.016 62.678 13.607 1.00 59.48 23 ASN D N 1
ATOM 5397 C CA . ASN D 1 23 ? -23.126 64.111 13.589 1.00 58.37 23 ASN D CA 1
ATOM 5398 C C . ASN D 1 23 ? -21.745 64.708 13.794 1.00 62.07 23 ASN D C 1
ATOM 5399 O O . ASN D 1 23 ? -21.465 65.330 14.824 1.00 53.89 23 ASN D O 1
ATOM 5404 N N . ILE D 1 24 ? -20.884 64.494 12.800 1.00 44.33 24 ILE D N 1
ATOM 5405 C CA . ILE D 1 24 ? -19.497 64.938 12.821 1.00 43.79 24 ILE D CA 1
ATOM 5406 C C . ILE D 1 24 ? -19.275 65.789 11.594 1.00 46.28 24 ILE D C 1
ATOM 5407 O O . ILE D 1 24 ? -19.513 65.342 10.472 1.00 44.53 24 ILE D O 1
ATOM 5412 N N . GLN D 1 25 ? -18.836 67.022 11.797 1.00 58.26 25 GLN D N 1
ATOM 5413 C CA . GLN D 1 25 ? -18.617 67.901 10.664 1.00 59.97 25 GLN D CA 1
ATOM 5414 C C . GLN D 1 25 ? -17.199 68.396 10.626 1.00 60.20 25 GLN D C 1
ATOM 5415 O O . GLN D 1 25 ? -16.543 68.519 11.655 1.00 57.85 25 GLN D O 1
ATOM 5421 N N . ILE D 1 26 ? -16.737 68.698 9.425 1.00 44.95 26 ILE D N 1
ATOM 5422 C CA . ILE D 1 26 ? -15.436 69.323 9.274 1.00 52.79 26 ILE D CA 1
ATOM 5423 C C . ILE D 1 26 ? -15.617 70.699 8.678 1.00 53.38 26 ILE D C 1
ATOM 5424 O O . ILE D 1 26 ? -16.491 70.915 7.807 1.00 54.75 26 ILE D O 1
ATOM 5429 N N . LYS D 1 27 ? -14.806 71.628 9.184 1.00 43.13 27 LYS D N 1
ATOM 5430 C CA . LYS D 1 27 ? -14.792 73.005 8.714 1.00 49.31 27 LYS D CA 1
ATOM 5431 C C . LYS D 1 27 ? -13.914 73.113 7.473 1.00 45.40 27 LYS D C 1
ATOM 5432 O O . LYS D 1 27 ? -12.846 72.541 7.407 1.00 43.81 27 LYS D O 1
ATOM 5438 N N . ARG D 1 28 ? -14.363 73.864 6.493 1.00 47.42 28 ARG D N 1
ATOM 5439 C CA . ARG D 1 28 ? -13.691 73.961 5.210 1.00 49.35 28 ARG D CA 1
ATOM 5440 C C . ARG D 1 28 ? -13.710 75.461 4.792 1.00 63.09 28 ARG D C 1
ATOM 5441 O O . ARG D 1 28 ? -14.729 75.949 4.295 1.00 71.57 28 ARG D O 1
ATOM 5449 N N . GLN D 1 29 ? -12.612 76.196 5.000 1.00 68.37 29 GLN D N 1
ATOM 5450 C CA . GLN D 1 29 ? -12.637 77.659 4.778 1.00 82.48 29 GLN D CA 1
ATOM 5451 C C . GLN D 1 29 ? -12.729 78.096 3.301 1.00 76.12 29 GLN D C 1
ATOM 5452 O O . GLN D 1 29 ? -11.890 77.745 2.482 1.00 65.78 29 GLN D O 1
ATOM 5458 N N . LEU D 1 30 ? -13.754 78.878 2.972 1.00 75.22 30 LEU D N 1
ATOM 5459 C CA . LEU D 1 30 ? -13.927 79.354 1.600 1.00 87.44 30 LEU D CA 1
ATOM 5460 C C . LEU D 1 30 ? -13.790 80.875 1.447 1.00 91.17 30 LEU D C 1
ATOM 5461 O O . LEU D 1 30 ? -13.655 81.606 2.430 1.00 88.33 30 LEU D O 1
ATOM 5466 N N . GLU D 1 31 ? -13.833 81.341 0.202 1.00 96.66 31 GLU D N 1
ATOM 5467 C CA . GLU D 1 31 ? -13.708 82.760 -0.079 1.00 105.64 31 GLU D CA 1
ATOM 5468 C C . GLU D 1 31 ? -14.904 83.507 0.494 1.00 104.26 31 GLU D C 1
ATOM 5469 O O . GLU D 1 31 ? -14.753 84.529 1.167 1.00 101.18 31 GLU D O 1
ATOM 5475 N N . SER D 1 32 ? -16.093 82.979 0.220 1.00 102.85 32 SER D N 1
ATOM 5476 C CA . SER D 1 32 ? -17.337 83.572 0.686 1.00 101.51 32 SER D CA 1
ATOM 5477 C C . SER D 1 32 ? -17.513 83.454 2.197 1.00 100.84 32 SER D C 1
ATOM 5478 O O . SER D 1 32 ? -18.194 84.273 2.813 1.00 107.45 32 SER D O 1
ATOM 5481 N N . GLY D 1 33 ? -16.896 82.432 2.783 1.00 85.77 33 GLY D N 1
ATOM 5482 C CA . GLY D 1 33 ? -16.969 82.189 4.215 1.00 82.72 33 GLY D CA 1
ATOM 5483 C C . GLY D 1 33 ? -16.796 80.707 4.506 1.00 82.20 33 GLY D C 1
ATOM 5484 O O . GLY D 1 33 ? -16.774 79.898 3.582 1.00 77.09 33 GLY D O 1
ATOM 5485 N N . ASP D 1 34 ? -16.671 80.346 5.781 1.00 66.85 34 ASP D N 1
ATOM 5486 C CA . ASP D 1 34 ? -16.506 78.946 6.178 1.00 58.57 34 ASP D CA 1
ATOM 5487 C C . ASP D 1 34 ? -17.700 78.049 5.838 1.00 58.03 34 ASP D C 1
ATOM 5488 O O . ASP D 1 34 ? -18.841 78.377 6.136 1.00 64.44 34 ASP D O 1
ATOM 5493 N N . LYS D 1 35 ? -17.423 76.899 5.234 1.00 55.99 35 LYS D N 1
ATOM 5494 C CA . LYS D 1 35 ? -18.454 75.892 4.976 1.00 56.57 35 LYS D CA 1
ATOM 5495 C C . LYS D 1 35 ? -18.243 74.686 5.871 1.00 52.33 35 LYS D C 1
ATOM 5496 O O . LYS D 1 35 ? -17.151 74.173 5.966 1.00 50.42 35 LYS D O 1
ATOM 5502 N N . PHE D 1 36 ? -19.292 74.259 6.546 1.00 52.21 36 PHE D N 1
ATOM 5503 C CA . PHE D 1 36 ? -19.224 73.100 7.404 1.00 49.81 36 PHE D CA 1
ATOM 5504 C C . PHE D 1 36 ? -19.890 71.914 6.708 1.00 48.93 36 PHE D C 1
ATOM 5505 O O . PHE D 1 36 ? -21.041 72.021 6.290 1.00 50.52 36 PHE D O 1
ATOM 5513 N N . ILE D 1 37 ? -19.172 70.800 6.548 1.00 46.62 37 ILE D N 1
ATOM 5514 C CA . ILE D 1 37 ? -19.786 69.637 5.889 1.00 45.90 37 ILE D CA 1
ATOM 5515 C C . ILE D 1 37 ? -19.869 68.413 6.784 1.00 43.87 37 ILE D C 1
ATOM 5516 O O . ILE D 1 37 ? -18.931 68.109 7.520 1.00 42.23 37 ILE D O 1
ATOM 5521 N N . ARG D 1 38 ? -21.027 67.763 6.756 1.00 59.36 38 ARG D N 1
ATOM 5522 C CA . ARG D 1 38 ? -21.257 66.537 7.517 1.00 58.41 38 ARG D CA 1
ATOM 5523 C C . ARG D 1 38 ? -20.576 65.353 6.849 1.00 52.43 38 ARG D C 1
ATOM 5524 O O . ARG D 1 38 ? -20.584 65.224 5.625 1.00 51.10 38 ARG D O 1
ATOM 5532 N N . VAL D 1 39 ? -19.970 64.503 7.667 1.00 38.96 39 VAL D N 1
ATOM 5533 C CA . VAL D 1 39 ? -19.361 63.278 7.178 1.00 37.27 39 VAL D CA 1
ATOM 5534 C C . VAL D 1 39 ? -20.429 62.167 7.103 1.00 37.34 39 VAL D C 1
ATOM 5535 O O . VAL D 1 39 ? -20.899 61.702 8.125 1.00 37.09 39 VAL D O 1
ATOM 5539 N N . PRO D 1 40 ? -20.820 61.763 5.885 1.00 37.92 40 PRO D N 1
ATOM 5540 C CA . PRO D 1 40 ? -21.807 60.705 5.680 1.00 38.21 40 PRO D CA 1
ATOM 5541 C C . PRO D 1 40 ? -21.292 59.334 6.113 1.00 40.14 40 PRO D C 1
ATOM 5542 O O . PRO D 1 40 ? -20.120 58.979 5.847 1.00 43.81 40 PRO D O 1
ATOM 5546 N N . ILE D 1 41 ? -22.143 58.565 6.787 1.00 36.47 41 ILE D N 1
ATOM 5547 C CA . ILE D 1 41 ? -21.669 57.308 7.371 1.00 40.23 41 ILE D CA 1
ATOM 5548 C C . ILE D 1 41 ? -22.396 56.091 6.803 1.00 35.26 41 ILE D C 1
ATOM 5549 O O . ILE D 1 41 ? -23.597 56.114 6.625 1.00 46.14 41 ILE D O 1
ATOM 5554 N N . THR D 1 42 ? -21.657 55.032 6.489 1.00 41.81 42 THR D N 1
ATOM 5555 C CA . THR D 1 42 ? -22.266 53.802 5.971 1.00 39.80 42 THR D CA 1
ATOM 5556 C C . THR D 1 42 ? -21.995 52.579 6.824 1.00 34.46 42 THR D C 1
ATOM 5557 O O . THR D 1 42 ? -21.046 52.554 7.604 1.00 37.06 42 THR D O 1
ATOM 5561 N N . TYR D 1 43 ? -22.836 51.555 6.660 1.00 34.10 43 TYR D N 1
ATOM 5562 C CA . TYR D 1 43 ? -22.641 50.276 7.351 1.00 33.41 43 TYR D CA 1
ATOM 5563 C C . TYR D 1 43 ? -22.482 49.158 6.341 1.00 33.40 43 TYR D C 1
ATOM 5564 O O . TYR D 1 43 ? -23.407 48.789 5.626 1.00 34.77 43 TYR D O 1
ATOM 5573 N N . ALA D 1 44 ? -21.279 48.629 6.264 1.00 31.99 44 ALA D N 1
ATOM 5574 C CA . ALA D 1 44 ? -20.970 47.709 5.203 1.00 32.04 44 ALA D CA 1
ATOM 5575 C C . ALA D 1 44 ? -19.688 46.977 5.469 1.00 30.56 44 ALA D C 1
ATOM 5576 O O . ALA D 1 44 ? -18.801 47.437 6.211 1.00 29.36 44 ALA D O 1
ATOM 5578 N N . SER D 1 45 ? -19.594 45.812 4.849 1.00 46.83 45 SER D N 1
ATOM 5579 C CA . SER D 1 45 ? -18.349 45.096 4.861 1.00 54.33 45 SER D CA 1
ATOM 5580 C C . SER D 1 45 ? -17.304 46.040 4.284 1.00 49.58 45 SER D C 1
ATOM 5581 O O . SER D 1 45 ? -17.575 46.805 3.354 1.00 36.80 45 SER D O 1
ATOM 5584 N N . LYS D 1 46 ? -16.115 45.996 4.861 1.00 40.60 46 LYS D N 1
ATOM 5585 C CA . LYS D 1 46 ? -15.092 46.930 4.464 1.00 38.62 46 LYS D CA 1
ATOM 5586 C C . LYS D 1 46 ? -14.707 46.703 3.002 1.00 31.87 46 LYS D C 1
ATOM 5587 O O . LYS D 1 46 ? -14.653 47.643 2.214 1.00 52.47 46 LYS D O 1
ATOM 5593 N N . GLU D 1 47 ? -14.473 45.452 2.639 1.00 42.00 47 GLU D N 1
ATOM 5594 C CA . GLU D 1 47 ? -14.089 45.126 1.273 1.00 47.85 47 GLU D CA 1
ATOM 5595 C C . GLU D 1 47 ? -15.112 45.690 0.286 1.00 51.34 47 GLU D C 1
ATOM 5596 O O . GLU D 1 47 ? -14.759 46.316 -0.711 1.00 59.79 47 GLU D O 1
ATOM 5602 N N . HIS D 1 48 ? -16.380 45.435 0.589 1.00 48.44 48 HIS D N 1
ATOM 5603 C CA . HIS D 1 48 ? -17.527 45.948 -0.141 1.00 53.29 48 HIS D CA 1
ATOM 5604 C C . HIS D 1 48 ? -17.466 47.463 -0.308 1.00 56.65 48 HIS D C 1
ATOM 5605 O O . HIS D 1 48 ? -17.566 48.001 -1.424 1.00 59.93 48 HIS D O 1
ATOM 5612 N N . PHE D 1 49 ? -17.348 48.148 0.824 1.00 52.50 49 PHE D N 1
ATOM 5613 C CA . PHE D 1 49 ? -17.275 49.603 0.844 1.00 47.07 49 PHE D CA 1
ATOM 5614 C C . PHE D 1 49 ? -16.178 50.108 -0.062 1.00 48.05 49 PHE D C 1
ATOM 5615 O O . PHE D 1 49 ? -16.368 51.056 -0.812 1.00 56.30 49 PHE D O 1
ATOM 5623 N N . MET D 1 50 ? -15.023 49.467 0.014 1.00 49.86 50 MET D N 1
ATOM 5624 C CA . MET D 1 50 ? -13.880 49.924 -0.743 1.00 47.34 50 MET D CA 1
ATOM 5625 C C . MET D 1 50 ? -14.070 49.670 -2.229 1.00 53.42 50 MET D C 1
ATOM 5626 O O . MET D 1 50 ? -13.669 50.476 -3.059 1.00 57.28 50 MET D O 1
ATOM 5631 N N . MET D 1 51 ? -14.701 48.552 -2.560 1.00 65.72 51 MET D N 1
ATOM 5632 C CA . MET D 1 51 ? -15.033 48.250 -3.946 1.00 67.32 51 MET D CA 1
ATOM 5633 C C . MET D 1 51 ? -15.926 49.345 -4.532 1.00 68.16 51 MET D C 1
ATOM 5634 O O . MET D 1 51 ? -15.583 49.977 -5.540 1.00 71.04 51 MET D O 1
ATOM 5639 N N . LYS D 1 52 ? -17.070 49.572 -3.889 1.00 65.04 52 LYS D N 1
ATOM 5640 C CA . LYS D 1 52 ? -18.010 50.575 -4.370 1.00 68.32 52 LYS D CA 1
ATOM 5641 C C . LYS D 1 52 ? -17.366 51.969 -4.397 1.00 76.48 52 LYS D C 1
ATOM 5642 O O . LYS D 1 52 ? -17.663 52.794 -5.257 1.00 76.32 52 LYS D O 1
ATOM 5648 N N . LEU D 1 53 ? -16.457 52.212 -3.464 1.00 59.74 53 LEU D N 1
ATOM 5649 C CA . LEU D 1 53 ? -15.746 53.480 -3.394 1.00 53.63 53 LEU D CA 1
ATOM 5650 C C . LEU D 1 53 ? -14.768 53.651 -4.552 1.00 56.05 53 LEU D C 1
ATOM 5651 O O . LEU D 1 53 ? -14.534 54.768 -5.003 1.00 60.79 53 LEU D O 1
ATOM 5656 N N . ASN D 1 54 ? -14.149 52.558 -4.993 1.00 74.31 54 ASN D N 1
ATOM 5657 C CA . ASN D 1 54 ? -13.292 52.607 -6.175 1.00 69.99 54 ASN D CA 1
ATOM 5658 C C . ASN D 1 54 ? -14.134 52.770 -7.435 1.00 77.84 54 ASN D C 1
ATOM 5659 O O . ASN D 1 54 ? -13.674 53.309 -8.441 1.00 77.03 54 ASN D O 1
ATOM 5664 N N . LYS D 1 55 ? -15.372 52.295 -7.377 1.00 87.53 55 LYS D N 1
ATOM 5665 C CA . LYS D 1 55 ? -16.292 52.494 -8.489 1.00 87.04 55 LYS D CA 1
ATOM 5666 C C . LYS D 1 55 ? -16.718 53.969 -8.573 1.00 99.53 55 LYS D C 1
ATOM 5667 O O . LYS D 1 55 ? -16.777 54.531 -9.665 1.00 108.13 55 LYS D O 1
ATOM 5673 N N . TRP D 1 56 ? -16.987 54.594 -7.422 1.00 109.70 56 TRP D N 1
ATOM 5674 C CA . TRP D 1 56 ? -17.385 56.013 -7.365 1.00 110.72 56 TRP D CA 1
ATOM 5675 C C . TRP D 1 56 ? -16.239 56.951 -7.730 1.00 118.49 56 TRP D C 1
ATOM 5676 O O . TRP D 1 56 ? -16.447 57.976 -8.382 1.00 117.59 56 TRP D O 1
ATOM 5687 N N . THR D 1 57 ? -15.031 56.595 -7.300 1.00 117.86 57 THR D N 1
ATOM 5688 C CA . THR D 1 57 ? -13.874 57.477 -7.419 1.00 106.61 57 THR D CA 1
ATOM 5689 C C . THR D 1 57 ? -13.354 57.502 -8.849 1.00 117.02 57 THR D C 1
ATOM 5690 O O . THR D 1 57 ? -12.455 58.275 -9.186 1.00 120.77 57 THR D O 1
ATOM 5694 N N . SER D 1 58 ? -13.930 56.654 -9.691 1.00 133.07 58 SER D N 1
ATOM 5695 C CA . SER D 1 58 ? -13.549 56.602 -11.093 1.00 140.15 58 SER D CA 1
ATOM 5696 C C . SER D 1 58 ? -14.172 57.767 -11.882 1.00 147.21 58 SER D C 1
ATOM 5697 O O . SER D 1 58 ? -15.385 58.002 -11.816 1.00 144.92 58 SER D O 1
ATOM 5700 N N . ILE D 1 59 ? -13.332 58.493 -12.621 1.00 157.66 59 ILE D N 1
ATOM 5701 C CA . ILE D 1 59 ? -13.772 59.625 -13.441 1.00 157.07 59 ILE D CA 1
ATOM 5702 C C . ILE D 1 59 ? -14.315 59.150 -14.795 1.00 153.67 59 ILE D C 1
ATOM 5703 O O . ILE D 1 59 ? -13.565 58.933 -15.751 1.00 141.02 59 ILE D O 1
ATOM 5708 N N . ASN D 1 60 ? -15.635 58.985 -14.854 1.00 154.78 60 ASN D N 1
ATOM 5709 C CA . ASN D 1 60 ? -16.315 58.462 -16.039 1.00 159.73 60 ASN D CA 1
ATOM 5710 C C . ASN D 1 60 ? -16.684 59.531 -17.073 1.00 161.38 60 ASN D C 1
ATOM 5711 O O . ASN D 1 60 ? -16.613 59.298 -18.279 1.00 158.15 60 ASN D O 1
ATOM 5716 N N . SER D 1 61 ? -17.063 60.709 -16.591 1.00 163.76 61 SER D N 1
ATOM 5717 C CA . SER D 1 61 ? -17.442 61.826 -17.459 1.00 163.65 61 SER D CA 1
ATOM 5718 C C . SER D 1 61 ? -16.887 63.125 -16.876 1.00 164.00 61 SER D C 1
ATOM 5719 O O . SER D 1 61 ? -16.027 63.086 -15.990 1.00 159.99 61 SER D O 1
ATOM 5722 N N . GLN D 1 62 ? -17.349 64.266 -17.387 1.00 174.02 62 GLN D N 1
ATOM 5723 C CA . GLN D 1 62 ? -16.811 65.563 -16.960 1.00 171.03 62 GLN D CA 1
ATOM 5724 C C . GLN D 1 62 ? -17.386 66.076 -15.642 1.00 164.98 62 GLN D C 1
ATOM 5725 O O . GLN D 1 62 ? -16.678 66.701 -14.848 1.00 153.34 62 GLN D O 1
ATOM 5731 N N . GLU D 1 63 ? -18.661 65.791 -15.405 1.00 191.16 63 GLU D N 1
ATOM 5732 C CA . GLU D 1 63 ? -19.311 66.163 -14.155 1.00 190.91 63 GLU D CA 1
ATOM 5733 C C . GLU D 1 63 ? -18.823 65.312 -12.971 1.00 192.75 63 GLU D C 1
ATOM 5734 O O . GLU D 1 63 ? -19.022 65.672 -11.809 1.00 191.07 63 GLU D O 1
ATOM 5740 N N . ASP D 1 64 ? -18.169 64.193 -13.270 1.00 189.94 64 ASP D N 1
ATOM 5741 C CA . ASP D 1 64 ? -17.577 63.350 -12.228 1.00 187.30 64 ASP D CA 1
ATOM 5742 C C . ASP D 1 64 ? -16.295 63.969 -11.663 1.00 187.87 64 ASP D C 1
ATOM 5743 O O . ASP D 1 64 ? -16.059 63.905 -10.455 1.00 186.60 64 ASP D O 1
ATOM 5748 N N . VAL D 1 65 ? -15.463 64.527 -12.543 1.00 177.17 65 VAL D N 1
ATOM 5749 C CA . VAL D 1 65 ? -14.211 65.192 -12.164 1.00 171.88 65 VAL D CA 1
ATOM 5750 C C . VAL D 1 65 ? -14.378 66.132 -10.958 1.00 170.30 65 VAL D C 1
ATOM 5751 O O . VAL D 1 65 ? -13.560 66.118 -10.034 1.00 167.93 65 VAL D O 1
ATOM 5755 N N . ALA D 1 66 ? -15.433 66.947 -10.977 1.00 141.52 66 ALA D N 1
ATOM 5756 C CA . ALA D 1 66 ? -15.753 67.803 -9.837 1.00 131.59 66 ALA D CA 1
ATOM 5757 C C . ALA D 1 66 ? -16.337 67.008 -8.663 1.00 131.33 66 ALA D C 1
ATOM 5758 O O . ALA D 1 66 ? -15.716 66.906 -7.604 1.00 126.41 66 ALA D O 1
ATOM 5760 N N . LYS D 1 67 ? -17.535 66.459 -8.862 1.00 152.34 67 LYS D N 1
ATOM 5761 C CA . LYS D 1 67 ? -18.241 65.588 -7.899 1.00 150.06 67 LYS D CA 1
ATOM 5762 C C . LYS D 1 67 ? -17.409 64.432 -7.246 1.00 148.80 67 LYS D C 1
ATOM 5763 O O . LYS D 1 67 ? -17.969 63.482 -6.694 1.00 146.76 67 LYS D O 1
ATOM 5769 N N . VAL D 1 68 ? -16.081 64.505 -7.300 1.00 121.83 68 VAL D N 1
ATOM 5770 C CA . VAL D 1 68 ? -15.233 63.473 -6.693 1.00 117.89 68 VAL D CA 1
ATOM 5771 C C . VAL D 1 68 ? -14.873 63.874 -5.265 1.00 115.07 68 VAL D C 1
ATOM 5772 O O . VAL D 1 68 ? -14.782 63.035 -4.362 1.00 108.26 68 VAL D O 1
ATOM 5776 N N . GLU D 1 69 ? -14.671 65.169 -5.062 1.00 150.87 69 GLU D N 1
ATOM 5777 C CA . GLU D 1 69 ? -14.306 65.661 -3.746 1.00 150.03 69 GLU D CA 1
ATOM 5778 C C . GLU D 1 69 ? -15.542 65.998 -2.917 1.00 140.27 69 GLU D C 1
ATOM 5779 O O . GLU D 1 69 ? -15.457 66.683 -1.900 1.00 144.36 69 GLU D O 1
ATOM 5785 N N . THR D 1 70 ? -16.691 65.506 -3.362 1.00 73.67 70 THR D N 1
ATOM 5786 C CA . THR D 1 70 ? -17.902 65.568 -2.565 1.00 75.73 70 THR D CA 1
ATOM 5787 C C . THR D 1 70 ? -18.058 64.194 -1.920 1.00 84.37 70 THR D C 1
ATOM 5788 O O . THR D 1 70 ? -18.708 64.044 -0.881 1.00 78.38 70 THR D O 1
ATOM 5792 N N . ILE D 1 71 ? -17.433 63.197 -2.547 1.00 93.08 71 ILE D N 1
ATOM 5793 C CA . ILE D 1 71 ? -17.457 61.818 -2.068 1.00 81.09 71 ILE D CA 1
ATOM 5794 C C . ILE D 1 71 ? -16.752 61.660 -0.731 1.00 76.47 71 ILE D C 1
ATOM 5795 O O . ILE D 1 71 ? -17.329 61.139 0.223 1.00 74.65 71 ILE D O 1
ATOM 5800 N N . LEU D 1 72 ? -15.492 62.092 -0.679 1.00 52.82 72 LEU D N 1
ATOM 5801 C CA . LEU D 1 72 ? -14.744 62.124 0.571 1.00 36.69 72 LEU D CA 1
ATOM 5802 C C . LEU D 1 72 ? -15.002 63.448 1.231 1.00 37.58 72 LEU D C 1
ATOM 5803 O O . LEU D 1 72 ? -15.198 64.439 0.545 1.00 54.68 72 LEU D O 1
ATOM 5808 N N . PRO D 1 73 ? -15.002 63.485 2.569 1.00 36.43 73 PRO D N 1
ATOM 5809 C CA . PRO D 1 73 ? -14.659 62.413 3.507 1.00 34.36 73 PRO D CA 1
ATOM 5810 C C . PRO D 1 73 ? -15.827 61.522 3.800 1.00 34.22 73 PRO D C 1
ATOM 5811 O O . PRO D 1 73 ? -16.937 61.959 3.675 1.00 35.65 73 PRO D O 1
ATOM 5815 N N . ARG D 1 74 ? -15.593 60.275 4.172 1.00 38.86 74 ARG D N 1
ATOM 5816 C CA . ARG D 1 74 ? -16.692 59.477 4.704 1.00 36.03 74 ARG D CA 1
ATOM 5817 C C . ARG D 1 74 ? -16.200 58.500 5.730 1.00 30.97 74 ARG D C 1
ATOM 5818 O O . ARG D 1 74 ? -15.006 58.354 5.946 1.00 35.91 74 ARG D O 1
ATOM 5826 N N . ILE D 1 75 ? -17.154 57.861 6.384 1.00 31.49 75 ILE D N 1
ATOM 5827 C CA . ILE D 1 75 ? -16.875 56.878 7.408 1.00 29.84 75 ILE D CA 1
ATOM 5828 C C . ILE D 1 75 ? -17.666 55.648 7.074 1.00 29.99 75 ILE D C 1
ATOM 5829 O O . ILE D 1 75 ? -18.864 55.727 6.799 1.00 36.12 75 ILE D O 1
ATOM 5834 N N . ASN D 1 76 ? -16.999 54.503 7.075 1.00 38.15 76 ASN D N 1
ATOM 5835 C CA . ASN D 1 76 ? -17.685 53.228 6.913 1.00 35.84 76 ASN D CA 1
ATOM 5836 C C . ASN D 1 76 ? -17.667 52.459 8.213 1.00 28.93 76 ASN D C 1
ATOM 5837 O O . ASN D 1 76 ? -16.627 52.353 8.833 1.00 28.18 76 ASN D O 1
ATOM 5842 N N . LEU D 1 77 ? -18.795 51.889 8.618 1.00 29.27 77 LEU D N 1
ATOM 5843 C CA . LEU D 1 77 ? -18.834 51.141 9.880 1.00 31.45 77 LEU D CA 1
ATOM 5844 C C . LEU D 1 77 ? -19.192 49.661 9.659 1.00 29.18 77 LEU D C 1
ATOM 5845 O O . LEU D 1 77 ? -20.031 49.353 8.823 1.00 34.97 77 LEU D O 1
ATOM 5850 N N . HIS D 1 78 ? -18.557 48.742 10.382 1.00 28.50 78 HIS D N 1
ATOM 5851 C CA . HIS D 1 78 ? -19.005 47.333 10.313 1.00 32.68 78 HIS D CA 1
ATOM 5852 C C . HIS D 1 78 ? -18.712 46.511 11.551 1.00 34.06 78 HIS D C 1
ATOM 5853 O O . HIS D 1 78 ? -17.768 46.796 12.280 1.00 28.88 78 HIS D O 1
ATOM 5860 N N . LEU D 1 79 ? -19.543 45.502 11.798 1.00 29.91 79 LEU D N 1
ATOM 5861 C CA . LEU D 1 79 ? -19.236 44.509 12.824 1.00 30.08 79 LEU D CA 1
ATOM 5862 C C . LEU D 1 79 ? -18.219 43.488 12.261 1.00 29.20 79 LEU D C 1
ATOM 5863 O O . LEU D 1 79 ? -18.316 43.058 11.105 1.00 29.18 79 LEU D O 1
ATOM 5868 N N . VAL D 1 80 ? -17.226 43.133 13.075 1.00 28.64 80 VAL D N 1
ATOM 5869 C CA . VAL D 1 80 ? -16.110 42.283 12.620 1.00 27.82 80 VAL D CA 1
ATOM 5870 C C . VAL D 1 80 ? -15.864 41.113 13.551 1.00 28.46 80 VAL D C 1
ATOM 5871 O O . VAL D 1 80 ? -15.188 40.169 13.170 1.00 28.83 80 VAL D O 1
ATOM 5875 N N . ASP D 1 81 ? -16.373 41.179 14.776 1.00 31.99 81 ASP D N 1
ATOM 5876 C CA . ASP D 1 81 ? -16.275 40.046 15.697 1.00 36.04 81 ASP D CA 1
ATOM 5877 C C . ASP D 1 81 ? -17.248 40.168 16.878 1.00 35.73 81 ASP D C 1
ATOM 5878 O O . ASP D 1 81 ? -17.692 41.266 17.214 1.00 34.74 81 ASP D O 1
ATOM 5883 N N . PHE D 1 82 ? -17.589 39.041 17.497 1.00 33.57 82 PHE D N 1
ATOM 5884 C CA . PHE D 1 82 ? -18.325 39.065 18.763 1.00 35.36 82 PHE D CA 1
ATOM 5885 C C . PHE D 1 82 ? -18.051 37.805 19.573 1.00 38.21 82 PHE D C 1
ATOM 5886 O O . PHE D 1 82 ? -17.658 36.788 19.018 1.00 44.25 82 PHE D O 1
ATOM 5894 N N . SER D 1 83 ? -18.261 37.870 20.881 1.00 38.35 83 SER D N 1
ATOM 5895 C CA . SER D 1 83 ? -18.024 36.717 21.735 1.00 40.05 83 SER D CA 1
ATOM 5896 C C . SER D 1 83 ? -18.795 36.900 23.009 1.00 42.31 83 SER D C 1
ATOM 5897 O O . SER D 1 83 ? -19.200 38.012 23.320 1.00 42.27 83 SER D O 1
ATOM 5900 N N . TYR D 1 84 ? -18.996 35.819 23.754 1.00 44.65 84 TYR D N 1
ATOM 5901 C CA . TYR D 1 84 ? -19.642 35.912 25.058 1.00 48.43 84 TYR D CA 1
ATOM 5902 C C . TYR D 1 84 ? -18.760 36.717 26.015 1.00 61.42 84 TYR D C 1
ATOM 5903 O O . TYR D 1 84 ? -17.528 36.593 25.981 1.00 61.91 84 TYR D O 1
ATOM 5912 N N . ASN D 1 85 ? -19.380 37.537 26.864 1.00 69.22 85 ASN D N 1
ATOM 5913 C CA . ASN D 1 85 ? -18.619 38.460 27.707 1.00 70.55 85 ASN D CA 1
ATOM 5914 C C . ASN D 1 85 ? -18.495 37.943 29.141 1.00 77.16 85 ASN D C 1
ATOM 5915 O O . ASN D 1 85 ? -19.163 38.440 30.051 1.00 81.17 85 ASN D O 1
ATOM 5920 N N . ALA D 1 86 ? -17.626 36.948 29.324 1.00 118.64 86 ALA D N 1
ATOM 5921 C CA . ALA D 1 86 ? -17.378 36.322 30.625 1.00 124.71 86 ALA D CA 1
ATOM 5922 C C . ALA D 1 86 ? -16.914 37.317 31.685 1.00 144.07 86 ALA D C 1
ATOM 5923 O O . ALA D 1 86 ? -15.838 37.902 31.557 1.00 150.57 86 ALA D O 1
ATOM 5925 N N . PRO D 1 87 ? -17.720 37.504 32.742 1.00 137.12 87 PRO D N 1
ATOM 5926 C CA . PRO D 1 87 ? -17.359 38.440 33.810 1.00 135.39 87 PRO D CA 1
ATOM 5927 C C . PRO D 1 87 ? -16.286 37.860 34.728 1.00 132.78 87 PRO D C 1
ATOM 5928 O O . PRO D 1 87 ? -15.272 38.523 34.959 1.00 126.93 87 PRO D O 1
ATOM 5932 N N . VAL D 1 105 ? -34.483 32.068 35.035 1.00 131.37 105 VAL D N 1
ATOM 5933 C CA . VAL D 1 105 ? -33.728 30.913 34.553 1.00 132.99 105 VAL D CA 1
ATOM 5934 C C . VAL D 1 105 ? -33.492 30.928 33.033 1.00 124.52 105 VAL D C 1
ATOM 5935 O O . VAL D 1 105 ? -32.389 30.618 32.570 1.00 125.55 105 VAL D O 1
ATOM 5939 N N . VAL D 1 106 ? -34.511 31.317 32.268 1.00 102.62 106 VAL D N 1
ATOM 5940 C CA . VAL D 1 106 ? -34.401 31.391 30.812 1.00 94.61 106 VAL D CA 1
ATOM 5941 C C . VAL D 1 106 ? -33.679 32.680 30.422 1.00 95.00 106 VAL D C 1
ATOM 5942 O O . VAL D 1 106 ? -33.135 33.369 31.285 1.00 103.44 106 VAL D O 1
ATOM 5946 N N . SER D 1 107 ? -33.645 33.010 29.137 1.00 87.61 107 SER D N 1
ATOM 5947 C CA . SER D 1 107 ? -32.852 34.156 28.719 1.00 86.12 107 SER D CA 1
ATOM 5948 C C . SER D 1 107 ? -33.585 35.172 27.852 1.00 87.90 107 SER D C 1
ATOM 5949 O O . SER D 1 107 ? -33.930 34.866 26.714 1.00 86.87 107 SER D O 1
ATOM 5952 N N . GLN D 1 108 ? -33.861 36.336 28.442 1.00 114.41 108 GLN D N 1
ATOM 5953 C CA . GLN D 1 108 ? -34.113 37.617 27.755 1.00 125.89 108 GLN D CA 1
ATOM 5954 C C . GLN D 1 108 ? -34.699 38.621 28.733 1.00 122.90 108 GLN D C 1
ATOM 5955 O O . GLN D 1 108 ? -35.828 38.465 29.185 1.00 120.94 108 GLN D O 1
ATOM 5961 N N . TYR D 1 109 ? -33.909 39.646 29.046 1.00 95.56 109 TYR D N 1
ATOM 5962 C CA . TYR D 1 109 ? -34.183 40.590 30.141 1.00 93.52 109 TYR D CA 1
ATOM 5963 C C . TYR D 1 109 ? -34.784 39.928 31.389 1.00 89.78 109 TYR D C 1
ATOM 5964 O O . TYR D 1 109 ? -35.972 40.094 31.643 1.00 92.46 109 TYR D O 1
ATOM 5973 N N . ASN D 1 110 ? -33.990 39.203 32.186 1.00 91.53 110 ASN D N 1
ATOM 5974 C CA . ASN D 1 110 ? -32.523 39.089 32.089 1.00 100.93 110 ASN D CA 1
ATOM 5975 C C . ASN D 1 110 ? -31.909 38.552 30.784 1.00 98.87 110 ASN D C 1
ATOM 5976 O O . ASN D 1 110 ? -32.270 37.475 30.306 1.00 97.34 110 ASN D O 1
ATOM 5981 N N . PRO D 1 111 ? -31.007 39.349 30.186 1.00 71.46 111 PRO D N 1
ATOM 5982 C CA . PRO D 1 111 ? -30.384 39.070 28.895 1.00 65.40 111 PRO D CA 1
ATOM 5983 C C . PRO D 1 111 ? -28.922 38.640 29.058 1.00 63.74 111 PRO D C 1
ATOM 5984 O O . PRO D 1 111 ? -28.417 38.502 30.172 1.00 65.29 111 PRO D O 1
ATOM 5988 N N . SER D 1 112 ? -28.250 38.420 27.942 1.00 60.78 112 SER D N 1
ATOM 5989 C CA . SER D 1 112 ? -26.923 37.835 27.968 1.00 59.35 112 SER D CA 1
ATOM 5990 C C . SER D 1 112 ? -25.829 38.868 27.715 1.00 56.55 112 SER D C 1
ATOM 5991 O O . SER D 1 112 ? -25.896 39.620 26.745 1.00 54.41 112 SER D O 1
ATOM 5994 N N . PRO D 1 113 ? -24.804 38.893 28.580 1.00 60.93 113 PRO D N 1
ATOM 5995 C CA . PRO D 1 113 ? -23.720 39.843 28.360 1.00 58.77 113 PRO D CA 1
ATOM 5996 C C . PRO D 1 113 ? -22.938 39.429 27.129 1.00 60.44 113 PRO D C 1
ATOM 5997 O O . PRO D 1 113 ? -22.317 38.370 27.111 1.00 70.11 113 PRO D O 1
ATOM 6001 N N . ILE D 1 114 ? -23.021 40.237 26.085 1.00 56.90 114 ILE D N 1
ATOM 6002 C CA . ILE D 1 114 ? -22.337 39.939 24.845 1.00 56.19 114 ILE D CA 1
ATOM 6003 C C . ILE D 1 114 ? -21.287 41.017 24.652 1.00 53.75 114 ILE D C 1
ATOM 6004 O O . ILE D 1 114 ? -21.283 42.050 25.335 1.00 60.19 114 ILE D O 1
ATOM 6009 N N . LYS D 1 115 ? -20.394 40.780 23.709 1.00 52.74 115 LYS D N 1
ATOM 6010 C CA . LYS D 1 115 ? -19.336 41.716 23.424 1.00 54.14 115 LYS D CA 1
ATOM 6011 C C . LYS D 1 115 ? -19.151 41.777 21.912 1.00 42.16 115 LYS D C 1
ATOM 6012 O O . LYS D 1 115 ? -18.992 40.753 21.268 1.00 52.18 115 LYS D O 1
ATOM 6018 N N . MET D 1 116 ? -19.223 42.975 21.348 1.00 40.03 116 MET D N 1
ATOM 6019 C CA . MET D 1 116 ? -19.242 43.172 19.896 1.00 48.19 116 MET D CA 1
ATOM 6020 C C . MET D 1 116 ? -18.079 44.061 19.443 1.00 36.77 116 MET D C 1
ATOM 6021 O O . MET D 1 116 ? -17.773 45.061 20.076 1.00 43.31 116 MET D O 1
ATOM 6026 N N . ILE D 1 117 ? -17.434 43.692 18.345 1.00 34.34 117 ILE D N 1
ATOM 6027 C CA . ILE D 1 117 ? -16.237 44.386 17.890 1.00 30.19 117 ILE D CA 1
ATOM 6028 C C . ILE D 1 117 ? -16.547 45.135 16.598 1.00 36.36 117 ILE D C 1
ATOM 6029 O O . ILE D 1 117 ? -16.949 44.530 15.606 1.00 30.92 117 ILE D O 1
ATOM 6034 N N . TYR D 1 118 ? -16.343 46.448 16.604 1.00 31.80 118 TYR D N 1
ATOM 6035 C CA . TYR D 1 118 ? -16.700 47.262 15.459 1.00 30.77 118 TYR D CA 1
ATOM 6036 C C . TYR D 1 118 ? -15.502 47.953 14.838 1.00 32.76 118 TYR D C 1
ATOM 6037 O O . TYR D 1 118 ? -14.667 48.513 15.544 1.00 30.56 118 TYR D O 1
ATOM 6046 N N . GLU D 1 119 ? -15.429 47.920 13.510 1.00 33.61 119 GLU D N 1
ATOM 6047 C CA . GLU D 1 119 ? -14.444 48.708 12.783 1.00 30.79 119 GLU D CA 1
ATOM 6048 C C . GLU D 1 119 ? -15.072 49.997 12.214 1.00 34.87 119 GLU D C 1
ATOM 6049 O O . GLU D 1 119 ? -15.992 49.963 11.379 1.00 35.73 119 GLU D O 1
ATOM 6055 N N . LEU D 1 120 ? -14.561 51.129 12.689 1.00 27.16 120 LEU D N 1
ATOM 6056 C CA . LEU D 1 120 ? -14.995 52.460 12.270 1.00 28.09 120 LEU D CA 1
ATOM 6057 C C . LEU D 1 120 ? -13.918 52.981 11.342 1.00 34.20 120 LEU D C 1
ATOM 6058 O O . LEU D 1 120 ? -12.832 53.300 11.806 1.00 26.31 120 LEU D O 1
ATOM 6063 N N . SER D 1 121 ? -14.204 53.061 10.043 1.00 26.72 121 SER D N 1
ATOM 6064 C CA . SER D 1 121 ? -13.170 53.341 9.037 1.00 34.44 121 SER D CA 1
ATOM 6065 C C . SER D 1 121 ? -13.292 54.701 8.392 1.00 26.87 121 SER D C 1
ATOM 6066 O O . SER D 1 121 ? -14.147 54.916 7.548 1.00 34.66 121 SER D O 1
ATOM 6069 N N . ILE D 1 122 ? -12.400 55.613 8.758 1.00 25.50 122 ILE D N 1
ATOM 6070 C CA . ILE D 1 122 ? -12.428 56.984 8.235 1.00 29.37 122 ILE D CA 1
ATOM 6071 C C . ILE D 1 122 ? -11.545 57.165 7.002 1.00 26.28 122 ILE D C 1
ATOM 6072 O O . ILE D 1 122 ? -10.369 56.870 7.037 1.00 46.82 122 ILE D O 1
ATOM 6077 N N . PHE D 1 123 ? -12.136 57.666 5.924 1.00 34.46 123 PHE D N 1
ATOM 6078 C CA . PHE D 1 123 ? -11.436 57.887 4.670 1.00 27.75 123 PHE D CA 1
ATOM 6079 C C . PHE D 1 123 ? -11.556 59.361 4.362 1.00 29.07 123 PHE D C 1
ATOM 6080 O O . PHE D 1 123 ? -12.623 59.970 4.557 1.00 30.66 123 PHE D O 1
ATOM 6088 N N . THR D 1 124 ? -10.489 59.926 3.815 1.00 30.94 124 THR D N 1
ATOM 6089 C CA . THR D 1 124 ? -10.371 61.368 3.755 1.00 30.51 124 THR D CA 1
ATOM 6090 C C . THR D 1 124 ? -9.367 61.743 2.675 1.00 34.37 124 THR D C 1
ATOM 6091 O O . THR D 1 124 ? -8.412 61.013 2.439 1.00 35.08 124 THR D O 1
ATOM 6095 N N . ARG D 1 125 ? -9.598 62.841 1.971 1.00 45.97 125 ARG D N 1
ATOM 6096 C CA . ARG D 1 125 ? -8.614 63.272 0.980 1.00 47.99 125 ARG D CA 1
ATOM 6097 C C . ARG D 1 125 ? -7.496 64.135 1.572 1.00 45.45 125 ARG D C 1
ATOM 6098 O O . ARG D 1 125 ? -6.418 64.222 1.003 1.00 44.29 125 ARG D O 1
ATOM 6106 N N . TYR D 1 126 ? -7.744 64.714 2.739 1.00 33.54 126 TYR D N 1
ATOM 6107 C CA . TYR D 1 126 ? -6.817 65.644 3.354 1.00 33.82 126 TYR D CA 1
ATOM 6108 C C . TYR D 1 126 ? -6.477 65.298 4.779 1.00 32.33 126 TYR D C 1
ATOM 6109 O O . TYR D 1 126 ? -7.358 65.100 5.588 1.00 32.59 126 TYR D O 1
ATOM 6118 N N . GLU D 1 127 ? -5.191 65.268 5.095 1.00 31.78 127 GLU D N 1
ATOM 6119 C CA . GLU D 1 127 ? -4.770 65.089 6.467 1.00 30.78 127 GLU D CA 1
ATOM 6120 C C . GLU D 1 127 ? -5.587 65.948 7.441 1.00 33.79 127 GLU D C 1
ATOM 6121 O O . GLU D 1 127 ? -5.968 65.474 8.509 1.00 30.76 127 GLU D O 1
ATOM 6127 N N . ASP D 1 128 ? -5.894 67.186 7.037 1.00 33.89 128 ASP D N 1
ATOM 6128 C CA . ASP D 1 128 ? -6.650 68.150 7.850 1.00 35.03 128 ASP D CA 1
ATOM 6129 C C . ASP D 1 128 ? -8.070 67.661 8.176 1.00 42.18 128 ASP D C 1
ATOM 6130 O O . ASP D 1 128 ? -8.516 67.724 9.332 1.00 36.55 128 ASP D O 1
ATOM 6135 N N . ASP D 1 129 ? -8.778 67.185 7.155 1.00 34.20 129 ASP D N 1
ATOM 6136 C CA . ASP D 1 129 ? -10.067 66.499 7.353 1.00 41.10 129 ASP D CA 1
ATOM 6137 C C . ASP D 1 129 ? -10.006 65.396 8.430 1.00 36.07 129 ASP D C 1
ATOM 6138 O O . ASP D 1 129 ? -10.887 65.320 9.331 1.00 33.54 129 ASP D O 1
ATOM 6143 N N . MET D 1 130 ? -8.974 64.545 8.324 1.00 31.25 130 MET D N 1
ATOM 6144 C CA . MET D 1 130 ? -8.780 63.470 9.272 1.00 32.92 130 MET D CA 1
ATOM 6145 C C . MET D 1 130 ? -8.602 64.040 10.667 1.00 29.80 130 MET D C 1
ATOM 6146 O O . MET D 1 130 ? -9.258 63.613 11.615 1.00 34.60 130 MET D O 1
ATOM 6151 N N . PHE D 1 131 ? -7.718 65.024 10.782 1.00 30.47 131 PHE D N 1
ATOM 6152 C CA . PHE D 1 131 ? -7.381 65.606 12.075 1.00 31.03 131 PHE D CA 1
ATOM 6153 C C . PHE D 1 131 ? -8.616 66.130 12.773 1.00 34.89 131 PHE D C 1
ATOM 6154 O O . PHE D 1 131 ? -8.831 65.883 13.964 1.00 32.22 131 PHE D O 1
ATOM 6162 N N . GLN D 1 132 ? -9.436 66.837 12.005 1.00 33.24 132 GLN D N 1
ATOM 6163 C CA . GLN D 1 132 ? -10.688 67.378 12.516 1.00 40.74 132 GLN D CA 1
ATOM 6164 C C . GLN D 1 132 ? -11.616 66.278 13.028 1.00 37.84 132 GLN D C 1
ATOM 6165 O O . GLN D 1 132 ? -12.083 66.319 14.193 1.00 44.76 132 GLN D O 1
ATOM 6171 N N . ILE D 1 133 ? -11.904 65.307 12.153 1.00 40.67 133 ILE D N 1
ATOM 6172 C CA . ILE D 1 133 ? -12.793 64.215 12.536 1.00 32.21 133 ILE D CA 1
ATOM 6173 C C . ILE D 1 133 ? -12.308 63.475 13.804 1.00 31.44 133 ILE D C 1
ATOM 6174 O O . ILE D 1 133 ? -13.022 63.422 14.828 1.00 32.16 133 ILE D O 1
ATOM 6179 N N . VAL D 1 134 ? -11.092 62.916 13.747 1.00 40.26 134 VAL D N 1
ATOM 6180 C CA . VAL D 1 134 ? -10.614 62.059 14.836 1.00 34.29 134 VAL D CA 1
ATOM 6181 C C . VAL D 1 134 ? -10.497 62.871 16.105 1.00 41.12 134 VAL D C 1
ATOM 6182 O O . VAL D 1 134 ? -10.764 62.366 17.190 1.00 42.85 134 VAL D O 1
ATOM 6186 N N . GLU D 1 135 ? -10.134 64.142 15.981 1.00 34.83 135 GLU D N 1
ATOM 6187 C CA . GLU D 1 135 ? -10.116 64.965 17.170 1.00 38.76 135 GLU D CA 1
ATOM 6188 C C . GLU D 1 135 ? -11.505 65.077 17.753 1.00 39.08 135 GLU D C 1
ATOM 6189 O O . GLU D 1 135 ? -11.661 65.310 18.953 1.00 38.76 135 GLU D O 1
ATOM 6195 N N . GLN D 1 136 ? -12.522 64.923 16.910 1.00 44.44 136 GLN D N 1
ATOM 6196 C CA . GLN D 1 136 ? -13.889 64.908 17.445 1.00 40.93 136 GLN D CA 1
ATOM 6197 C C . GLN D 1 136 ? -14.306 63.536 18.017 1.00 40.61 136 GLN D C 1
ATOM 6198 O O . GLN D 1 136 ? -15.257 63.457 18.791 1.00 38.25 136 GLN D O 1
ATOM 6204 N N . ILE D 1 137 ? -13.604 62.462 17.661 1.00 45.52 137 ILE D N 1
ATOM 6205 C CA . ILE D 1 137 ? -13.923 61.151 18.268 1.00 34.04 137 ILE D CA 1
ATOM 6206 C C . ILE D 1 137 ? -13.074 60.799 19.506 1.00 32.82 137 ILE D C 1
ATOM 6207 O O . ILE D 1 137 ? -13.577 60.662 20.623 1.00 41.52 137 ILE D O 1
ATOM 6212 N N . LEU D 1 138 ? -11.776 60.671 19.267 1.00 34.29 138 LEU D N 1
ATOM 6213 C CA . LEU D 1 138 ? -10.761 60.203 20.219 1.00 36.50 138 LEU D CA 1
ATOM 6214 C C . LEU D 1 138 ? -10.797 60.662 21.709 1.00 39.58 138 LEU D C 1
ATOM 6215 O O . LEU D 1 138 ? -10.434 59.885 22.599 1.00 37.36 138 LEU D O 1
ATOM 6220 N N . PRO D 1 139 ? -11.162 61.924 21.993 1.00 51.13 139 PRO D N 1
ATOM 6221 C CA . PRO D 1 139 ? -11.041 62.300 23.411 1.00 49.89 139 PRO D CA 1
ATOM 6222 C C . PRO D 1 139 ? -12.088 61.693 24.355 1.00 51.25 139 PRO D C 1
ATOM 6223 O O . PRO D 1 139 ? -11.905 61.747 25.569 1.00 49.43 139 PRO D O 1
ATOM 6227 N N . TYR D 1 140 ? -13.173 61.148 23.816 1.00 62.74 140 TYR D N 1
ATOM 6228 C CA . TYR D 1 140 ? -14.245 60.593 24.651 1.00 58.59 140 TYR D CA 1
ATOM 6229 C C . TYR D 1 140 ? -14.049 59.107 25.060 1.00 58.57 140 TYR D C 1
ATOM 6230 O O . TYR D 1 140 ? -14.941 58.486 25.634 1.00 57.89 140 TYR D O 1
ATOM 6239 N N . PHE D 1 141 ? -12.884 58.543 24.777 1.00 46.58 141 PHE D N 1
ATOM 6240 C CA . PHE D 1 141 ? -12.632 57.149 25.099 1.00 46.85 141 PHE D CA 1
ATOM 6241 C C . PHE D 1 141 ? -11.377 57.044 25.954 1.00 50.03 141 PHE D C 1
ATOM 6242 O O . PHE D 1 141 ? -10.266 57.142 25.440 1.00 52.86 141 PHE D O 1
ATOM 6250 N N . GLN D 1 142 ? -11.541 56.887 27.265 1.00 55.58 142 GLN D N 1
ATOM 6251 C CA . GLN D 1 142 ? -10.381 56.939 28.157 1.00 52.71 142 GLN D CA 1
ATOM 6252 C C . GLN D 1 142 ? -10.142 55.719 29.074 1.00 58.30 142 GLN D C 1
ATOM 6253 O O . GLN D 1 142 ? -10.130 55.871 30.298 1.00 65.69 142 GLN D O 1
ATOM 6259 N N . PRO D 1 143 ? -9.925 54.514 28.496 1.00 47.19 143 PRO D N 1
ATOM 6260 C CA . PRO D 1 143 ? -10.015 54.228 27.061 1.00 49.41 143 PRO D CA 1
ATOM 6261 C C . PRO D 1 143 ? -11.475 53.979 26.707 1.00 45.57 143 PRO D C 1
ATOM 6262 O O . PRO D 1 143 ? -11.810 53.754 25.547 1.00 49.55 143 PRO D O 1
ATOM 6266 N N . HIS D 1 144 ? -12.338 54.060 27.712 1.00 58.07 144 HIS D N 1
ATOM 6267 C CA . HIS D 1 144 ? -13.728 53.682 27.548 1.00 61.95 144 HIS D CA 1
ATOM 6268 C C . HIS D 1 144 ? -14.695 54.853 27.654 1.00 62.76 144 HIS D C 1
ATOM 6269 O O . HIS D 1 144 ? -14.386 55.899 28.233 1.00 64.79 144 HIS D O 1
ATOM 6276 N N . PHE D 1 145 ? -15.875 54.646 27.083 1.00 62.98 145 PHE D N 1
ATOM 6277 C CA . PHE D 1 145 ? -16.961 55.610 27.087 1.00 63.51 145 PHE D CA 1
ATOM 6278 C C . PHE D 1 145 ? -18.239 54.901 27.487 1.00 61.61 145 PHE D C 1
ATOM 6279 O O . PHE D 1 145 ? -18.648 53.940 26.837 1.00 65.30 145 PHE D O 1
ATOM 6287 N N . ASN D 1 146 ? -18.861 55.368 28.562 1.00 56.24 146 ASN D N 1
ATOM 6288 C CA . ASN D 1 146 ? -20.095 54.765 29.039 1.00 52.99 146 ASN D CA 1
ATOM 6289 C C . ASN D 1 146 ? -21.306 55.402 28.360 1.00 60.13 146 ASN D C 1
ATOM 6290 O O . ASN D 1 146 ? -21.299 56.589 28.036 1.00 71.01 146 ASN D O 1
ATOM 6295 N N . THR D 1 147 ? -22.340 54.605 28.134 1.00 57.36 147 THR D N 1
ATOM 6296 C CA . THR D 1 147 ? -23.634 55.129 27.714 1.00 63.35 147 THR D CA 1
ATOM 6297 C C . THR D 1 147 ? -24.762 54.290 28.316 1.00 67.40 147 THR D C 1
ATOM 6298 O O . THR D 1 147 ? -24.717 53.055 28.293 1.00 62.75 147 THR D O 1
ATOM 6302 N N . THR D 1 148 ? -25.755 54.967 28.887 1.00 81.22 148 THR D N 1
ATOM 6303 C CA . THR D 1 148 ? -26.915 54.285 29.440 1.00 77.06 148 THR D CA 1
ATOM 6304 C C . THR D 1 148 ? -27.964 54.185 28.351 1.00 72.38 148 THR D C 1
ATOM 6305 O O . THR D 1 148 ? -28.337 55.189 27.746 1.00 68.89 148 THR D O 1
ATOM 6309 N N . MET D 1 149 ? -28.429 52.977 28.075 1.00 66.84 149 MET D N 1
ATOM 6310 C CA . MET D 1 149 ? -29.426 52.824 27.030 1.00 66.07 149 MET D CA 1
ATOM 6311 C C . MET D 1 149 ? -30.781 52.390 27.598 1.00 78.07 149 MET D C 1
ATOM 6312 O O . MET D 1 149 ? -30.853 51.541 28.491 1.00 91.49 149 MET D O 1
ATOM 6317 N N . TYR D 1 150 ? -31.854 52.990 27.094 1.00 66.54 150 TYR D N 1
ATOM 6318 C CA . TYR D 1 150 ? -33.189 52.622 27.547 1.00 63.50 150 TYR D CA 1
ATOM 6319 C C . TYR D 1 150 ? -34.045 52.039 26.447 1.00 63.18 150 TYR D C 1
ATOM 6320 O O . TYR D 1 150 ? -34.401 52.737 25.491 1.00 62.45 150 TYR D O 1
ATOM 6329 N N . GLU D 1 151 ? -34.385 50.758 26.593 1.00 63.96 151 GLU D N 1
ATOM 6330 C CA . GLU D 1 151 ? -35.226 50.107 25.600 1.00 63.98 151 GLU D CA 1
ATOM 6331 C C . GLU D 1 151 ? -36.569 49.700 26.185 1.00 67.45 151 GLU D C 1
ATOM 6332 O O . GLU D 1 151 ? -36.658 48.838 27.041 1.00 71.94 151 GLU D O 1
ATOM 6338 N N . GLN D 1 152 ? -37.613 50.369 25.716 1.00 68.77 152 GLN D N 1
ATOM 6339 C CA . GLN D 1 152 ? -38.971 50.161 26.191 1.00 72.27 152 GLN D CA 1
ATOM 6340 C C . GLN D 1 152 ? -39.766 49.295 25.223 1.00 83.95 152 GLN D C 1
ATOM 6341 O O . GLN D 1 152 ? -39.728 49.496 24.004 1.00 74.87 152 GLN D O 1
ATOM 6347 N N . PHE D 1 153 ? -40.498 48.337 25.773 1.00 80.84 153 PHE D N 1
ATOM 6348 C CA . PHE D 1 153 ? -41.252 47.408 24.952 1.00 84.03 153 PHE D CA 1
ATOM 6349 C C . PHE D 1 153 ? -42.721 47.800 24.898 1.00 92.60 153 PHE D C 1
ATOM 6350 O O . PHE D 1 153 ? -43.470 47.594 25.862 1.00 97.06 153 PHE D O 1
ATOM 6358 N N . GLY D 1 154 ? -43.141 48.338 23.755 1.00 111.21 154 GLY D N 1
ATOM 6359 C CA . GLY D 1 154 ? -44.499 48.830 23.622 1.00 114.59 154 GLY D CA 1
ATOM 6360 C C . GLY D 1 154 ? -44.732 49.951 24.613 1.00 119.93 154 GLY D C 1
ATOM 6361 O O . GLY D 1 154 ? -44.293 51.084 24.401 1.00 128.21 154 GLY D O 1
ATOM 6362 N N . ASN D 1 155 ? -45.388 49.623 25.721 1.00 87.50 155 ASN D N 1
ATOM 6363 C CA . ASN D 1 155 ? -45.665 50.617 26.755 1.00 95.36 155 ASN D CA 1
ATOM 6364 C C . ASN D 1 155 ? -45.252 50.209 28.172 1.00 91.11 155 ASN D C 1
ATOM 6365 O O . ASN D 1 155 ? -45.627 50.865 29.150 1.00 93.74 155 ASN D O 1
ATOM 6370 N N . ASP D 1 156 ? -44.497 49.119 28.286 1.00 92.32 156 ASP D N 1
ATOM 6371 C CA . ASP D 1 156 ? -44.022 48.675 29.591 1.00 93.65 156 ASP D CA 1
ATOM 6372 C C . ASP D 1 156 ? -42.987 49.668 30.128 1.00 93.49 156 ASP D C 1
ATOM 6373 O O . ASP D 1 156 ? -42.679 50.673 29.478 1.00 90.14 156 ASP D O 1
ATOM 6378 N N . ILE D 1 157 ? -42.473 49.399 31.326 1.00 104.86 157 ILE D N 1
ATOM 6379 C CA . ILE D 1 157 ? -41.351 50.164 31.869 1.00 106.67 157 ILE D CA 1
ATOM 6380 C C . ILE D 1 157 ? -40.078 49.844 31.078 1.00 108.49 157 ILE D C 1
ATOM 6381 O O . ILE D 1 157 ? -39.767 48.668 30.835 1.00 99.93 157 ILE D O 1
ATOM 6386 N N . PRO D 1 158 ? -39.330 50.888 30.677 1.00 93.62 158 PRO D N 1
ATOM 6387 C CA . PRO D 1 158 ? -38.154 50.627 29.842 1.00 83.11 158 PRO D CA 1
ATOM 6388 C C . PRO D 1 158 ? -37.100 49.802 30.588 1.00 82.71 158 PRO D C 1
ATOM 6389 O O . PRO D 1 158 ? -37.070 49.805 31.820 1.00 86.53 158 PRO D O 1
ATOM 6393 N N . PHE D 1 159 ? -36.257 49.091 29.848 1.00 73.28 159 PHE D N 1
ATOM 6394 C CA . PHE D 1 159 ? -35.152 48.369 30.452 1.00 72.47 159 PHE D CA 1
ATOM 6395 C C . PHE D 1 159 ? -33.936 49.262 30.383 1.00 69.98 159 PHE D C 1
ATOM 6396 O O . PHE D 1 159 ? -33.762 50.005 29.406 1.00 67.73 159 PHE D O 1
ATOM 6404 N N . LYS D 1 160 ? -33.100 49.177 31.416 1.00 85.33 160 LYS D N 1
ATOM 6405 C CA . LYS D 1 160 ? -31.902 49.998 31.533 1.00 91.84 160 LYS D CA 1
ATOM 6406 C C . LYS D 1 160 ? -30.653 49.141 31.306 1.00 89.75 160 LYS D C 1
ATOM 6407 O O . LYS D 1 160 ? -30.242 48.391 32.195 1.00 90.43 160 LYS D O 1
ATOM 6413 N N . ARG D 1 161 ? -30.061 49.236 30.116 1.00 74.76 161 ARG D N 1
ATOM 6414 C CA . ARG D 1 161 ? -28.856 48.460 29.803 1.00 74.52 161 ARG D CA 1
ATOM 6415 C C . ARG D 1 161 ? -27.645 49.372 29.831 1.00 68.67 161 ARG D C 1
ATOM 6416 O O . ARG D 1 161 ? -27.597 50.360 29.100 1.00 62.91 161 ARG D O 1
ATOM 6424 N N . ASP D 1 162 ? -26.687 49.051 30.696 1.00 87.79 162 ASP D N 1
ATOM 6425 C CA . ASP D 1 162 ? -25.434 49.798 30.789 1.00 82.53 162 ASP D CA 1
ATOM 6426 C C . ASP D 1 162 ? -24.466 49.339 29.702 1.00 77.80 162 ASP D C 1
ATOM 6427 O O . ASP D 1 162 ? -24.059 48.179 29.662 1.00 83.35 162 ASP D O 1
ATOM 6432 N N . ILE D 1 163 ? -24.111 50.258 28.815 1.00 73.36 163 ILE D N 1
ATOM 6433 C CA . ILE D 1 163 ? -23.304 49.936 27.649 1.00 66.85 163 ILE D CA 1
ATOM 6434 C C . ILE D 1 163 ? -21.916 50.570 27.738 1.00 59.05 163 ILE D C 1
ATOM 6435 O O . ILE D 1 163 ? -21.798 51.787 27.762 1.00 70.65 163 ILE D O 1
ATOM 6440 N N . LYS D 1 164 ? -20.870 49.752 27.801 1.00 55.39 164 LYS D N 1
ATOM 6441 C CA . LYS D 1 164 ? -19.501 50.255 27.811 1.00 54.78 164 LYS D CA 1
ATOM 6442 C C . LYS D 1 164 ? -18.859 50.102 26.447 1.00 56.71 164 LYS D C 1
ATOM 6443 O O . LYS D 1 164 ? -18.725 48.988 25.951 1.00 57.09 164 LYS D O 1
ATOM 6449 N N . ILE D 1 165 ? -18.433 51.213 25.853 1.00 46.05 165 ILE D N 1
ATOM 6450 C CA . ILE D 1 165 ? -17.747 51.161 24.564 1.00 48.55 165 ILE D CA 1
ATOM 6451 C C . ILE D 1 165 ? -16.257 51.516 24.712 1.00 47.90 165 ILE D C 1
ATOM 6452 O O . ILE D 1 165 ? -15.905 52.627 25.092 1.00 54.87 165 ILE D O 1
ATOM 6457 N N . VAL D 1 166 ? -15.379 50.582 24.375 1.00 47.93 166 VAL D N 1
ATOM 6458 C CA . VAL D 1 166 ? -13.947 50.759 24.613 1.00 39.43 166 VAL D CA 1
ATOM 6459 C C . VAL D 1 166 ? -13.153 50.892 23.319 1.00 40.56 166 VAL D C 1
ATOM 6460 O O . VAL D 1 166 ? -13.234 50.023 22.429 1.00 35.10 166 VAL D O 1
ATOM 6464 N N . LEU D 1 167 ? -12.360 51.955 23.226 1.00 51.18 167 LEU D N 1
ATOM 6465 C CA . LEU D 1 167 ? -11.460 52.115 22.088 1.00 53.45 167 LEU D CA 1
ATOM 6466 C C . LEU D 1 167 ? -10.287 51.158 22.221 1.00 52.13 167 LEU D C 1
ATOM 6467 O O . LEU D 1 167 ? -9.496 51.263 23.151 1.00 64.32 167 LEU D O 1
ATOM 6472 N N . MET D 1 168 ? -10.191 50.217 21.291 1.00 43.68 168 MET D N 1
ATOM 6473 C CA . MET D 1 168 ? -9.230 49.132 21.383 1.00 41.96 168 MET D CA 1
ATOM 6474 C C . MET D 1 168 ? -7.906 49.407 20.674 1.00 42.21 168 MET D C 1
ATOM 6475 O O . MET D 1 168 ? -6.848 49.175 21.243 1.00 42.65 168 MET D O 1
ATOM 6480 N N . SER D 1 169 ? -7.962 49.925 19.449 1.00 32.90 169 SER D N 1
ATOM 6481 C CA . SER D 1 169 ? -6.750 50.224 18.684 1.00 27.00 169 SER D CA 1
ATOM 6482 C C . SER D 1 169 ? -7.079 51.135 17.506 1.00 33.80 169 SER D C 1
ATOM 6483 O O . SER D 1 169 ? -8.254 51.369 17.190 1.00 30.15 169 SER D O 1
ATOM 6486 N N . ALA D 1 170 ? -6.037 51.670 16.877 1.00 23.33 170 ALA D N 1
ATOM 6487 C CA . ALA D 1 170 ? -6.194 52.547 15.719 1.00 22.87 170 ALA D CA 1
ATOM 6488 C C . ALA D 1 170 ? -5.240 52.013 14.691 1.00 21.97 170 ALA D C 1
ATOM 6489 O O . ALA D 1 170 ? -4.317 51.346 15.066 1.00 22.46 170 ALA D O 1
ATOM 6491 N N . ALA D 1 171 ? -5.456 52.273 13.410 1.00 21.59 171 ALA D N 1
ATOM 6492 C CA . ALA D 1 171 ? -4.549 51.790 12.366 1.00 20.98 171 ALA D CA 1
ATOM 6493 C C . ALA D 1 171 ? -4.506 52.771 11.217 1.00 21.04 171 ALA D C 1
ATOM 6494 O O . ALA D 1 171 ? -5.525 52.987 10.556 1.00 37.19 171 ALA D O 1
ATOM 6496 N N . ILE D 1 172 ? -3.328 53.326 10.939 1.00 37.02 172 ILE D N 1
ATOM 6497 C CA . ILE D 1 172 ? -3.167 54.398 9.950 1.00 27.31 172 ILE D CA 1
ATOM 6498 C C . ILE D 1 172 ? -2.613 53.871 8.620 1.00 26.89 172 ILE D C 1
ATOM 6499 O O . ILE D 1 172 ? -1.648 53.102 8.606 1.00 37.35 172 ILE D O 1
ATOM 6504 N N . ASP D 1 173 ? -3.220 54.265 7.502 1.00 36.25 173 ASP D N 1
ATOM 6505 C CA . ASP D 1 173 ? -2.806 53.734 6.202 1.00 44.31 173 ASP D CA 1
ATOM 6506 C C . ASP D 1 173 ? -3.074 54.704 5.041 1.00 56.11 173 ASP D C 1
ATOM 6507 O O . ASP D 1 173 ? -3.779 55.702 5.204 1.00 54.08 173 ASP D O 1
ATOM 6512 N N . GLU D 1 174 ? -2.498 54.416 3.873 1.00 65.28 174 GLU D N 1
ATOM 6513 C CA . GLU D 1 174 ? -2.798 55.173 2.652 1.00 66.71 174 GLU D CA 1
ATOM 6514 C C . GLU D 1 174 ? -3.289 54.298 1.487 1.00 73.91 174 GLU D C 1
ATOM 6515 O O . GLU D 1 174 ? -3.650 53.133 1.680 1.00 70.97 174 GLU D O 1
ATOM 6521 N N . ALA D 1 175 ? -3.326 54.906 0.296 1.00 83.92 175 ALA D N 1
ATOM 6522 C CA . ALA D 1 175 ? -3.615 54.252 -0.989 1.00 87.82 175 ALA D CA 1
ATOM 6523 C C . ALA D 1 175 ? -3.485 55.299 -2.103 1.00 100.96 175 ALA D C 1
ATOM 6524 O O . ALA D 1 175 ? -4.454 55.981 -2.438 1.00 107.48 175 ALA D O 1
ATOM 6526 N N . ILE D 1 176 ? -2.293 55.401 -2.690 1.00 122.88 176 ILE D N 1
ATOM 6527 C CA . ILE D 1 176 ? -1.912 56.567 -3.497 1.00 134.00 176 ILE D CA 1
ATOM 6528 C C . ILE D 1 176 ? -2.149 56.405 -5.013 1.00 140.10 176 ILE D C 1
ATOM 6529 O O . ILE D 1 176 ? -2.381 55.299 -5.507 1.00 124.96 176 ILE D O 1
ATOM 6534 N N . ASP D 1 177 ? -2.094 57.533 -5.726 1.00 151.16 177 ASP D N 1
ATOM 6535 C CA . ASP D 1 177 ? -2.075 57.597 -7.191 1.00 148.18 177 ASP D CA 1
ATOM 6536 C C . ASP D 1 177 ? -1.654 58.992 -7.673 1.00 144.04 177 ASP D C 1
ATOM 6537 O O . ASP D 1 177 ? -2.494 59.816 -8.051 1.00 142.86 177 ASP D O 1
ATOM 6542 N N . GLY D 1 178 ? -0.347 59.245 -7.659 1.00 111.79 178 GLY D N 1
ATOM 6543 C CA . GLY D 1 178 ? 0.195 60.533 -8.062 1.00 101.34 178 GLY D CA 1
ATOM 6544 C C . GLY D 1 178 ? 0.441 61.460 -6.884 1.00 94.49 178 GLY D C 1
ATOM 6545 O O . GLY D 1 178 ? -0.477 61.788 -6.127 1.00 92.67 178 GLY D O 1
ATOM 6546 N N . ARG D 1 183 ? -3.845 61.913 -5.463 1.00 94.50 183 ARG D N 1
ATOM 6547 C CA . ARG D 1 183 ? -3.196 62.405 -4.246 1.00 103.01 183 ARG D CA 1
ATOM 6548 C C . ARG D 1 183 ? -2.719 61.342 -3.220 1.00 119.42 183 ARG D C 1
ATOM 6549 O O . ARG D 1 183 ? -1.546 61.377 -2.833 1.00 120.12 183 ARG D O 1
ATOM 6551 N N . ARG D 1 184 ? -3.573 60.413 -2.765 1.00 109.92 184 ARG D N 1
ATOM 6552 C CA . ARG D 1 184 ? -4.987 60.310 -3.131 1.00 99.11 184 ARG D CA 1
ATOM 6553 C C . ARG D 1 184 ? -5.926 60.180 -1.928 1.00 85.08 184 ARG D C 1
ATOM 6554 O O . ARG D 1 184 ? -6.854 60.969 -1.787 1.00 94.86 184 ARG D O 1
ATOM 6562 N N . ARG D 1 185 ? -5.696 59.194 -1.066 1.00 48.99 185 ARG D N 1
ATOM 6563 C CA . ARG D 1 185 ? -6.679 58.879 -0.025 1.00 43.10 185 ARG D CA 1
ATOM 6564 C C . ARG D 1 185 ? -6.122 58.374 1.305 1.00 35.39 185 ARG D C 1
ATOM 6565 O O . ARG D 1 185 ? -5.460 57.337 1.345 1.00 32.33 185 ARG D O 1
ATOM 6573 N N . ILE D 1 186 ? -6.428 59.077 2.392 1.00 31.11 186 ILE D N 1
ATOM 6574 C CA . ILE D 1 186 ? -5.941 58.698 3.719 1.00 26.59 186 ILE D CA 1
ATOM 6575 C C . ILE D 1 186 ? -6.986 57.815 4.367 1.00 27.70 186 ILE D C 1
ATOM 6576 O O . ILE D 1 186 ? -8.167 58.118 4.278 1.00 39.02 186 ILE D O 1
ATOM 6581 N N . GLU D 1 187 ? -6.566 56.730 5.010 1.00 36.41 187 GLU D N 1
ATOM 6582 C CA . GLU D 1 187 ? -7.504 55.833 5.675 1.00 40.51 187 GLU D CA 1
ATOM 6583 C C . GLU D 1 187 ? -7.059 55.501 7.091 1.00 35.65 187 GLU D C 1
ATOM 6584 O O . GLU D 1 187 ? -6.023 54.893 7.282 1.00 43.86 187 GLU D O 1
ATOM 6590 N N . TRP D 1 188 ? -7.810 55.943 8.088 1.00 33.78 188 TRP D N 1
ATOM 6591 C CA . TRP D 1 188 ? -7.549 55.557 9.471 1.00 24.69 188 TRP D CA 1
ATOM 6592 C C . TRP D 1 188 ? -8.696 54.712 10.017 1.00 25.36 188 TRP D C 1
ATOM 6593 O O . TRP D 1 188 ? -9.842 55.129 9.909 1.00 45.38 188 TRP D O 1
ATOM 6604 N N . SER D 1 189 ? -8.417 53.581 10.666 1.00 40.38 189 SER D N 1
ATOM 6605 C CA . SER D 1 189 ? -9.504 52.768 11.242 1.00 23.38 189 SER D CA 1
ATOM 6606 C C . SER D 1 189 ? -9.400 52.613 12.756 1.00 30.45 189 SER D C 1
ATOM 6607 O O . SER D 1 189 ? -8.385 52.148 13.274 1.00 27.87 189 SER D O 1
ATOM 6610 N N . LEU D 1 190 ? -10.464 52.995 13.455 1.00 30.00 190 LEU D N 1
ATOM 6611 C CA . LEU D 1 190 ? -10.572 52.766 14.892 1.00 37.91 190 LEU D CA 1
ATOM 6612 C C . LEU D 1 190 ? -11.317 51.442 15.141 1.00 38.14 190 LEU D C 1
ATOM 6613 O O . LEU D 1 190 ? -12.259 51.112 14.431 1.00 41.32 190 LEU D O 1
ATOM 6618 N N . THR D 1 191 ? -10.906 50.695 16.157 1.00 26.02 191 THR D N 1
ATOM 6619 C CA . THR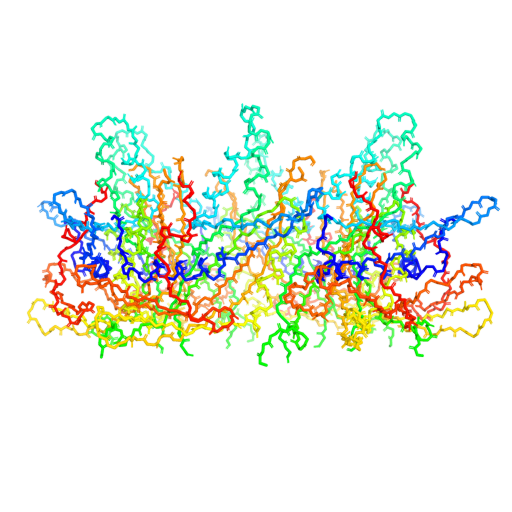 D 1 191 ? -11.574 49.465 16.514 1.00 25.21 191 THR D CA 1
ATOM 6620 C C . THR D 1 191 ? -12.184 49.629 17.883 1.00 28.61 191 THR D C 1
ATOM 6621 O O . THR D 1 191 ? -11.534 50.084 18.803 1.00 27.39 191 THR D O 1
ATOM 6625 N N . PHE D 1 192 ? -13.442 49.253 18.026 1.00 34.54 192 PHE D N 1
ATOM 6626 C CA . PHE D 1 192 ? -14.160 49.505 19.257 1.00 30.05 192 PHE D CA 1
ATOM 6627 C C . PHE D 1 192 ? -14.755 48.232 19.827 1.00 42.53 192 PHE D C 1
ATOM 6628 O O . PHE D 1 192 ? -15.345 47.422 19.104 1.00 31.79 192 PHE D O 1
ATOM 6636 N N . GLU D 1 193 ? -14.631 48.081 21.140 1.00 44.74 193 GLU D N 1
ATOM 6637 C CA . GLU D 1 193 ? -15.288 46.998 21.847 1.00 42.77 193 GLU D CA 1
ATOM 6638 C C . GLU D 1 193 ? -16.542 47.496 22.547 1.00 46.00 193 GLU D C 1
ATOM 6639 O O . GLU D 1 193 ? -16.447 48.194 23.546 1.00 55.37 193 GLU D O 1
ATOM 6645 N N . VAL D 1 194 ? -17.712 47.109 22.042 1.00 35.04 194 VAL D N 1
ATOM 6646 C CA . VAL D 1 194 ? -18.989 47.432 22.686 1.00 36.99 194 VAL D CA 1
ATOM 6647 C C . VAL D 1 194 ? -19.346 46.310 23.644 1.00 38.81 194 VAL D C 1
ATOM 6648 O O . VAL D 1 194 ? -19.471 45.157 23.234 1.00 44.77 194 VAL D O 1
ATOM 6652 N N . ASN D 1 195 ? -19.518 46.636 24.917 1.00 51.17 195 ASN D N 1
ATOM 6653 C CA . ASN D 1 195 ? -19.942 45.629 25.870 1.00 57.54 195 ASN D CA 1
ATOM 6654 C C . ASN D 1 195 ? -21.445 45.699 26.085 1.00 64.49 195 ASN D C 1
ATOM 6655 O O . ASN D 1 195 ? -21.938 46.484 26.900 1.00 66.89 195 ASN D O 1
ATOM 6660 N N . GLY D 1 196 ? -22.171 44.860 25.356 1.00 58.91 196 GLY D N 1
ATOM 6661 C CA . GLY D 1 196 ? -23.603 45.014 25.303 1.00 53.23 196 GLY D CA 1
ATOM 6662 C C . GLY D 1 196 ? -24.393 43.806 25.742 1.00 61.28 196 GLY D C 1
ATOM 6663 O O . GLY D 1 196 ? -23.928 42.978 26.538 1.00 64.03 196 GLY D O 1
ATOM 6664 N N . TRP D 1 197 ? -25.600 43.705 25.196 1.00 56.39 197 TRP D N 1
ATOM 6665 C CA . TRP D 1 197 ? -26.556 42.723 25.656 1.00 60.98 197 TRP D CA 1
ATOM 6666 C C . TRP D 1 197 ? -27.313 42.078 24.506 1.00 59.37 197 TRP D C 1
ATOM 6667 O O . TRP D 1 197 ? -27.838 42.782 23.632 1.00 61.72 197 TRP D O 1
ATOM 6678 N N . MET D 1 198 ? -27.364 40.744 24.525 1.00 55.51 198 MET D N 1
ATOM 6679 C CA . MET D 1 198 ? -28.060 39.942 23.524 1.00 56.51 198 MET D CA 1
ATOM 6680 C C . MET D 1 198 ? -29.247 39.168 24.125 1.00 68.21 198 MET D C 1
ATOM 6681 O O . MET D 1 198 ? -29.188 38.753 25.278 1.00 63.07 198 MET D O 1
ATOM 6686 N N . TYR D 1 199 ? -30.318 38.980 23.343 1.00 59.84 199 TYR D N 1
ATOM 6687 C CA . TYR D 1 199 ? -31.456 38.125 23.733 1.00 59.29 199 TYR D CA 1
ATOM 6688 C C . TYR D 1 199 ? -32.228 37.629 22.494 1.00 59.31 199 TYR D C 1
ATOM 6689 O O . TYR D 1 199 ? -32.057 38.162 21.403 1.00 57.25 199 TYR D O 1
ATOM 6698 N N . PRO D 1 200 ? -33.027 36.568 22.636 1.00 61.77 200 PRO D N 1
ATOM 6699 C CA . PRO D 1 200 ? -33.738 36.096 21.440 1.00 61.95 200 PRO D CA 1
ATOM 6700 C C . PRO D 1 200 ? -34.665 37.152 20.810 1.00 62.02 200 PRO D C 1
ATOM 6701 O O . PRO D 1 200 ? -35.184 38.016 21.525 1.00 63.15 200 PRO D O 1
ATOM 6705 N N . PRO D 1 201 ? -34.880 37.063 19.481 1.00 61.07 201 PRO D N 1
ATOM 6706 C CA . PRO D 1 201 ? -35.661 38.037 18.708 1.00 61.05 201 PRO D CA 1
ATOM 6707 C C . PRO D 1 201 ? -37.031 38.192 19.292 1.00 64.17 201 PRO D C 1
ATOM 6708 O O . PRO D 1 201 ? -37.627 37.200 19.660 1.00 66.51 201 PRO D O 1
ATOM 6712 N N . VAL D 1 202 ? -37.496 39.423 19.422 1.00 64.37 202 VAL D N 1
ATOM 6713 C CA . VAL D 1 202 ? -38.865 39.697 19.816 1.00 67.40 202 VAL D CA 1
ATOM 6714 C C . VAL D 1 202 ? -39.575 40.215 18.576 1.00 67.39 202 VAL D C 1
ATOM 6715 O O . VAL D 1 202 ? -39.267 41.307 18.103 1.00 65.71 202 VAL D O 1
ATOM 6719 N N . ASP D 1 203 ? -40.487 39.407 18.039 1.00 70.97 203 ASP D N 1
ATOM 6720 C CA . ASP D 1 203 ? -41.177 39.682 16.772 1.00 77.03 203 ASP D CA 1
ATOM 6721 C C . ASP D 1 203 ? -41.664 41.131 16.677 1.00 75.53 203 ASP D C 1
ATOM 6722 O O . ASP D 1 203 ? -42.119 41.714 17.662 1.00 72.95 203 ASP D O 1
ATOM 6727 N N . ASP D 1 204 ? -41.537 41.715 15.489 1.00 73.66 204 ASP D N 1
ATOM 6728 C CA . ASP D 1 204 ? -41.956 43.097 15.289 1.00 81.68 204 ASP D CA 1
ATOM 6729 C C . ASP D 1 204 ? -43.458 43.179 15.490 1.00 82.50 204 ASP D C 1
ATOM 6730 O O . ASP D 1 204 ? -43.996 44.223 15.862 1.00 81.29 204 ASP D O 1
ATOM 6735 N N . ALA D 1 205 ? -44.133 42.054 15.279 1.00 74.31 205 ALA D N 1
ATOM 6736 C CA . ALA D 1 205 ? -45.590 41.994 15.411 1.00 83.82 205 ALA D CA 1
ATOM 6737 C C . ALA D 1 205 ? -46.042 42.161 16.858 1.00 79.90 205 ALA D C 1
ATOM 6738 O O . ALA D 1 205 ? -47.186 42.487 17.118 1.00 82.81 205 ALA D O 1
ATOM 6740 N N . GLU D 1 206 ? -45.140 41.913 17.795 1.00 89.86 206 GLU D N 1
ATOM 6741 C CA . GLU D 1 206 ? -45.418 42.085 19.210 1.00 91.68 206 GLU D CA 1
ATOM 6742 C C . GLU D 1 206 ? -45.200 43.534 19.635 1.00 96.93 206 GLU D C 1
ATOM 6743 O O . GLU D 1 206 ? -45.386 43.873 20.800 1.00 94.01 206 GLU D O 1
ATOM 6749 N N . GLY D 1 207 ? -44.805 44.387 18.691 1.00 81.46 207 GLY D N 1
ATOM 6750 C CA . GLY D 1 207 ? -44.609 45.804 18.970 1.00 88.09 207 GLY D CA 1
ATOM 6751 C C . GLY D 1 207 ? -43.178 46.301 18.813 1.00 79.61 207 GLY D C 1
ATOM 6752 O O . GLY D 1 207 ? -42.243 45.617 19.212 1.00 75.07 207 GLY D O 1
ATOM 6753 N N . LEU D 1 208 ? -43.010 47.496 18.240 1.00 72.01 208 LEU D N 1
ATOM 6754 C CA . LEU D 1 208 ? -41.680 48.074 17.968 1.00 68.70 208 LEU D CA 1
ATOM 6755 C C . LEU D 1 208 ? -40.995 48.612 19.217 1.00 68.17 208 LEU D C 1
ATOM 6756 O O . LEU D 1 208 ? -41.629 49.231 20.064 1.00 70.31 208 LEU D O 1
ATOM 6761 N N . ILE D 1 209 ? -39.700 48.342 19.340 1.00 73.62 209 ILE D N 1
ATOM 6762 C CA . ILE D 1 209 ? -38.945 48.742 20.518 1.00 71.84 209 ILE D CA 1
ATOM 6763 C C . ILE D 1 209 ? -38.631 50.229 20.472 1.00 76.38 209 ILE D C 1
ATOM 6764 O O . ILE D 1 209 ? -38.238 50.764 19.432 1.00 78.21 209 ILE D O 1
ATOM 6769 N N . ARG D 1 210 ? -38.809 50.902 21.602 1.00 73.37 210 ARG D N 1
ATOM 6770 C CA . ARG D 1 210 ? -38.459 52.305 21.680 1.00 77.06 210 ARG D CA 1
ATOM 6771 C C . ARG D 1 210 ? -37.089 52.357 22.317 1.00 67.31 210 ARG D C 1
ATOM 6772 O O . ARG D 1 210 ? -36.871 51.757 23.357 1.00 64.78 210 ARG D O 1
ATOM 6780 N N . THR D 1 211 ? -36.163 53.074 21.695 1.00 60.94 211 THR D N 1
ATOM 6781 C CA . THR D 1 211 ? -34.786 53.062 22.145 1.00 58.85 211 THR D CA 1
ATOM 6782 C C . THR D 1 211 ? -34.266 54.476 22.344 1.00 61.05 211 THR D C 1
ATOM 6783 O O . THR D 1 211 ? -34.370 55.312 21.449 1.00 57.92 211 THR D O 1
ATOM 6787 N N . THR D 1 212 ? -33.708 54.737 23.525 1.00 66.02 212 THR D N 1
ATOM 6788 C CA . THR D 1 212 ? -33.020 56.000 23.808 1.00 73.87 212 THR D CA 1
ATOM 6789 C C . THR D 1 212 ? -31.596 55.737 24.316 1.00 74.06 212 THR D C 1
ATOM 6790 O O . THR D 1 212 ? -31.282 54.614 24.730 1.00 72.31 212 THR D O 1
ATOM 6794 N N . TYR D 1 213 ? -30.742 56.759 24.289 1.00 68.64 213 TYR D N 1
ATOM 6795 C CA . TYR D 1 213 ? -29.378 56.622 24.815 1.00 62.54 213 TYR D CA 1
ATOM 6796 C C . TYR D 1 213 ? -28.695 57.950 25.145 1.00 64.81 213 TYR D C 1
ATOM 6797 O O . TYR D 1 213 ? -29.163 59.026 24.751 1.00 63.31 213 TYR D O 1
ATOM 6806 N N . THR D 1 214 ? -27.583 57.866 25.868 1.00 56.35 214 THR D N 1
ATOM 6807 C CA . THR D 1 214 ? -26.847 59.064 26.249 1.00 70.40 214 THR D CA 1
ATOM 6808 C C . THR D 1 214 ? -25.619 59.251 25.336 1.00 65.17 214 THR D C 1
ATOM 6809 O O . THR D 1 214 ? -24.804 58.329 25.183 1.00 55.03 214 THR D O 1
ATOM 6813 N N . ASP D 1 215 ? -25.512 60.422 24.698 1.00 51.72 215 ASP D N 1
ATOM 6814 C CA . ASP D 1 215 ? -24.439 60.645 23.732 1.00 48.93 215 ASP D CA 1
ATOM 6815 C C . ASP D 1 215 ? -23.136 60.999 24.413 1.00 51.94 215 ASP D C 1
ATOM 6816 O O . ASP D 1 215 ? -23.000 60.825 25.624 1.00 61.56 215 ASP D O 1
ATOM 6821 N N . PHE D 1 216 ? -22.180 61.504 23.634 1.00 56.92 216 PHE D N 1
ATOM 6822 C CA . PHE D 1 216 ? -20.853 61.792 24.156 1.00 58.34 216 PHE D CA 1
ATOM 6823 C C . PHE D 1 216 ? -20.880 62.872 25.232 1.00 61.23 216 PHE D C 1
ATOM 6824 O O . PHE D 1 216 ? -19.889 63.076 25.926 1.00 61.73 216 PHE D O 1
ATOM 6832 N N . HIS D 1 217 ? -22.021 63.543 25.377 1.00 79.55 217 HIS D N 1
ATOM 6833 C CA . HIS D 1 217 ? -22.190 64.621 26.354 1.00 80.15 217 HIS D CA 1
ATOM 6834 C C . HIS D 1 217 ? -23.254 64.295 27.393 1.00 77.83 217 HIS D C 1
ATOM 6835 O O . HIS D 1 217 ? -23.749 65.191 28.062 1.00 84.58 217 HIS D O 1
ATOM 6842 N N . ALA D 1 218 ? -23.599 63.015 27.520 1.00 72.12 218 ALA D N 1
ATOM 6843 C CA . ALA D 1 218 ? -24.642 62.557 28.440 1.00 71.25 218 ALA D CA 1
ATOM 6844 C C . ALA D 1 218 ? -25.997 63.144 28.068 1.00 76.93 218 ALA D C 1
ATOM 6845 O O . ALA D 1 218 ? -26.918 63.184 28.888 1.00 78.75 218 ALA D O 1
ATOM 6847 N N . ASN D 1 219 ? -26.107 63.623 26.832 1.00 76.47 219 ASN D N 1
ATOM 6848 C CA . ASN D 1 219 ? -27.375 64.125 26.318 1.00 78.76 219 ASN D CA 1
ATOM 6849 C C . ASN D 1 219 ? -28.243 62.999 25.771 1.00 78.69 219 ASN D C 1
ATOM 6850 O O . ASN D 1 219 ? -27.832 62.271 24.867 1.00 80.28 219 ASN D O 1
ATOM 6855 N N . THR D 1 220 ? -29.463 62.905 26.283 1.00 61.15 220 THR D N 1
ATOM 6856 C CA . THR D 1 220 ? -30.337 61.786 25.982 1.00 64.69 220 THR D CA 1
ATOM 6857 C C . THR D 1 220 ? -31.012 61.963 24.637 1.00 60.37 220 THR D C 1
ATOM 6858 O O . THR D 1 220 ? -32.054 62.601 24.545 1.00 70.01 220 THR D O 1
ATOM 6862 N N . ARG D 1 221 ? -30.393 61.453 23.581 1.00 88.36 221 ARG D N 1
ATOM 6863 C CA . ARG D 1 221 ? -31.058 61.436 22.287 1.00 87.49 221 ARG D CA 1
ATOM 6864 C C . ARG D 1 221 ? -31.830 60.139 22.231 1.00 83.75 221 ARG D C 1
ATOM 6865 O O . ARG D 1 221 ? -31.543 59.231 23.003 1.00 92.84 221 ARG D O 1
ATOM 6873 N N . ASP D 1 222 ? -32.834 60.037 21.372 1.00 65.50 222 ASP D N 1
ATOM 6874 C CA . ASP D 1 222 ? -33.437 58.720 21.182 1.00 66.17 222 ASP D CA 1
ATOM 6875 C C . ASP D 1 222 ? -33.030 58.162 19.832 1.00 68.44 222 ASP D C 1
ATOM 6876 O O . ASP D 1 222 ? -32.949 58.896 18.847 1.00 75.57 222 ASP D O 1
ATOM 6881 N N . LEU D 1 223 ? -32.759 56.863 19.810 1.00 66.71 223 LEU D N 1
ATOM 6882 C CA . LEU D 1 223 ? -32.176 56.189 18.655 1.00 69.86 223 LEU D CA 1
ATOM 6883 C C . LEU D 1 223 ? -33.051 56.251 17.405 1.00 52.47 223 LEU D C 1
ATOM 6884 O O . LEU D 1 223 ? -34.163 55.744 17.393 1.00 62.83 223 LEU D O 1
ATOM 6889 N N . PRO D 1 224 ? -32.548 56.914 16.359 1.00 54.55 224 PRO D N 1
ATOM 6890 C CA . PRO D 1 224 ? -33.230 57.080 15.072 1.00 51.92 224 PRO D CA 1
ATOM 6891 C C . PRO D 1 224 ? -33.343 55.760 14.366 1.00 51.22 224 PRO D C 1
ATOM 6892 O O . PRO D 1 224 ? -32.515 54.905 14.659 1.00 52.38 224 PRO D O 1
ATOM 6896 N N . ASP D 1 225 ? -34.302 55.597 13.453 1.00 58.73 225 ASP D N 1
ATOM 6897 C CA . ASP D 1 225 ? -34.391 54.376 12.641 1.00 56.16 225 ASP D CA 1
ATOM 6898 C C . ASP D 1 225 ? -33.150 54.208 11.794 1.00 54.02 225 ASP D C 1
ATOM 6899 O O . ASP D 1 225 ? -32.528 55.196 11.402 1.00 50.11 225 ASP D O 1
ATOM 6904 N N . GLY D 1 226 ? -32.813 52.954 11.500 1.00 68.33 226 GLY D N 1
ATOM 6905 C CA . GLY D 1 226 ? -31.638 52.628 10.716 1.00 55.92 226 GLY D CA 1
ATOM 6906 C C . GLY D 1 226 ? -31.497 53.471 9.464 1.00 51.49 226 GLY D C 1
ATOM 6907 O O . GLY D 1 226 ? -30.459 54.099 9.226 1.00 55.94 226 GLY D O 1
ATOM 6908 N N . GLU D 1 227 ? -32.568 53.506 8.680 1.00 83.76 227 GLU D N 1
ATOM 6909 C CA . GLU D 1 227 ? -32.618 54.262 7.433 1.00 78.30 227 GLU D CA 1
ATOM 6910 C C . GLU D 1 227 ? -32.165 55.727 7.567 1.00 73.36 227 GLU D C 1
ATOM 6911 O O . GLU D 1 227 ? -31.771 56.363 6.586 1.00 71.01 227 GLU D O 1
ATOM 6917 N N . GLY D 1 228 ? -32.204 56.248 8.788 1.00 59.05 228 GLY D N 1
ATOM 6918 C CA . GLY D 1 228 ? -31.858 57.633 9.042 1.00 53.15 228 GLY D CA 1
ATOM 6919 C C . GLY D 1 228 ? -30.394 57.919 9.316 1.00 58.46 228 GLY D C 1
ATOM 6920 O O . GLY D 1 228 ? -29.892 59.007 9.010 1.00 64.19 228 GLY D O 1
ATOM 6921 N N . VAL D 1 229 ? -29.702 56.953 9.903 1.00 54.49 229 VAL D N 1
ATOM 6922 C CA . VAL D 1 229 ? -28.313 57.157 10.291 1.00 47.53 229 VAL D CA 1
ATOM 6923 C C . VAL D 1 229 ? -27.350 56.878 9.135 1.00 42.43 229 VAL D C 1
ATOM 6924 O O . VAL D 1 229 ? -26.447 57.663 8.866 1.00 54.10 229 VAL D O 1
ATOM 6928 N N . PHE D 1 230 ? -27.550 55.765 8.442 1.00 43.41 230 PHE D N 1
ATOM 6929 C CA . PHE D 1 230 ? -26.603 55.344 7.413 1.00 47.32 230 PHE D CA 1
ATOM 6930 C C . PHE D 1 230 ? -27.067 55.734 6.043 1.00 41.48 230 PHE D C 1
ATOM 6931 O O . PHE D 1 230 ? -28.194 55.459 5.669 1.00 45.45 230 PHE D O 1
ATOM 6939 N N . GLU D 1 231 ? -26.201 56.375 5.286 1.00 45.28 231 GLU D N 1
ATOM 6940 C CA . GLU D 1 231 ? -26.456 56.502 3.873 1.00 45.76 231 GLU D CA 1
ATOM 6941 C C . GLU D 1 231 ? -26.324 55.100 3.321 1.00 47.78 231 GLU D C 1
ATOM 6942 O O . GLU D 1 231 ? -25.493 54.334 3.805 1.00 51.81 231 GLU D O 1
ATOM 6948 N N . SER D 1 232 ? -27.105 54.749 2.305 1.00 77.28 232 SER D N 1
ATOM 6949 C CA . SER D 1 232 ? -27.051 53.386 1.783 1.00 86.68 232 SER D CA 1
ATOM 6950 C C . SER D 1 232 ? -25.893 53.278 0.815 1.00 79.86 232 SER D C 1
ATOM 6951 O O . SER D 1 232 ? -25.748 54.111 -0.076 1.00 82.59 232 SER D O 1
ATOM 6954 N N . VAL D 1 233 ? -25.070 52.252 0.986 1.00 74.70 233 VAL D N 1
ATOM 6955 C CA . VAL D 1 233 ? -23.988 52.015 0.040 1.00 81.38 233 VAL D CA 1
ATOM 6956 C C . VAL D 1 233 ? -24.589 51.604 -1.305 1.00 88.83 233 VAL D C 1
ATOM 6957 O O . VAL D 1 233 ? -23.991 51.825 -2.361 1.00 84.26 233 VAL D O 1
ATOM 6961 N N . ASP D 1 234 ? -25.790 51.034 -1.256 1.00 109.47 234 ASP D N 1
ATOM 6962 C CA . ASP D 1 234 ? -26.506 50.614 -2.456 1.00 111.58 234 ASP D CA 1
ATOM 6963 C C . ASP D 1 234 ? -27.188 51.789 -3.145 1.00 113.01 234 ASP D C 1
ATOM 6964 O O . ASP D 1 234 ? -26.914 52.079 -4.308 1.00 116.16 234 ASP D O 1
ATOM 6969 N N . GLY E 1 3 ? -7.110 77.472 5.585 1.00 54.03 3 GLY E N 1
ATOM 6970 C CA . GLY E 1 3 ? -7.374 76.245 4.859 1.00 52.75 3 GLY E CA 1
ATOM 6971 C C . GLY E 1 3 ? -6.853 75.032 5.618 1.00 50.81 3 GLY E C 1
ATOM 6972 O O . GLY E 1 3 ? -6.434 74.035 5.023 1.00 47.35 3 GLY E O 1
ATOM 6973 N N . TYR E 1 4 ? -6.861 75.132 6.943 1.00 43.94 4 TYR E N 1
ATOM 6974 C CA . TYR E 1 4 ? -6.547 74.008 7.805 1.00 37.40 4 TYR E CA 1
ATOM 6975 C C . TYR E 1 4 ? -6.943 74.323 9.239 1.00 37.51 4 TYR E C 1
ATOM 6976 O O . TYR E 1 4 ? -6.910 75.475 9.652 1.00 41.35 4 TYR E O 1
ATOM 6985 N N . PHE E 1 5 ? -7.344 73.310 9.998 1.00 54.26 5 PHE E N 1
ATOM 6986 C CA . PHE E 1 5 ? -7.724 73.546 11.389 1.00 55.93 5 PHE E CA 1
ATOM 6987 C C . PHE E 1 5 ? -6.484 73.892 12.244 1.00 41.74 5 PHE E C 1
ATOM 6988 O O . PHE E 1 5 ? -5.806 73.009 12.785 1.00 37.94 5 PHE E O 1
ATOM 6996 N N . TYR E 1 6 ? -6.236 75.193 12.374 1.00 39.58 6 TYR E N 1
ATOM 6997 C CA . TYR E 1 6 ? -5.049 75.730 13.034 1.00 41.78 6 TYR E CA 1
ATOM 6998 C C . TYR E 1 6 ? -4.821 75.201 14.453 1.00 35.63 6 TYR E C 1
ATOM 6999 O O . TYR E 1 6 ? -3.680 74.865 14.825 1.00 34.35 6 TYR E O 1
ATOM 7008 N N . ASN E 1 7 ? -5.893 75.122 15.238 1.00 43.28 7 ASN E N 1
ATOM 7009 C CA . ASN E 1 7 ? -5.765 74.689 16.625 1.00 43.42 7 ASN E CA 1
ATOM 7010 C C . ASN E 1 7 ? -5.802 73.147 16.790 1.00 61.45 7 ASN E C 1
ATOM 7011 O O . ASN E 1 7 ? -5.832 72.638 17.915 1.00 43.18 7 ASN E O 1
ATOM 7016 N N . SER E 1 8 ? -5.816 72.411 15.680 1.00 33.80 8 SER E N 1
ATOM 7017 C CA . SER E 1 8 ? -5.699 70.950 15.739 1.00 36.69 8 SER E CA 1
ATOM 7018 C C . SER E 1 8 ? -4.606 70.451 16.683 1.00 43.11 8 SER E C 1
ATOM 7019 O O . SER E 1 8 ? -3.435 70.843 16.549 1.00 37.80 8 SER E O 1
ATOM 7022 N N . SER E 1 9 ? -4.975 69.578 17.617 1.00 31.49 9 SER E N 1
ATOM 7023 C CA . SER E 1 9 ? -3.987 69.000 18.525 1.00 43.36 9 SER E CA 1
ATOM 7024 C C . SER E 1 9 ? -2.973 68.131 17.768 1.00 32.79 9 SER E C 1
ATOM 7025 O O . SER E 1 9 ? -1.778 68.110 18.097 1.00 36.44 9 SER E O 1
ATOM 7028 N N . PHE E 1 10 ? -3.440 67.400 16.761 1.00 44.12 10 PHE E N 1
ATOM 7029 C CA . PHE E 1 10 ? -2.512 66.604 15.984 1.00 43.01 10 PHE E CA 1
ATOM 7030 C C . PHE E 1 10 ? -1.491 67.507 15.319 1.00 41.19 10 PHE E C 1
ATOM 7031 O O . PHE E 1 10 ? -0.295 67.265 15.435 1.00 47.27 10 PHE E O 1
ATOM 7039 N N . ARG E 1 11 ? -1.962 68.559 14.662 1.00 30.29 11 ARG E N 1
ATOM 7040 C CA . ARG E 1 11 ? -1.070 69.531 14.035 1.00 29.27 11 ARG E CA 1
ATOM 7041 C C . ARG E 1 11 ? -0.013 70.063 15.006 1.00 46.93 11 ARG E C 1
ATOM 7042 O O . ARG E 1 11 ? 1.170 70.170 14.653 1.00 28.02 11 ARG E O 1
ATOM 7050 N N . ARG E 1 12 ? -0.440 70.387 16.229 1.00 30.19 12 ARG E N 1
ATOM 7051 C CA . ARG E 1 12 ? 0.501 70.903 17.221 1.00 36.14 12 ARG E CA 1
ATOM 7052 C C . ARG E 1 12 ? 1.555 69.852 17.534 1.00 33.97 12 ARG E C 1
ATOM 7053 O O . ARG E 1 12 ? 2.730 70.161 17.570 1.00 33.32 12 ARG E O 1
ATOM 7061 N N . TYR E 1 13 ? 1.160 68.603 17.732 1.00 29.33 13 TYR E N 1
ATOM 7062 C CA . TYR E 1 13 ? 2.189 67.617 18.006 1.00 26.64 13 TYR E CA 1
ATOM 7063 C C . TYR E 1 13 ? 3.121 67.369 16.808 1.00 33.76 13 TYR E C 1
ATOM 7064 O O . TYR E 1 13 ? 4.334 67.260 16.996 1.00 25.03 13 TYR E O 1
ATOM 7073 N N . ALA E 1 14 ? 2.572 67.348 15.593 1.00 24.73 14 ALA E N 1
ATOM 7074 C CA . ALA E 1 14 ? 3.382 67.277 14.375 1.00 23.75 14 ALA E CA 1
ATOM 7075 C C . ALA E 1 14 ? 4.402 68.421 14.276 1.00 24.20 14 ALA E C 1
ATOM 7076 O O . ALA E 1 14 ? 5.567 68.211 13.936 1.00 23.57 14 ALA E O 1
ATOM 7078 N N . THR E 1 15 ? 3.979 69.629 14.620 1.00 45.08 15 THR E N 1
ATOM 7079 C CA . THR E 1 15 ? 4.834 70.787 14.478 1.00 31.12 15 THR E CA 1
ATOM 7080 C C . THR E 1 15 ? 5.878 70.814 15.583 1.00 42.56 15 THR E C 1
ATOM 7081 O O . THR E 1 15 ? 7.041 71.153 15.337 1.00 35.29 15 THR E O 1
ATOM 7085 N N . LEU E 1 16 ? 5.464 70.475 16.801 1.00 29.20 16 LEU E N 1
ATOM 7086 C CA . LEU E 1 16 ? 6.388 70.390 17.926 1.00 29.52 16 LEU E CA 1
ATOM 7087 C C . LEU E 1 16 ? 7.512 69.405 17.605 1.00 39.31 16 LEU E C 1
ATOM 7088 O O . LEU E 1 16 ? 8.705 69.758 17.701 1.00 29.94 16 LEU E O 1
ATOM 7093 N N . MET E 1 17 ? 7.131 68.179 17.232 1.00 41.98 17 MET E N 1
ATOM 7094 C CA . MET E 1 17 ? 8.135 67.182 16.855 1.00 40.19 17 MET E CA 1
ATOM 7095 C C . MET E 1 17 ? 9.019 67.702 15.725 1.00 46.21 17 MET E C 1
ATOM 7096 O O . MET E 1 17 ? 10.248 67.693 15.847 1.00 57.69 17 MET E O 1
ATOM 7101 N N . GLY E 1 18 ? 8.406 68.199 14.650 1.00 26.58 18 GLY E N 1
ATOM 7102 C CA . GLY E 1 18 ? 9.197 68.683 13.531 1.00 29.03 18 GLY E CA 1
ATOM 7103 C C . GLY E 1 18 ? 10.178 69.796 13.925 1.00 41.49 18 GLY E C 1
ATOM 7104 O O . GLY E 1 18 ? 11.266 69.895 13.366 1.00 31.41 18 GLY E O 1
ATOM 7105 N N . ASP E 1 19 ? 9.807 70.620 14.904 1.00 28.62 19 ASP E N 1
ATOM 7106 C CA . ASP E 1 19 ? 10.560 71.833 15.195 1.00 40.57 19 ASP E CA 1
ATOM 7107 C C . ASP E 1 19 ? 11.688 71.505 16.151 1.00 38.70 19 ASP E C 1
ATOM 7108 O O . ASP E 1 19 ? 12.702 72.224 16.187 1.00 41.91 19 ASP E O 1
ATOM 7113 N N . LEU E 1 20 ? 11.506 70.450 16.946 1.00 26.92 20 LEU E N 1
ATOM 7114 C CA . LEU E 1 20 ? 12.621 69.949 17.744 1.00 28.00 20 LEU E CA 1
ATOM 7115 C C . LEU E 1 20 ? 13.779 69.519 16.823 1.00 31.28 20 LEU E C 1
ATOM 7116 O O . LEU E 1 20 ? 14.952 69.700 17.148 1.00 30.63 20 LEU E O 1
ATOM 7121 N N . PHE E 1 21 ? 13.432 68.988 15.659 1.00 41.24 21 PHE E N 1
ATOM 7122 C CA . PHE E 1 21 ? 14.410 68.484 14.708 1.00 41.45 21 PHE E CA 1
ATOM 7123 C C . PHE E 1 21 ? 14.538 69.419 13.510 1.00 36.98 21 PHE E C 1
ATOM 7124 O O . PHE E 1 21 ? 14.921 69.010 12.419 1.00 43.86 21 PHE E O 1
ATOM 7132 N N . SER E 1 22 ? 14.183 70.676 13.703 1.00 54.28 22 SER E N 1
ATOM 7133 C CA . SER E 1 22 ? 14.215 71.625 12.601 1.00 65.19 22 SER E CA 1
ATOM 7134 C C . SER E 1 22 ? 15.614 72.258 12.470 1.00 68.97 22 SER E C 1
ATOM 7135 O O . SER E 1 22 ? 16.032 72.681 11.389 1.00 62.54 22 SER E O 1
ATOM 7138 N N . ASN E 1 23 ? 16.345 72.313 13.576 1.00 57.31 23 ASN E N 1
ATOM 7139 C CA . ASN E 1 23 ? 17.571 73.075 13.611 1.00 56.22 23 ASN E CA 1
ATOM 7140 C C . ASN E 1 23 ? 18.771 72.124 13.710 1.00 58.21 23 ASN E C 1
ATOM 7141 O O . ASN E 1 23 ? 19.486 72.101 14.711 1.00 48.16 23 ASN E O 1
ATOM 7146 N N . ILE E 1 24 ? 18.968 71.345 12.646 1.00 42.03 24 ILE E N 1
ATOM 7147 C CA . ILE E 1 24 ? 20.029 70.342 12.536 1.00 41.44 24 ILE E CA 1
ATOM 7148 C C . ILE E 1 24 ? 20.860 70.571 11.284 1.00 44.58 24 ILE E C 1
ATOM 7149 O O . ILE E 1 24 ? 20.334 70.572 10.155 1.00 38.55 24 ILE E O 1
ATOM 7154 N N . GLN E 1 25 ? 22.162 70.757 11.477 1.00 46.29 25 GLN E N 1
ATOM 7155 C CA . GLN E 1 25 ? 23.040 71.002 10.342 1.00 48.48 25 GLN E CA 1
ATOM 7156 C C . GLN E 1 25 ? 24.175 70.008 10.278 1.00 47.95 25 GLN E C 1
ATOM 7157 O O . GLN E 1 25 ? 24.580 69.471 11.302 1.00 45.56 25 GLN E O 1
ATOM 7163 N N . ILE E 1 26 ? 24.689 69.769 9.073 1.00 39.56 26 ILE E N 1
ATOM 7164 C CA . ILE E 1 26 ? 25.904 68.959 8.923 1.00 45.51 26 ILE E CA 1
ATOM 7165 C C . ILE E 1 26 ? 27.019 69.794 8.331 1.00 47.68 26 ILE E C 1
ATOM 7166 O O . ILE E 1 26 ? 26.771 70.681 7.494 1.00 48.83 26 ILE E O 1
ATOM 7171 N N . LYS E 1 27 ? 28.239 69.519 8.794 1.00 41.10 27 LYS E N 1
ATOM 7172 C CA . LYS E 1 27 ? 29.437 70.184 8.287 1.00 48.00 27 LYS E CA 1
ATOM 7173 C C . LYS E 1 27 ? 29.908 69.492 7.008 1.00 34.08 27 LYS E C 1
ATOM 7174 O O . LYS E 1 27 ? 29.795 68.289 6.859 1.00 40.07 27 LYS E O 1
ATOM 7180 N N . ARG E 1 28 ? 30.342 70.283 6.051 1.00 36.09 28 ARG E N 1
ATOM 7181 C CA . ARG E 1 28 ? 30.704 69.809 4.737 1.00 36.58 28 ARG E CA 1
ATOM 7182 C C . ARG E 1 28 ? 31.950 70.630 4.309 1.00 53.24 28 ARG E C 1
ATOM 7183 O O . ARG E 1 28 ? 31.813 71.818 3.958 1.00 63.56 28 ARG E O 1
ATOM 7191 N N . GLN E 1 29 ? 33.158 70.051 4.413 1.00 65.30 29 GLN E N 1
ATOM 7192 C CA . GLN E 1 29 ? 34.414 70.803 4.142 1.00 75.33 29 GLN E CA 1
ATOM 7193 C C . GLN E 1 29 ? 34.738 71.137 2.678 1.00 70.59 29 GLN E C 1
ATOM 7194 O O . GLN E 1 29 ? 34.830 70.248 1.840 1.00 62.36 29 GLN E O 1
ATOM 7200 N N . LEU E 1 30 ? 34.940 72.420 2.389 1.00 87.29 30 LEU E N 1
ATOM 7201 C CA . LEU E 1 30 ? 35.362 72.860 1.057 1.00 101.73 30 LEU E CA 1
ATOM 7202 C C . LEU E 1 30 ? 36.776 73.454 1.106 1.00 105.41 30 LEU E C 1
ATOM 7203 O O . LEU E 1 30 ? 37.365 73.589 2.181 1.00 101.22 30 LEU E O 1
ATOM 7208 N N . GLU E 1 31 ? 37.330 73.793 -0.054 1.00 105.09 31 GLU E N 1
ATOM 7209 C CA . GLU E 1 31 ? 38.659 74.388 -0.083 1.00 112.67 31 GLU E CA 1
ATOM 7210 C C . GLU E 1 31 ? 38.641 75.767 0.555 1.00 110.14 31 GLU E C 1
ATOM 7211 O O . GLU E 1 31 ? 39.480 76.082 1.402 1.00 106.13 31 GLU E O 1
ATOM 7217 N N . SER E 1 32 ? 37.665 76.576 0.152 1.00 103.31 32 SER E N 1
ATOM 7218 C CA . SER E 1 32 ? 37.538 77.942 0.644 1.00 101.56 32 SER E CA 1
ATOM 7219 C C . SER E 1 32 ? 37.185 77.948 2.124 1.00 99.34 32 SER E C 1
ATOM 7220 O O . SER E 1 32 ? 37.514 78.890 2.845 1.00 105.22 32 SER E O 1
ATOM 7223 N N . GLY E 1 33 ? 36.549 76.874 2.579 1.00 79.76 33 GLY E N 1
ATOM 7224 C CA . GLY E 1 33 ? 36.176 76.753 3.974 1.00 77.42 33 GLY E CA 1
ATOM 7225 C C . GLY E 1 33 ? 34.984 75.852 4.244 1.00 75.01 33 GLY E C 1
ATOM 7226 O O . GLY E 1 33 ? 34.325 75.352 3.335 1.00 64.43 33 GLY E O 1
ATOM 7227 N N . ASP E 1 34 ? 34.737 75.623 5.525 1.00 77.76 34 ASP E N 1
ATOM 7228 C CA . ASP E 1 34 ? 33.633 74.800 5.971 1.00 64.43 34 ASP E CA 1
ATOM 7229 C C . ASP E 1 34 ? 32.278 75.391 5.596 1.00 64.52 34 ASP E C 1
ATOM 7230 O O . ASP E 1 34 ? 32.031 76.571 5.831 1.00 73.40 34 ASP E O 1
ATOM 7235 N N . LYS E 1 35 ? 31.405 74.566 5.017 1.00 51.37 35 LYS E N 1
ATOM 7236 C CA . LYS E 1 35 ? 30.013 74.966 4.767 1.00 53.08 35 LYS E CA 1
ATOM 7237 C C . LYS E 1 35 ? 29.079 74.155 5.661 1.00 42.46 35 LYS E C 1
ATOM 7238 O O . LYS E 1 35 ? 29.193 72.938 5.714 1.00 39.19 35 LYS E O 1
ATOM 7244 N N . PHE E 1 36 ? 28.175 74.815 6.371 1.00 40.95 36 PHE E N 1
ATOM 7245 C CA . PHE E 1 36 ? 27.223 74.102 7.215 1.00 38.53 36 PHE E CA 1
ATOM 7246 C C . PHE E 1 36 ? 25.890 74.108 6.498 1.00 37.85 36 PHE E C 1
ATOM 7247 O O . PHE E 1 36 ? 25.421 75.168 6.095 1.00 39.48 36 PHE E O 1
ATOM 7255 N N . ILE E 1 37 ? 25.290 72.943 6.287 1.00 35.68 37 ILE E N 1
ATOM 7256 C CA . ILE E 1 37 ? 24.004 72.912 5.592 1.00 35.14 37 ILE E CA 1
ATOM 7257 C C . ILE E 1 37 ? 22.888 72.363 6.473 1.00 33.08 37 ILE E C 1
ATOM 7258 O O . ILE E 1 37 ? 23.084 71.394 7.204 1.00 34.10 37 ILE E O 1
ATOM 7263 N N . ARG E 1 38 ? 21.742 73.037 6.446 1.00 53.85 38 ARG E N 1
ATOM 7264 C CA . ARG E 1 38 ? 20.560 72.619 7.206 1.00 52.38 38 ARG E CA 1
ATOM 7265 C C . ARG E 1 38 ? 19.850 71.440 6.557 1.00 39.93 38 ARG E C 1
ATOM 7266 O O . ARG E 1 38 ? 19.705 71.382 5.336 1.00 38.02 38 ARG E O 1
ATOM 7274 N N . VAL E 1 39 ? 19.401 70.505 7.384 1.00 32.07 39 VAL E N 1
ATOM 7275 C CA . VAL E 1 39 ? 18.637 69.359 6.885 1.00 28.55 39 VAL E CA 1
ATOM 7276 C C . VAL E 1 39 ? 17.133 69.700 6.802 1.00 26.41 39 VAL E C 1
ATOM 7277 O O . VAL E 1 39 ? 16.478 69.907 7.821 1.00 26.28 39 VAL E O 1
ATOM 7281 N N . PRO E 1 40 ? 16.598 69.803 5.574 1.00 27.08 40 PRO E N 1
ATOM 7282 C CA . PRO E 1 40 ? 15.192 70.097 5.323 1.00 27.23 40 PRO E CA 1
ATOM 7283 C C . PRO E 1 40 ? 14.289 68.952 5.745 1.00 25.28 40 PRO E C 1
ATOM 7284 O O . PRO E 1 40 ? 14.558 67.789 5.418 1.00 26.60 40 PRO E O 1
ATOM 7288 N N . ILE E 1 41 ? 13.200 69.277 6.428 1.00 30.16 41 ILE E N 1
ATOM 7289 C CA . ILE E 1 41 ? 12.355 68.261 7.029 1.00 31.82 41 ILE E CA 1
ATOM 7290 C C . ILE E 1 41 ? 10.937 68.322 6.477 1.00 25.97 41 ILE E C 1
ATOM 7291 O O . ILE E 1 41 ? 10.364 69.389 6.322 1.00 35.19 41 ILE E O 1
ATOM 7296 N N . THR E 1 42 ? 10.374 67.163 6.153 1.00 40.73 42 THR E N 1
ATOM 7297 C CA . THR E 1 42 ? 9.011 67.107 5.637 1.00 36.59 42 THR E CA 1
ATOM 7298 C C . THR E 1 42 ? 8.097 66.282 6.509 1.00 31.72 42 THR E C 1
ATOM 7299 O O . THR E 1 42 ? 8.569 65.484 7.323 1.00 34.33 42 THR E O 1
ATOM 7303 N N . TYR E 1 43 ? 6.788 66.505 6.348 1.00 26.65 43 TYR E N 1
ATOM 7304 C CA . TYR E 1 43 ? 5.770 65.704 7.037 1.00 30.74 43 TYR E CA 1
ATOM 7305 C C . TYR E 1 43 ? 4.864 64.999 6.061 1.00 22.31 43 TYR E C 1
ATOM 7306 O O . TYR E 1 43 ? 4.041 65.614 5.400 1.00 28.66 43 TYR E O 1
ATOM 7315 N N . ALA E 1 44 ? 5.008 63.689 5.991 1.00 22.20 44 ALA E N 1
ATOM 7316 C CA . ALA E 1 44 ? 4.304 62.932 4.982 1.00 22.55 44 ALA E CA 1
ATOM 7317 C C . ALA E 1 44 ? 4.323 61.460 5.326 1.00 25.29 44 ALA E C 1
ATOM 7318 O O . ALA E 1 44 ? 5.182 60.979 6.073 1.00 21.55 44 ALA E O 1
ATOM 7320 N N . SER E 1 45 ? 3.332 60.752 4.807 1.00 39.62 45 SER E N 1
ATOM 7321 C CA . SER E 1 45 ? 3.356 59.318 4.899 1.00 47.32 45 SER E CA 1
ATOM 7322 C C . SER E 1 45 ? 4.674 58.885 4.243 1.00 44.05 45 SER E C 1
ATOM 7323 O O . SER E 1 45 ? 5.156 59.523 3.289 1.00 30.34 45 SER E O 1
ATOM 7326 N N . LYS E 1 46 ? 5.282 57.838 4.787 1.00 36.78 46 LYS E N 1
ATOM 7327 C CA . LYS E 1 46 ? 6.594 57.438 4.319 1.00 31.98 46 LYS E CA 1
ATOM 7328 C C . LYS E 1 46 ? 6.563 57.017 2.850 1.00 25.74 46 LYS E C 1
ATOM 7329 O O . LYS E 1 46 ? 7.433 57.399 2.072 1.00 42.73 46 LYS E O 1
ATOM 7335 N N . GLU E 1 47 ? 5.578 56.214 2.479 1.00 35.00 47 GLU E N 1
ATOM 7336 C CA . GLU E 1 47 ? 5.464 55.757 1.097 1.00 42.64 47 GLU E CA 1
ATOM 7337 C C . GLU E 1 47 ? 5.447 56.929 0.124 1.00 42.31 47 GLU E C 1
ATOM 7338 O O . GLU E 1 47 ? 6.189 56.944 -0.859 1.00 53.75 47 GLU E O 1
ATOM 7344 N N . HIS E 1 48 ? 4.585 57.900 0.425 1.00 53.67 48 HIS E N 1
ATOM 7345 C CA . HIS E 1 48 ? 4.433 59.142 -0.331 1.00 60.25 48 HIS E CA 1
ATOM 7346 C C . HIS E 1 48 ? 5.766 59.842 -0.526 1.00 58.99 48 HIS E C 1
ATOM 7347 O O . HIS E 1 48 ? 6.225 60.091 -1.655 1.00 64.76 48 HIS E O 1
ATOM 7354 N N . PHE E 1 49 ? 6.387 60.141 0.603 1.00 34.37 49 PHE E N 1
ATOM 7355 C CA . PHE E 1 49 ? 7.680 60.800 0.626 1.00 33.97 49 PHE E CA 1
ATOM 7356 C C . PHE E 1 49 ? 8.719 60.083 -0.221 1.00 32.48 49 PHE E C 1
ATOM 7357 O O . PHE E 1 49 ? 9.497 60.721 -0.916 1.00 39.22 49 PHE E O 1
ATOM 7365 N N . MET E 1 50 ? 8.748 58.758 -0.131 1.00 46.79 50 MET E N 1
ATOM 7366 C CA . MET E 1 50 ? 9.742 57.970 -0.844 1.00 44.40 50 MET E CA 1
ATOM 7367 C C . MET E 1 50 ? 9.475 57.959 -2.345 1.00 50.00 50 MET E C 1
ATOM 7368 O O . MET E 1 50 ? 10.405 57.962 -3.152 1.00 51.47 50 MET E O 1
ATOM 7373 N N . MET E 1 51 ? 8.201 57.937 -2.714 1.00 64.35 51 MET E N 1
ATOM 7374 C CA . MET E 1 51 ? 7.825 58.041 -4.115 1.00 67.90 51 MET E CA 1
ATOM 7375 C C . MET E 1 51 ? 8.356 59.358 -4.681 1.00 69.42 51 MET E C 1
ATOM 7376 O O . MET E 1 51 ? 9.100 59.373 -5.674 1.00 74.83 51 MET E O 1
ATOM 7381 N N . LYS E 1 52 ? 7.973 60.461 -4.039 1.00 47.75 52 LYS E N 1
ATOM 7382 C CA . LYS E 1 52 ? 8.399 61.793 -4.469 1.00 53.20 52 LYS E CA 1
ATOM 7383 C C . LYS E 1 52 ? 9.940 61.960 -4.434 1.00 61.03 52 LYS E C 1
ATOM 7384 O O . LYS E 1 52 ? 10.533 62.685 -5.244 1.00 58.40 52 LYS E O 1
ATOM 7390 N N . LEU E 1 53 ? 10.584 61.276 -3.495 1.00 54.51 53 LEU E N 1
ATOM 7391 C CA . LEU E 1 53 ? 12.039 61.305 -3.369 1.00 47.80 53 LEU E CA 1
ATOM 7392 C C . LEU E 1 53 ? 12.687 60.567 -4.524 1.00 48.09 53 LEU E C 1
ATOM 7393 O O . LEU E 1 53 ? 13.783 60.911 -4.944 1.00 52.47 53 LEU E O 1
ATOM 7398 N N . ASN E 1 54 ? 12.031 59.513 -4.999 1.00 67.37 54 ASN E N 1
ATOM 7399 C CA . ASN E 1 54 ? 12.500 58.806 -6.186 1.00 64.08 54 ASN E CA 1
ATOM 7400 C C . ASN E 1 54 ? 12.274 59.671 -7.424 1.00 71.75 54 ASN E C 1
ATOM 7401 O O . ASN E 1 54 ? 13.018 59.579 -8.395 1.00 68.51 54 ASN E O 1
ATOM 7406 N N . LYS E 1 55 ? 11.251 60.524 -7.372 1.00 74.69 55 LYS E N 1
ATOM 7407 C CA . LYS E 1 55 ? 10.985 61.467 -8.463 1.00 76.12 55 LYS E CA 1
ATOM 7408 C C . LYS E 1 55 ? 12.021 62.590 -8.562 1.00 89.76 55 LYS E C 1
ATOM 7409 O O . LYS E 1 55 ? 12.429 62.962 -9.665 1.00 98.40 55 LYS E O 1
ATOM 7415 N N . TRP E 1 56 ? 12.432 63.140 -7.418 1.00 70.04 56 TRP E N 1
ATOM 7416 C CA . TRP E 1 56 ? 13.402 64.242 -7.406 1.00 68.06 56 TRP E CA 1
ATOM 7417 C C . TRP E 1 56 ? 14.792 63.736 -7.798 1.00 76.75 56 TRP E C 1
ATOM 7418 O O . TRP E 1 56 ? 15.541 64.415 -8.507 1.00 76.95 56 TRP E O 1
ATOM 7429 N N . THR E 1 57 ? 15.122 62.537 -7.323 1.00 94.52 57 THR E N 1
ATOM 7430 C CA . THR E 1 57 ? 16.452 61.958 -7.479 1.00 83.32 57 THR E CA 1
ATOM 7431 C C . THR E 1 57 ? 16.645 61.394 -8.891 1.00 94.29 57 THR E C 1
ATOM 7432 O O . THR E 1 57 ? 17.727 60.914 -9.237 1.00 98.18 57 THR E O 1
ATOM 7436 N N . SER E 1 58 ? 15.590 61.442 -9.701 1.00 97.68 58 SER E N 1
ATOM 7437 C CA . SER E 1 58 ? 15.666 60.943 -11.071 1.00 105.99 58 SER E CA 1
ATOM 7438 C C . SER E 1 58 ? 16.416 61.918 -11.987 1.00 113.66 58 SER E C 1
ATOM 7439 O O . SER E 1 58 ? 16.114 63.118 -12.040 1.00 111.62 58 SER E O 1
ATOM 7442 N N . ILE E 1 59 ? 17.401 61.379 -12.699 1.00 114.02 59 ILE E N 1
ATOM 7443 C CA . ILE E 1 59 ? 18.219 62.152 -13.626 1.00 115.33 59 ILE E CA 1
ATOM 7444 C C . ILE E 1 59 ? 17.567 62.286 -15.019 1.00 112.72 59 ILE E C 1
ATOM 7445 O O . ILE E 1 59 ? 17.776 61.442 -15.897 1.00 101.13 59 ILE E O 1
ATOM 7450 N N . ASN E 1 60 ? 16.793 63.359 -15.211 1.00 151.71 60 ASN E N 1
ATOM 7451 C CA . ASN E 1 60 ? 16.077 63.614 -16.471 1.00 158.26 60 ASN E CA 1
ATOM 7452 C C . ASN E 1 60 ? 16.872 64.410 -17.508 1.00 161.17 60 ASN E C 1
ATOM 7453 O O . ASN E 1 60 ? 16.737 64.187 -18.716 1.00 158.67 60 ASN E O 1
ATOM 7458 N N . SER E 1 61 ? 17.680 65.353 -17.035 1.00 153.18 61 SER E N 1
ATOM 7459 C CA . SER E 1 61 ? 18.480 66.196 -17.920 1.00 153.80 61 SER E CA 1
ATOM 7460 C C . SER E 1 61 ? 19.872 66.475 -17.354 1.00 153.78 61 SER E C 1
ATOM 7461 O O . SER E 1 61 ? 20.315 65.832 -16.393 1.00 148.10 61 SER E O 1
ATOM 7464 N N . GLN E 1 62 ? 20.547 67.445 -17.960 1.00 158.03 62 GLN E N 1
ATOM 7465 C CA . GLN E 1 62 ? 21.910 67.784 -17.593 1.00 155.30 62 GLN E CA 1
ATOM 7466 C C . GLN E 1 62 ? 21.968 68.680 -16.346 1.00 148.70 62 GLN E C 1
ATOM 7467 O O . GLN E 1 62 ? 22.895 68.567 -15.542 1.00 136.88 62 GLN E O 1
ATOM 7473 N N . GLU E 1 63 ? 20.976 69.553 -16.181 1.00 177.42 63 GLU E N 1
ATOM 7474 C CA . GLU E 1 63 ? 20.881 70.397 -14.992 1.00 177.86 63 GLU E CA 1
ATOM 7475 C C . GLU E 1 63 ? 20.515 69.589 -13.752 1.00 179.88 63 GLU E C 1
ATOM 7476 O O . GLU E 1 63 ? 20.782 70.007 -12.628 1.00 178.86 63 GLU E O 1
ATOM 7482 N N . ASP E 1 64 ? 19.960 68.404 -13.971 1.00 171.43 64 ASP E N 1
ATOM 7483 C CA . ASP E 1 64 ? 19.600 67.515 -12.874 1.00 166.50 64 ASP E CA 1
ATOM 7484 C C . ASP E 1 64 ? 20.818 66.827 -12.267 1.00 164.95 64 ASP E C 1
ATOM 7485 O O . ASP E 1 64 ? 20.904 66.682 -11.044 1.00 163.24 64 ASP E O 1
ATOM 7490 N N . VAL E 1 65 ? 21.740 66.396 -13.125 1.00 150.73 65 VAL E N 1
ATOM 7491 C CA . VAL E 1 65 ? 22.967 65.719 -12.702 1.00 147.14 65 VAL E CA 1
ATOM 7492 C C . VAL E 1 65 ? 23.629 66.411 -11.500 1.00 147.68 65 VAL E C 1
ATOM 7493 O O . VAL E 1 65 ? 24.012 65.754 -10.529 1.00 144.84 65 VAL E O 1
ATOM 7497 N N . ALA E 1 66 ? 23.746 67.737 -11.569 1.00 147.53 66 ALA E N 1
ATOM 7498 C CA . ALA E 1 66 ? 24.243 68.521 -10.440 1.00 140.18 66 ALA E CA 1
ATOM 7499 C C . ALA E 1 66 ? 23.193 68.616 -9.328 1.00 138.38 66 ALA E C 1
ATOM 7500 O O . ALA E 1 66 ? 23.395 68.095 -8.230 1.00 132.81 66 ALA E O 1
ATOM 7502 N N . LYS E 1 67 ? 22.071 69.274 -9.624 1.00 121.91 67 LYS E N 1
ATOM 7503 C CA . LYS E 1 67 ? 20.917 69.403 -8.715 1.00 118.56 67 LYS E CA 1
ATOM 7504 C C . LYS E 1 67 ? 20.485 68.121 -7.954 1.00 114.97 67 LYS E C 1
ATOM 7505 O O . LYS E 1 67 ? 19.399 68.077 -7.377 1.00 113.82 67 LYS E O 1
ATOM 7511 N N . VAL E 1 68 ? 21.325 67.090 -7.934 1.00 138.67 68 VAL E N 1
ATOM 7512 C CA . VAL E 1 68 ? 20.981 65.840 -7.265 1.00 132.86 68 VAL E CA 1
ATOM 7513 C C . VAL E 1 68 ? 21.464 65.813 -5.816 1.00 130.64 68 VAL E C 1
ATOM 7514 O O . VAL E 1 68 ? 20.757 65.331 -4.926 1.00 123.68 68 VAL E O 1
ATOM 7518 N N . GLU E 1 69 ? 22.645 66.370 -5.567 1.00 120.39 69 GLU E N 1
ATOM 7519 C CA . GLU E 1 69 ? 23.206 66.328 -4.221 1.00 120.36 69 GLU E CA 1
ATOM 7520 C C . GLU E 1 69 ? 22.776 67.503 -3.351 1.00 111.37 69 GLU E C 1
ATOM 7521 O O . GLU E 1 69 ? 23.397 67.795 -2.328 1.00 114.62 69 GLU E O 1
ATOM 7527 N N . THR E 1 70 ? 21.714 68.181 -3.758 1.00 76.48 70 THR E N 1
ATOM 7528 C CA . THR E 1 70 ? 21.125 69.194 -2.902 1.00 83.28 70 THR E CA 1
ATOM 7529 C C . THR E 1 70 ? 19.916 68.579 -2.211 1.00 84.00 70 THR E C 1
ATOM 7530 O O . THR E 1 70 ? 19.512 69.006 -1.123 1.00 74.94 70 THR E O 1
ATOM 7534 N N . ILE E 1 71 ? 19.371 67.544 -2.842 1.00 75.08 71 ILE E N 1
ATOM 7535 C CA . ILE E 1 71 ? 18.210 66.844 -2.318 1.00 60.87 71 ILE E CA 1
ATOM 7536 C C . ILE E 1 71 ? 18.515 66.131 -1.002 1.00 57.44 71 ILE E C 1
ATOM 7537 O O . ILE E 1 71 ? 17.864 66.388 0.012 1.00 57.31 71 ILE E O 1
ATOM 7542 N N . LEU E 1 72 ? 19.519 65.260 -1.007 1.00 45.38 72 LEU E N 1
ATOM 7543 C CA . LEU E 1 72 ? 19.954 64.625 0.230 1.00 31.68 72 LEU E CA 1
ATOM 7544 C C . LEU E 1 72 ? 20.998 65.506 0.874 1.00 27.98 72 LEU E C 1
ATOM 7545 O O . LEU E 1 72 ? 21.781 66.128 0.173 1.00 50.98 72 LEU E O 1
ATOM 7550 N N . PRO E 1 73 ? 21.040 65.558 2.213 1.00 26.23 73 PRO E N 1
ATOM 7551 C CA . PRO E 1 73 ? 20.298 64.776 3.214 1.00 24.19 73 PRO E CA 1
ATOM 7552 C C . PRO E 1 73 ? 18.923 65.344 3.517 1.00 23.98 73 PRO E C 1
ATOM 7553 O O . PRO E 1 73 ? 18.735 66.544 3.387 1.00 25.35 73 PRO E O 1
ATOM 7557 N N . ARG E 1 74 ? 17.969 64.513 3.919 1.00 42.05 74 ARG E N 1
ATOM 7558 C CA . ARG E 1 74 ? 16.722 65.068 4.440 1.00 36.84 74 ARG E CA 1
ATOM 7559 C C . ARG E 1 74 ? 16.075 64.204 5.487 1.00 25.58 74 ARG E C 1
ATOM 7560 O O . ARG E 1 74 ? 16.437 63.053 5.674 1.00 37.30 74 ARG E O 1
ATOM 7568 N N . ILE E 1 75 ? 15.075 64.766 6.140 1.00 30.26 75 ILE E N 1
ATOM 7569 C CA . ILE E 1 75 ? 14.384 64.057 7.184 1.00 28.07 75 ILE E CA 1
ATOM 7570 C C . ILE E 1 75 ? 12.888 64.092 6.887 1.00 28.68 75 ILE E C 1
ATOM 7571 O O . ILE E 1 75 ? 12.315 65.151 6.602 1.00 36.26 75 ILE E O 1
ATOM 7576 N N . ASN E 1 76 ? 12.250 62.928 6.915 1.00 31.72 76 ASN E N 1
ATOM 7577 C CA . ASN E 1 76 ? 10.808 62.887 6.751 1.00 27.24 76 ASN E CA 1
ATOM 7578 C C . ASN E 1 76 ? 10.133 62.500 8.042 1.00 23.57 76 ASN E C 1
ATOM 7579 O O . ASN E 1 76 ? 10.633 61.653 8.750 1.00 23.36 76 ASN E O 1
ATOM 7584 N N . LEU E 1 77 ? 9.029 63.155 8.385 1.00 19.04 77 LEU E N 1
ATOM 7585 C CA . LEU E 1 77 ? 8.374 62.863 9.662 1.00 26.44 77 LEU E CA 1
ATOM 7586 C C . LEU E 1 77 ? 6.924 62.402 9.471 1.00 19.48 77 LEU E C 1
ATOM 7587 O O . LEU E 1 77 ? 6.232 62.908 8.584 1.00 26.16 77 LEU E O 1
ATOM 7592 N N . HIS E 1 78 ? 6.462 61.423 10.251 1.00 25.72 78 HIS E N 1
ATOM 7593 C CA . HIS E 1 78 ? 5.033 61.080 10.174 1.00 28.55 78 HIS E CA 1
ATOM 7594 C C . HIS E 1 78 ? 4.434 60.441 11.419 1.00 29.08 78 HIS E C 1
ATOM 7595 O O . HIS E 1 78 ? 5.125 59.743 12.162 1.00 23.97 78 HIS E O 1
ATOM 7602 N N . LEU E 1 79 ? 3.139 60.666 11.634 1.00 19.82 79 LEU E N 1
ATOM 7603 C CA . LEU E 1 79 ? 2.418 59.940 12.680 1.00 20.04 79 LEU E CA 1
ATOM 7604 C C . LEU E 1 79 ? 2.048 58.517 12.142 1.00 19.68 79 LEU E C 1
ATOM 7605 O O . LEU E 1 79 ? 1.679 58.366 10.970 1.00 19.63 79 LEU E O 1
ATOM 7610 N N . VAL E 1 80 ? 2.219 57.478 12.965 1.00 19.54 80 VAL E N 1
ATOM 7611 C CA . VAL E 1 80 ? 2.049 56.075 12.507 1.00 19.24 80 VAL E CA 1
ATOM 7612 C C . VAL E 1 80 ? 1.168 55.273 13.455 1.00 19.56 80 VAL E C 1
ATOM 7613 O O . VAL E 1 80 ? 0.624 54.263 13.068 1.00 24.97 80 VAL E O 1
ATOM 7617 N N . ASP E 1 81 ? 1.003 55.750 14.681 1.00 27.97 81 ASP E N 1
ATOM 7618 C CA . ASP E 1 81 ? 0.103 55.120 15.634 1.00 33.91 81 ASP E CA 1
ATOM 7619 C C . ASP E 1 81 ? -0.302 56.059 16.785 1.00 31.10 81 ASP E C 1
ATOM 7620 O O . ASP E 1 81 ? 0.381 57.051 17.071 1.00 27.51 81 ASP E O 1
ATOM 7625 N N . PHE E 1 82 ? -1.433 55.759 17.424 1.00 24.23 82 PHE E N 1
ATOM 7626 C CA . PHE E 1 82 ? -1.782 56.421 18.682 1.00 27.10 82 PHE E CA 1
ATOM 7627 C C . PHE E 1 82 ? -2.684 55.518 19.518 1.00 30.34 82 PHE E C 1
ATOM 7628 O O . PHE E 1 82 ? -3.284 54.573 18.997 1.00 37.02 82 PHE E O 1
ATOM 7636 N N . SER E 1 83 ? -2.734 55.764 20.820 1.00 25.15 83 SER E N 1
ATOM 7637 C CA . SER E 1 83 ? -3.594 54.969 21.683 1.00 25.96 83 SER E CA 1
ATOM 7638 C C . SER E 1 83 ? -3.794 55.773 22.935 1.00 37.82 83 SER E C 1
ATOM 7639 O O . SER E 1 83 ? -3.029 56.699 23.186 1.00 35.31 83 SER E O 1
ATOM 7642 N N . TYR E 1 84 ? -4.819 55.436 23.709 1.00 44.55 84 TYR E N 1
ATOM 7643 C CA . TYR E 1 84 ? -5.034 56.059 25.012 1.00 46.15 84 TYR E CA 1
ATOM 7644 C C . TYR E 1 84 ? -3.907 55.707 25.972 1.00 55.88 84 TYR E C 1
ATOM 7645 O O . TYR E 1 84 ? -3.417 54.570 25.977 1.00 60.53 84 TYR E O 1
ATOM 7654 N N . ASN E 1 85 ? -3.509 56.673 26.794 1.00 51.89 85 ASN E N 1
ATOM 7655 C CA . ASN E 1 85 ? -2.337 56.512 27.650 1.00 55.81 85 ASN E CA 1
ATOM 7656 C C . ASN E 1 85 ? -2.689 56.196 29.100 1.00 61.52 85 ASN E C 1
ATOM 7657 O O . ASN E 1 85 ? -2.641 57.075 29.967 1.00 61.00 85 ASN E O 1
ATOM 7662 N N . ALA E 1 86 ? -3.050 54.936 29.349 1.00 99.70 86 ALA E N 1
ATOM 7663 C CA . ALA E 1 86 ? -3.414 54.470 30.688 1.00 108.05 86 ALA E CA 1
ATOM 7664 C C . ALA E 1 86 ? -2.291 54.707 31.711 1.00 127.09 86 ALA E C 1
ATOM 7665 O O . ALA E 1 86 ? -1.205 54.136 31.590 1.00 132.74 86 ALA E O 1
ATOM 7667 N N . PRO E 1 87 ? -2.553 55.561 32.719 1.00 118.32 87 PRO E N 1
ATOM 7668 C CA . PRO E 1 87 ? -1.570 55.888 33.760 1.00 115.83 87 PRO E CA 1
ATOM 7669 C C . PRO E 1 87 ? -1.428 54.779 34.794 1.00 114.06 87 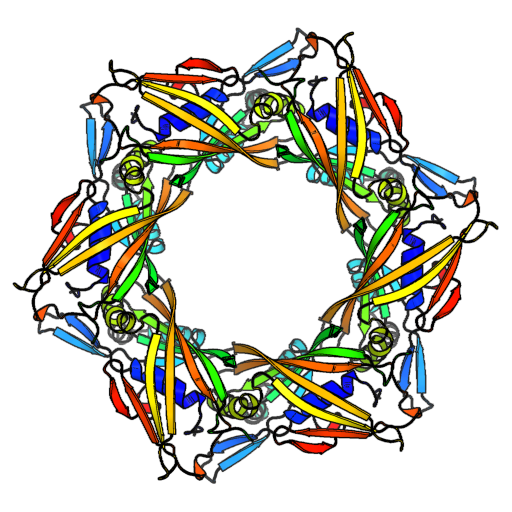PRO E C 1
ATOM 7670 O O . PRO E 1 87 ? -1.464 55.089 35.986 1.00 109.52 87 PRO E O 1
ATOM 7674 N N . VAL E 1 105 ? -16.214 67.835 35.218 1.00 118.79 105 VAL E N 1
ATOM 7675 C CA . VAL E 1 105 ? -16.899 66.599 34.841 1.00 120.33 105 VAL E CA 1
ATOM 7676 C C . VAL E 1 105 ? -16.622 66.191 33.383 1.00 112.11 105 VAL E C 1
ATOM 7677 O O . VAL E 1 105 ? -16.422 65.010 33.094 1.00 115.34 105 VAL E O 1
ATOM 7681 N N . VAL E 1 106 ? -16.609 67.168 32.477 1.00 84.68 106 VAL E N 1
ATOM 7682 C CA . VAL E 1 106 ? -16.311 66.926 31.065 1.00 74.33 106 VAL E CA 1
ATOM 7683 C C . VAL E 1 106 ? -14.818 66.844 30.766 1.00 77.86 106 VAL E C 1
ATOM 7684 O O . VAL E 1 106 ? -13.984 66.798 31.675 1.00 85.25 106 VAL E O 1
ATOM 7688 N N . SER E 1 107 ? -14.491 66.824 29.477 1.00 66.56 107 SER E N 1
ATOM 7689 C CA . SER E 1 107 ? -13.115 66.620 29.032 1.00 66.08 107 SER E CA 1
ATOM 7690 C C . SER E 1 107 ? -12.643 67.670 28.043 1.00 69.15 107 SER E C 1
ATOM 7691 O O . SER E 1 107 ? -13.119 67.684 26.900 1.00 64.94 107 SER E O 1
ATOM 7694 N N . GLN E 1 108 ? -11.757 68.548 28.519 1.00 93.27 108 GLN E N 1
ATOM 7695 C CA . GLN E 1 108 ? -10.817 69.363 27.728 1.00 103.25 108 GLN E CA 1
ATOM 7696 C C . GLN E 1 108 ? -10.224 70.460 28.593 1.00 100.08 108 GLN E C 1
ATOM 7697 O O . GLN E 1 108 ? -10.880 71.457 28.890 1.00 95.61 108 GLN E O 1
ATOM 7703 N N . TYR E 1 109 ? -8.958 70.261 28.956 1.00 84.89 109 TYR E N 1
ATOM 7704 C CA . TYR E 1 109 ? -8.266 71.036 29.997 1.00 85.07 109 TYR E CA 1
ATOM 7705 C C . TYR E 1 109 ? -9.188 71.323 31.187 1.00 77.90 109 TYR E C 1
ATOM 7706 O O . TYR E 1 109 ? -9.725 72.428 31.301 1.00 72.81 109 TYR E O 1
ATOM 7715 N N . ASN E 1 110 ? -9.418 70.332 32.056 1.00 68.09 110 ASN E N 1
ATOM 7716 C CA . ASN E 1 110 ? -8.778 69.004 32.062 1.00 76.39 110 ASN E CA 1
ATOM 7717 C C . ASN E 1 110 ? -8.987 68.107 30.814 1.00 77.02 110 ASN E C 1
ATOM 7718 O O . ASN E 1 110 ? -10.126 67.887 30.389 1.00 73.98 110 ASN E O 1
ATOM 7723 N N . PRO E 1 111 ? -7.873 67.646 30.193 1.00 66.71 111 PRO E N 1
ATOM 7724 C CA . PRO E 1 111 ? -7.882 66.898 28.929 1.00 54.93 111 PRO E CA 1
ATOM 7725 C C . PRO E 1 111 ? -7.463 65.420 29.061 1.00 56.14 111 PRO E C 1
ATOM 7726 O O . PRO E 1 111 ? -7.266 64.892 30.160 1.00 51.64 111 PRO E O 1
ATOM 7730 N N . SER E 1 112 ? -7.307 64.761 27.921 1.00 39.02 112 SER E N 1
ATOM 7731 C CA . SER E 1 112 ? -7.107 63.320 27.913 1.00 51.63 112 SER E CA 1
ATOM 7732 C C . SER E 1 112 ? -5.644 62.908 27.654 1.00 37.49 112 SER E C 1
ATOM 7733 O O . SER E 1 112 ? -5.015 63.398 26.715 1.00 36.06 112 SER E O 1
ATOM 7736 N N . PRO E 1 113 ? -5.094 62.017 28.500 1.00 50.92 113 PRO E N 1
ATOM 7737 C CA . PRO E 1 113 ? -3.719 61.568 28.285 1.00 50.76 113 PRO E CA 1
ATOM 7738 C C . PRO E 1 113 ? -3.651 60.665 27.076 1.00 49.36 113 PRO E C 1
ATOM 7739 O O . PRO E 1 113 ? -4.161 59.549 27.115 1.00 59.29 113 PRO E O 1
ATOM 7743 N N . ILE E 1 114 ? -3.024 61.138 26.010 1.00 38.64 114 ILE E N 1
ATOM 7744 C CA . ILE E 1 114 ? -2.940 60.352 24.788 1.00 38.74 114 ILE E CA 1
ATOM 7745 C C . ILE E 1 114 ? -1.478 59.973 24.551 1.00 40.37 114 ILE E C 1
ATOM 7746 O O . ILE E 1 114 ? -0.557 60.529 25.172 1.00 50.81 114 ILE E O 1
ATOM 7751 N N . LYS E 1 115 ? -1.246 59.037 23.646 1.00 37.50 115 LYS E N 1
ATOM 7752 C CA . LYS E 1 115 ? 0.114 58.612 23.359 1.00 36.71 115 LYS E CA 1
ATOM 7753 C C . LYS E 1 115 ? 0.266 58.447 21.855 1.00 26.11 115 LYS E C 1
ATOM 7754 O O . LYS E 1 115 ? -0.541 57.792 21.215 1.00 34.89 115 LYS E O 1
ATOM 7760 N N . MET E 1 116 ? 1.260 59.115 21.285 1.00 31.27 116 MET E N 1
ATOM 7761 C CA . MET E 1 116 ? 1.393 59.238 19.830 1.00 40.54 116 MET E CA 1
ATOM 7762 C C . MET E 1 116 ? 2.730 58.692 19.309 1.00 29.31 116 MET E C 1
ATOM 7763 O O . MET E 1 116 ? 3.768 58.875 19.923 1.00 35.04 116 MET E O 1
ATOM 7768 N N . ILE E 1 117 ? 2.696 57.985 18.191 1.00 30.16 117 ILE E N 1
ATOM 7769 C CA . ILE E 1 117 ? 3.900 57.335 17.705 1.00 24.57 117 ILE E CA 1
ATOM 7770 C C . ILE E 1 117 ? 4.375 57.950 16.401 1.00 33.99 117 ILE E C 1
ATOM 7771 O O . ILE E 1 117 ? 3.641 57.951 15.413 1.00 30.85 117 ILE E O 1
ATOM 7776 N N . TYR E 1 118 ? 5.617 58.433 16.390 1.00 23.23 118 TYR E N 1
ATOM 7777 C CA . TYR E 1 118 ? 6.139 59.128 15.231 1.00 22.62 118 TYR E CA 1
ATOM 7778 C C . TYR E 1 118 ? 7.322 58.378 14.642 1.00 22.57 118 TYR E C 1
ATOM 7779 O O . TYR E 1 118 ? 8.159 57.871 15.375 1.00 22.56 118 TYR E O 1
ATOM 7788 N N . GLU E 1 119 ? 7.353 58.277 13.315 1.00 24.30 119 GLU E N 1
ATOM 7789 C CA . GLU E 1 119 ? 8.523 57.795 12.591 1.00 21.89 119 GLU E CA 1
ATOM 7790 C C . GLU E 1 119 ? 9.313 58.968 11.998 1.00 29.54 119 GLU E C 1
ATOM 7791 O O . GLU E 1 119 ? 8.797 59.706 11.131 1.00 27.66 119 GLU E O 1
ATOM 7797 N N . LEU E 1 120 ? 10.556 59.117 12.467 1.00 21.89 120 LEU E N 1
ATOM 7798 C CA . LEU E 1 120 ? 11.503 60.131 12.015 1.00 19.88 120 LEU E CA 1
ATOM 7799 C C . LEU E 1 120 ? 12.519 59.459 11.097 1.00 26.98 120 LEU E C 1
ATOM 7800 O O . LEU E 1 120 ? 13.408 58.736 11.560 1.00 19.37 120 LEU E O 1
ATOM 7805 N N . SER E 1 121 ? 12.417 59.718 9.799 1.00 18.83 121 SER E N 1
ATOM 7806 C CA . SER E 1 121 ? 13.186 58.967 8.807 1.00 26.38 121 SER E CA 1
ATOM 7807 C C . SER E 1 121 ? 14.282 59.777 8.157 1.00 21.49 121 SER E C 1
ATOM 7808 O O . SER E 1 121 ? 14.034 60.647 7.331 1.00 24.29 121 SER E O 1
ATOM 7811 N N . ILE E 1 122 ? 15.513 59.458 8.523 1.00 21.59 122 ILE E N 1
ATOM 7812 C CA . ILE E 1 122 ? 16.682 60.171 8.018 1.00 23.98 122 ILE E CA 1
ATOM 7813 C C . ILE E 1 122 ? 17.263 59.515 6.790 1.00 18.06 122 ILE E C 1
ATOM 7814 O O . ILE E 1 122 ? 17.555 58.323 6.803 1.00 46.24 122 ILE E O 1
ATOM 7819 N N . PHE E 1 123 ? 17.415 60.295 5.730 1.00 28.49 123 PHE E N 1
ATOM 7820 C CA . PHE E 1 123 ? 17.969 59.790 4.487 1.00 23.69 123 PHE E CA 1
ATOM 7821 C C . PHE E 1 123 ? 19.211 60.604 4.128 1.00 25.24 123 PHE E C 1
ATOM 7822 O O . PHE E 1 123 ? 19.226 61.830 4.277 1.00 31.21 123 PHE E O 1
ATOM 7830 N N . THR E 1 124 ? 20.228 59.934 3.597 1.00 31.78 124 THR E N 1
ATOM 7831 C CA . THR E 1 124 ? 21.555 60.536 3.501 1.00 25.41 124 THR E CA 1
ATOM 7832 C C . THR E 1 124 ? 22.400 59.823 2.441 1.00 27.06 124 THR E C 1
ATOM 7833 O O . THR E 1 124 ? 22.319 58.605 2.282 1.00 29.58 124 THR E O 1
ATOM 7837 N N . ARG E 1 125 ? 23.199 60.556 1.687 1.00 32.13 125 ARG E N 1
ATOM 7838 C CA . ARG E 1 125 ? 24.044 59.872 0.712 1.00 35.74 125 ARG E CA 1
ATOM 7839 C C . ARG E 1 125 ? 25.365 59.404 1.320 1.00 34.09 125 ARG E C 1
ATOM 7840 O O . ARG E 1 125 ? 26.036 58.560 0.746 1.00 33.45 125 ARG E O 1
ATOM 7848 N N . TYR E 1 126 ? 25.730 59.948 2.477 1.00 23.70 126 TYR E N 1
ATOM 7849 C CA . TYR E 1 126 ? 27.012 59.632 3.095 1.00 26.58 126 TYR E CA 1
ATOM 7850 C C . TYR E 1 126 ? 26.868 59.208 4.541 1.00 24.05 126 TYR E C 1
ATOM 7851 O O . TYR E 1 126 ? 26.279 59.916 5.350 1.00 27.38 126 TYR E O 1
ATOM 7860 N N . GLU E 1 127 ? 27.467 58.078 4.874 1.00 26.34 127 GLU E N 1
ATOM 7861 C CA . GLU E 1 127 ? 27.491 57.606 6.243 1.00 20.41 127 GLU E CA 1
ATOM 7862 C C . GLU E 1 127 ? 27.839 58.721 7.232 1.00 27.35 127 GLU E C 1
ATOM 7863 O O . GLU E 1 127 ? 27.250 58.803 8.311 1.00 20.21 127 GLU E O 1
ATOM 7869 N N . ASP E 1 128 ? 28.777 59.590 6.842 1.00 22.56 128 ASP E N 1
ATOM 7870 C CA . ASP E 1 128 ? 29.236 60.719 7.682 1.00 25.78 128 ASP E CA 1
ATOM 7871 C C . ASP E 1 128 ? 28.093 61.690 7.966 1.00 30.43 128 ASP E C 1
ATOM 7872 O O . ASP E 1 128 ? 27.884 62.111 9.110 1.00 23.15 128 ASP E O 1
ATOM 7877 N N . ASP E 1 129 ? 27.361 62.049 6.917 1.00 25.77 129 ASP E N 1
ATOM 7878 C CA . ASP E 1 129 ? 26.124 62.831 7.082 1.00 37.11 129 ASP E CA 1
ATOM 7879 C C . ASP E 1 129 ? 25.197 62.250 8.155 1.00 35.93 129 ASP E C 1
ATOM 7880 O O . ASP E 1 129 ? 24.704 62.994 9.043 1.00 30.73 129 ASP E O 1
ATOM 7885 N N . MET E 1 130 ? 24.967 60.932 8.065 1.00 25.17 130 MET E N 1
ATOM 7886 C CA . MET E 1 130 ? 24.118 60.258 9.018 1.00 22.88 130 MET E CA 1
ATOM 7887 C C . MET E 1 130 ? 24.702 60.405 10.410 1.00 19.20 130 MET E C 1
ATOM 7888 O O . MET E 1 130 ? 24.004 60.753 11.351 1.00 26.55 130 MET E O 1
ATOM 7893 N N . PHE E 1 131 ? 25.994 60.137 10.535 1.00 21.13 131 PHE E N 1
ATOM 7894 C CA . PHE E 1 131 ? 26.663 60.140 11.834 1.00 21.10 131 PHE E CA 1
ATOM 7895 C C . PHE E 1 131 ? 26.502 61.479 12.518 1.00 29.44 131 PHE E C 1
ATOM 7896 O O . PHE E 1 131 ? 26.212 61.551 13.718 1.00 21.21 131 PHE E O 1
ATOM 7904 N N . GLN E 1 132 ? 26.702 62.537 11.736 1.00 23.08 132 GLN E N 1
ATOM 7905 C CA . GLN E 1 132 ? 26.545 63.904 12.245 1.00 33.64 132 GLN E CA 1
ATOM 7906 C C . GLN E 1 132 ? 25.124 64.144 12.732 1.00 27.29 132 GLN E C 1
ATOM 7907 O O . GLN E 1 132 ? 24.898 64.532 13.903 1.00 32.18 132 GLN E O 1
ATOM 7913 N N . ILE E 1 133 ? 24.164 63.904 11.841 1.00 31.15 133 ILE E N 1
ATOM 7914 C CA . ILE E 1 133 ? 22.764 64.102 12.204 1.00 21.06 133 ILE E CA 1
ATOM 7915 C C . ILE E 1 133 ? 22.371 63.333 13.491 1.00 21.09 133 ILE E C 1
ATOM 7916 O O . ILE E 1 133 ? 21.929 63.951 14.500 1.00 21.31 133 ILE E O 1
ATOM 7921 N N . VAL E 1 134 ? 22.545 62.004 13.477 1.00 20.00 134 VAL E N 1
ATOM 7922 C CA . VAL E 1 134 ? 22.042 61.195 14.592 1.00 20.11 134 VAL E CA 1
ATOM 7923 C C . VAL E 1 134 ? 22.770 61.535 15.865 1.00 23.39 134 VAL E C 1
ATOM 7924 O O . VAL E 1 134 ? 22.194 61.489 16.947 1.00 23.28 134 VAL E O 1
ATOM 7928 N N . GLU E 1 135 ? 24.047 61.872 15.742 1.00 31.12 135 GLU E N 1
ATOM 7929 C CA . GLU E 1 135 ? 24.766 62.320 16.912 1.00 32.16 135 GLU E CA 1
ATOM 7930 C C . GLU E 1 135 ? 24.158 63.600 17.442 1.00 34.92 135 GLU E C 1
ATOM 7931 O O . GLU E 1 135 ? 24.278 63.900 18.630 1.00 32.54 135 GLU E O 1
ATOM 7937 N N . GLN E 1 136 ? 23.497 64.360 16.573 1.00 36.06 136 GLN E N 1
ATOM 7938 C CA . GLN E 1 136 ? 22.798 65.543 17.074 1.00 29.63 136 GLN E CA 1
ATOM 7939 C C . GLN E 1 136 ? 21.432 65.207 17.674 1.00 32.79 136 GLN E C 1
ATOM 7940 O O . GLN E 1 136 ? 20.862 66.022 18.394 1.00 30.73 136 GLN E O 1
ATOM 7946 N N . ILE E 1 137 ? 20.892 64.023 17.375 1.00 40.86 137 ILE E N 1
ATOM 7947 C CA . ILE E 1 137 ? 19.628 63.597 18.025 1.00 30.20 137 ILE E CA 1
ATOM 7948 C C . ILE E 1 137 ? 19.762 62.696 19.269 1.00 26.16 137 ILE E C 1
ATOM 7949 O O . ILE E 1 137 ? 19.451 63.070 20.402 1.00 34.16 137 ILE E O 1
ATOM 7954 N N . LEU E 1 138 ? 20.282 61.513 19.018 1.00 31.53 138 LEU E N 1
ATOM 7955 C CA . LEU E 1 138 ? 20.364 60.405 19.961 1.00 35.49 138 LEU E CA 1
ATOM 7956 C C . LEU E 1 138 ? 20.737 60.695 21.436 1.00 36.91 138 LEU E C 1
ATOM 7957 O O . LEU E 1 138 ? 20.198 60.052 22.347 1.00 31.85 138 LEU E O 1
ATOM 7962 N N . PRO E 1 139 ? 21.681 61.626 21.685 1.00 35.37 139 PRO E N 1
ATOM 7963 C CA . PRO E 1 139 ? 22.070 61.752 23.097 1.00 33.49 139 PRO E CA 1
ATOM 7964 C C . PRO E 1 139 ? 21.014 62.399 23.988 1.00 33.85 139 PRO E C 1
ATOM 7965 O O . PRO E 1 139 ? 21.098 62.283 25.214 1.00 29.94 139 PRO E O 1
ATOM 7969 N N . TYR E 1 140 ? 20.023 63.051 23.391 1.00 48.48 140 TYR E N 1
ATOM 7970 C CA . TYR E 1 140 ? 18.994 63.718 24.189 1.00 45.55 140 TYR E CA 1
ATOM 7971 C C . TYR E 1 140 ? 17.839 62.769 24.604 1.00 46.20 140 TYR E C 1
ATOM 7972 O O . TYR E 1 140 ? 16.844 63.197 25.172 1.00 41.63 140 TYR E O 1
ATOM 7981 N N . PHE E 1 141 ? 17.970 61.476 24.354 1.00 40.98 141 PHE E N 1
ATOM 7982 C CA . PHE E 1 141 ? 16.895 60.585 24.745 1.00 40.28 141 PHE E CA 1
ATOM 7983 C C . PHE E 1 141 ? 17.396 59.470 25.642 1.00 44.49 141 PHE E C 1
ATOM 7984 O O . PHE E 1 141 ? 17.933 58.483 25.165 1.00 51.55 141 PHE E O 1
ATOM 7992 N N . GLN E 1 142 ? 17.203 59.622 26.949 1.00 46.03 142 GLN E N 1
ATOM 7993 C CA . GLN E 1 142 ? 17.815 58.702 27.906 1.00 45.74 142 GLN E CA 1
ATOM 7994 C C . GLN E 1 142 ? 16.874 57.958 28.871 1.00 47.96 142 GLN E C 1
ATOM 7995 O O . GLN E 1 142 ? 16.989 58.112 30.088 1.00 55.33 142 GLN E O 1
ATOM 8001 N N . PRO E 1 143 ? 15.937 57.152 28.342 1.00 34.11 143 PRO E N 1
ATOM 8002 C CA . PRO E 1 143 ? 15.576 57.000 26.931 1.00 38.49 143 PRO E CA 1
ATOM 8003 C C . PRO E 1 143 ? 14.574 58.098 26.562 1.00 37.94 143 PRO E C 1
ATOM 8004 O O . PRO E 1 143 ? 14.149 58.211 25.409 1.00 38.76 143 PRO E O 1
ATOM 8008 N N . HIS E 1 144 ? 14.215 58.910 27.553 1.00 49.37 144 HIS E N 1
ATOM 8009 C CA . HIS E 1 144 ? 13.180 59.913 27.383 1.00 49.19 144 HIS E CA 1
ATOM 8010 C C . HIS E 1 144 ? 13.766 61.307 27.457 1.00 49.62 144 HIS E C 1
ATOM 8011 O O . HIS E 1 144 ? 14.824 61.531 28.042 1.00 49.45 144 HIS E O 1
ATOM 8018 N N . PHE E 1 145 ? 13.027 62.238 26.872 1.00 60.86 145 PHE E N 1
ATOM 8019 C CA . PHE E 1 145 ? 13.343 63.649 26.839 1.00 56.49 145 PHE E CA 1
ATOM 8020 C C . PHE E 1 145 ? 12.080 64.384 27.225 1.00 57.75 145 PHE E C 1
ATOM 8021 O O . PHE E 1 145 ? 11.053 64.239 26.555 1.00 58.59 145 PHE E O 1
ATOM 8029 N N . ASN E 1 146 ? 12.148 65.163 28.302 1.00 48.96 146 ASN E N 1
ATOM 8030 C CA . ASN E 1 146 ? 10.995 65.920 28.767 1.00 40.52 146 ASN E CA 1
ATOM 8031 C C . ASN E 1 146 ? 10.931 67.266 28.084 1.00 47.34 146 ASN E C 1
ATOM 8032 O O . ASN E 1 146 ? 11.965 67.858 27.765 1.00 56.38 146 ASN E O 1
ATOM 8037 N N . THR E 1 147 ? 9.713 67.742 27.848 1.00 50.04 147 THR E N 1
ATOM 8038 C CA . THR E 1 147 ? 9.504 69.123 27.422 1.00 54.48 147 THR E CA 1
ATOM 8039 C C . THR E 1 147 ? 8.207 69.667 28.012 1.00 56.35 147 THR E C 1
ATOM 8040 O O . THR E 1 147 ? 7.170 68.995 27.993 1.00 53.83 147 THR E O 1
ATOM 8044 N N . THR E 1 148 ? 8.281 70.872 28.567 1.00 74.13 148 THR E N 1
ATOM 8045 C CA . THR E 1 148 ? 7.106 71.533 29.103 1.00 67.44 148 THR E CA 1
ATOM 8046 C C . THR E 1 148 ? 6.501 72.373 28.007 1.00 62.47 148 THR E C 1
ATOM 8047 O O . THR E 1 148 ? 7.193 73.190 27.402 1.00 61.07 148 THR E O 1
ATOM 8051 N N . MET E 1 149 ? 5.222 72.170 27.726 1.00 61.02 149 MET E N 1
ATOM 8052 C CA . MET E 1 149 ? 4.587 72.968 26.691 1.00 60.66 149 MET E CA 1
ATOM 8053 C C . MET E 1 149 ? 3.543 73.913 27.290 1.00 72.46 149 MET E C 1
ATOM 8054 O O . MET E 1 149 ? 2.781 73.518 28.177 1.00 84.80 149 MET E O 1
ATOM 8059 N N . TYR E 1 150 ? 3.521 75.161 26.816 1.00 59.78 150 TYR E N 1
ATOM 8060 C CA . TYR E 1 150 ? 2.545 76.146 27.295 1.00 53.10 150 TYR E CA 1
ATOM 8061 C C . TYR E 1 150 ? 1.610 76.568 26.184 1.00 50.84 150 TYR E C 1
ATOM 8062 O O . TYR E 1 150 ? 2.022 77.241 25.226 1.00 47.36 150 TYR E O 1
ATOM 8071 N N . GLU E 1 151 ? 0.341 76.198 26.332 1.00 55.05 151 GLU E N 1
ATOM 8072 C CA . GLU E 1 151 ? -0.633 76.554 25.318 1.00 46.93 151 GLU E CA 1
ATOM 8073 C C . GLU E 1 151 ? -1.651 77.545 25.874 1.00 49.42 151 GLU E C 1
ATOM 8074 O O . GLU E 1 151 ? -2.445 77.223 26.743 1.00 65.52 151 GLU E O 1
ATOM 8080 N N . GLN E 1 152 ? -1.595 78.772 25.380 1.00 51.11 152 GLN E N 1
ATOM 8081 C CA . GLN E 1 152 ? -2.478 79.817 25.849 1.00 55.91 152 GLN E CA 1
ATOM 8082 C C . GLN E 1 152 ? -3.633 80.101 24.880 1.00 67.57 152 GLN E C 1
ATOM 8083 O O . GLN E 1 152 ? -3.451 80.170 23.652 1.00 55.93 152 GLN E O 1
ATOM 8089 N N . PHE E 1 153 ? -4.823 80.246 25.459 1.00 55.93 153 PHE E N 1
ATOM 8090 C CA . PHE E 1 153 ? -6.048 80.457 24.708 1.00 57.20 153 PHE E CA 1
ATOM 8091 C C . PHE E 1 153 ? -6.475 81.921 24.738 1.00 68.41 153 PHE E C 1
ATOM 8092 O O . PHE E 1 153 ? -6.936 82.425 25.772 1.00 69.54 153 PHE E O 1
ATOM 8100 N N . GLY E 1 154 ? -6.334 82.602 23.602 1.00 84.18 154 GLY E N 1
ATOM 8101 C CA . GLY E 1 154 ? -6.629 84.022 23.538 1.00 86.42 154 GLY E CA 1
ATOM 8102 C C . GLY E 1 154 ? -5.705 84.781 24.468 1.00 92.96 154 GLY E C 1
ATOM 8103 O O . GLY E 1 154 ? -4.532 84.988 24.153 1.00 104.10 154 GLY E O 1
ATOM 8104 N N . ASN E 1 155 ? -6.215 85.163 25.635 1.00 77.27 155 ASN E N 1
ATOM 8105 C CA . ASN E 1 155 ? -5.398 85.895 26.603 1.00 85.49 155 ASN E CA 1
ATOM 8106 C C . ASN E 1 155 ? -5.412 85.336 28.026 1.00 79.70 155 ASN E C 1
ATOM 8107 O O . ASN E 1 155 ? -4.901 85.971 28.960 1.00 73.08 155 ASN E O 1
ATOM 8112 N N . ASP E 1 156 ? -5.993 84.150 28.184 1.00 76.67 156 ASP E N 1
ATOM 8113 C CA . ASP E 1 156 ? -6.086 83.517 29.491 1.00 75.48 156 ASP E CA 1
ATOM 8114 C C . ASP E 1 156 ? -4.704 83.072 30.003 1.00 81.64 156 ASP E C 1
ATOM 8115 O O . ASP E 1 156 ? -3.697 83.193 29.300 1.00 72.67 156 ASP E O 1
ATOM 8120 N N . ILE E 1 157 ? -4.662 82.520 31.213 1.00 73.66 157 ILE E N 1
ATOM 8121 C CA . ILE E 1 157 ? -3.435 81.926 31.714 1.00 75.10 157 ILE E CA 1
ATOM 8122 C C . ILE E 1 157 ? -3.141 80.709 30.851 1.00 79.11 157 ILE E C 1
ATOM 8123 O O . ILE E 1 157 ? -4.046 79.916 30.556 1.00 71.41 157 ILE E O 1
ATOM 8128 N N . PRO E 1 158 ? -1.881 80.576 30.401 1.00 80.40 158 PRO E N 1
ATOM 8129 C CA . PRO E 1 158 ? -1.541 79.452 29.527 1.00 62.14 158 PRO E CA 1
ATOM 8130 C C . PRO E 1 158 ? -1.719 78.144 30.275 1.00 67.58 158 PRO E C 1
ATOM 8131 O O . PRO E 1 158 ? -1.702 78.131 31.508 1.00 71.23 158 PRO E O 1
ATOM 8135 N N . PHE E 1 159 ? -1.906 77.061 29.539 1.00 51.45 159 PHE E N 1
ATOM 8136 C CA . PHE E 1 159 ? -1.966 75.754 30.149 1.00 50.66 159 PHE E CA 1
ATOM 8137 C C . PHE E 1 159 ? -0.586 75.122 30.117 1.00 49.24 159 PHE E C 1
ATOM 8138 O O . PHE E 1 159 ? 0.181 75.324 29.165 1.00 47.76 159 PHE E O 1
ATOM 8146 N N . LYS E 1 160 ? -0.297 74.346 31.160 1.00 68.61 160 LYS E N 1
ATOM 8147 C CA . LYS E 1 160 ? 0.983 73.675 31.345 1.00 78.96 160 LYS E CA 1
ATOM 8148 C C . LYS E 1 160 ? 0.854 72.167 31.084 1.00 75.50 160 LYS E C 1
ATOM 8149 O O . LYS E 1 160 ? 0.401 71.413 31.949 1.00 77.58 160 LYS E O 1
ATOM 8155 N N . ARG E 1 161 ? 1.261 71.730 29.894 1.00 60.53 161 ARG E N 1
ATOM 8156 C CA . ARG E 1 161 ? 1.171 70.318 29.525 1.00 64.09 161 ARG E CA 1
ATOM 8157 C C . ARG E 1 161 ? 2.548 69.685 29.568 1.00 57.73 161 ARG E C 1
ATOM 8158 O O . ARG E 1 161 ? 3.450 70.103 28.846 1.00 52.95 161 ARG E O 1
ATOM 8166 N N . ASP E 1 162 ? 2.707 68.678 30.419 1.00 80.13 162 ASP E N 1
ATOM 8167 C CA . ASP E 1 162 ? 3.969 67.955 30.524 1.00 76.80 162 ASP E CA 1
ATOM 8168 C C . ASP E 1 162 ? 4.073 66.905 29.425 1.00 68.15 162 ASP E C 1
ATOM 8169 O O . ASP E 1 162 ? 3.290 65.960 29.368 1.00 74.31 162 ASP E O 1
ATOM 8174 N N . ILE E 1 163 ? 5.053 67.082 28.552 1.00 50.38 163 ILE E N 1
ATOM 8175 C CA . ILE E 1 163 ? 5.190 66.236 27.378 1.00 48.30 163 ILE E CA 1
ATOM 8176 C C . ILE E 1 163 ? 6.450 65.351 27.483 1.00 41.28 163 ILE E C 1
ATOM 8177 O O . ILE E 1 163 ? 7.567 65.856 27.508 1.00 49.93 163 ILE E O 1
ATOM 8182 N N . LYS E 1 164 ? 6.272 64.034 27.568 1.00 54.75 164 LYS E N 1
ATOM 8183 C CA . LYS E 1 164 ? 7.415 63.123 27.600 1.00 55.24 164 LYS E CA 1
ATOM 8184 C C . LYS E 1 164 ? 7.595 62.446 26.261 1.00 52.03 164 LYS E C 1
ATOM 8185 O O . LYS E 1 164 ? 6.710 61.724 25.810 1.00 51.85 164 LYS E O 1
ATOM 8191 N N . ILE E 1 165 ? 8.757 62.638 25.652 1.00 36.99 165 ILE E N 1
ATOM 8192 C CA . ILE E 1 165 ? 9.053 61.998 24.375 1.00 39.48 165 ILE E CA 1
ATOM 8193 C C . ILE E 1 165 ? 10.083 60.869 24.543 1.00 41.71 165 ILE E C 1
ATOM 8194 O O . ILE E 1 165 ? 11.200 61.084 25.023 1.00 45.88 165 ILE E O 1
ATOM 8199 N N . VAL E 1 166 ? 9.699 59.653 24.170 1.00 46.36 166 VAL E N 1
ATOM 8200 C CA . VAL E 1 166 ? 10.555 58.493 24.409 1.00 38.24 166 VAL E CA 1
ATOM 8201 C C . VAL E 1 166 ? 11.084 57.891 23.116 1.00 39.73 166 VAL E C 1
ATOM 8202 O O . VAL E 1 166 ? 10.305 57.623 22.179 1.00 38.76 166 VAL E O 1
ATOM 8206 N N . LEU E 1 167 ? 12.404 57.702 23.052 1.00 26.36 167 LEU E N 1
ATOM 8207 C CA . LEU E 1 167 ? 12.995 56.993 21.923 1.00 33.15 167 LEU E CA 1
ATOM 8208 C C . LEU E 1 167 ? 12.742 55.500 22.108 1.00 32.24 167 LEU E C 1
ATOM 8209 O O . LEU E 1 167 ? 13.217 54.891 23.065 1.00 39.55 167 LEU E O 1
ATOM 8214 N N . MET E 1 168 ? 11.968 54.917 21.203 1.00 36.60 168 MET E N 1
ATOM 8215 C CA . MET E 1 168 ? 11.533 53.537 21.356 1.00 35.27 168 MET E CA 1
ATOM 8216 C C . MET E 1 168 ? 12.465 52.548 20.666 1.00 34.46 168 MET E C 1
ATOM 8217 O O . MET E 1 168 ? 12.826 51.529 21.238 1.00 32.72 168 MET E O 1
ATOM 8222 N N . SER E 1 169 ? 12.868 52.874 19.446 1.00 26.22 169 SER E N 1
ATOM 8223 C CA . SER E 1 169 ? 13.708 51.997 18.662 1.00 22.64 169 SER E CA 1
ATOM 8224 C C . SER E 1 169 ? 14.297 52.704 17.446 1.00 28.87 169 SER E C 1
ATOM 8225 O O . SER E 1 169 ? 13.838 53.793 17.064 1.00 22.20 169 SER E O 1
ATOM 8228 N N . ALA E 1 170 ? 15.287 52.054 16.825 1.00 18.09 170 ALA E N 1
ATOM 8229 C CA . ALA E 1 170 ? 15.977 52.592 15.653 1.00 17.70 170 ALA E CA 1
ATOM 8230 C C . ALA E 1 170 ? 15.983 51.511 14.602 1.00 17.22 170 ALA E C 1
ATOM 8231 O O . ALA E 1 170 ? 15.768 50.384 14.941 1.00 20.84 170 ALA E O 1
ATOM 8233 N N . ALA E 1 171 ? 16.147 51.847 13.331 1.00 16.96 171 ALA E N 1
ATOM 8234 C CA . ALA E 1 171 ? 16.142 50.848 12.273 1.00 16.73 171 ALA E CA 1
ATOM 8235 C C . ALA E 1 171 ? 17.035 51.250 11.115 1.00 17.30 171 ALA E C 1
ATOM 8236 O O . ALA E 1 171 ? 16.754 52.219 10.438 1.00 16.77 171 ALA E O 1
ATOM 8238 N N . ILE E 1 172 ? 18.071 50.469 10.836 1.00 35.43 172 ILE E N 1
ATOM 8239 C CA . ILE E 1 172 ? 19.063 50.848 9.831 1.00 25.15 172 ILE E CA 1
ATOM 8240 C C . ILE E 1 172 ? 18.887 50.078 8.519 1.00 21.22 172 ILE E C 1
ATOM 8241 O O . ILE E 1 172 ? 18.711 48.860 8.534 1.00 32.14 172 ILE E O 1
ATOM 8246 N N . ASP E 1 173 ? 18.920 50.789 7.392 1.00 25.24 173 ASP E N 1
ATOM 8247 C CA . ASP E 1 173 ? 18.698 50.160 6.090 1.00 29.91 173 ASP E CA 1
ATOM 8248 C C . ASP E 1 173 ? 19.393 50.879 4.914 1.00 42.14 173 ASP E C 1
ATOM 8249 O O . ASP E 1 173 ? 19.885 52.011 5.045 1.00 38.28 173 ASP E O 1
ATOM 8254 N N . GLU E 1 174 ? 19.444 50.220 3.761 1.00 58.34 174 GLU E N 1
ATOM 8255 C CA . GLU E 1 174 ? 19.962 50.866 2.555 1.00 61.29 174 GLU E CA 1
ATOM 8256 C C . GLU E 1 174 ? 18.987 50.857 1.383 1.00 66.63 174 GLU E C 1
ATOM 8257 O O . GLU E 1 174 ? 17.796 50.617 1.566 1.00 65.35 174 GLU E O 1
ATOM 8263 N N . ALA E 1 175 ? 19.514 51.178 0.199 1.00 73.75 175 ALA E N 1
ATOM 8264 C CA . ALA E 1 175 ? 18.800 51.114 -1.081 1.00 77.17 175 ALA E CA 1
ATOM 8265 C C . ALA E 1 175 ? 19.770 51.488 -2.204 1.00 88.73 175 ALA E C 1
ATOM 8266 O O . ALA E 1 175 ? 19.900 52.662 -2.546 1.00 93.78 175 ALA E O 1
ATOM 8268 N N . ILE E 1 176 ? 20.423 50.493 -2.798 1.00 125.36 176 ILE E N 1
ATOM 8269 C CA . ILE E 1 176 ? 21.613 50.736 -3.621 1.00 136.37 176 ILE E CA 1
ATOM 8270 C C . ILE E 1 176 ? 21.332 50.885 -5.131 1.00 141.43 176 ILE E C 1
ATOM 8271 O O . ILE E 1 176 ? 20.236 50.571 -5.610 1.00 127.65 176 ILE E O 1
ATOM 8276 N N . ASP E 1 177 ? 22.333 51.408 -5.848 1.00 154.88 177 ASP E N 1
ATOM 8277 C CA . ASP E 1 177 ? 22.399 51.440 -7.314 1.00 151.65 177 ASP E CA 1
ATOM 8278 C C . ASP E 1 177 ? 23.814 51.807 -7.792 1.00 148.34 177 ASP E C 1
ATOM 8279 O O . ASP E 1 177 ? 24.071 52.951 -8.183 1.00 147.73 177 ASP E O 1
ATOM 8284 N N . GLY E 1 178 ? 24.725 50.834 -7.764 1.00 108.92 178 GLY E N 1
ATOM 8285 C CA . GLY E 1 178 ? 26.104 51.056 -8.175 1.00 104.41 178 GLY E CA 1
ATOM 8286 C C . GLY E 1 178 ? 27.035 51.383 -7.018 1.00 99.01 178 GLY E C 1
ATOM 8287 O O . GLY E 1 178 ? 27.368 52.547 -6.774 1.00 87.46 178 GLY E O 1
ATOM 8288 N N . ARG E 1 183 ? 25.313 54.819 -5.623 1.00 100.02 183 ARG E N 1
ATOM 8289 C CA . ARG E 1 183 ? 26.032 54.532 -4.379 1.00 107.45 183 ARG E CA 1
ATOM 8290 C C . ARG E 1 183 ? 25.313 53.644 -3.327 1.00 124.43 183 ARG E C 1
ATOM 8291 O O . ARG E 1 183 ? 25.908 52.654 -2.890 1.00 126.16 183 ARG E O 1
ATOM 8293 N N . ARG E 1 184 ? 24.076 53.953 -2.904 1.00 111.94 184 ARG E N 1
ATOM 8294 C CA . ARG E 1 184 ? 23.291 55.110 -3.338 1.00 101.80 184 ARG E CA 1
ATOM 8295 C C . ARG E 1 184 ? 22.709 55.927 -2.183 1.00 88.08 184 ARG E C 1
ATOM 8296 O O . ARG E 1 184 ? 22.953 57.122 -2.094 1.00 99.84 184 ARG E O 1
ATOM 8304 N N . ARG E 1 185 ? 21.950 55.289 -1.297 1.00 43.85 185 ARG E N 1
ATOM 8305 C CA . ARG E 1 185 ? 21.176 56.037 -0.303 1.00 42.37 185 ARG E CA 1
ATOM 8306 C C . ARG E 1 185 ? 21.022 55.344 1.062 1.00 37.66 185 ARG E C 1
ATOM 8307 O O . ARG E 1 185 ? 20.485 54.238 1.144 1.00 35.57 185 ARG E O 1
ATOM 8315 N N . ILE E 1 186 ? 21.467 56.003 2.129 1.00 24.94 186 ILE E N 1
ATOM 8316 C CA . ILE E 1 186 ? 21.403 55.434 3.476 1.00 21.00 186 ILE E CA 1
ATOM 8317 C C . ILE E 1 186 ? 20.128 55.883 4.176 1.00 26.23 186 ILE E C 1
ATOM 8318 O O . ILE E 1 186 ? 19.786 57.062 4.114 1.00 33.40 186 ILE E O 1
ATOM 8323 N N . GLU E 1 187 ? 19.428 54.962 4.842 1.00 35.42 187 GLU E N 1
ATOM 8324 C CA . GLU E 1 187 ? 18.191 55.308 5.552 1.00 35.77 187 GLU E CA 1
ATOM 8325 C C . GLU E 1 187 ? 18.123 54.762 6.970 1.00 32.73 187 GLU E C 1
ATOM 8326 O O . GLU E 1 187 ? 18.051 53.557 7.169 1.00 43.09 187 GLU E O 1
ATOM 8332 N N . TRP E 1 188 ? 18.137 55.636 7.959 1.00 26.55 188 TRP E N 1
ATOM 8333 C CA . TRP E 1 188 ? 17.931 55.201 9.332 1.00 17.97 188 TRP E CA 1
ATOM 8334 C C . TRP E 1 188 ? 16.611 55.765 9.867 1.00 20.69 188 TRP E C 1
ATOM 8335 O O . TRP E 1 188 ? 16.386 56.979 9.747 1.00 36.01 188 TRP E O 1
ATOM 8346 N N . SER E 1 189 ? 15.769 54.948 10.511 1.00 40.78 189 SER E N 1
ATOM 8347 C CA . SER E 1 189 ? 14.509 55.481 11.071 1.00 26.12 189 SER E CA 1
ATOM 8348 C C . SER E 1 189 ? 14.407 55.353 12.588 1.00 32.36 189 SER E C 1
ATOM 8349 O O . SER E 1 189 ? 14.505 54.256 13.143 1.00 30.28 189 SER E O 1
ATOM 8352 N N . LEU E 1 190 ? 14.186 56.486 13.248 1.00 24.39 190 LEU E N 1
ATOM 8353 C CA . LEU E 1 190 ? 13.918 56.507 14.685 1.00 32.66 190 LEU E CA 1
ATOM 8354 C C . LEU E 1 190 ? 12.408 56.492 14.935 1.00 35.70 190 LEU E C 1
ATOM 8355 O O . LEU E 1 190 ? 11.637 57.066 14.183 1.00 39.26 190 LEU E O 1
ATOM 8360 N N . THR E 1 191 ? 11.986 55.805 15.983 1.00 19.45 191 THR E N 1
ATOM 8361 C CA . THR E 1 191 ? 10.589 55.750 16.342 1.00 18.87 191 THR E CA 1
ATOM 8362 C C . THR E 1 191 ? 10.431 56.377 17.697 1.00 20.24 191 THR E C 1
ATOM 8363 O O . THR E 1 191 ? 11.158 56.033 18.616 1.00 20.12 191 THR E O 1
ATOM 8367 N N . PHE E 1 192 ? 9.470 57.286 17.835 1.00 24.04 192 PHE E N 1
ATOM 8368 C CA . PHE E 1 192 ? 9.333 58.063 19.053 1.00 22.21 192 PHE E CA 1
ATOM 8369 C C . PHE E 1 192 ? 7.943 57.954 19.623 1.00 33.76 192 PHE E C 1
ATOM 8370 O O . PHE E 1 192 ? 6.944 58.032 18.888 1.00 25.72 192 PHE E O 1
ATOM 8378 N N . GLU E 1 193 ? 7.879 57.797 20.942 1.00 44.44 193 GLU E N 1
ATOM 8379 C CA . GLU E 1 193 ? 6.606 57.824 21.649 1.00 45.45 193 GLU E CA 1
ATOM 8380 C C . GLU E 1 193 ? 6.403 59.163 22.370 1.00 46.08 193 GLU E C 1
ATOM 8381 O O . GLU E 1 193 ? 7.129 59.464 23.311 1.00 54.18 193 GLU E O 1
ATOM 8387 N N . VAL E 1 194 ? 5.439 59.968 21.918 1.00 27.61 194 VAL E N 1
ATOM 8388 C CA . VAL E 1 194 ? 5.068 61.203 22.615 1.00 28.37 194 VAL E CA 1
ATOM 8389 C C . VAL E 1 194 ? 3.938 60.943 23.611 1.00 33.51 194 VAL E C 1
ATOM 8390 O O . VAL E 1 194 ? 2.864 60.492 23.223 1.00 37.67 194 VAL E O 1
ATOM 8394 N N . ASN E 1 195 ? 4.158 61.238 24.887 1.00 42.15 195 ASN E N 1
ATOM 8395 C CA . ASN E 1 195 ? 3.077 61.119 25.855 1.00 43.67 195 ASN E CA 1
ATOM 8396 C C . ASN E 1 195 ? 2.435 62.491 26.042 1.00 54.91 195 ASN E C 1
ATOM 8397 O O . ASN E 1 195 ? 2.895 63.303 26.849 1.00 58.24 195 ASN E O 1
ATOM 8402 N N . GLY E 1 196 ? 1.365 62.741 25.291 1.00 46.23 196 GLY E N 1
ATOM 8403 C CA . GLY E 1 196 ? 0.805 64.073 25.189 1.00 38.91 196 GLY E CA 1
ATOM 8404 C C . GLY E 1 196 ? -0.651 64.121 25.599 1.00 45.81 196 GLY E C 1
ATOM 8405 O O . GLY E 1 196 ? -1.109 63.303 26.406 1.00 45.76 196 GLY E O 1
ATOM 8406 N N . TRP E 1 197 ? -1.381 65.082 25.035 1.00 45.47 197 TRP E N 1
ATOM 8407 C CA . TRP E 1 197 ? -2.747 65.366 25.473 1.00 51.81 197 TRP E CA 1
ATOM 8408 C C . TRP E 1 197 ? -3.694 65.683 24.325 1.00 47.52 197 TRP E C 1
ATOM 8409 O O . TRP E 1 197 ? -3.386 66.505 23.457 1.00 52.18 197 TRP E O 1
ATOM 8420 N N . MET E 1 198 ? -4.856 65.037 24.345 1.00 41.43 198 MET E N 1
ATOM 8421 C CA . MET E 1 198 ? -5.887 65.246 23.340 1.00 44.87 198 MET E CA 1
ATOM 8422 C C . MET E 1 198 ? -7.117 65.901 23.994 1.00 56.94 198 MET E C 1
ATOM 8423 O O . MET E 1 198 ? -7.402 65.656 25.174 1.00 49.05 198 MET E O 1
ATOM 8428 N N . TYR E 1 199 ? -7.818 66.754 23.236 1.00 50.11 199 TYR E N 1
ATOM 8429 C CA . TYR E 1 199 ? -9.109 67.337 23.652 1.00 40.03 199 TYR E CA 1
ATOM 8430 C C . TYR E 1 199 ? -9.926 67.741 22.412 1.00 37.07 199 TYR E C 1
ATOM 8431 O O . TYR E 1 199 ? -9.362 67.911 21.336 1.00 37.95 199 TYR E O 1
ATOM 8440 N N . PRO E 1 200 ? -11.252 67.879 22.545 1.00 38.18 200 PRO E N 1
ATOM 8441 C CA . PRO E 1 200 ? -12.045 68.254 21.358 1.00 40.48 200 PRO E CA 1
ATOM 8442 C C . PRO E 1 200 ? -11.610 69.603 20.726 1.00 38.34 200 PRO E C 1
ATOM 8443 O O . PRO E 1 200 ? -11.084 70.474 21.442 1.00 39.38 200 PRO E O 1
ATOM 8447 N N . PRO E 1 201 ? -11.807 69.757 19.397 1.00 37.55 201 PRO E N 1
ATOM 8448 C CA . PRO E 1 201 ? -11.324 70.910 18.626 1.00 37.66 201 PRO E CA 1
ATOM 8449 C C . PRO E 1 201 ? -11.859 72.200 19.189 1.00 39.85 201 PRO E C 1
ATOM 8450 O O . PRO E 1 201 ? -13.044 72.273 19.488 1.00 41.20 201 PRO E O 1
ATOM 8454 N N . VAL E 1 202 ? -11.006 73.202 19.328 1.00 45.54 202 VAL E N 1
ATOM 8455 C CA . VAL E 1 202 ? -11.444 74.523 19.727 1.00 46.74 202 VAL E CA 1
ATOM 8456 C C . VAL E 1 202 ? -11.372 75.415 18.491 1.00 51.63 202 VAL E C 1
ATOM 8457 O O . VAL E 1 202 ? -10.278 75.740 18.039 1.00 53.67 202 VAL E O 1
ATOM 8461 N N . ASP E 1 203 ? -12.526 75.793 17.944 1.00 50.00 203 ASP E N 1
ATOM 8462 C CA . ASP E 1 203 ? -12.588 76.514 16.666 1.00 64.15 203 ASP E CA 1
ATOM 8463 C C . ASP E 1 203 ? -11.571 77.644 16.559 1.00 64.26 203 ASP E C 1
ATOM 8464 O O . ASP E 1 203 ? -11.285 78.329 17.542 1.00 48.32 203 ASP E O 1
ATOM 8469 N N . ASP E 1 204 ? -11.018 77.811 15.358 1.00 62.96 204 ASP E N 1
ATOM 8470 C CA . ASP E 1 204 ? -10.047 78.863 15.097 1.00 72.28 204 ASP E CA 1
ATOM 8471 C C . ASP E 1 204 ? -10.715 80.216 15.324 1.00 71.75 204 ASP E C 1
ATOM 8472 O O . ASP E 1 204 ? -10.047 81.206 15.668 1.00 64.72 204 ASP E O 1
ATOM 8477 N N . ALA E 1 205 ? -12.042 80.230 15.161 1.00 51.55 205 ALA E N 1
ATOM 8478 C CA . ALA E 1 205 ? -12.859 81.442 15.315 1.00 56.00 205 ALA E CA 1
ATOM 8479 C C . ALA E 1 205 ? -12.971 81.921 16.761 1.00 55.70 205 ALA E C 1
ATOM 8480 O O . ALA E 1 205 ? -13.229 83.087 17.010 1.00 58.18 205 ALA E O 1
ATOM 8482 N N . GLU E 1 206 ? -12.756 81.016 17.701 1.00 51.86 206 GLU E N 1
ATOM 8483 C CA . GLU E 1 206 ? -12.739 81.318 19.123 1.00 55.03 206 GLU E CA 1
ATOM 8484 C C . GLU E 1 206 ? -11.369 81.858 19.513 1.00 64.04 206 GLU E C 1
ATOM 8485 O O . GLU E 1 206 ? -11.137 82.209 20.674 1.00 56.84 206 GLU E O 1
ATOM 8491 N N . GLY E 1 207 ? -10.463 81.940 18.538 1.00 51.75 207 GLY E N 1
ATOM 8492 C CA . GLY E 1 207 ? -9.132 82.479 18.780 1.00 57.70 207 GLY E CA 1
ATOM 8493 C C . GLY E 1 207 ? -7.983 81.507 18.579 1.00 49.02 207 GLY E C 1
ATOM 8494 O O . GLY E 1 207 ? -8.120 80.346 18.918 1.00 47.38 207 GLY E O 1
ATOM 8495 N N . LEU E 1 208 ? -6.869 81.989 18.013 1.00 48.93 208 LEU E N 1
ATOM 8496 C CA . LEU E 1 208 ? -5.681 81.164 17.703 1.00 46.54 208 LEU E CA 1
ATOM 8497 C C . LEU E 1 208 ? -4.830 80.823 18.921 1.00 46.01 208 LEU E C 1
ATOM 8498 O O . LEU E 1 208 ? -4.461 81.688 19.709 1.00 47.88 208 LEU E O 1
ATOM 8503 N N . ILE E 1 209 ? -4.454 79.559 19.039 1.00 54.78 209 ILE E N 1
ATOM 8504 C CA . ILE E 1 209 ? -3.733 79.140 20.223 1.00 54.35 209 ILE E CA 1
ATOM 8505 C C . ILE E 1 209 ? -2.286 79.611 20.152 1.00 59.32 209 ILE E C 1
ATOM 8506 O O . ILE E 1 209 ? -1.646 79.534 19.099 1.00 59.84 209 ILE E O 1
ATOM 8511 N N . ARG E 1 210 ? -1.779 80.132 21.265 1.00 62.93 210 ARG E N 1
ATOM 8512 C CA . ARG E 1 210 ? -0.382 80.536 21.332 1.00 66.51 210 ARG E CA 1
ATOM 8513 C C . ARG E 1 210 ? 0.381 79.418 22.004 1.00 54.40 210 ARG E C 1
ATOM 8514 O O . ARG E 1 210 ? -0.005 78.976 23.070 1.00 53.25 210 ARG E O 1
ATOM 8522 N N . THR E 1 211 ? 1.472 78.960 21.405 1.00 46.44 211 THR E N 1
ATOM 8523 C CA . THR E 1 211 ? 2.160 77.798 21.944 1.00 41.19 211 THR E CA 1
ATOM 8524 C C . THR E 1 211 ? 3.653 78.002 22.117 1.00 50.27 211 THR E C 1
ATOM 8525 O O . THR E 1 211 ? 4.315 78.481 21.203 1.00 42.84 211 THR E O 1
ATOM 8529 N N . THR E 1 212 ? 4.166 77.657 23.302 1.00 60.57 212 THR E N 1
ATOM 8530 C CA . THR E 1 212 ? 5.614 77.618 23.559 1.00 68.83 212 THR E CA 1
ATOM 8531 C C . THR E 1 212 ? 6.075 76.227 24.067 1.00 71.38 212 THR E C 1
ATOM 8532 O O . THR E 1 212 ? 5.262 75.415 24.512 1.00 67.61 212 THR E O 1
ATOM 8536 N N . TYR E 1 213 ? 7.380 75.966 24.007 1.00 61.96 213 TYR E N 1
ATOM 8537 C CA . TYR E 1 213 ? 7.947 74.711 24.499 1.00 52.98 213 TYR E CA 1
ATOM 8538 C C . TYR E 1 213 ? 9.444 74.804 24.826 1.00 54.17 213 TYR E C 1
ATOM 8539 O O . TYR E 1 213 ? 10.135 75.735 24.407 1.00 54.08 213 TYR E O 1
ATOM 8548 N N . THR E 1 214 ? 9.952 73.823 25.557 1.00 42.10 214 THR E N 1
ATOM 8549 C CA . THR E 1 214 ? 11.360 73.842 25.918 1.00 56.67 214 THR E CA 1
ATOM 8550 C C . THR E 1 214 ? 12.138 72.887 25.010 1.00 50.47 214 THR E C 1
ATOM 8551 O O . THR E 1 214 ? 11.781 71.711 24.904 1.00 44.15 214 THR E O 1
ATOM 8555 N N . ASP E 1 215 ? 13.178 73.387 24.338 1.00 44.20 215 ASP E N 1
ATOM 8556 C CA . ASP E 1 215 ? 13.919 72.551 23.395 1.00 38.80 215 ASP E CA 1
ATOM 8557 C C . ASP E 1 215 ? 14.901 71.643 24.113 1.00 42.65 215 ASP E C 1
ATOM 8558 O O . ASP E 1 215 ? 14.862 71.535 25.340 1.00 48.48 215 ASP E O 1
ATOM 8563 N N . PHE E 1 216 ? 15.801 71.021 23.354 1.00 51.00 216 PHE E N 1
ATOM 8564 C CA . PHE E 1 216 ? 16.698 70.013 23.904 1.00 52.57 216 PHE E CA 1
ATOM 8565 C C . PHE E 1 216 ? 17.628 70.551 24.973 1.00 54.92 216 PHE E C 1
ATOM 8566 O O . PHE E 1 216 ? 18.255 69.778 25.690 1.00 52.93 216 PHE E O 1
ATOM 8574 N N . HIS E 1 217 ? 17.690 71.876 25.083 1.00 73.01 217 HIS E N 1
ATOM 8575 C CA . HIS E 1 217 ? 18.553 72.563 26.043 1.00 75.89 217 HIS E CA 1
ATOM 8576 C C . HIS E 1 217 ? 17.736 73.371 27.050 1.00 70.77 217 HIS E C 1
ATOM 8577 O O . HIS E 1 217 ? 18.247 74.296 27.673 1.00 77.74 217 HIS E O 1
ATOM 8584 N N . ALA E 1 218 ? 16.464 73.018 27.187 1.00 64.17 218 ALA E N 1
ATOM 8585 C CA . ALA E 1 218 ? 15.546 73.702 28.091 1.00 67.46 218 ALA E CA 1
ATOM 8586 C C . ALA E 1 218 ? 15.344 75.154 27.696 1.00 68.38 218 ALA E C 1
ATOM 8587 O O . ALA E 1 218 ? 14.863 75.955 28.496 1.00 69.83 218 ALA E O 1
ATOM 8589 N N . ASN E 1 219 ? 15.702 75.490 26.460 1.00 53.91 219 ASN E N 1
ATOM 8590 C CA . ASN E 1 219 ? 15.466 76.837 25.960 1.00 56.94 219 ASN E CA 1
ATOM 8591 C C . ASN E 1 219 ? 14.042 76.962 25.463 1.00 60.32 219 ASN E C 1
ATOM 8592 O O . ASN E 1 219 ? 13.583 76.160 24.647 1.00 62.73 219 ASN E O 1
ATOM 8597 N N . THR E 1 220 ? 13.352 77.973 25.981 1.00 48.16 220 THR E N 1
ATOM 8598 C CA . THR E 1 220 ? 11.936 78.151 25.754 1.00 46.75 220 THR E CA 1
ATOM 8599 C C . THR E 1 220 ? 11.726 78.822 24.412 1.00 44.40 220 THR E C 1
ATOM 8600 O O . THR E 1 220 ? 11.736 80.033 24.320 1.00 50.10 220 THR E O 1
ATOM 8604 N N . ARG E 1 221 ? 11.593 78.030 23.360 1.00 73.73 221 ARG E N 1
ATOM 8605 C CA . ARG E 1 221 ? 11.246 78.566 22.053 1.00 72.25 221 ARG E CA 1
ATOM 8606 C C . ARG E 1 221 ? 9.734 78.596 21.985 1.00 71.02 221 ARG E C 1
ATOM 8607 O O . ARG E 1 221 ? 9.070 77.939 22.778 1.00 77.53 221 ARG E O 1
ATOM 8615 N N . ASP E 1 222 ? 9.177 79.403 21.093 1.00 60.78 222 ASP E N 1
ATOM 8616 C CA . ASP E 1 222 ? 7.739 79.343 20.869 1.00 59.24 222 ASP E CA 1
ATOM 8617 C C . ASP E 1 222 ? 7.439 78.687 19.534 1.00 60.53 222 ASP E C 1
ATOM 8618 O O . ASP E 1 222 ? 8.125 78.927 18.537 1.00 66.38 222 ASP E O 1
ATOM 8623 N N . LEU E 1 223 ? 6.416 77.845 19.539 1.00 59.17 223 LEU E N 1
ATOM 8624 C CA . LEU E 1 223 ? 6.103 76.985 18.408 1.00 65.33 223 LEU E CA 1
ATOM 8625 C C . LEU E 1 223 ? 5.756 77.765 17.150 1.00 36.11 223 LEU E C 1
ATOM 8626 O O . LEU E 1 223 ? 4.756 78.474 17.108 1.00 58.50 223 LEU E O 1
ATOM 8631 N N . PRO E 1 224 ? 6.599 77.637 16.124 1.00 47.23 224 PRO E N 1
ATOM 8632 C CA . PRO E 1 224 ? 6.391 78.296 14.832 1.00 49.18 224 PRO E CA 1
ATOM 8633 C C . PRO E 1 224 ? 5.177 77.699 14.135 1.00 37.24 224 PRO E C 1
ATOM 8634 O O . PRO E 1 224 ? 4.835 76.565 14.441 1.00 49.22 224 PRO E O 1
ATOM 8638 N N . ASP E 1 225 ? 4.546 78.440 13.226 1.00 46.48 225 ASP E N 1
ATOM 8639 C CA . ASP E 1 225 ? 3.429 77.908 12.443 1.00 44.99 225 ASP E CA 1
ATOM 8640 C C . ASP E 1 225 ? 3.906 76.764 11.581 1.00 45.41 225 ASP E C 1
ATOM 8641 O O . ASP E 1 225 ? 5.062 76.752 11.158 1.00 38.97 225 ASP E O 1
ATOM 8646 N N . GLY E 1 226 ? 3.001 75.824 11.304 1.00 60.29 226 GLY E N 1
ATOM 8647 C CA . GLY E 1 226 ? 3.291 74.657 10.490 1.00 46.47 226 GLY E CA 1
ATOM 8648 C C . GLY E 1 226 ? 4.013 74.971 9.195 1.00 42.30 226 GLY E C 1
ATOM 8649 O O . GLY E 1 226 ? 5.076 74.421 8.916 1.00 51.88 226 GLY E O 1
ATOM 8650 N N . GLU E 1 227 ? 3.449 75.893 8.429 1.00 63.89 227 GLU E N 1
ATOM 8651 C CA . GLU E 1 227 ? 3.995 76.318 7.143 1.00 62.21 227 GLU E CA 1
ATOM 8652 C C . GLU E 1 227 ? 5.495 76.661 7.184 1.00 56.86 227 GLU E C 1
ATOM 8653 O O . GLU E 1 227 ? 6.174 76.646 6.153 1.00 53.35 227 GLU E O 1
ATOM 8659 N N . GLY E 1 228 ? 5.996 76.968 8.378 1.00 44.27 228 GLY E N 1
ATOM 8660 C CA . GLY E 1 228 ? 7.379 77.361 8.572 1.00 38.92 228 GLY E CA 1
ATOM 8661 C C . GLY E 1 228 ? 8.398 76.263 8.844 1.00 49.83 228 GLY E C 1
ATOM 8662 O O . GLY E 1 228 ? 9.569 76.406 8.493 1.00 53.68 228 GLY E O 1
ATOM 8663 N N . VAL E 1 229 ? 7.968 75.179 9.485 1.00 48.26 229 VAL E N 1
ATOM 8664 C CA . VAL E 1 229 ? 8.869 74.102 9.886 1.00 40.35 229 VAL E CA 1
ATOM 8665 C C . VAL E 1 229 ? 9.107 73.077 8.775 1.00 31.40 229 VAL E C 1
ATOM 8666 O O . VAL E 1 229 ? 10.239 72.660 8.530 1.00 44.88 229 VAL E O 1
ATOM 8670 N N . PHE E 1 230 ? 8.043 72.648 8.117 1.00 33.53 230 PHE E N 1
ATOM 8671 C CA . PHE E 1 230 ? 8.187 71.592 7.131 1.00 44.68 230 PHE E CA 1
ATOM 8672 C C . PHE E 1 230 ? 8.256 72.187 5.754 1.00 29.17 230 PHE E C 1
ATOM 8673 O O . PHE E 1 230 ? 7.466 73.035 5.397 1.00 38.12 230 PHE E O 1
ATOM 8681 N N . GLU E 1 231 ? 9.239 71.769 4.989 1.00 36.77 231 GLU E N 1
ATOM 8682 C CA . GLU E 1 231 ? 9.226 72.061 3.579 1.00 38.99 231 GLU E CA 1
ATOM 8683 C C . GLU E 1 231 ? 8.080 71.258 2.977 1.00 43.79 231 GLU E C 1
ATOM 8684 O O . GLU E 1 231 ? 7.736 70.177 3.471 1.00 44.31 231 GLU E O 1
ATOM 8690 N N . SER E 1 232 ? 7.457 71.779 1.928 1.00 60.84 232 SER E N 1
ATOM 8691 C CA . SER E 1 232 ? 6.323 71.069 1.351 1.00 66.44 232 SER E CA 1
ATOM 8692 C C . SER E 1 232 ? 6.824 69.995 0.397 1.00 57.99 232 SER E C 1
ATOM 8693 O O . SER E 1 232 ? 7.665 70.245 -0.461 1.00 60.10 232 SER E O 1
ATOM 8696 N N . VAL E 1 233 ? 6.323 68.785 0.579 1.00 62.34 233 VAL E N 1
ATOM 8697 C CA . VAL E 1 233 ? 6.600 67.706 -0.351 1.00 66.51 233 VAL E CA 1
ATOM 8698 C C . VAL E 1 233 ? 5.851 68.011 -1.649 1.00 73.54 233 VAL E C 1
ATOM 8699 O O . VAL E 1 233 ? 6.237 67.568 -2.732 1.00 65.38 233 VAL E O 1
ATOM 8703 N N . ASP E 1 234 ? 4.776 68.784 -1.515 1.00 95.13 234 ASP E N 1
ATOM 8704 C CA . ASP E 1 234 ? 3.944 69.196 -2.640 1.00 97.82 234 ASP E CA 1
ATOM 8705 C C . ASP E 1 234 ? 4.561 70.364 -3.404 1.00 100.51 234 ASP E C 1
ATOM 8706 O O . ASP E 1 234 ? 4.884 70.245 -4.585 1.00 103.72 234 ASP E O 1
ATOM 8711 N N . GLY F 1 3 ? 37.252 65.701 5.240 1.00 62.51 3 GLY F N 1
ATOM 8712 C CA . GLY F 1 3 ? 36.045 65.360 4.507 1.00 60.26 3 GLY F CA 1
ATOM 8713 C C . GLY F 1 3 ? 35.188 64.360 5.274 1.00 59.40 3 GLY F C 1
ATOM 8714 O O . GLY F 1 3 ? 34.470 63.544 4.692 1.00 51.73 3 GLY F O 1
ATOM 8715 N N . TYR F 1 4 ? 35.262 64.439 6.597 1.00 41.88 4 TYR F N 1
ATOM 8716 C CA . TYR F 1 4 ? 34.421 63.647 7.472 1.00 35.62 4 TYR F CA 1
ATOM 8717 C C . TYR F 1 4 ? 34.516 64.213 8.880 1.00 35.46 4 TYR F C 1
ATOM 8718 O O . TYR F 1 4 ? 35.521 64.794 9.250 1.00 37.04 4 TYR F O 1
ATOM 8727 N N . PHE F 1 5 ? 33.443 64.077 9.651 1.00 56.55 5 PHE F N 1
ATOM 8728 C CA . PHE F 1 5 ? 33.449 64.543 11.031 1.00 54.80 5 PHE F CA 1
ATOM 8729 C C . PHE F 1 5 ? 34.379 63.657 11.895 1.00 41.09 5 PHE F C 1
ATOM 8730 O O . PHE F 1 5 ? 33.967 62.627 12.440 1.00 37.01 5 PHE F O 1
ATOM 8738 N N . TYR F 1 6 ? 35.631 64.089 12.017 1.00 48.14 6 TYR F N 1
ATOM 8739 C CA . TYR F 1 6 ? 36.675 63.313 12.678 1.00 48.47 6 TYR F CA 1
ATOM 8740 C C . TYR F 1 6 ? 36.309 62.874 14.093 1.00 40.84 6 TYR F C 1
ATOM 8741 O O . TYR F 1 6 ? 36.574 61.731 14.476 1.00 44.92 6 TYR F O 1
ATOM 8750 N N . ASN F 1 7 ? 35.705 63.763 14.872 1.00 34.36 7 ASN F N 1
ATOM 8751 C CA . ASN F 1 7 ? 35.365 63.409 16.247 1.00 34.33 7 ASN F CA 1
ATOM 8752 C C . ASN F 1 7 ? 33.995 62.681 16.391 1.00 52.73 7 ASN F C 1
ATOM 8753 O O . ASN F 1 7 ? 33.513 62.470 17.512 1.00 32.71 7 ASN F O 1
ATOM 8758 N N . SER F 1 8 ? 33.370 62.324 15.265 1.00 32.33 8 SER F N 1
ATOM 8759 C CA . SER F 1 8 ? 32.161 61.487 15.278 1.00 36.95 8 SER F CA 1
ATOM 8760 C C . SER F 1 8 ? 32.286 60.288 16.219 1.00 42.69 8 SER F C 1
ATOM 8761 O O . SER F 1 8 ? 33.245 59.529 16.128 1.00 39.59 8 SER F O 1
ATOM 8764 N N . SER F 1 9 ? 31.334 60.142 17.131 1.00 28.98 9 SER F N 1
ATOM 8765 C CA . SER F 1 9 ? 31.318 59.029 18.067 1.00 41.84 9 SER F CA 1
ATOM 8766 C C . SER F 1 9 ? 31.077 57.676 17.372 1.00 34.70 9 SER F C 1
ATOM 8767 O O . SER F 1 9 ? 31.698 56.643 17.720 1.00 33.71 9 SER F O 1
ATOM 8770 N N . PHE F 1 10 ? 30.187 57.686 16.385 1.00 34.26 10 PHE F N 1
ATOM 8771 C CA . PHE F 1 10 ? 29.935 56.486 15.633 1.00 33.46 10 PHE F CA 1
ATOM 8772 C C . PHE F 1 10 ? 31.236 56.071 14.959 1.00 38.73 10 PHE F C 1
ATOM 8773 O O . PHE F 1 10 ? 31.631 54.906 15.035 1.00 43.14 10 PHE F O 1
ATOM 8781 N N . ARG F 1 11 ? 31.906 57.028 14.326 1.00 32.54 11 ARG F N 1
ATOM 8782 C CA . ARG F 1 11 ? 33.214 56.775 13.722 1.00 27.68 11 ARG F CA 1
ATOM 8783 C C . ARG F 1 11 ? 34.218 56.163 14.695 1.00 44.81 11 ARG F C 1
ATOM 8784 O O . ARG F 1 11 ? 34.950 55.205 14.346 1.00 27.50 11 ARG F O 1
ATOM 8792 N N . ARG F 1 12 ? 34.265 56.703 15.913 1.00 33.83 12 ARG F N 1
ATOM 8793 C CA . ARG F 1 12 ? 35.225 56.152 16.864 1.00 42.30 12 ARG F CA 1
ATOM 8794 C C . ARG F 1 12 ? 34.895 54.700 17.173 1.00 39.22 12 ARG F C 1
ATOM 8795 O O . ARG F 1 12 ? 35.751 53.853 17.108 1.00 37.46 12 ARG F O 1
ATOM 8803 N N . TYR F 1 13 ? 33.635 54.403 17.436 1.00 33.56 13 TYR F N 1
ATOM 8804 C CA . TYR F 1 13 ? 33.296 53.034 17.737 1.00 29.67 13 TYR F CA 1
ATOM 8805 C C . TYR F 1 13 ? 33.528 52.075 16.546 1.00 38.62 13 TYR F C 1
ATOM 8806 O O . TYR F 1 13 ? 34.004 50.949 16.734 1.00 25.87 13 TYR F O 1
ATOM 8815 N N . ALA F 1 14 ? 33.231 52.525 15.330 1.00 23.35 14 ALA F N 1
ATOM 8816 C CA . ALA F 1 14 ? 33.564 51.754 14.132 1.00 22.58 14 ALA F CA 1
ATOM 8817 C C . ALA F 1 14 ? 35.063 51.448 14.073 1.00 23.28 14 ALA F C 1
ATOM 8818 O O . ALA F 1 14 ? 35.482 50.368 13.696 1.00 24.82 14 ALA F O 1
ATOM 8820 N N . THR F 1 15 ? 35.879 52.415 14.444 1.00 40.83 15 THR F N 1
ATOM 8821 C CA . THR F 1 15 ? 37.313 52.220 14.357 1.00 30.88 15 THR F CA 1
ATOM 8822 C C . THR F 1 15 ? 37.830 51.354 15.493 1.00 40.56 15 THR F C 1
ATOM 8823 O O . THR F 1 15 ? 38.752 50.545 15.308 1.00 32.20 15 THR F O 1
ATOM 8827 N N . LEU F 1 16 ? 37.272 51.549 16.679 1.00 34.90 16 LEU F N 1
ATOM 8828 C CA . LEU F 1 16 ? 37.624 50.729 17.821 1.00 37.09 16 LEU F CA 1
ATOM 8829 C C . LEU F 1 16 ? 37.377 49.260 17.496 1.00 43.91 16 LEU F C 1
ATOM 8830 O O . LEU F 1 16 ? 38.300 48.429 17.594 1.00 34.92 16 LEU F O 1
ATOM 8835 N N . MET F 1 17 ? 36.140 48.953 17.099 1.00 39.61 17 MET F N 1
ATOM 8836 C CA . MET F 1 17 ? 35.797 47.587 16.716 1.00 38.28 17 MET F CA 1
ATOM 8837 C C . MET F 1 17 ? 36.688 47.090 15.582 1.00 47.46 17 MET F C 1
ATOM 8838 O O . MET F 1 17 ? 37.287 46.013 15.698 1.00 55.52 17 MET F O 1
ATOM 8843 N N . GLY F 1 18 ? 36.815 47.878 14.512 1.00 26.54 18 GLY F N 1
ATOM 8844 C CA . GLY F 1 18 ? 37.615 47.427 13.387 1.00 29.71 18 GLY F CA 1
ATOM 8845 C C . GLY F 1 18 ? 39.063 47.106 13.779 1.00 41.65 18 GLY F C 1
ATOM 8846 O O . GLY F 1 18 ? 39.670 46.187 13.239 1.00 39.38 18 GLY F O 1
ATOM 8847 N N . ASP F 1 19 ? 39.600 47.844 14.747 1.00 28.88 19 ASP F N 1
ATOM 8848 C CA . ASP F 1 19 ? 41.022 47.788 15.055 1.00 39.05 19 ASP F CA 1
ATOM 8849 C C . ASP F 1 19 ? 41.320 46.676 16.049 1.00 35.95 19 ASP F C 1
ATOM 8850 O O . ASP F 1 19 ? 42.443 46.136 16.059 1.00 38.17 19 ASP F O 1
ATOM 8855 N N . LEU F 1 20 ? 40.341 46.331 16.884 1.00 28.19 20 LEU F N 1
ATOM 8856 C CA . LEU F 1 20 ? 40.522 45.144 17.717 1.00 28.34 20 LEU F CA 1
ATOM 8857 C C . LEU F 1 20 ? 40.742 43.930 16.808 1.00 29.64 20 LEU F C 1
ATOM 8858 O O . LEU F 1 20 ? 41.562 43.048 17.103 1.00 35.14 20 LEU F O 1
ATOM 8863 N N . PHE F 1 21 ? 40.060 43.947 15.668 1.00 36.50 21 PHE F N 1
ATOM 8864 C CA . PHE F 1 21 ? 40.094 42.868 14.693 1.00 40.12 21 PHE F CA 1
ATOM 8865 C C . PHE F 1 21 ? 40.923 43.258 13.472 1.00 38.37 21 PHE F C 1
ATOM 8866 O O . PHE F 1 21 ? 40.711 42.749 12.379 1.00 45.55 21 PHE F O 1
ATOM 8874 N N . SER F 1 22 ? 41.852 44.180 13.639 1.00 49.83 22 SER F N 1
ATOM 8875 C CA . SER F 1 22 ? 42.620 44.632 12.490 1.00 58.79 22 SER F CA 1
ATOM 8876 C C . SER F 1 22 ? 43.816 43.705 12.235 1.00 63.62 22 SER F C 1
ATOM 8877 O O . SER F 1 22 ? 44.272 43.555 11.091 1.00 56.64 22 SER F O 1
ATOM 8880 N N . ASN F 1 23 ? 44.291 43.077 13.312 1.00 53.43 23 ASN F N 1
ATOM 8881 C CA . ASN F 1 23 ? 45.541 42.343 13.328 1.00 51.86 23 ASN F CA 1
ATOM 8882 C C . ASN F 1 23 ? 45.359 40.845 13.501 1.00 57.27 23 ASN F C 1
ATOM 8883 O O . ASN F 1 23 ? 45.801 40.284 14.506 1.00 48.00 23 ASN F O 1
ATOM 8888 N N . ILE F 1 24 ? 44.747 40.204 12.505 1.00 47.84 24 ILE F N 1
ATOM 8889 C CA . ILE F 1 24 ? 44.450 38.768 12.522 1.00 49.44 24 ILE F CA 1
ATOM 8890 C C . ILE F 1 24 ? 45.074 38.109 11.313 1.00 48.50 24 ILE F C 1
ATOM 8891 O O . ILE F 1 24 ? 44.788 38.472 10.171 1.00 46.08 24 ILE F O 1
ATOM 8896 N N . GLN F 1 25 ? 45.914 37.117 11.549 1.00 45.24 25 GLN F N 1
ATOM 8897 C CA . GLN F 1 25 ? 46.589 36.505 10.430 1.00 45.28 25 GLN F CA 1
ATOM 8898 C C . GLN F 1 25 ? 46.299 35.027 10.338 1.00 49.38 25 GLN F C 1
ATOM 8899 O O . GLN F 1 25 ? 45.985 34.375 11.329 1.00 49.81 25 GLN F O 1
ATOM 8905 N N . ILE F 1 26 ? 46.383 34.496 9.131 1.00 40.12 26 ILE F N 1
ATOM 8906 C CA . ILE F 1 26 ? 46.291 33.057 8.982 1.00 48.94 26 ILE F CA 1
ATOM 8907 C C . ILE F 1 26 ? 47.599 32.497 8.416 1.00 53.02 26 ILE F C 1
ATOM 8908 O O . ILE F 1 26 ? 48.252 33.129 7.567 1.00 57.41 26 ILE F O 1
ATOM 8913 N N . LYS F 1 27 ? 47.972 31.318 8.915 1.00 44.66 27 LYS F N 1
ATOM 8914 C CA . LYS F 1 27 ? 49.147 30.580 8.455 1.00 49.98 27 LYS F CA 1
ATOM 8915 C C . LYS F 1 27 ? 48.782 29.809 7.191 1.00 48.27 27 LYS F C 1
ATOM 8916 O O . LYS F 1 27 ? 47.706 29.246 7.095 1.00 46.30 27 LYS F O 1
ATOM 8922 N N . ARG F 1 28 ? 49.668 29.807 6.215 1.00 51.04 28 ARG F N 1
ATOM 8923 C CA . ARG F 1 28 ? 49.398 29.236 4.909 1.00 51.91 28 ARG F CA 1
ATOM 8924 C C . ARG F 1 28 ? 50.695 28.520 4.463 1.00 56.58 28 ARG F C 1
ATOM 8925 O O . ARG F 1 28 ? 51.653 29.190 4.057 1.00 66.21 28 ARG F O 1
ATOM 8933 N N . GLN F 1 29 ? 50.768 27.187 4.581 1.00 67.83 29 GLN F N 1
ATOM 8934 C CA . GLN F 1 29 ? 52.045 26.474 4.325 1.00 76.16 29 GLN F CA 1
ATOM 8935 C C . GLN F 1 29 ? 52.516 26.395 2.861 1.00 69.65 29 GLN F C 1
ATOM 8936 O O . GLN F 1 29 ? 51.810 25.890 1.995 1.00 63.89 29 GLN F O 1
ATOM 8942 N N . LEU F 1 30 ? 53.721 26.880 2.592 1.00 76.09 30 LEU F N 1
ATOM 8943 C CA . LEU F 1 30 ? 54.304 26.740 1.259 1.00 91.15 30 LEU F CA 1
ATOM 8944 C C . LEU F 1 30 ? 55.537 25.838 1.302 1.00 95.69 30 LEU F C 1
ATOM 8945 O O . LEU F 1 30 ? 56.004 25.452 2.376 1.00 91.42 30 LEU F O 1
ATOM 8950 N N . GLU F 1 31 ? 56.060 25.501 0.130 1.00 110.15 31 GLU F N 1
ATOM 8951 C CA . GLU F 1 31 ? 57.231 24.648 0.070 1.00 119.79 31 GLU F CA 1
ATOM 8952 C C . GLU F 1 31 ? 58.425 25.409 0.613 1.00 118.88 31 GLU F C 1
ATOM 8953 O O . GLU F 1 31 ? 59.203 24.873 1.404 1.00 116.54 31 GLU F O 1
ATOM 8959 N N . SER F 1 32 ? 58.557 26.665 0.189 1.00 98.09 32 SER F N 1
ATOM 8960 C CA . SER F 1 32 ? 59.680 27.500 0.603 1.00 98.72 32 SER F CA 1
ATOM 8961 C C . SER F 1 32 ? 59.609 27.794 2.094 1.00 96.36 32 SER F C 1
ATOM 8962 O O . SER F 1 32 ? 60.635 28.001 2.746 1.00 102.13 32 SER F O 1
ATOM 8965 N N . GLY F 1 33 ? 58.392 27.774 2.628 1.00 89.14 33 GLY F N 1
ATOM 8966 C CA . GLY F 1 33 ? 58.158 28.005 4.039 1.00 85.84 33 GLY F CA 1
ATOM 8967 C C . GLY F 1 33 ? 56.778 28.580 4.308 1.00 84.85 33 GLY F C 1
ATOM 8968 O O . GLY F 1 33 ? 56.066 28.995 3.393 1.00 73.99 33 GLY F O 1
ATOM 8969 N N . ASP F 1 34 ? 56.410 28.623 5.583 1.00 82.01 34 ASP F N 1
ATOM 8970 C CA . ASP F 1 34 ? 55.115 29.132 6.001 1.00 65.78 34 ASP F CA 1
ATOM 8971 C C . ASP F 1 34 ? 54.959 30.612 5.663 1.00 64.93 34 ASP F C 1
ATOM 8972 O O . ASP F 1 34 ? 55.849 31.403 5.933 1.00 73.16 34 ASP F O 1
ATOM 8977 N N . LYS F 1 35 ? 53.825 30.976 5.069 1.00 61.61 35 LYS F N 1
ATOM 8978 C CA . LYS F 1 35 ? 53.514 32.382 4.823 1.00 60.48 35 LYS F CA 1
ATOM 8979 C C . LYS F 1 35 ? 52.360 32.821 5.716 1.00 56.55 35 LYS F C 1
ATOM 8980 O O . LYS F 1 35 ? 51.372 32.128 5.811 1.00 54.33 35 LYS F O 1
ATOM 8986 N N . PHE F 1 36 ? 52.504 33.946 6.400 1.00 55.91 36 PHE F N 1
ATOM 8987 C CA . PHE F 1 36 ? 51.430 34.458 7.241 1.00 52.46 36 PHE F CA 1
ATOM 8988 C C . PHE F 1 36 ? 50.749 35.606 6.527 1.00 51.15 36 PHE F C 1
ATOM 8989 O O . PHE F 1 36 ? 51.400 36.557 6.131 1.00 52.83 36 PHE F O 1
ATOM 8997 N N . ILE F 1 37 ? 49.444 35.516 6.328 1.00 48.35 37 ILE F N 1
ATOM 8998 C CA . ILE F 1 37 ? 48.763 36.600 5.631 1.00 47.25 37 ILE F CA 1
ATOM 8999 C C . ILE F 1 37 ? 47.733 37.268 6.508 1.00 44.15 37 ILE F C 1
ATOM 9000 O O . ILE F 1 37 ? 46.962 36.600 7.195 1.00 42.35 37 ILE F O 1
ATOM 9005 N N . ARG F 1 38 ? 47.766 38.596 6.507 1.00 66.30 38 ARG F N 1
ATOM 9006 C CA . ARG F 1 38 ? 46.842 39.398 7.296 1.00 65.09 38 ARG F CA 1
ATOM 9007 C C . ARG F 1 38 ? 45.469 39.448 6.628 1.00 57.51 38 ARG F C 1
ATOM 9008 O O . ARG F 1 38 ? 45.356 39.614 5.413 1.00 56.79 38 ARG F O 1
ATOM 9016 N N . VAL F 1 39 ? 44.430 39.292 7.435 1.00 36.68 39 VAL F N 1
ATOM 9017 C CA . VAL F 1 39 ? 43.052 39.375 6.955 1.00 34.53 39 VAL F CA 1
ATOM 9018 C C . VAL F 1 39 ? 42.561 40.830 6.996 1.00 33.65 39 VAL F C 1
ATOM 9019 O O . VAL F 1 39 ? 42.433 41.394 8.082 1.00 32.69 39 VAL F O 1
ATOM 9023 N N . PRO F 1 40 ? 42.333 41.431 5.802 1.00 34.26 40 PRO F N 1
ATOM 9024 C CA . PRO F 1 40 ? 41.860 42.782 5.495 1.00 33.86 40 PRO F CA 1
ATOM 9025 C C . PRO F 1 40 ? 40.412 43.019 5.898 1.00 31.18 40 PRO F C 1
ATOM 9026 O O . PRO F 1 40 ? 39.554 42.167 5.658 1.00 30.72 40 PRO F O 1
ATOM 9030 N N . ILE F 1 41 ? 40.135 44.170 6.496 1.00 36.29 41 ILE F N 1
ATOM 9031 C CA . ILE F 1 41 ? 38.824 44.397 7.067 1.00 35.39 41 ILE F CA 1
ATOM 9032 C C . ILE F 1 41 ? 38.152 45.619 6.455 1.00 29.57 41 ILE F C 1
ATOM 9033 O O . ILE F 1 41 ? 38.789 46.644 6.265 1.00 41.16 41 ILE F O 1
ATOM 9038 N N . THR F 1 42 ? 36.870 45.509 6.113 1.00 38.83 42 THR F N 1
ATOM 9039 C CA . THR F 1 42 ? 36.153 46.658 5.549 1.00 35.07 42 THR F CA 1
ATOM 9040 C C . THR F 1 42 ? 34.970 47.068 6.392 1.00 31.61 42 THR F C 1
ATOM 9041 O O . THR F 1 42 ? 34.411 46.253 7.127 1.00 33.30 42 THR F O 1
ATOM 9045 N N . TYR F 1 43 ? 34.550 48.322 6.236 1.00 34.36 43 TYR F N 1
ATOM 9046 C CA . TYR F 1 43 ? 33.364 48.807 6.934 1.00 36.11 43 TYR F CA 1
ATOM 9047 C C . TYR F 1 43 ? 32.303 49.220 5.955 1.00 28.69 43 TYR F C 1
ATOM 9048 O O . TYR F 1 43 ? 32.418 50.240 5.292 1.00 37.73 43 TYR F O 1
ATOM 9057 N N . ALA F 1 44 ? 31.244 48.431 5.893 1.00 22.01 44 ALA F N 1
ATOM 9058 C CA . ALA F 1 44 ? 30.227 48.622 4.882 1.00 21.85 44 ALA F CA 1
ATOM 9059 C C . ALA F 1 44 ? 28.952 47.881 5.248 1.00 22.41 44 ALA F C 1
ATOM 9060 O O . ALA F 1 44 ? 28.971 46.893 5.990 1.00 19.37 44 ALA F O 1
ATOM 9062 N N . SER F 1 45 ? 27.832 48.391 4.748 1.00 38.03 45 SER F N 1
ATOM 9063 C CA . SER F 1 45 ? 26.598 47.653 4.881 1.00 46.11 45 SER F CA 1
ATOM 9064 C C . SER F 1 45 ? 26.902 46.315 4.236 1.00 39.55 45 SER F C 1
ATOM 9065 O O . SER F 1 45 ? 27.641 46.253 3.249 1.00 26.15 45 SER F O 1
ATOM 9068 N N . LYS F 1 46 ? 26.349 45.251 4.803 1.00 36.50 46 LYS F N 1
ATOM 9069 C CA . LYS F 1 46 ? 26.692 43.916 4.348 1.00 31.01 46 LYS F CA 1
ATOM 9070 C C . LYS F 1 46 ? 26.333 43.681 2.881 1.00 26.44 46 LYS F C 1
ATOM 9071 O O . LYS F 1 46 ? 27.156 43.210 2.106 1.00 45.38 46 LYS F O 1
ATOM 9077 N N . GLU F 1 47 ? 25.119 44.042 2.497 1.00 37.35 47 GLU F N 1
ATOM 9078 C CA . GLU F 1 47 ? 24.670 43.852 1.121 1.00 43.18 47 GLU F CA 1
ATOM 9079 C C . GLU F 1 47 ? 25.662 44.461 0.129 1.00 41.62 47 GLU F C 1
ATOM 9080 O O . GLU F 1 47 ? 26.058 43.814 -0.834 1.00 51.30 47 GLU F O 1
ATOM 9086 N N . HIS F 1 48 ? 26.052 45.707 0.399 1.00 34.07 48 HIS F N 1
ATOM 9087 C CA . HIS F 1 48 ? 27.042 46.463 -0.367 1.00 42.72 48 HIS F CA 1
ATOM 9088 C C . HIS F 1 48 ? 28.337 45.683 -0.577 1.00 44.43 48 HIS F C 1
ATOM 9089 O O . HIS F 1 48 ? 28.825 45.493 -1.712 1.00 47.73 48 HIS F O 1
ATOM 9096 N N . PHE F 1 49 ? 28.905 45.271 0.548 1.00 42.68 49 PHE F N 1
ATOM 9097 C CA . PHE F 1 49 ? 30.123 44.491 0.563 1.00 37.75 49 PHE F CA 1
ATOM 9098 C C . PHE F 1 49 ? 29.960 43.259 -0.301 1.00 40.23 49 PHE F C 1
ATOM 9099 O O . PHE F 1 49 ? 30.855 42.907 -1.052 1.00 46.81 49 PHE F O 1
ATOM 9107 N N . MET F 1 50 ? 28.813 42.601 -0.194 1.00 46.71 50 MET F N 1
ATOM 9108 C CA . MET F 1 50 ? 28.601 41.367 -0.932 1.00 43.78 50 MET F CA 1
ATOM 9109 C C . MET F 1 50 ? 28.434 41.582 -2.436 1.00 52.14 50 MET F C 1
ATOM 9110 O O . MET F 1 50 ? 28.913 40.781 -3.234 1.00 57.67 50 MET F O 1
ATOM 9115 N N . MET F 1 51 ? 27.767 42.660 -2.824 1.00 69.90 51 MET F N 1
ATOM 9116 C CA . MET F 1 51 ? 27.657 43.006 -4.231 1.00 71.90 51 MET F CA 1
ATOM 9117 C C . MET F 1 51 ? 29.047 43.195 -4.807 1.00 72.97 51 MET F C 1
ATOM 9118 O O . MET F 1 51 ? 29.431 42.525 -5.774 1.00 78.28 51 MET F O 1
ATOM 9123 N N . LYS F 1 52 ? 29.806 44.098 -4.190 1.00 57.64 52 LYS F N 1
ATOM 9124 C CA . LYS F 1 52 ? 31.166 44.398 -4.656 1.00 64.60 52 LYS F CA 1
ATOM 9125 C C . LYS F 1 52 ? 32.082 43.143 -4.615 1.00 71.05 52 LYS F C 1
ATOM 9126 O O . LYS F 1 52 ? 32.962 42.963 -5.462 1.00 65.20 52 LYS F O 1
ATOM 9132 N N . LEU F 1 53 ? 31.828 42.260 -3.655 1.00 57.33 53 LEU F N 1
ATOM 9133 C CA . LEU F 1 53 ? 32.575 41.015 -3.520 1.00 50.40 53 LEU F CA 1
ATOM 9134 C C . LEU F 1 53 ? 32.266 40.071 -4.669 1.00 50.92 53 LEU F C 1
ATOM 9135 O O . LEU F 1 53 ? 33.130 39.319 -5.115 1.00 52.89 53 LEU F O 1
ATOM 9140 N N . ASN F 1 54 ? 31.015 40.090 -5.117 1.00 67.23 54 ASN F N 1
ATOM 9141 C CA . ASN F 1 54 ? 30.614 39.320 -6.284 1.00 63.84 54 ASN F CA 1
ATOM 9142 C C . ASN F 1 54 ? 31.193 39.930 -7.557 1.00 72.63 54 ASN F C 1
ATOM 9143 O O . ASN F 1 54 ? 31.419 39.232 -8.544 1.00 68.76 54 ASN F O 1
ATOM 9148 N N . LYS F 1 55 ? 31.435 41.236 -7.525 1.00 96.07 55 LYS F N 1
ATOM 9149 C CA . LYS F 1 55 ? 32.084 41.916 -8.645 1.00 96.48 55 LYS F CA 1
ATOM 9150 C C . LYS F 1 55 ? 33.568 41.531 -8.759 1.00 111.03 55 LYS F C 1
ATOM 9151 O O . LYS F 1 55 ? 34.076 41.314 -9.863 1.00 119.47 55 LYS F O 1
ATOM 9157 N N . TRP F 1 56 ? 34.256 41.448 -7.618 1.00 85.39 56 TRP F N 1
ATOM 9158 C CA . TRP F 1 56 ? 35.673 41.058 -7.580 1.00 83.20 56 TRP F CA 1
ATOM 9159 C C . TRP F 1 56 ? 35.853 39.565 -7.916 1.00 91.26 56 TRP F C 1
ATOM 9160 O O . TRP F 1 56 ? 36.811 39.180 -8.591 1.00 91.29 56 TRP F O 1
ATOM 9171 N N . THR F 1 57 ? 34.929 38.733 -7.432 1.00 90.39 57 THR F N 1
ATOM 9172 C CA . THR F 1 57 ? 35.043 37.274 -7.534 1.00 80.76 57 THR F CA 1
ATOM 9173 C C . THR F 1 57 ? 34.670 36.735 -8.911 1.00 90.44 57 THR F C 1
ATOM 9174 O O . THR F 1 57 ? 34.808 35.540 -9.179 1.00 92.87 57 THR F O 1
ATOM 9178 N N . SER F 1 58 ? 34.194 37.610 -9.786 1.00 118.06 58 SER F N 1
ATOM 9179 C CA . SER F 1 58 ? 33.819 37.177 -11.120 1.00 125.49 58 SER F CA 1
ATOM 9180 C C . SER F 1 58 ? 35.070 36.947 -11.961 1.00 133.53 58 SER F C 1
ATOM 9181 O O . SER F 1 58 ? 35.939 37.817 -12.056 1.00 133.65 58 SER F O 1
ATOM 9184 N N . ILE F 1 59 ? 35.159 35.764 -12.561 1.00 137.86 59 ILE F N 1
ATOM 9185 C CA . ILE F 1 59 ? 36.298 35.413 -13.403 1.00 139.61 59 ILE F CA 1
ATOM 9186 C C . ILE F 1 59 ? 36.106 35.939 -14.828 1.00 138.39 59 ILE F C 1
ATOM 9187 O O . ILE F 1 59 ? 35.539 35.253 -15.681 1.00 128.64 59 ILE F O 1
ATOM 9192 N N . ASN F 1 60 ? 36.601 37.150 -15.084 1.00 159.82 60 ASN F N 1
ATOM 9193 C CA . ASN F 1 60 ? 36.435 37.802 -16.383 1.00 166.32 60 ASN F CA 1
ATOM 9194 C C . ASN F 1 60 ? 37.538 37.471 -17.398 1.00 169.83 60 ASN F C 1
ATOM 9195 O O . ASN F 1 60 ? 37.276 37.369 -18.599 1.00 166.84 60 ASN F O 1
ATOM 9200 N N . SER F 1 61 ? 38.769 37.323 -16.913 1.00 156.72 61 SER F N 1
ATOM 9201 C CA . SER F 1 61 ? 39.918 37.018 -17.769 1.00 157.20 61 SER F CA 1
ATOM 9202 C C . SER F 1 61 ? 40.914 36.062 -17.104 1.00 157.04 61 SER F C 1
ATOM 9203 O O . SER F 1 61 ? 40.613 35.460 -16.073 1.00 151.18 61 SER F O 1
ATOM 9206 N N . GLN F 1 62 ? 42.090 35.906 -17.709 1.00 152.79 62 GLN F N 1
ATOM 9207 C CA . GLN F 1 62 ? 43.111 35.006 -17.174 1.00 149.21 62 GLN F CA 1
ATOM 9208 C C . GLN F 1 62 ? 43.917 35.695 -16.065 1.00 143.33 62 GLN F C 1
ATOM 9209 O O . GLN F 1 62 ? 44.413 35.046 -15.140 1.00 131.46 62 GLN F O 1
ATOM 9215 N N . GLU F 1 63 ? 44.051 37.015 -16.184 1.00 157.48 63 GLU F N 1
ATOM 9216 C CA . GLU F 1 63 ? 44.680 37.844 -15.158 1.00 157.48 63 GLU F CA 1
ATOM 9217 C C . GLU F 1 63 ? 43.793 37.870 -13.915 1.00 158.24 63 GLU F C 1
ATOM 9218 O O . GLU F 1 63 ? 44.250 38.172 -12.808 1.00 157.25 63 GLU F O 1
ATOM 9224 N N . ASP F 1 64 ? 42.519 37.542 -14.110 1.00 163.64 64 ASP F N 1
ATOM 9225 C CA . ASP F 1 64 ? 41.561 37.421 -13.016 1.00 158.29 64 ASP F CA 1
ATOM 9226 C C . ASP F 1 64 ? 41.645 36.071 -12.279 1.00 157.49 64 ASP F C 1
ATOM 9227 O O . ASP F 1 64 ? 41.557 36.028 -11.051 1.00 155.44 64 ASP F O 1
ATOM 9232 N N . VAL F 1 65 ? 41.787 34.984 -13.043 1.00 160.54 65 VAL F N 1
ATOM 9233 C CA . VAL F 1 65 ? 41.866 33.605 -12.524 1.00 156.75 65 VAL F CA 1
ATOM 9234 C C . VAL F 1 65 ? 42.794 33.391 -11.310 1.00 154.67 65 VAL F C 1
ATOM 9235 O O . VAL F 1 65 ? 42.405 32.737 -10.334 1.00 150.57 65 VAL F O 1
ATOM 9239 N N . ALA F 1 66 ? 44.009 33.939 -11.371 1.00 149.93 66 ALA F N 1
ATOM 9240 C CA . ALA F 1 66 ? 44.942 33.876 -10.242 1.00 140.84 66 ALA F CA 1
ATOM 9241 C C . ALA F 1 66 ? 44.497 34.796 -9.102 1.00 140.65 66 ALA F C 1
ATOM 9242 O O . ALA F 1 66 ? 44.189 34.323 -8.006 1.00 134.48 66 ALA F O 1
ATOM 9244 N N . LYS F 1 67 ? 44.479 36.105 -9.363 1.00 137.51 67 LYS F N 1
ATOM 9245 C CA . LYS F 1 67 ? 43.974 37.138 -8.437 1.00 135.29 67 LYS F CA 1
ATOM 9246 C C . LYS F 1 67 ? 42.629 36.820 -7.719 1.00 131.58 67 LYS F C 1
ATOM 9247 O O . LYS F 1 67 ? 41.933 37.727 -7.261 1.00 128.91 67 LYS F O 1
ATOM 9253 N N . VAL F 1 68 ? 42.259 35.546 -7.622 1.00 146.15 68 VAL F N 1
ATOM 9254 C CA . VAL F 1 68 ? 40.997 35.156 -6.999 1.00 140.63 68 VAL F CA 1
ATOM 9255 C C . VAL F 1 68 ? 41.173 34.834 -5.518 1.00 137.67 68 VAL F C 1
ATOM 9256 O O . VAL F 1 68 ? 40.339 35.189 -4.677 1.00 130.95 68 VAL F O 1
ATOM 9260 N N . GLU F 1 69 ? 42.280 34.175 -5.203 1.00 135.49 69 GLU F N 1
ATOM 9261 C CA . GLU F 1 69 ? 42.542 33.747 -3.839 1.00 135.01 69 GLU F CA 1
ATOM 9262 C C . GLU F 1 69 ? 43.327 34.776 -3.030 1.00 127.25 69 GLU F C 1
ATOM 9263 O O . GLU F 1 69 ? 43.845 34.472 -1.955 1.00 131.36 69 GLU F O 1
ATOM 9269 N N . THR F 1 70 ? 43.398 36.000 -3.538 1.00 93.25 70 THR F N 1
ATOM 9270 C CA . THR F 1 70 ? 43.977 37.099 -2.779 1.00 99.78 70 THR F CA 1
ATOM 9271 C C . THR F 1 70 ? 42.838 37.912 -2.173 1.00 103.58 70 THR F C 1
ATOM 9272 O O . THR F 1 70 ? 43.012 38.621 -1.174 1.00 94.48 70 THR F O 1
ATOM 9276 N N . ILE F 1 71 ? 41.668 37.796 -2.795 1.00 85.70 71 ILE F N 1
ATOM 9277 C CA . ILE F 1 71 ? 40.470 38.471 -2.329 1.00 70.17 71 ILE F CA 1
ATOM 9278 C C . ILE F 1 71 ? 40.032 37.896 -0.976 1.00 63.96 71 ILE F C 1
ATOM 9279 O O . ILE F 1 71 ? 39.888 38.628 -0.001 1.00 63.05 71 ILE F O 1
ATOM 9284 N N . LEU F 1 72 ? 39.823 36.583 -0.917 1.00 51.77 72 LEU F N 1
ATOM 9285 C CA . LEU F 1 72 ? 39.551 35.909 0.356 1.00 35.89 72 LEU F CA 1
ATOM 9286 C C . LEU F 1 72 ? 40.846 35.435 1.014 1.00 37.23 72 LEU F C 1
ATOM 9287 O O . LEU F 1 72 ? 41.773 35.007 0.320 1.00 54.59 72 LEU F O 1
ATOM 9292 N N . PRO F 1 73 ? 40.901 35.451 2.357 1.00 35.68 73 PRO F N 1
ATOM 9293 C CA . PRO F 1 73 ? 39.812 35.733 3.301 1.00 32.81 73 PRO F CA 1
ATOM 9294 C C . PRO F 1 73 ? 39.613 37.215 3.583 1.00 31.99 73 PRO F C 1
ATOM 9295 O O . PRO F 1 73 ? 40.548 37.992 3.510 1.00 33.48 73 PRO F O 1
ATOM 9299 N N . ARG F 1 74 ? 38.400 37.610 3.931 1.00 39.49 74 ARG F N 1
ATOM 9300 C CA . ARG F 1 74 ? 38.255 38.958 4.446 1.00 37.46 74 ARG F CA 1
ATOM 9301 C C . ARG F 1 74 ? 37.167 39.089 5.464 1.00 27.75 74 ARG F C 1
ATOM 9302 O O . ARG F 1 74 ? 36.370 38.199 5.678 1.00 37.48 74 ARG F O 1
ATOM 9310 N N . ILE F 1 75 ? 37.144 40.241 6.086 1.00 25.97 75 ILE F N 1
ATOM 9311 C CA . ILE F 1 75 ? 36.174 40.526 7.104 1.00 29.50 75 ILE F CA 1
ATOM 9312 C C . ILE F 1 75 ? 35.487 41.839 6.761 1.00 23.62 75 ILE F C 1
ATOM 9313 O O . ILE F 1 75 ? 36.126 42.808 6.340 1.00 32.06 75 ILE F O 1
ATOM 9318 N N . ASN F 1 76 ? 34.165 41.834 6.837 1.00 27.99 76 ASN F N 1
ATOM 9319 C CA . ASN F 1 76 ? 33.411 43.060 6.671 1.00 25.92 76 ASN F CA 1
ATOM 9320 C C . ASN F 1 76 ? 32.766 43.466 7.990 1.00 21.72 76 ASN F C 1
ATOM 9321 O O . ASN F 1 76 ? 32.260 42.622 8.696 1.00 20.68 76 ASN F O 1
ATOM 9326 N N . LEU F 1 77 ? 32.819 44.735 8.365 1.00 21.04 77 LEU F N 1
ATOM 9327 C CA . LEU F 1 77 ? 32.222 45.125 9.646 1.00 25.80 77 LEU F CA 1
ATOM 9328 C C . LEU F 1 77 ? 31.119 46.165 9.457 1.00 19.95 77 LEU F C 1
ATOM 9329 O O . LEU F 1 77 ? 31.261 47.084 8.655 1.00 30.63 77 LEU F O 1
ATOM 9334 N N . HIS F 1 78 ? 30.017 46.039 10.188 1.00 27.18 78 HIS F N 1
ATOM 9335 C CA . HIS F 1 78 ? 29.013 47.100 10.115 1.00 28.86 78 HIS F CA 1
ATOM 9336 C C . HIS F 1 78 ? 28.124 47.286 11.330 1.00 30.08 78 HIS F C 1
ATOM 9337 O O . HIS F 1 78 ? 27.877 46.352 12.091 1.00 26.60 78 HIS F O 1
ATOM 9344 N N . LEU F 1 79 ? 27.657 48.521 11.503 1.00 18.42 79 LEU F N 1
ATOM 9345 C CA . LEU F 1 79 ? 26.654 48.832 12.516 1.00 18.49 79 LEU F CA 1
ATOM 9346 C C . LEU F 1 79 ? 25.263 48.425 11.988 1.00 21.02 79 LEU F C 1
ATOM 9347 O O . LEU F 1 79 ? 24.947 48.625 10.808 1.00 18.14 79 LEU F O 1
ATOM 9352 N N . VAL F 1 80 ? 24.465 47.798 12.846 1.00 17.92 80 VAL F N 1
ATOM 9353 C CA . VAL F 1 80 ? 23.184 47.249 12.401 1.00 17.64 80 VAL F CA 1
ATOM 9354 C C . VAL F 1 80 ? 22.056 47.652 13.343 1.00 17.88 80 VAL F C 1
ATOM 9355 O O . VAL F 1 80 ? 20.896 47.576 12.969 1.00 20.84 80 VAL F O 1
ATOM 9359 N N . ASP F 1 81 ? 22.394 48.066 14.561 1.00 26.64 81 ASP F N 1
ATOM 9360 C CA . ASP F 1 81 ? 21.382 48.532 15.500 1.00 29.63 81 ASP F CA 1
ATOM 9361 C C . ASP F 1 81 ? 21.981 49.323 16.666 1.00 27.26 81 ASP F C 1
ATOM 9362 O O . ASP F 1 81 ? 23.159 49.183 16.982 1.00 27.47 81 ASP F O 1
ATOM 9367 N N . PHE F 1 82 ? 21.174 50.172 17.293 1.00 25.86 82 PHE F N 1
ATOM 9368 C CA . PHE F 1 82 ? 21.593 50.827 18.528 1.00 27.31 82 PHE F CA 1
ATOM 9369 C C . PHE F 1 82 ? 20.396 51.241 19.363 1.00 29.89 82 PHE F C 1
ATOM 9370 O O . PHE F 1 82 ? 19.289 51.390 18.840 1.00 35.98 82 PHE F O 1
ATOM 9378 N N . SER F 1 83 ? 20.607 51.434 20.655 1.00 22.99 83 SER F N 1
ATOM 9379 C CA . SER F 1 83 ? 19.503 51.810 21.522 1.00 23.85 83 SER F CA 1
ATOM 9380 C C . SER F 1 83 ? 20.053 52.391 22.794 1.00 34.77 83 SER F C 1
ATOM 9381 O O . SER F 1 83 ? 21.236 52.201 23.083 1.00 37.76 83 SER F O 1
ATOM 9384 N N . TYR F 1 84 ? 19.219 53.089 23.560 1.00 30.34 84 TYR F N 1
ATOM 9385 C CA . TYR F 1 84 ? 19.654 53.579 24.867 1.00 34.77 84 TYR F CA 1
ATOM 9386 C C . TYR F 1 84 ? 19.955 52.397 25.781 1.00 45.05 84 TYR F C 1
ATOM 9387 O O . TYR F 1 84 ? 19.257 51.377 25.742 1.00 47.74 84 TYR F O 1
ATOM 9396 N N . ASN F 1 85 ? 20.992 52.524 26.602 1.00 48.07 85 ASN F N 1
ATOM 9397 C CA . ASN F 1 85 ? 21.447 51.386 27.391 1.00 51.04 85 ASN F CA 1
ATOM 9398 C C . ASN F 1 85 ? 20.946 51.500 28.819 1.00 53.94 85 ASN F C 1
ATOM 9399 O O . ASN F 1 85 ? 21.712 51.834 29.725 1.00 57.17 85 ASN F O 1
ATOM 9404 N N . ALA F 1 86 ? 19.660 51.203 29.009 1.00 81.42 86 ALA F N 1
ATOM 9405 C CA . ALA F 1 86 ? 19.024 51.285 30.322 1.00 92.20 86 ALA F CA 1
ATOM 9406 C C . ALA F 1 86 ? 19.771 50.434 31.346 1.00 112.37 86 ALA F C 1
ATOM 9407 O O . ALA F 1 86 ? 19.859 49.210 31.202 1.00 118.20 86 ALA F O 1
ATOM 9409 N N . PRO F 1 87 ? 20.327 51.088 32.380 1.00 107.91 87 PRO F N 1
AT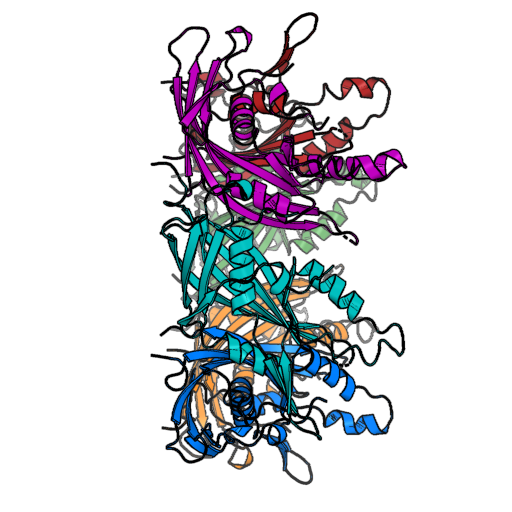OM 9410 C CA . PRO F 1 87 ? 21.095 50.374 33.407 1.00 105.57 87 PRO F CA 1
ATOM 9411 C C . PRO F 1 87 ? 20.193 49.595 34.369 1.00 104.32 87 PRO F C 1
ATOM 9412 O O . PRO F 1 87 ? 19.989 48.391 34.172 1.00 97.35 87 PRO F O 1
ATOM 9416 N N . VAL F 1 105 ? 24.582 68.865 34.607 1.00 103.68 105 VAL F N 1
ATOM 9417 C CA . VAL F 1 105 ? 23.132 68.832 34.416 1.00 105.72 105 VAL F CA 1
ATOM 9418 C C . VAL F 1 105 ? 22.733 68.522 32.958 1.00 97.41 105 VAL F C 1
ATOM 9419 O O . VAL F 1 105 ? 21.816 67.733 32.719 1.00 98.49 105 VAL F O 1
ATOM 9423 N N . VAL F 1 106 ? 23.430 69.128 31.993 1.00 89.00 106 VAL F N 1
ATOM 9424 C CA . VAL F 1 106 ? 23.204 68.852 30.572 1.00 78.78 106 VAL F CA 1
ATOM 9425 C C . VAL F 1 106 ? 23.954 67.577 30.201 1.00 81.57 106 VAL F C 1
ATOM 9426 O O . VAL F 1 106 ? 24.437 66.867 31.084 1.00 91.03 106 VAL F O 1
ATOM 9430 N N . SER F 1 107 ? 24.054 67.272 28.910 1.00 67.27 107 SER F N 1
ATOM 9431 C CA . SER F 1 107 ? 24.643 65.994 28.509 1.00 67.16 107 SER F CA 1
ATOM 9432 C C . SER F 1 107 ? 25.766 66.094 27.487 1.00 70.83 107 SER F C 1
ATOM 9433 O O . SER F 1 107 ? 25.523 66.427 26.323 1.00 65.75 107 SER F O 1
ATOM 9436 N N . GLN F 1 108 ? 26.985 65.853 27.974 1.00 113.67 108 GLN F N 1
ATOM 9437 C CA . GLN F 1 108 ? 28.158 65.423 27.199 1.00 122.25 108 GLN F CA 1
ATOM 9438 C C . GLN F 1 108 ? 29.399 65.426 28.075 1.00 119.75 108 GLN F C 1
ATOM 9439 O O . GLN F 1 108 ? 29.932 66.479 28.420 1.00 119.37 108 GLN F O 1
ATOM 9445 N N . TYR F 1 109 ? 29.852 64.217 28.400 1.00 66.25 109 TYR F N 1
ATOM 9446 C CA . TYR F 1 109 ? 30.879 63.952 29.426 1.00 65.51 109 TYR F CA 1
ATOM 9447 C C . TYR F 1 109 ? 30.759 64.825 30.698 1.00 58.54 109 TYR F C 1
ATOM 9448 O O . TYR F 1 109 ? 31.522 65.770 30.866 1.00 53.72 109 TYR F O 1
ATOM 9457 N N . ASN F 1 110 ? 29.810 64.530 31.598 1.00 70.09 110 ASN F N 1
ATOM 9458 C CA . ASN F 1 110 ? 28.942 63.335 31.596 1.00 81.68 110 ASN F CA 1
ATOM 9459 C C . ASN F 1 110 ? 28.056 63.068 30.364 1.00 79.44 110 ASN F C 1
ATOM 9460 O O . ASN F 1 110 ? 27.313 63.940 29.920 1.00 74.19 110 ASN F O 1
ATOM 9465 N N . PRO F 1 111 ? 28.197 61.864 29.777 1.00 57.37 111 PRO F N 1
ATOM 9466 C CA . PRO F 1 111 ? 27.531 61.496 28.530 1.00 44.76 111 PRO F CA 1
ATOM 9467 C C . PRO F 1 111 ? 26.534 60.345 28.715 1.00 47.83 111 PRO F C 1
ATOM 9468 O O . PRO F 1 111 ? 26.327 59.840 29.824 1.00 42.94 111 PRO F O 1
ATOM 9472 N N . SER F 1 112 ? 25.957 59.895 27.612 1.00 39.49 112 SER F N 1
ATOM 9473 C CA . SER F 1 112 ? 24.833 58.975 27.674 1.00 59.95 112 SER F CA 1
ATOM 9474 C C . SER F 1 112 ? 25.215 57.514 27.410 1.00 42.49 112 SER F C 1
ATOM 9475 O O . SER F 1 112 ? 25.909 57.228 26.443 1.00 39.89 112 SER F O 1
ATOM 9478 N N . PRO F 1 113 ? 24.773 56.588 28.285 1.00 42.34 113 PRO F N 1
ATOM 9479 C CA . PRO F 1 113 ? 25.058 55.168 28.063 1.00 43.04 113 PRO F CA 1
ATOM 9480 C C . PRO F 1 113 ? 24.280 54.649 26.874 1.00 40.44 113 PRO F C 1
ATOM 9481 O O . PRO F 1 113 ? 23.050 54.603 26.900 1.00 49.73 113 PRO F O 1
ATOM 9485 N N . ILE F 1 114 ? 25.000 54.314 25.813 1.00 40.31 114 ILE F N 1
ATOM 9486 C CA . ILE F 1 114 ? 24.370 53.821 24.597 1.00 39.80 114 ILE F CA 1
ATOM 9487 C C . ILE F 1 114 ? 24.807 52.372 24.378 1.00 39.21 114 ILE F C 1
ATOM 9488 O O . ILE F 1 114 ? 25.757 51.879 25.003 1.00 48.47 114 ILE F O 1
ATOM 9493 N N . LYS F 1 115 ? 24.125 51.692 23.475 1.00 43.67 115 LYS F N 1
ATOM 9494 C CA . LYS F 1 115 ? 24.439 50.303 23.172 1.00 43.22 115 LYS F CA 1
ATOM 9495 C C . LYS F 1 115 ? 24.386 50.129 21.660 1.00 31.70 115 LYS F C 1
ATOM 9496 O O . LYS F 1 115 ? 23.428 50.550 21.005 1.00 41.48 115 LYS F O 1
ATOM 9502 N N . MET F 1 116 ? 25.468 49.601 21.101 1.00 31.02 116 MET F N 1
ATOM 9503 C CA . MET F 1 116 ? 25.659 49.545 19.651 1.00 41.71 116 MET F CA 1
ATOM 9504 C C . MET F 1 116 ? 25.849 48.093 19.193 1.00 29.87 116 MET F C 1
ATOM 9505 O O . MET F 1 116 ? 26.535 47.326 19.854 1.00 35.88 116 MET F O 1
ATOM 9510 N N . ILE F 1 117 ? 25.216 47.717 18.085 1.00 29.22 117 ILE F N 1
ATOM 9511 C CA . ILE F 1 117 ? 25.222 46.333 17.617 1.00 25.73 117 ILE F CA 1
ATOM 9512 C C . ILE F 1 117 ? 26.003 46.183 16.320 1.00 32.81 117 ILE F C 1
ATOM 9513 O O . ILE F 1 117 ? 25.632 46.786 15.311 1.00 27.69 117 ILE F O 1
ATOM 9518 N N . TYR F 1 118 ? 27.037 45.342 16.322 1.00 20.21 118 TYR F N 1
ATOM 9519 C CA . TYR F 1 118 ? 27.896 45.217 15.154 1.00 19.92 118 TYR F CA 1
ATOM 9520 C C . TYR F 1 118 ? 27.868 43.807 14.571 1.00 23.61 118 TYR F C 1
ATOM 9521 O O . TYR F 1 118 ? 27.996 42.820 15.294 1.00 21.17 118 TYR F O 1
ATOM 9530 N N . GLU F 1 119 ? 27.729 43.723 13.252 1.00 26.72 119 GLU F N 1
ATOM 9531 C CA . GLU F 1 119 ? 27.864 42.463 12.545 1.00 25.13 119 GLU F CA 1
ATOM 9532 C C . GLU F 1 119 ? 29.257 42.391 11.922 1.00 32.99 119 GLU F C 1
ATOM 9533 O O . GLU F 1 119 ? 29.589 43.201 11.036 1.00 33.10 119 GLU F O 1
ATOM 9539 N N . LEU F 1 120 ? 30.046 41.417 12.389 1.00 24.56 120 LEU F N 1
ATOM 9540 C CA . LEU F 1 120 ? 31.404 41.135 11.925 1.00 20.47 120 LEU F CA 1
ATOM 9541 C C . LEU F 1 120 ? 31.333 39.911 11.028 1.00 29.67 120 LEU F C 1
ATOM 9542 O O . LEU F 1 120 ? 31.169 38.786 11.522 1.00 20.20 120 LEU F O 1
ATOM 9547 N N . SER F 1 121 ? 31.494 40.103 9.721 1.00 21.42 121 SER F N 1
ATOM 9548 C CA . SER F 1 121 ? 31.241 39.031 8.752 1.00 28.31 121 SER F CA 1
ATOM 9549 C C . SER F 1 121 ? 32.520 38.479 8.140 1.00 25.38 121 SER F C 1
ATOM 9550 O O . SER F 1 121 ? 33.179 39.139 7.341 1.00 26.82 121 SER F O 1
ATOM 9553 N N . ILE F 1 122 ? 32.872 37.258 8.536 1.00 27.26 122 ILE F N 1
ATOM 9554 C CA . ILE F 1 122 ? 34.077 36.605 8.047 1.00 31.32 122 ILE F CA 1
ATOM 9555 C C . ILE F 1 122 ? 33.785 35.736 6.846 1.00 22.24 122 ILE F C 1
ATOM 9556 O O . ILE F 1 122 ? 32.927 34.874 6.907 1.00 53.39 122 ILE F O 1
ATOM 9561 N N . PHE F 1 123 ? 34.505 35.968 5.759 1.00 28.27 123 PHE F N 1
ATOM 9562 C CA . PHE F 1 123 ? 34.328 35.217 4.520 1.00 25.05 123 PHE F CA 1
ATOM 9563 C C . PHE F 1 123 ? 35.654 34.555 4.177 1.00 27.76 123 PHE F C 1
ATOM 9564 O O . PHE F 1 123 ? 36.731 35.143 4.377 1.00 31.65 123 PHE F O 1
ATOM 9572 N N . THR F 1 124 ? 35.573 33.350 3.628 1.00 33.66 124 THR F N 1
ATOM 9573 C CA . THR F 1 124 ? 36.734 32.487 3.541 1.00 29.85 124 THR F CA 1
ATOM 9574 C C . THR F 1 124 ? 36.517 31.407 2.478 1.00 32.67 124 THR F C 1
ATOM 9575 O O . THR F 1 124 ? 35.388 30.955 2.271 1.00 30.98 124 THR F O 1
ATOM 9579 N N . ARG F 1 125 ? 37.569 31.039 1.756 1.00 39.28 125 ARG F N 1
ATOM 9580 C CA . ARG F 1 125 ? 37.446 29.950 0.794 1.00 42.75 125 ARG F CA 1
ATOM 9581 C C . ARG F 1 125 ? 37.687 28.578 1.431 1.00 40.53 125 ARG F C 1
ATOM 9582 O O . ARG F 1 125 ? 37.275 27.563 0.883 1.00 38.70 125 ARG F O 1
ATOM 9590 N N . TYR F 1 126 ? 38.340 28.552 2.588 1.00 33.99 126 TYR F N 1
ATOM 9591 C CA . TYR F 1 126 ? 38.685 27.287 3.233 1.00 34.52 126 TYR F CA 1
ATOM 9592 C C . TYR F 1 126 ? 38.269 27.238 4.682 1.00 32.54 126 TYR F C 1
ATOM 9593 O O . TYR F 1 126 ? 38.592 28.124 5.458 1.00 33.37 126 TYR F O 1
ATOM 9602 N N . GLU F 1 127 ? 37.592 26.171 5.051 1.00 31.70 127 GLU F N 1
ATOM 9603 C CA . GLU F 1 127 ? 37.240 25.914 6.434 1.00 30.29 127 GLU F CA 1
ATOM 9604 C C . GLU F 1 127 ? 38.403 26.180 7.398 1.00 31.90 127 GLU F C 1
ATOM 9605 O O . GLU F 1 127 ? 38.201 26.695 8.493 1.00 29.87 127 GLU F O 1
ATOM 9611 N N . ASP F 1 128 ? 39.617 25.839 6.969 1.00 33.58 128 ASP F N 1
ATOM 9612 C CA . ASP F 1 128 ? 40.835 25.992 7.782 1.00 34.90 128 ASP F CA 1
ATOM 9613 C C . ASP F 1 128 ? 41.091 27.459 8.075 1.00 36.78 128 ASP F C 1
ATOM 9614 O O . ASP F 1 128 ? 41.341 27.850 9.217 1.00 33.78 128 ASP F O 1
ATOM 9619 N N . ASP F 1 129 ? 41.026 28.269 7.025 1.00 35.60 129 ASP F N 1
ATOM 9620 C CA . ASP F 1 129 ? 41.065 29.718 7.176 1.00 39.83 129 ASP F CA 1
ATOM 9621 C C . ASP F 1 129 ? 40.078 30.218 8.240 1.00 36.29 129 ASP F C 1
ATOM 9622 O O . ASP F 1 129 ? 40.466 30.992 9.146 1.00 32.22 129 ASP F O 1
ATOM 9627 N N . MET F 1 130 ? 38.820 29.764 8.146 1.00 29.29 130 MET F N 1
ATOM 9628 C CA . MET F 1 130 ? 37.810 30.189 9.108 1.00 29.46 130 MET F CA 1
ATOM 9629 C C . MET F 1 130 ? 38.219 29.777 10.515 1.00 27.43 130 MET F C 1
ATOM 9630 O O . MET F 1 130 ? 38.183 30.581 11.438 1.00 30.17 130 MET F O 1
ATOM 9635 N N . PHE F 1 131 ? 38.616 28.521 10.669 1.00 28.46 131 PHE F N 1
ATOM 9636 C CA . PHE F 1 131 ? 38.980 27.976 11.970 1.00 28.93 131 PHE F CA 1
ATOM 9637 C C . PHE F 1 131 ? 40.083 28.799 12.625 1.00 33.25 131 PHE F C 1
ATOM 9638 O O . PHE F 1 131 ? 40.002 29.119 13.815 1.00 29.57 131 PHE F O 1
ATOM 9646 N N . GLN F 1 132 ? 41.103 29.136 11.833 1.00 31.77 132 GLN F N 1
ATOM 9647 C CA . GLN F 1 132 ? 42.233 29.947 12.308 1.00 34.65 132 GLN F CA 1
ATOM 9648 C C . GLN F 1 132 ? 41.754 31.311 12.801 1.00 31.93 132 GLN F C 1
ATOM 9649 O O . GLN F 1 132 ? 41.989 31.704 13.970 1.00 41.25 132 GLN F O 1
ATOM 9655 N N . ILE F 1 133 ? 41.058 32.023 11.912 1.00 35.10 133 ILE F N 1
ATOM 9656 C CA . ILE F 1 133 ? 40.505 33.330 12.260 1.00 28.76 133 ILE F CA 1
ATOM 9657 C C . ILE F 1 133 ? 39.635 33.288 13.534 1.00 27.24 133 ILE F C 1
ATOM 9658 O O . ILE F 1 133 ? 39.957 33.959 14.550 1.00 27.46 133 ILE F O 1
ATOM 9663 N N . VAL F 1 134 ? 38.565 32.485 13.513 1.00 25.97 134 VAL F N 1
ATOM 9664 C CA . VAL F 1 134 ? 37.598 32.538 14.616 1.00 24.58 134 VAL F CA 1
ATOM 9665 C C . VAL F 1 134 ? 38.245 32.082 15.886 1.00 25.73 134 VAL F C 1
ATOM 9666 O O . VAL F 1 134 ? 37.930 32.591 16.957 1.00 27.40 134 VAL F O 1
ATOM 9670 N N . GLU F 1 135 ? 39.169 31.136 15.783 1.00 29.84 135 GLU F N 1
ATOM 9671 C CA . GLU F 1 135 ? 39.882 30.753 16.987 1.00 34.14 135 GLU F CA 1
ATOM 9672 C C . GLU F 1 135 ? 40.678 31.927 17.527 1.00 35.71 135 GLU F C 1
ATOM 9673 O O . GLU F 1 135 ? 40.915 32.015 18.733 1.00 32.89 135 GLU F O 1
ATOM 9679 N N . GLN F 1 136 ? 41.059 32.857 16.654 1.00 42.50 136 GLN F N 1
ATOM 9680 C CA . GLN F 1 136 ? 41.740 34.048 17.169 1.00 34.19 136 GLN F CA 1
ATOM 9681 C C . GLN F 1 136 ? 40.780 35.065 17.750 1.00 40.85 136 GLN F C 1
ATOM 9682 O O . GLN F 1 136 ? 41.193 35.946 18.501 1.00 40.91 136 GLN F O 1
ATOM 9688 N N . ILE F 1 137 ? 39.497 34.962 17.416 1.00 45.81 137 ILE F N 1
ATOM 9689 C CA . ILE F 1 137 ? 38.516 35.876 18.033 1.00 35.28 137 ILE F CA 1
ATOM 9690 C C . ILE F 1 137 ? 37.812 35.331 19.292 1.00 28.35 137 ILE F C 1
ATOM 9691 O O . ILE F 1 137 ? 38.005 35.809 20.409 1.00 41.25 137 ILE F O 1
ATOM 9696 N N . LEU F 1 138 ? 37.033 34.284 19.076 1.00 35.18 138 LEU F N 1
ATOM 9697 C CA . LEU F 1 138 ? 36.127 33.671 20.045 1.00 40.37 138 LEU F CA 1
ATOM 9698 C C . LEU F 1 138 ? 36.595 33.475 21.512 1.00 40.71 138 LEU F C 1
ATOM 9699 O O . LEU F 1 138 ? 35.782 33.594 22.439 1.00 34.50 138 LEU F O 1
ATOM 9704 N N . PRO F 1 139 ? 37.876 33.121 21.738 1.00 44.54 139 PRO F N 1
ATOM 9705 C CA . PRO F 1 139 ? 38.165 32.838 23.151 1.00 41.78 139 PRO F CA 1
ATOM 9706 C C . PRO F 1 139 ? 38.200 34.061 24.063 1.00 41.25 139 PRO F C 1
ATOM 9707 O O . PRO F 1 139 ? 38.110 33.878 25.277 1.00 38.35 139 PRO F O 1
ATOM 9711 N N . TYR F 1 140 ? 38.298 35.266 23.508 1.00 53.51 140 TYR F N 1
ATOM 9712 C CA . TYR F 1 140 ? 38.360 36.478 24.338 1.00 52.91 140 TYR F CA 1
ATOM 9713 C C . TYR F 1 140 ? 36.969 37.056 24.738 1.00 49.60 140 TYR F C 1
ATOM 9714 O O . TYR F 1 140 ? 36.898 38.136 25.303 1.00 46.60 140 TYR F O 1
ATOM 9723 N N . PHE F 1 141 ? 35.878 36.350 24.458 1.00 36.09 141 PHE F N 1
ATOM 9724 C CA . PHE F 1 141 ? 34.550 36.856 24.803 1.00 38.99 141 PHE F CA 1
ATOM 9725 C C . PHE F 1 141 ? 33.795 35.861 25.678 1.00 41.88 141 PHE F C 1
ATOM 9726 O O . PHE F 1 141 ? 33.234 34.895 25.177 1.00 48.22 141 PHE F O 1
ATOM 9734 N N . GLN F 1 142 ? 33.774 36.097 26.987 1.00 41.79 142 GLN F N 1
ATOM 9735 C CA . GLN F 1 142 ? 33.251 35.095 27.924 1.00 40.60 142 GLN F CA 1
ATOM 9736 C C . GLN F 1 142 ? 32.108 35.525 28.861 1.00 44.64 142 GLN F C 1
ATOM 9737 O O . GLN F 1 142 ? 32.268 35.489 30.086 1.00 50.70 142 GLN F O 1
ATOM 9743 N N . PRO F 1 143 ? 30.948 35.926 28.307 1.00 44.54 143 PRO F N 1
ATOM 9744 C CA . PRO F 1 143 ? 30.678 36.125 26.883 1.00 46.97 143 PRO F CA 1
ATOM 9745 C C . PRO F 1 143 ? 31.166 37.509 26.472 1.00 49.78 143 PRO F C 1
ATOM 9746 O O . PRO F 1 143 ? 31.096 37.867 25.294 1.00 54.14 143 PRO F O 1
ATOM 9750 N N . HIS F 1 144 ? 31.688 38.256 27.446 1.00 60.73 144 HIS F N 1
ATOM 9751 C CA . HIS F 1 144 ? 32.064 39.653 27.261 1.00 58.47 144 HIS F CA 1
ATOM 9752 C C . HIS F 1 144 ? 33.570 39.904 27.359 1.00 59.00 144 HIS F C 1
ATOM 9753 O O . HIS F 1 144 ? 34.305 39.135 27.970 1.00 64.09 144 HIS F O 1
ATOM 9760 N N . PHE F 1 145 ? 33.996 41.015 26.765 1.00 55.80 145 PHE F N 1
ATOM 9761 C CA . PHE F 1 145 ? 35.378 41.474 26.752 1.00 54.95 145 PHE F CA 1
ATOM 9762 C C . PHE F 1 145 ? 35.415 42.954 27.113 1.00 52.12 145 PHE F C 1
ATOM 9763 O O . PHE F 1 145 ? 34.785 43.769 26.442 1.00 52.76 145 PHE F O 1
ATOM 9771 N N . ASN F 1 146 ? 36.158 43.293 28.165 1.00 46.65 146 ASN F N 1
ATOM 9772 C CA . ASN F 1 146 ? 36.274 44.671 28.630 1.00 40.85 146 ASN F CA 1
ATOM 9773 C C . ASN F 1 146 ? 37.414 45.402 27.941 1.00 47.54 146 ASN F C 1
ATOM 9774 O O . ASN F 1 146 ? 38.445 44.802 27.641 1.00 59.23 146 ASN F O 1
ATOM 9779 N N . THR F 1 147 ? 37.238 46.695 27.690 1.00 48.54 147 THR F N 1
ATOM 9780 C CA . THR F 1 147 ? 38.359 47.545 27.288 1.00 55.26 147 THR F CA 1
ATOM 9781 C C . THR F 1 147 ? 38.191 48.965 27.825 1.00 58.18 147 THR F C 1
ATOM 9782 O O . THR F 1 147 ? 37.108 49.561 27.703 1.00 55.53 147 THR F O 1
ATOM 9786 N N . THR F 1 148 ? 39.257 49.503 28.427 1.00 69.65 148 THR F N 1
ATOM 9787 C CA . THR F 1 148 ? 39.222 50.874 28.934 1.00 63.72 148 THR F CA 1
ATOM 9788 C C . THR F 1 148 ? 39.705 51.798 27.841 1.00 59.16 148 THR F C 1
ATOM 9789 O O . THR F 1 148 ? 40.787 51.605 27.291 1.00 57.66 148 THR F O 1
ATOM 9793 N N . MET F 1 149 ? 38.896 52.795 27.515 1.00 59.63 149 MET F N 1
ATOM 9794 C CA . MET F 1 149 ? 39.256 53.716 26.454 1.00 57.12 149 MET F CA 1
ATOM 9795 C C . MET F 1 149 ? 39.544 55.109 27.017 1.00 68.60 149 MET F C 1
ATOM 9796 O O . MET F 1 149 ? 38.830 55.593 27.904 1.00 82.38 149 MET F O 1
ATOM 9801 N N . TYR F 1 150 ? 40.591 55.751 26.503 1.00 48.74 150 TYR F N 1
ATOM 9802 C CA . TYR F 1 150 ? 40.964 57.092 26.953 1.00 43.46 150 TYR F CA 1
ATOM 9803 C C . TYR F 1 150 ? 40.822 58.092 25.831 1.00 42.70 150 TYR F C 1
ATOM 9804 O O . TYR F 1 150 ? 41.519 58.003 24.807 1.00 42.23 150 TYR F O 1
ATOM 9813 N N . GLU F 1 151 ? 39.897 59.029 26.004 1.00 46.41 151 GLU F N 1
ATOM 9814 C CA . GLU F 1 151 ? 39.714 60.028 24.975 1.00 42.15 151 GLU F CA 1
ATOM 9815 C C . GLU F 1 151 ? 40.057 61.414 25.489 1.00 44.44 151 GLU F C 1
ATOM 9816 O O . GLU F 1 151 ? 39.400 61.945 26.372 1.00 60.19 151 GLU F O 1
ATOM 9822 N N . GLN F 1 152 ? 41.132 61.969 24.949 1.00 53.32 152 GLN F N 1
ATOM 9823 C CA . GLN F 1 152 ? 41.637 63.262 25.364 1.00 53.30 152 GLN F CA 1
ATOM 9824 C C . GLN F 1 152 ? 41.273 64.365 24.371 1.00 66.45 152 GLN F C 1
ATOM 9825 O O . GLN F 1 152 ? 41.411 64.199 23.155 1.00 56.12 152 GLN F O 1
ATOM 9831 N N . PHE F 1 153 ? 40.807 65.492 24.908 1.00 51.74 153 PHE F N 1
ATOM 9832 C CA . PHE F 1 153 ? 40.346 66.596 24.084 1.00 59.67 153 PHE F CA 1
ATOM 9833 C C . PHE F 1 153 ? 41.392 67.703 23.995 1.00 71.11 153 PHE F C 1
ATOM 9834 O O . PHE F 1 153 ? 41.618 68.443 24.961 1.00 71.99 153 PHE F O 1
ATOM 9842 N N . GLY F 1 154 ? 42.013 67.829 22.826 1.00 74.48 154 GLY F N 1
ATOM 9843 C CA . GLY F 1 154 ? 43.092 68.781 22.660 1.00 76.71 154 GLY F CA 1
ATOM 9844 C C . GLY F 1 154 ? 44.212 68.385 23.595 1.00 83.17 154 GLY F C 1
ATOM 9845 O O . GLY F 1 154 ? 44.943 67.431 23.321 1.00 93.48 154 GLY F O 1
ATOM 9846 N N . ASN F 1 155 ? 44.319 69.078 24.724 1.00 80.90 155 ASN F N 1
ATOM 9847 C CA . ASN F 1 155 ? 45.351 68.754 25.706 1.00 86.86 155 ASN F CA 1
ATOM 9848 C C . ASN F 1 155 ? 44.827 68.563 27.123 1.00 83.84 155 ASN F C 1
ATOM 9849 O O . ASN F 1 155 ? 45.621 68.361 28.055 1.00 78.60 155 ASN F O 1
ATOM 9854 N N . ASP F 1 156 ? 43.501 68.563 27.280 1.00 82.05 156 ASP F N 1
ATOM 9855 C CA . ASP F 1 156 ? 42.909 68.429 28.606 1.00 77.62 156 ASP F CA 1
ATOM 9856 C C . ASP F 1 156 ? 43.179 67.050 29.193 1.00 82.35 156 ASP F C 1
ATOM 9857 O O . ASP F 1 156 ? 43.752 66.173 28.551 1.00 70.77 156 ASP F O 1
ATOM 9862 N N . ILE F 1 157 ? 42.705 66.869 30.414 1.00 71.67 157 ILE F N 1
ATOM 9863 C CA . ILE F 1 157 ? 42.764 65.602 31.105 1.00 69.97 157 ILE F CA 1
ATOM 9864 C C . ILE F 1 157 ? 41.855 64.618 30.367 1.00 76.04 157 ILE F C 1
ATOM 9865 O O . ILE F 1 157 ? 40.705 64.950 30.037 1.00 72.38 157 ILE F O 1
ATOM 9870 N N . PRO F 1 158 ? 42.348 63.398 30.108 1.00 68.82 158 PRO F N 1
ATOM 9871 C CA . PRO F 1 158 ? 41.561 62.446 29.322 1.00 56.92 158 PRO F CA 1
ATOM 9872 C C . PRO F 1 158 ? 40.265 62.043 30.001 1.00 56.01 158 PRO F C 1
ATOM 9873 O O . PRO F 1 158 ? 40.121 62.205 31.215 1.00 57.91 158 PRO F O 1
ATOM 9877 N N . PHE F 1 159 ? 39.310 61.579 29.203 1.00 48.73 159 PHE F N 1
ATOM 9878 C CA . PHE F 1 159 ? 38.121 60.947 29.734 1.00 47.69 159 PHE F CA 1
ATOM 9879 C C . PHE F 1 159 ? 38.320 59.443 29.724 1.00 47.59 159 PHE F C 1
ATOM 9880 O O . PHE F 1 159 ? 38.907 58.881 28.790 1.00 45.25 159 PHE F O 1
ATOM 9888 N N . LYS F 1 160 ? 37.793 58.805 30.759 1.00 72.70 160 LYS F N 1
ATOM 9889 C CA . LYS F 1 160 ? 37.922 57.375 30.942 1.00 85.76 160 LYS F CA 1
ATOM 9890 C C . LYS F 1 160 ? 36.574 56.706 30.676 1.00 83.74 160 LYS F C 1
ATOM 9891 O O . LYS F 1 160 ? 35.673 56.761 31.516 1.00 85.89 160 LYS F O 1
ATOM 9897 N N . ARG F 1 161 ? 36.422 56.101 29.500 1.00 54.82 161 ARG F N 1
ATOM 9898 C CA . ARG F 1 161 ? 35.175 55.415 29.164 1.00 54.12 161 ARG F CA 1
ATOM 9899 C C . ARG F 1 161 ? 35.358 53.914 29.230 1.00 49.62 161 ARG F C 1
ATOM 9900 O O . ARG F 1 161 ? 36.168 53.360 28.492 1.00 44.12 161 ARG F O 1
ATOM 9908 N N . ASP F 1 162 ? 34.607 53.257 30.110 1.00 72.55 162 ASP F N 1
ATOM 9909 C CA . ASP F 1 162 ? 34.630 51.794 30.212 1.00 67.90 162 ASP F CA 1
ATOM 9910 C C . ASP F 1 162 ? 33.731 51.145 29.159 1.00 61.89 162 ASP F C 1
ATOM 9911 O O . ASP F 1 162 ? 32.515 51.347 29.131 1.00 68.68 162 ASP F O 1
ATOM 9916 N N . ILE F 1 163 ? 34.354 50.361 28.291 1.00 48.74 163 ILE F N 1
ATOM 9917 C CA . ILE F 1 163 ? 33.668 49.778 27.152 1.00 45.39 163 ILE F CA 1
ATOM 9918 C C . ILE F 1 163 ? 33.531 48.268 27.318 1.00 35.47 163 ILE F C 1
ATOM 9919 O O . ILE F 1 163 ? 34.523 47.566 27.406 1.00 48.97 163 ILE F O 1
ATOM 9924 N N . LYS F 1 164 ? 32.303 47.774 27.411 1.00 45.64 164 LYS F N 1
ATOM 9925 C CA . LYS F 1 164 ? 32.057 46.336 27.470 1.00 42.09 164 LYS F CA 1
ATOM 9926 C C . LYS F 1 164 ? 31.563 45.856 26.133 1.00 42.34 164 LYS F C 1
ATOM 9927 O O . LYS F 1 164 ? 30.494 46.278 25.683 1.00 42.65 164 LYS F O 1
ATOM 9933 N N . ILE F 1 165 ? 32.295 44.934 25.521 1.00 34.03 165 ILE F N 1
ATOM 9934 C CA . ILE F 1 165 ? 31.862 44.367 24.251 1.00 40.74 165 ILE F CA 1
ATOM 9935 C C . ILE F 1 165 ? 31.378 42.937 24.452 1.00 39.33 165 ILE F C 1
ATOM 9936 O O . ILE F 1 165 ? 32.121 42.088 24.917 1.00 46.31 165 ILE F O 1
ATOM 9941 N N . VAL F 1 166 ? 30.123 42.665 24.118 1.00 43.98 166 VAL F N 1
ATOM 9942 C CA . VAL F 1 166 ? 29.563 41.352 24.407 1.00 39.41 166 VAL F CA 1
ATOM 9943 C C . VAL F 1 166 ? 29.282 40.565 23.135 1.00 40.87 166 VAL F C 1
ATOM 9944 O O . VAL F 1 166 ? 28.625 41.061 22.204 1.00 36.49 166 VAL F O 1
ATOM 9948 N N . LEU F 1 167 ? 29.792 39.337 23.092 1.00 35.78 167 LEU F N 1
ATOM 9949 C CA . LEU F 1 167 ? 29.500 38.434 21.982 1.00 39.61 167 LEU F CA 1
ATOM 9950 C C . LEU F 1 167 ? 28.085 37.895 22.150 1.00 36.40 167 LEU F C 1
ATOM 9951 O O . LEU F 1 167 ? 27.805 37.196 23.116 1.00 48.93 167 LEU F O 1
ATOM 9956 N N . MET F 1 168 ? 27.185 38.232 21.236 1.00 40.91 168 MET F N 1
ATOM 9957 C CA . MET F 1 168 ? 25.769 37.887 21.421 1.00 42.13 168 MET F CA 1
ATOM 9958 C C . MET F 1 168 ? 25.385 36.562 20.757 1.00 42.11 168 MET F C 1
ATOM 9959 O O . MET F 1 168 ? 24.670 35.753 21.333 1.00 42.06 168 MET F O 1
ATOM 9964 N N . SER F 1 169 ? 25.864 36.360 19.536 1.00 28.08 169 SER F N 1
ATOM 9965 C CA . SER F 1 169 ? 25.532 35.182 18.777 1.00 23.77 169 SER F CA 1
ATOM 9966 C C . SER F 1 169 ? 26.436 35.030 17.539 1.00 32.62 169 SER F C 1
ATOM 9967 O O . SER F 1 169 ? 27.164 35.972 17.162 1.00 23.29 169 SER F O 1
ATOM 9970 N N . ALA F 1 170 ? 26.385 33.845 16.916 1.00 18.56 170 ALA F N 1
ATOM 9971 C CA . ALA F 1 170 ? 27.164 33.588 15.710 1.00 20.28 170 ALA F CA 1
ATOM 9972 C C . ALA F 1 170 ? 26.236 32.968 14.689 1.00 17.34 170 ALA F C 1
ATOM 9973 O O . ALA F 1 170 ? 25.250 32.399 15.081 1.00 22.89 170 ALA F O 1
ATOM 9975 N N . ALA F 1 171 ? 26.542 33.058 13.396 1.00 16.58 171 ALA F N 1
ATOM 9976 C CA . ALA F 1 171 ? 25.682 32.482 12.352 1.00 16.54 171 ALA F CA 1
ATOM 9977 C C . ALA F 1 171 ? 26.476 31.968 11.163 1.00 17.88 171 ALA F C 1
ATOM 9978 O O . ALA F 1 171 ? 27.143 32.752 10.483 1.00 33.27 171 ALA F O 1
ATOM 9980 N N . ILE F 1 172 ? 26.344 30.669 10.877 1.00 32.80 172 ILE F N 1
ATOM 9981 C CA . ILE F 1 172 ? 27.147 29.968 9.867 1.00 24.33 172 ILE F CA 1
ATOM 9982 C C . ILE F 1 172 ? 26.396 29.718 8.543 1.00 22.65 172 ILE F C 1
ATOM 9983 O O . ILE F 1 172 ? 25.237 29.315 8.563 1.00 29.58 172 ILE F O 1
ATOM 9988 N N . ASP F 1 173 ? 27.034 29.985 7.401 1.00 25.67 173 ASP F N 1
ATOM 9989 C CA . ASP F 1 173 ? 26.382 29.820 6.091 1.00 31.79 173 ASP F CA 1
ATOM 9990 C C . ASP F 1 173 ? 27.353 29.538 4.926 1.00 42.78 173 ASP F C 1
ATOM 9991 O O . ASP F 1 173 ? 28.573 29.695 5.061 1.00 39.74 173 ASP F O 1
ATOM 9996 N N . GLU F 1 174 ? 26.815 29.137 3.777 1.00 62.79 174 GLU F N 1
ATOM 9997 C CA . GLU F 1 174 ? 27.632 29.025 2.561 1.00 66.56 174 GLU F CA 1
ATOM 9998 C C . GLU F 1 174 ? 27.106 29.860 1.389 1.00 74.04 174 GLU F C 1
ATOM 9999 O O . GLU F 1 174 ? 26.266 30.746 1.570 1.00 71.59 174 GLU F O 1
ATOM 10005 N N . ALA F 1 175 ? 27.647 29.575 0.203 1.00 81.88 175 ALA F N 1
ATOM 10006 C CA . ALA F 1 175 ? 27.217 30.151 -1.075 1.00 83.99 175 ALA F CA 1
ATOM 10007 C C . ALA F 1 175 ? 28.029 29.483 -2.185 1.00 94.80 175 ALA F C 1
ATOM 10008 O O . ALA F 1 175 ? 29.117 29.940 -2.532 1.00 99.52 175 ALA F O 1
ATOM 10010 N N . ILE F 1 176 ? 27.487 28.413 -2.755 1.00 124.17 176 ILE F N 1
ATOM 10011 C CA . ILE F 1 176 ? 28.286 27.479 -3.547 1.00 135.08 176 ILE F CA 1
ATOM 10012 C C . ILE F 1 176 ? 28.284 27.750 -5.062 1.00 139.69 176 ILE F C 1
ATOM 10013 O O . ILE F 1 176 ? 27.460 28.516 -5.570 1.00 125.27 176 ILE F O 1
ATOM 10018 N N . ASP F 1 177 ? 29.245 27.131 -5.754 1.00 139.89 177 ASP F N 1
ATOM 10019 C CA . ASP F 1 177 ? 29.290 27.033 -7.217 1.00 137.29 177 ASP F CA 1
ATOM 10020 C C . ASP F 1 177 ? 30.352 26.008 -7.654 1.00 133.90 177 ASP F C 1
ATOM 10021 O O . ASP F 1 177 ? 31.455 26.379 -8.064 1.00 132.98 177 ASP F O 1
ATOM 10026 N N . GLY F 1 178 ? 30.015 24.722 -7.570 1.00 114.25 178 GLY F N 1
ATOM 10027 C CA . GLY F 1 178 ? 30.942 23.662 -7.933 1.00 105.92 178 GLY F CA 1
ATOM 10028 C C . GLY F 1 178 ? 31.702 23.115 -6.735 1.00 101.99 178 GLY F C 1
ATOM 10029 O O . GLY F 1 178 ? 32.936 23.157 -6.686 1.00 96.36 178 GLY F O 1
ATOM 10030 N N . ARG F 1 183 ? 33.643 26.342 -5.434 1.00 116.60 183 ARG F N 1
ATOM 10031 C CA . ARG F 1 183 ? 33.765 25.628 -4.160 1.00 124.04 183 ARG F CA 1
ATOM 10032 C C . ARG F 1 183 ? 32.637 25.839 -3.117 1.00 139.00 183 ARG F C 1
ATOM 10033 O O . ARG F 1 183 ? 32.087 24.845 -2.636 1.00 140.95 183 ARG F O 1
ATOM 10035 N N . ARG F 1 184 ? 32.281 27.079 -2.749 1.00 98.32 184 ARG F N 1
ATOM 10036 C CA . ARG F 1 184 ? 32.893 28.314 -3.237 1.00 87.39 184 ARG F CA 1
ATOM 10037 C C . ARG F 1 184 ? 33.296 29.251 -2.094 1.00 75.24 184 ARG F C 1
ATOM 10038 O O . ARG F 1 184 ? 34.445 29.677 -2.027 1.00 85.13 184 ARG F O 1
ATOM 10046 N N . ARG F 1 185 ? 32.367 29.586 -1.203 1.00 43.82 185 ARG F N 1
ATOM 10047 C CA . ARG F 1 185 ? 32.653 30.621 -0.202 1.00 44.28 185 ARG F CA 1
ATOM 10048 C C . ARG F 1 185 ? 31.971 30.417 1.152 1.00 36.08 185 ARG F C 1
ATOM 10049 O O . ARG F 1 185 ? 30.749 30.373 1.229 1.00 36.83 185 ARG F O 1
ATOM 10057 N N . ILE F 1 186 ? 32.757 30.340 2.222 1.00 26.41 186 ILE F N 1
ATOM 10058 C CA . ILE F 1 186 ? 32.222 30.104 3.565 1.00 24.26 186 ILE F CA 1
ATOM 10059 C C . ILE F 1 186 ? 31.971 31.433 4.225 1.00 23.09 186 ILE F C 1
ATOM 10060 O O . ILE F 1 186 ? 32.832 32.311 4.160 1.00 30.50 186 ILE F O 1
ATOM 10065 N N . GLU F 1 187 ? 30.824 31.590 4.882 1.00 41.32 187 GLU F N 1
ATOM 10066 C CA . GLU F 1 187 ? 30.516 32.856 5.547 1.00 44.24 187 GLU F CA 1
ATOM 10067 C C . GLU F 1 187 ? 30.041 32.660 6.990 1.00 41.03 187 GLU F C 1
ATOM 10068 O O . GLU F 1 187 ? 28.967 32.110 7.213 1.00 51.30 187 GLU F O 1
ATOM 10074 N N . TRP F 1 188 ? 30.837 33.091 7.967 1.00 25.12 188 TRP F N 1
ATOM 10075 C CA . TRP F 1 188 ? 30.414 33.072 9.374 1.00 17.81 188 TRP F CA 1
ATOM 10076 C C . TRP F 1 188 ? 30.284 34.492 9.911 1.00 17.39 188 TRP F C 1
ATOM 10077 O O . TRP F 1 188 ? 31.215 35.289 9.751 1.00 33.65 188 TRP F O 1
ATOM 10088 N N . SER F 1 189 ? 29.184 34.805 10.604 1.00 41.35 189 SER F N 1
ATOM 10089 C CA . SER F 1 189 ? 28.965 36.165 11.138 1.00 25.09 189 SER F CA 1
ATOM 10090 C C . SER F 1 189 ? 28.816 36.231 12.663 1.00 30.31 189 SER F C 1
ATOM 10091 O O . SER F 1 189 ? 27.929 35.591 13.240 1.00 27.40 189 SER F O 1
ATOM 10094 N N . LEU F 1 190 ? 29.664 37.025 13.312 1.00 26.20 190 LEU F N 1
ATOM 10095 C CA . LEU F 1 190 ? 29.524 37.267 14.745 1.00 29.92 190 LEU F CA 1
ATOM 10096 C C . LEU F 1 190 ? 28.741 38.565 14.991 1.00 34.94 190 LEU F C 1
ATOM 10097 O O . LEU F 1 190 ? 28.856 39.539 14.250 1.00 39.00 190 LEU F O 1
ATOM 10102 N N . THR F 1 191 ? 27.931 38.576 16.034 1.00 20.76 191 THR F N 1
ATOM 10103 C CA . THR F 1 191 ? 27.193 39.752 16.385 1.00 17.39 191 THR F CA 1
ATOM 10104 C C . THR F 1 191 ? 27.657 40.223 17.727 1.00 21.99 191 THR F C 1
ATOM 10105 O O . THR F 1 191 ? 27.721 39.429 18.664 1.00 18.56 191 THR F O 1
ATOM 10109 N N . PHE F 1 192 ? 27.947 41.524 17.832 1.00 19.42 192 PHE F N 1
ATOM 10110 C CA . PHE F 1 192 ? 28.547 42.083 19.026 1.00 19.37 192 PHE F CA 1
ATOM 10111 C C . PHE F 1 192 ? 27.758 43.239 19.609 1.00 24.27 192 PHE F C 1
ATOM 10112 O O . PHE F 1 192 ? 27.349 44.168 18.904 1.00 19.45 192 PHE F O 1
ATOM 10120 N N . GLU F 1 193 ? 27.605 43.200 20.928 1.00 38.03 193 GLU F N 1
ATOM 10121 C CA . GLU F 1 193 ? 27.003 44.295 21.654 1.00 36.75 193 GLU F CA 1
ATOM 10122 C C . GLU F 1 193 ? 28.076 45.127 22.361 1.00 40.67 193 GLU F C 1
ATOM 10123 O O . GLU F 1 193 ? 28.662 44.699 23.358 1.00 45.54 193 GLU F O 1
ATOM 10129 N N . VAL F 1 194 ? 28.308 46.332 21.851 1.00 31.27 194 VAL F N 1
ATOM 10130 C CA . VAL F 1 194 ? 29.213 47.277 22.471 1.00 30.73 194 VAL F CA 1
ATOM 10131 C C . VAL F 1 194 ? 28.414 48.151 23.428 1.00 31.07 194 VAL F C 1
ATOM 10132 O O . VAL F 1 194 ? 27.472 48.821 23.011 1.00 35.10 194 VAL F O 1
ATOM 10136 N N . ASN F 1 195 ? 28.784 48.139 24.705 1.00 37.92 195 ASN F N 1
ATOM 10137 C CA . ASN F 1 195 ? 28.148 49.011 25.680 1.00 43.27 195 ASN F CA 1
ATOM 10138 C C . ASN F 1 195 ? 28.976 50.279 25.888 1.00 51.53 195 ASN F C 1
ATOM 10139 O O . ASN F 1 195 ? 29.899 50.314 26.706 1.00 54.76 195 ASN F O 1
ATOM 10144 N N . GLY F 1 196 ? 28.623 51.327 25.151 1.00 39.70 196 GLY F N 1
ATOM 10145 C CA . GLY F 1 196 ? 29.464 52.502 25.064 1.00 37.36 196 GLY F CA 1
ATOM 10146 C C . GLY F 1 196 ? 28.791 53.798 25.464 1.00 41.52 196 GLY F C 1
ATOM 10147 O O . GLY F 1 196 ? 27.859 53.814 26.282 1.00 40.14 196 GLY F O 1
ATOM 10148 N N . TRP F 1 197 ? 29.268 54.895 24.877 1.00 38.85 197 TRP F N 1
ATOM 10149 C CA . TRP F 1 197 ? 28.848 56.224 25.300 1.00 43.28 197 TRP F CA 1
ATOM 10150 C C . TRP F 1 197 ? 28.648 57.206 24.149 1.00 38.07 197 TRP F C 1
ATOM 10151 O O . TRP F 1 197 ? 29.505 57.315 23.268 1.00 42.91 197 TRP F O 1
ATOM 10162 N N . MET F 1 198 ? 27.520 57.915 24.164 1.00 37.32 198 MET F N 1
ATOM 10163 C CA . MET F 1 198 ? 27.197 58.891 23.138 1.00 41.15 198 MET F CA 1
ATOM 10164 C C . MET F 1 198 ? 27.137 60.303 23.741 1.00 53.72 198 MET F C 1
ATOM 10165 O O . MET F 1 198 ? 26.792 60.468 24.913 1.00 46.43 198 MET F O 1
ATOM 10170 N N . TYR F 1 199 ? 27.500 61.310 22.945 1.00 47.49 199 TYR F N 1
ATOM 10171 C CA . TYR F 1 199 ? 27.313 62.723 23.312 1.00 36.71 199 TYR F CA 1
ATOM 10172 C C . TYR F 1 199 ? 27.237 63.625 22.063 1.00 34.19 199 TYR F C 1
ATOM 10173 O O . TYR F 1 199 ? 27.672 63.214 20.987 1.00 36.11 199 TYR F O 1
ATOM 10182 N N . PRO F 1 200 ? 26.666 64.840 22.181 1.00 35.33 200 PRO F N 1
ATOM 10183 C CA . PRO F 1 200 ? 26.580 65.691 20.974 1.00 37.71 200 PRO F CA 1
ATOM 10184 C C . PRO F 1 200 ? 27.957 65.969 20.332 1.00 35.53 200 PRO F C 1
ATOM 10185 O O . PRO F 1 200 ? 28.983 65.933 21.036 1.00 36.43 200 PRO F O 1
ATOM 10189 N N . PRO F 1 201 ? 27.984 66.190 19.002 1.00 34.87 201 PRO F N 1
ATOM 10190 C CA . PRO F 1 201 ? 29.227 66.357 18.238 1.00 35.08 201 PRO F CA 1
ATOM 10191 C C . PRO F 1 201 ? 30.041 67.501 18.782 1.00 37.15 201 PRO F C 1
ATOM 10192 O O . PRO F 1 201 ? 29.491 68.592 19.014 1.00 38.75 201 PRO F O 1
ATOM 10196 N N . VAL F 1 202 ? 31.336 67.262 18.953 1.00 38.78 202 VAL F N 1
ATOM 10197 C CA . VAL F 1 202 ? 32.277 68.288 19.348 1.00 40.23 202 VAL F CA 1
ATOM 10198 C C . VAL F 1 202 ? 33.129 68.648 18.132 1.00 42.68 202 VAL F C 1
ATOM 10199 O O . VAL F 1 202 ? 33.953 67.854 17.705 1.00 44.31 202 VAL F O 1
ATOM 10203 N N . ASP F 1 203 ? 32.918 69.842 17.581 1.00 62.70 203 ASP F N 1
ATOM 10204 C CA . ASP F 1 203 ? 33.533 70.257 16.311 1.00 74.60 203 ASP F CA 1
ATOM 10205 C C . ASP F 1 203 ? 35.021 69.910 16.207 1.00 74.40 203 ASP F C 1
ATOM 10206 O O . ASP F 1 203 ? 35.764 70.013 17.188 1.00 61.33 203 ASP F O 1
ATOM 10211 N N . ASP F 1 204 ? 35.443 69.484 15.017 1.00 61.16 204 ASP F N 1
ATOM 10212 C CA . ASP F 1 204 ? 36.839 69.131 14.783 1.00 67.80 204 ASP F CA 1
ATOM 10213 C C . ASP F 1 204 ? 37.707 70.381 14.957 1.00 69.74 204 ASP F C 1
ATOM 10214 O O . ASP F 1 204 ? 38.888 70.300 15.336 1.00 60.33 204 ASP F O 1
ATOM 10219 N N . ALA F 1 205 ? 37.087 71.537 14.715 1.00 51.73 205 ALA F N 1
ATOM 10220 C CA . ALA F 1 205 ? 37.758 72.843 14.809 1.00 58.78 205 ALA F CA 1
ATOM 10221 C C . ALA F 1 205 ? 38.093 73.217 16.247 1.00 50.63 205 ALA F C 1
ATOM 10222 O O . ALA F 1 205 ? 38.956 74.039 16.489 1.00 53.78 205 ALA F O 1
ATOM 10224 N N . GLU F 1 206 ? 37.406 72.600 17.193 1.00 52.70 206 GLU F N 1
ATOM 10225 C CA . GLU F 1 206 ? 37.636 72.789 18.618 1.00 58.56 206 GLU F CA 1
ATOM 10226 C C . GLU F 1 206 ? 38.799 71.916 19.109 1.00 68.44 206 GLU F C 1
ATOM 10227 O O . GLU F 1 206 ? 39.138 71.914 20.299 1.00 59.65 206 GLU F O 1
ATOM 10233 N N . GLY F 1 207 ? 39.414 71.174 18.189 1.00 67.42 207 GLY F N 1
ATOM 10234 C CA . GLY F 1 207 ? 40.549 70.334 18.529 1.00 75.70 207 GLY F CA 1
ATOM 10235 C C . GLY F 1 207 ? 40.251 68.860 18.308 1.00 64.72 207 GLY F C 1
ATOM 10236 O O . GLY F 1 207 ? 39.125 68.428 18.551 1.00 56.46 207 GLY F O 1
ATOM 10237 N N . LEU F 1 208 ? 41.238 68.120 17.788 1.00 50.24 208 LEU F N 1
ATOM 10238 C CA . LEU F 1 208 ? 41.094 66.695 17.468 1.00 44.59 208 LEU F CA 1
ATOM 10239 C C . LEU F 1 208 ? 41.194 65.757 18.662 1.00 46.49 208 LEU F C 1
ATOM 10240 O O . LEU F 1 208 ? 42.037 65.920 19.538 1.00 46.85 208 LEU F O 1
ATOM 10245 N N . ILE F 1 209 ? 40.314 64.768 18.701 1.00 66.16 209 ILE F N 1
ATOM 10246 C CA . ILE F 1 209 ? 40.291 63.864 19.833 1.00 64.55 209 ILE F CA 1
ATOM 10247 C C . ILE F 1 209 ? 41.425 62.833 19.743 1.00 68.31 209 ILE F C 1
ATOM 10248 O O . ILE F 1 209 ? 41.724 62.306 18.668 1.00 67.52 209 ILE F O 1
ATOM 10253 N N . ARG F 1 210 ? 42.098 62.602 20.867 1.00 73.47 210 ARG F N 1
ATOM 10254 C CA . ARG F 1 210 ? 43.135 61.576 20.960 1.00 75.65 210 ARG F CA 1
ATOM 10255 C C . ARG F 1 210 ? 42.552 60.339 21.634 1.00 63.49 210 ARG F C 1
ATOM 10256 O O . ARG F 1 210 ? 41.943 60.431 22.690 1.00 64.64 210 ARG F O 1
ATOM 10264 N N . THR F 1 211 ? 42.724 59.172 21.043 1.00 46.31 211 THR F N 1
ATOM 10265 C CA . THR F 1 211 ? 42.063 58.013 21.603 1.00 39.62 211 THR F CA 1
ATOM 10266 C C . THR F 1 211 ? 43.015 56.846 21.785 1.00 52.63 211 THR F C 1
ATOM 10267 O O . THR F 1 211 ? 43.785 56.540 20.881 1.00 40.37 211 THR F O 1
ATOM 10271 N N . THR F 1 212 ? 42.989 56.239 22.975 1.00 62.45 212 THR F N 1
ATOM 10272 C CA . THR F 1 212 ? 43.696 54.978 23.240 1.00 71.27 212 THR F CA 1
ATOM 10273 C C . THR F 1 212 ? 42.722 53.915 23.758 1.00 74.77 212 THR F C 1
ATOM 10274 O O . THR F 1 212 ? 41.624 54.239 24.219 1.00 72.47 212 THR F O 1
ATOM 10278 N N . TYR F 1 213 ? 43.139 52.653 23.712 1.00 55.68 213 TYR F N 1
ATOM 10279 C CA . TYR F 1 213 ? 42.340 51.563 24.252 1.00 45.71 213 TYR F CA 1
ATOM 10280 C C . TYR F 1 213 ? 43.176 50.347 24.583 1.00 50.08 213 TYR F C 1
ATOM 10281 O O . TYR F 1 213 ? 44.317 50.210 24.125 1.00 47.75 213 TYR F O 1
ATOM 10290 N N . THR F 1 214 ? 42.597 49.441 25.358 1.00 44.06 214 THR F N 1
ATOM 10291 C CA . THR F 1 214 ? 43.329 48.243 25.735 1.00 59.73 214 THR F CA 1
ATOM 10292 C C . THR F 1 214 ? 42.876 47.118 24.822 1.00 50.55 214 THR F C 1
ATOM 10293 O O . THR F 1 214 ? 41.685 46.884 24.685 1.00 41.43 214 THR F O 1
ATOM 10297 N N . ASP F 1 215 ? 43.821 46.462 24.150 1.00 45.36 215 ASP F N 1
ATOM 10298 C CA . ASP F 1 215 ? 43.443 45.435 23.188 1.00 42.03 215 ASP F CA 1
ATOM 10299 C C . ASP F 1 215 ? 43.110 44.145 23.902 1.00 42.81 215 ASP F C 1
ATOM 10300 O O . ASP F 1 215 ? 42.957 44.136 25.125 1.00 49.29 215 ASP F O 1
ATOM 10305 N N . PHE F 1 216 ? 43.019 43.054 23.142 1.00 50.55 216 PHE F N 1
ATOM 10306 C CA . PHE F 1 216 ? 42.609 41.771 23.695 1.00 50.23 216 PHE F CA 1
ATOM 10307 C C . PHE F 1 216 ? 43.571 41.269 24.767 1.00 50.11 216 PHE F C 1
ATOM 10308 O O . PHE F 1 216 ? 43.223 40.387 25.548 1.00 49.23 216 PHE F O 1
ATOM 10316 N N . HIS F 1 217 ? 44.750 41.884 24.842 1.00 72.17 217 HIS F N 1
ATOM 10317 C CA . HIS F 1 217 ? 45.795 41.467 25.777 1.00 75.20 217 HIS F CA 1
ATOM 10318 C C . HIS F 1 217 ? 46.128 42.547 26.800 1.00 71.30 217 HIS F C 1
ATOM 10319 O O . HIS F 1 217 ? 47.200 42.536 27.395 1.00 77.06 217 HIS F O 1
ATOM 10326 N N . ALA F 1 218 ? 45.205 43.482 26.986 1.00 65.27 218 ALA F N 1
ATOM 10327 C CA . ALA F 1 218 ? 45.394 44.606 27.895 1.00 64.20 218 ALA F CA 1
ATOM 10328 C C . ALA F 1 218 ? 46.549 45.485 27.447 1.00 64.56 218 ALA F C 1
ATOM 10329 O O . ALA F 1 218 ? 47.069 46.263 28.235 1.00 70.63 218 ALA F O 1
ATOM 10331 N N . ASN F 1 219 ? 46.959 45.354 26.186 1.00 54.04 219 ASN F N 1
ATOM 10332 C CA . ASN F 1 219 ? 47.980 46.236 25.630 1.00 56.01 219 ASN F CA 1
ATOM 10333 C C . ASN F 1 219 ? 47.354 47.523 25.159 1.00 60.80 219 ASN F C 1
ATOM 10334 O O . ASN F 1 219 ? 46.416 47.517 24.356 1.00 63.71 219 ASN F O 1
ATOM 10339 N N . THR F 1 220 ? 47.886 48.621 25.675 1.00 51.73 220 THR F N 1
ATOM 10340 C CA . THR F 1 220 ? 47.313 49.925 25.467 1.00 49.49 220 THR F CA 1
ATOM 10341 C C . THR F 1 220 ? 47.785 50.454 24.131 1.00 45.83 220 THR F C 1
ATOM 10342 O O . THR F 1 220 ? 48.789 51.151 24.061 1.00 63.13 220 THR F O 1
ATOM 10346 N N . ARG F 1 221 ? 47.072 50.130 23.065 1.00 72.58 221 ARG F N 1
ATOM 10347 C CA . ARG F 1 221 ? 47.404 50.685 21.763 1.00 71.39 221 ARG F CA 1
ATOM 10348 C C . ARG F 1 221 ? 46.654 51.979 21.645 1.00 70.61 221 ARG F C 1
ATOM 10349 O O . ARG F 1 221 ? 45.723 52.223 22.410 1.00 81.29 221 ARG F O 1
ATOM 10357 N N . ASP F 1 222 ? 47.078 52.847 20.740 1.00 50.60 222 ASP F N 1
ATOM 10358 C CA . ASP F 1 222 ? 46.263 54.016 20.481 1.00 51.44 222 ASP F CA 1
ATOM 10359 C C . ASP F 1 222 ? 45.548 53.894 19.149 1.00 54.84 222 ASP F C 1
ATOM 10360 O O . ASP F 1 222 ? 46.103 53.392 18.163 1.00 60.57 222 ASP F O 1
ATOM 10365 N N . LEU F 1 223 ? 44.295 54.330 19.159 1.00 53.94 223 LEU F N 1
ATOM 10366 C CA . LEU F 1 223 ? 43.377 54.155 18.046 1.00 61.11 223 LEU F CA 1
ATOM 10367 C C . LEU F 1 223 ? 43.849 54.851 16.777 1.00 37.60 223 LEU F C 1
ATOM 10368 O O . LEU F 1 223 ? 43.937 56.062 16.722 1.00 52.84 223 LEU F O 1
ATOM 10373 N N . PRO F 1 224 ? 44.145 54.065 15.748 1.00 43.52 224 PRO F N 1
ATOM 10374 C CA . PRO F 1 224 ? 44.604 54.560 14.450 1.00 43.68 224 PRO F CA 1
ATOM 10375 C C . PRO F 1 224 ? 43.499 55.347 13.800 1.00 38.02 224 PRO F C 1
ATOM 10376 O O . PRO F 1 224 ? 42.363 55.142 14.171 1.00 38.94 224 PRO F O 1
ATOM 10380 N N . ASP F 1 225 ? 43.821 56.241 12.875 1.00 44.52 225 ASP F N 1
ATOM 10381 C CA . ASP F 1 225 ? 42.791 56.940 12.120 1.00 47.96 225 ASP F CA 1
ATOM 10382 C C . ASP F 1 225 ? 42.014 55.944 11.303 1.00 44.80 225 ASP F C 1
ATOM 10383 O O . ASP F 1 225 ? 42.544 54.892 10.945 1.00 36.59 225 ASP F O 1
ATOM 10388 N N . GLY F 1 226 ? 40.757 56.288 11.017 1.00 53.25 226 GLY F N 1
ATOM 10389 C CA . GLY F 1 226 ? 39.886 55.451 10.224 1.00 40.93 226 GLY F CA 1
ATOM 10390 C C . GLY F 1 226 ? 40.559 54.934 8.967 1.00 39.80 226 GLY F C 1
ATOM 10391 O O . GLY F 1 226 ? 40.594 53.735 8.725 1.00 47.31 226 GLY F O 1
ATOM 10392 N N . GLU F 1 227 ? 41.130 55.846 8.194 1.00 79.57 227 GLU F N 1
ATOM 10393 C CA . GLU F 1 227 ? 41.788 55.525 6.932 1.00 74.36 227 GLU F CA 1
ATOM 10394 C C . GLU F 1 227 ? 42.826 54.383 7.017 1.00 73.13 227 GLU F C 1
ATOM 10395 O O . GLU F 1 227 ? 43.138 53.741 6.009 1.00 74.33 227 GLU F O 1
ATOM 10401 N N . GLY F 1 228 ? 43.348 54.121 8.214 1.00 53.93 228 GLY F N 1
ATOM 10402 C CA . GLY F 1 228 ? 44.364 53.093 8.391 1.00 46.53 228 GLY F CA 1
ATOM 10403 C C . GLY F 1 228 ? 43.856 51.676 8.653 1.00 61.53 228 GLY F C 1
ATOM 10404 O O . GLY F 1 228 ? 44.503 50.693 8.266 1.00 61.47 228 GLY F O 1
ATOM 10405 N N . VAL F 1 229 ? 42.692 51.565 9.294 1.00 46.96 229 VAL F N 1
ATOM 10406 C CA . VAL F 1 229 ? 42.164 50.273 9.705 1.00 41.21 229 VAL F CA 1
ATOM 10407 C C . VAL F 1 229 ? 41.408 49.565 8.590 1.00 34.09 229 VAL F C 1
ATOM 10408 O O . VAL F 1 229 ? 41.642 48.386 8.317 1.00 49.89 229 VAL F O 1
ATOM 10412 N N . PHE F 1 230 ? 40.522 50.287 7.930 1.00 35.19 230 PHE F N 1
ATOM 10413 C CA . PHE F 1 230 ? 39.671 49.686 6.927 1.00 42.68 230 PHE F CA 1
ATOM 10414 C C . PHE F 1 230 ? 40.230 49.921 5.550 1.00 33.39 230 PHE F C 1
ATOM 10415 O O . PHE F 1 230 ? 40.621 51.019 5.204 1.00 44.09 230 PHE F O 1
ATOM 10423 N N . GLU F 1 231 ? 40.315 48.862 4.784 1.00 39.03 231 GLU F N 1
ATOM 10424 C CA . GLU F 1 231 ? 40.561 48.964 3.364 1.00 42.97 231 GLU F CA 1
ATOM 10425 C C . GLU F 1 231 ? 39.325 49.600 2.735 1.00 43.00 231 GLU F C 1
ATOM 10426 O O . GLU F 1 231 ? 38.224 49.495 3.275 1.00 45.06 231 GLU F O 1
ATOM 10432 N N . SER F 1 232 ? 39.494 50.307 1.627 1.00 79.02 232 SER F N 1
ATOM 10433 C CA . SER F 1 232 ? 38.350 50.969 1.017 1.00 86.13 232 SER F CA 1
ATOM 10434 C C . SER F 1 232 ? 37.567 49.995 0.146 1.00 76.88 232 SER F C 1
ATOM 10435 O O . SER F 1 232 ? 38.136 49.332 -0.714 1.00 83.94 232 SER F O 1
ATOM 10438 N N . VAL F 1 233 ? 36.265 49.891 0.383 1.00 73.13 233 VAL F N 1
ATOM 10439 C CA . VAL F 1 233 ? 35.410 49.088 -0.489 1.00 81.15 233 VAL F CA 1
ATOM 10440 C C . VAL F 1 233 ? 35.206 49.809 -1.830 1.00 88.17 233 VAL F C 1
ATOM 10441 O O . VAL F 1 233 ? 34.953 49.176 -2.860 1.00 81.49 233 VAL F O 1
ATOM 10445 N N . ASP F 1 234 ? 35.337 51.135 -1.812 1.00 90.59 234 ASP F N 1
ATOM 10446 C CA . ASP F 1 234 ? 35.181 51.935 -3.023 1.00 93.62 234 ASP F CA 1
ATOM 10447 C C . ASP F 1 234 ? 36.428 51.860 -3.898 1.00 99.25 234 ASP F C 1
ATOM 10448 O O . ASP F 1 234 ? 36.460 51.113 -4.878 1.00 103.40 234 ASP F O 1
#

InterPro domains:
  IPR031997 Myoviridae tail sheath stabiliser [PF16724] (4-257)
  IPR038553 Myoviridae tail sheath stabiliser superfamily [G3DSA:3.30.2000.40] (4-234)

Foldseek 3Di:
DDQQQDPVQVVVLVVLQLLLAAWDWDADPVGIDIGTAAEAEDDPVLLVVLLVVLLDDPDDVSVVVNQVSDWHKYKYWDDKDFDPPVDADVVFGWIKTKMKIKTKHFDPRRVVRSCVVPPPLPPQKHWKWKWKAFADDHTDTWIKIKGFDDKDWDADDDVHGMTMMIIMIMIGTTDTDRDGCVSDRIWMWMQHSVGDIDTRDGPPVRHDYSD/DDQQQDPVQQVQLVVLQLLQAAWDWDADPVGIDIDTAAEEEDDPVLLVVLLCVLQDPPDPVSVVVNQVSDWYKYKYWDDKDFDPVVDEDVVFGWIKTKMKIKTKHFDPRRVCRSVVVPCVLPPQKHKKWKWKDFPPDGTDTWIKIKGFDDKDWDADDDVHGMTMMMIMIMITTTDTDRDGCVSDHIWMWMQHSPGPIGTRDGPPVRHDDSD/DDQQQDPVQLVQLVVLQLLLAAWDWDADPVGIDIGTAAEAEDDPVLLVVLLCVLLDPPDDVSVVVNVVSDWYKYKYWDDKDFDPVVDADVVFGWIKTKMKIKTKHFDPRVVVRSVVVPCVLPPQKHWKWKWKDQAPDGTDTWIKIKGWDDKDWDDDDDVHGMTMMMTMIMITTTDTDRDGCVSDRIWMWMQHSPGDIDTRDGPPPRHDDSD/DDQQQDPVQLVVLVVLQLLQAAWDWDADPVGIDIDTAAEAEDDPVLLVVLLVVLCDCPDDVSVVVNQVSDWHKYKYWDDKDFDPVVDADVVFGWIKTKMKIKTKHFDPRVVCRSVVVPCPLPPQKHWKWKWKDFAPDGTDTWIKIKGWDDKDWDADDDVGGMTMMMIMIMIGTTDTDRDGCVSDRIWMWMQHSPGDIDTRDGPPPRHDYSD/DDQQQDPVQLVVLVVLVLLQAAWDWDADPVGIDIDTAAEAEDDPVLLVVLLCVLCDDDDDVSVVVNVVSPWHKYKYWDDKDFDPVVDADVVFGWIKTKMKIKTKHFDPRVVVRSVVVPCVLPPQKHWKWKWKDQPPDGTDTWIKIKGFDDKAWDADDDVGGMTMMMIMIMIGTTDDDRDGCVSDRIWMWMQHSVGNIGTRDGPPPRHDYSD/DDQQQDPVQQVVLVVLVLLLAAWDWDADPVGIDIGGAAEAEDDPVLLVVLLCVLQDCPDPVSVVVNPVSDWYKYKYWDDKDFDPVVDADVVFGWIKTKMKIKTKHFDPRVVCRSVVVPCVLPPQKHKKWKWKDFADDHTDTWIKIKGFDDKDWDADDDVGGMTMMITMIMIGTTDTPRDGCVSDHMWMWMQHSPRNIGTRDGPPPRHDDSD

Secondary structure (DSSP, 8-state):
---TT-HHHHHHHHHHHHTSS-EEEEE-SS-EEEEE--EEE--HHHHHHHHHHHS---SHHHHHHGGGT-SEEEEEEEEEEE-----SSSS-EEEEEEEEEEEEESSHHHHHHHHHHHGGG-SSEEEEEEEEEETTSPPEEEEEEEEEEEEEEE--------EEEEEEEEEEEEE-----GGG-PEEEEEE-TTS-EEE---HHHHSPP--/---TT-HHHHHHHHHHHHTTS-EEEEE-SS-EEEEE--EEE--HHHHHHHHHHHSS--SHHHHHTTTTT-SEEEEEEEEEEE-----SSSS-EEEEEEEEEEEEESSHHHHHHHHHHHGGG-SSEEEEEEEEEETTSPPEEEEEEEEEEEEEEE--------EEEEEEEEEEEEE-----GGG-PEEEEEE-TTS-EEE---HHHHSPP--/---TT-HHHHHHHHHHHHTSS-EEEEE-SSSEEEEE--EEE--HHHHHHHHHHHSS--SHHHHHTTTTT-SEEEEEEEEEEE-----SSSS-EEEEEEEEEEEEESSHHHHHHHHHHHGGG-SSEEEEEEEEE-TTSPPEEEEEEEEEEEEEEE--------EEEEEEEEEEEEE-----GGG-PPEEEEE-TTS-EEE---HHHHSPP--/---TT-HHHHHHHHHHHHTSS-EEEEE-SSSEEEEE--EEE--HHHHHHHHHHHTS--SHHHHHTTTTT-SEEEEEEEEEEE-----SSSS-EEEEEEEEEEEEESSHHHHHHHHHHHGGG-SSEEEEEEEEEETTSPPEEEEEEEEEEEEEEE--------EEEEEEEEEEEEE-----GGG-PEEEEEE-TTS-EEEPPPHHHHSPP--/---TT-HHHHHHHHHHHHTSS-EEEEE-SS-EEEEE--EEES-HHHHHHHHHHHT---SHHHHHTTTTT-SEEEEEEEEEEE-----SSSS-EEEEEEEEEEEEESSHHHHHHHHHHHGGG-SSEEEEEEEEEETTSPPEEEEEEEEEEEEEEE--------EEEEEEEEEEEEE-----GGG-PEEEEEE-TTS-EEE---HHHHSPP--/---TT-HHHHHHHHHHHHTSS-EEEEE-SS-EEEEE--EEES-HHHHHHHHHHHS---SHHHHHTTTTT-SEEEEEEEEEEE-----SSSS-EEEEEEEEEEEEESSHHHHHHHHHHHGGG-SSEEEEEEEEEETTSPPEEEEEEEEEEEEEEE--------EEEEEEEEEEEEE-----GGG-PEEEEEE-TTS-EEE---HHHHBPP--

B-factor: mean 64.08, std 30.49, range [16.36, 204.54]